Protein AF-0000000076456815 (afdb_homodimer)

Radius of gyration: 34.48 Å; Cα contacts (8 Å, |Δi|>4): 1474; chains: 2; bounding box: 73×104×97 Å

Sequence (800 aa):
MARSVVGSLPLFSRPYNNNVLFTPLHLSFSARHVTSSAVTMPSFEVLGGARDRFLPVLPHLSRPYHAFPLLAANRHIETIFASFFRSVPDVRLRRECLRTQDGGAVALDWVSGDDRRLPPDSPLLILLPGLTGGSGDAYVRHMLVRARSKGCRVVVFNSRGCGDSPVTTPQFYSASFLGDMREVVSHVTGRYPNANVYAIGWSLGANILVRYLGQESHNCPLSGAVSLCNPFNLVVADEDFRKGFNIIYDKALSKALRKIFNKHVLLFEDIGGEYNIPLAANAKSVREFDDALTRVSFGFKSVDEYYSNSSSSDSIKHVRTPLLCIQAANDPIAPNRGIPREDIEVCNFILRGVIMKFSVTIPFLTNMFDNGLREMKNGKGRMDRGRNISDLSISFINTWMARSVVGSLPLFSRPYNNNVLFTPLHLSFSARHVTSSAVTMPSFEVLGGARDRFLPVLPHLSRPYHAFPLLAANRHIETIFASFFRSVPDVRLRRECLRTQDGGAVALDWVSGDDRRLPPDSPLLILLPGLTGGSGDAYVRHMLVRARSKGCRVVVFNSRGCGDSPVTTPQFYSASFLGDMREVVSHVTGRYPNANVYAIGWSLGANILVRYLGQESHNCPLSGAVSLCNPFNLVVADEDFRKGFNIIYDKALSKALRKIFNKHVLLFEDIGGEYNIPLAANAKSVREFDDALTRVSFGFKSVDEYYSNSSSSDSIKHVRTPLLCIQAANDPIAPNRGIPREDIEVCNFILRGVIMKFSVTIPFLTNMFDNGLREMKNGKGRMDRGRNISDLSISFINTW

Nearest PDB structures (foldseek):
  7xrh-assembly1_B  TM=7.709E-01  e=2.064E-08  Lactobacillus acidophilus
  7xri-assembly1_B  TM=7.105E-01  e=7.819E-09  Lactobacillus acidophilus
  7xrh-assembly1_A  TM=7.444E-01  e=2.064E-08  Lactobacillus acidophilus
  3pf9-assembly1_A  TM=7.305E-01  e=5.768E-08  Lactobacillus johnsonii
  2wtn-assembly1_A  TM=7.295E-01  e=9.643E-08  Butyrivibrio proteoclasticus

Solvent-accessible surface area (backbone atoms only — not comparable to full-atom values): 43091 Å² total; per-residue (Å²): 129,92,77,86,82,86,74,78,82,75,82,78,81,74,80,73,79,71,73,74,77,75,71,80,75,76,74,74,73,74,77,68,73,71,68,78,65,74,76,70,62,54,53,70,46,76,43,27,50,38,46,79,73,46,51,75,68,42,64,70,72,74,50,79,61,77,72,78,70,69,88,63,81,66,77,60,63,57,65,68,51,34,60,74,66,41,81,53,69,89,71,64,50,21,43,42,54,44,76,43,94,87,57,35,36,31,26,36,38,29,51,58,65,45,82,76,71,46,62,70,52,36,41,30,38,39,36,28,42,30,82,76,34,24,70,78,37,30,72,52,34,50,40,46,52,54,39,42,75,71,58,30,44,52,35,30,50,16,49,39,43,14,65,77,21,41,64,45,46,75,57,71,72,55,60,67,62,52,66,64,57,54,51,49,52,52,51,51,44,67,75,30,71,70,25,52,36,32,38,38,15,28,28,52,21,10,22,37,48,41,30,46,39,16,71,40,17,88,72,44,83,50,60,27,36,35,30,33,42,39,32,22,25,35,56,57,22,55,57,40,30,73,38,78,72,32,35,58,55,30,39,52,51,13,49,51,48,23,55,49,45,56,75,50,43,38,44,49,42,85,66,57,83,81,51,31,65,73,52,27,60,64,28,72,28,49,66,48,25,31,48,18,38,52,20,49,72,73,70,36,94,36,46,67,56,36,30,66,71,31,25,17,48,78,23,48,60,44,29,53,42,42,28,34,31,40,33,33,48,68,32,62,62,19,41,54,87,29,53,49,58,69,46,44,41,67,22,64,39,23,27,41,29,36,37,34,31,28,84,42,58,57,43,77,44,49,42,52,52,62,66,68,66,71,65,67,73,74,88,88,85,90,81,73,68,37,58,44,64,54,44,48,51,45,53,56,54,68,72,96,135,86,76,72,79,73,75,79,78,76,79,77,79,73,80,76,82,72,74,78,80,76,73,78,76,78,74,76,72,73,74,67,74,71,69,76,66,72,76,71,60,56,54,68,46,75,47,30,52,39,48,77,73,45,52,73,70,42,64,69,73,73,53,79,62,76,73,77,69,72,85,60,81,64,75,59,61,59,68,67,52,36,58,74,65,42,81,53,70,89,70,62,48,21,41,44,54,44,78,43,93,87,56,33,35,33,26,35,38,28,51,59,65,45,81,76,72,45,63,70,53,36,40,29,38,40,37,28,43,28,80,76,35,24,69,79,37,28,72,52,34,49,42,47,53,55,39,42,74,73,59,33,44,53,33,30,50,17,49,39,42,15,66,76,22,40,63,46,46,76,59,72,72,54,62,67,60,53,65,64,58,53,52,51,52,53,50,53,45,65,74,28,72,70,26,52,36,31,37,38,16,30,28,52,20,11,22,36,48,40,31,47,38,15,72,41,17,89,69,45,83,50,59,27,37,35,30,32,43,40,31,23,26,36,57,56,23,56,58,40,30,72,38,77,74,30,36,58,56,30,39,52,51,13,48,51,48,22,56,50,46,57,74,50,43,39,44,50,44,85,65,58,84,80,52,33,65,71,51,27,61,65,28,70,28,49,65,48,26,30,49,18,38,54,19,48,71,73,70,36,93,36,46,68,56,34,30,66,69,31,25,16,48,78,22,48,59,45,28,52,42,44,30,32,32,40,36,30,48,65,32,62,64,18,40,54,86,28,53,48,58,68,46,42,41,65,20,63,38,29,17,50,27,40,37,34,32,28,80,39,62,56,42,75,45,49,39,51,52,60,60,66,62,53,65,67,72,65,88,88,81,90,80,70,64,33,57,44,66,52,43,48,51,45,52,56,55,70,72,97

InterPro domains:
  IPR000073 Alpha/beta hydrolase fold-1 [PF00561] (123-339)
  IPR000952 AB hydrolase 4, conserved site [PS01133] (290-331)
  IPR029058 Alpha/Beta hydrolase fold [G3DSA:3.40.50.1820] (92-347)
  IPR029058 Alpha/Beta hydrolase fold [SSF53474] (86-337)
  IPR050960 AB hydrolase superfamily, subfamily 4 [PTHR10794] (40-349)

Structure (mmCIF, N/CA/C/O backbone):
data_AF-0000000076456815-model_v1
#
loop_
_entity.id
_entity.type
_entity.pdbx_description
1 polymer 'Embryogenesis-associated protein EMB8 isoform B'
#
loop_
_atom_site.group_PDB
_atom_site.id
_atom_site.type_symbol
_atom_site.label_atom_id
_atom_site.label_alt_id
_atom_site.label_comp_id
_atom_site.label_asym_id
_atom_site.label_entity_id
_atom_site.label_seq_id
_atom_site.pdbx_PDB_ins_code
_atom_site.Cartn_x
_atom_site.Cartn_y
_atom_site.Cartn_z
_atom_site.occupancy
_atom_site.B_iso_or_equiv
_atom_site.auth_seq_id
_atom_site.auth_comp_id
_atom_site.auth_asym_id
_atom_site.auth_atom_id
_atom_site.pdbx_PDB_model_num
ATOM 1 N N . MET A 1 1 ? 19.344 44.688 -60.531 1 16.92 1 MET A N 1
ATOM 2 C CA . MET A 1 1 ? 18.953 44.5 -61.906 1 16.92 1 MET A CA 1
ATOM 3 C C . MET A 1 1 ? 17.984 43.344 -62.062 1 16.92 1 MET A C 1
ATOM 5 O O . MET A 1 1 ? 17.297 43.219 -63.062 1 16.92 1 MET A O 1
ATOM 9 N N . ALA A 1 2 ? 18.234 42.281 -61.25 1 17.31 2 ALA A N 1
ATOM 10 C CA . ALA A 1 2 ? 18.062 41 -61.969 1 17.31 2 ALA A CA 1
ATOM 11 C C . ALA A 1 2 ? 16.594 40.781 -62.344 1 17.31 2 ALA A C 1
ATOM 13 O O . ALA A 1 2 ? 15.703 41 -61.5 1 17.31 2 ALA A O 1
ATOM 14 N N . ARG A 1 3 ? 16.281 40.281 -63.438 1 17.47 3 ARG A N 1
ATOM 15 C CA . ARG A 1 3 ? 15.383 40.312 -64.562 1 17.47 3 ARG A CA 1
ATOM 16 C C . ARG A 1 3 ? 14.141 39.469 -64.312 1 17.47 3 ARG A C 1
ATOM 18 O O . ARG A 1 3 ? 13.016 39.969 -64.5 1 17.47 3 ARG A O 1
ATOM 25 N N . SER A 1 4 ? 14.289 38.25 -64.75 1 17.45 4 SER A N 1
ATOM 26 C CA . SER A 1 4 ? 13.547 37.625 -65.875 1 17.45 4 SER A CA 1
ATOM 27 C C . SER A 1 4 ? 12.219 37.062 -65.375 1 17.45 4 SER A C 1
ATOM 29 O O . SER A 1 4 ? 11.961 36.969 -64.188 1 17.45 4 SER A O 1
ATOM 31 N N . VAL A 1 5 ? 11.883 35.688 -65.75 1 19.72 5 VAL A N 1
ATOM 32 C CA . VAL A 1 5 ? 11.047 35.062 -66.812 1 19.72 5 VAL A CA 1
ATOM 33 C C . VAL A 1 5 ? 9.883 34.312 -66.125 1 19.72 5 VAL A C 1
ATOM 35 O O . VAL A 1 5 ? 10.086 33.438 -65.312 1 19.72 5 VAL A O 1
ATOM 38 N N . VAL A 1 6 ? 8.641 34.812 -66.062 1 23.7 6 VAL A N 1
ATOM 39 C CA . VAL A 1 6 ? 7.359 34.625 -65.438 1 23.7 6 VAL A CA 1
ATOM 40 C C . VAL A 1 6 ? 6.66 33.375 -66 1 23.7 6 VAL A C 1
ATOM 42 O O . VAL A 1 6 ? 5.453 33.219 -65.812 1 23.7 6 VAL A O 1
ATOM 45 N N . GLY A 1 7 ? 7.617 32.375 -66.562 1 19.64 7 GLY A N 1
ATOM 46 C CA . GLY A 1 7 ? 6.984 31.672 -67.688 1 19.64 7 GLY A CA 1
ATOM 47 C C . GLY A 1 7 ? 5.672 31.016 -67.312 1 19.64 7 GLY A C 1
ATOM 48 O O . GLY A 1 7 ? 5.363 30.891 -66.125 1 19.64 7 GLY A O 1
ATOM 49 N N . SER A 1 8 ? 4.84 30.484 -68.25 1 20.97 8 SER A N 1
ATOM 50 C CA . SER A 1 8 ? 3.5 30.234 -68.812 1 20.97 8 SER A CA 1
ATOM 51 C C . SER A 1 8 ? 2.945 28.922 -68.25 1 20.97 8 SER A C 1
ATOM 53 O O . SER A 1 8 ? 1.78 28.594 -68.5 1 20.97 8 SER A O 1
ATOM 55 N N . LEU A 1 9 ? 3.66 28.141 -67.375 1 22.84 9 LEU A N 1
ATOM 56 C CA . LEU A 1 9 ? 3.533 26.734 -67.688 1 22.84 9 LEU A CA 1
ATOM 57 C C . LEU A 1 9 ? 2.076 26.281 -67.625 1 22.84 9 LEU A C 1
ATOM 59 O O . LEU A 1 9 ? 1.362 26.625 -66.688 1 22.84 9 LEU A O 1
ATOM 63 N N . PRO A 1 10 ? 1.496 25.719 -68.75 1 23.48 10 PRO A N 1
ATOM 64 C CA . PRO A 1 10 ? 0.144 25.422 -69.188 1 23.48 10 PRO A CA 1
ATOM 65 C C . PRO A 1 10 ? -0.593 24.438 -68.312 1 23.48 10 PRO A C 1
ATOM 67 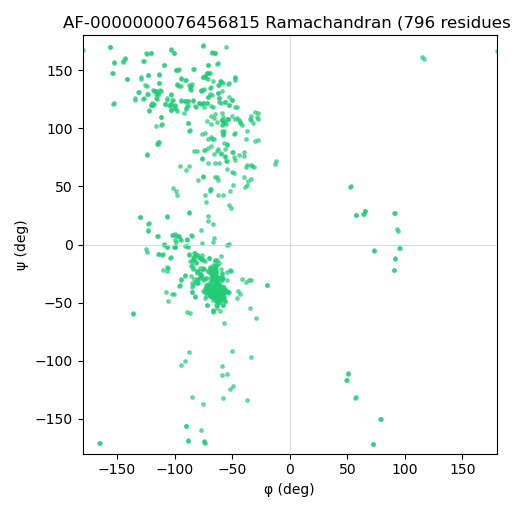O O . PRO A 1 10 ? 0.038 23.594 -67.688 1 23.48 10 PRO A O 1
ATOM 70 N N . LEU A 1 11 ? -1.76 24.797 -67.75 1 22.94 11 LEU A N 1
ATOM 71 C CA . LEU A 1 11 ? -2.672 24.266 -66.75 1 22.94 11 LEU A CA 1
ATOM 72 C C . LEU A 1 11 ? -3.365 23 -67.25 1 22.94 11 LEU A C 1
ATOM 74 O O . LEU A 1 11 ? -4.258 23.078 -68.062 1 22.94 11 LEU A O 1
ATOM 78 N N . PHE A 1 12 ? -2.482 21.969 -67.875 1 22.36 12 PHE A N 1
ATOM 79 C CA . PHE A 1 12 ? -3.111 20.906 -68.688 1 22.36 12 PHE A CA 1
ATOM 80 C C . PHE A 1 12 ? -4.289 20.312 -67.938 1 22.36 12 PHE A C 1
ATOM 82 O O . PHE A 1 12 ? -4.34 20.359 -66.688 1 22.36 12 PHE A O 1
ATOM 89 N N . SER A 1 13 ? -5.359 20.016 -68.812 1 20.69 13 SER A N 1
ATOM 90 C CA . SER A 1 13 ? -6.723 19.5 -68.875 1 20.69 13 SER A CA 1
ATOM 91 C C . SER A 1 13 ? -6.84 18.156 -68.188 1 20.69 13 SER A C 1
ATOM 93 O O . SER A 1 13 ? -5.914 17.344 -68.188 1 20.69 13 SER A O 1
ATOM 95 N N . ARG A 1 14 ? -7.809 18.078 -67.25 1 23.36 14 ARG A N 1
ATOM 96 C CA . ARG A 1 14 ? -8.227 17.281 -66.125 1 23.36 14 ARG A CA 1
ATOM 97 C C . ARG A 1 14 ? -8.664 15.891 -66.562 1 23.36 14 ARG A C 1
ATOM 99 O O . ARG A 1 14 ? -9.086 15.078 -65.688 1 23.36 14 ARG A O 1
ATOM 106 N N . PRO A 1 15 ? -8.273 15.375 -67.875 1 23.19 15 PRO A N 1
ATOM 107 C CA . PRO A 1 15 ? -9.32 14.438 -68.312 1 23.19 15 PRO A CA 1
ATOM 108 C C . PRO A 1 15 ? -9.406 13.203 -67.438 1 23.19 15 PRO A C 1
ATOM 110 O O . PRO A 1 15 ? -8.414 12.492 -67.25 1 23.19 15 PRO A O 1
ATOM 113 N N . TYR A 1 16 ? -10 13.227 -66.25 1 23.09 16 TYR A N 1
ATOM 114 C CA . TYR A 1 16 ? -9.961 12.125 -65.25 1 23.09 16 TYR A CA 1
ATOM 115 C C . TYR A 1 16 ? -10.641 10.883 -65.812 1 23.09 16 TYR A C 1
ATOM 117 O O . TYR A 1 16 ? -11.867 10.844 -66 1 23.09 16 TYR A O 1
ATOM 125 N N . ASN A 1 17 ? -10.086 10.391 -67 1 21.55 17 ASN A N 1
ATOM 126 C CA . ASN A 1 17 ? -10.68 9.211 -67.625 1 21.55 17 ASN A CA 1
ATOM 127 C C . ASN A 1 17 ? -10.852 8.07 -66.625 1 21.55 17 ASN A C 1
ATOM 129 O O . ASN A 1 17 ? -9.867 7.547 -66.125 1 21.55 17 ASN A O 1
ATOM 133 N N . ASN A 1 18 ? -11.867 8.094 -65.812 1 22.17 18 ASN A N 1
ATOM 134 C CA . ASN A 1 18 ? -12.258 7.273 -64.688 1 22.17 18 ASN A CA 1
ATOM 135 C C . ASN A 1 18 ? -12.445 5.812 -65.062 1 22.17 18 ASN A C 1
ATOM 137 O O . ASN A 1 18 ? -12.992 5.02 -64.312 1 22.17 18 ASN A O 1
ATOM 141 N N . ASN A 1 19 ? -12.422 5.504 -66.438 1 22.88 19 ASN A N 1
ATOM 142 C CA . ASN A 1 19 ? -13.148 4.281 -66.75 1 22.88 19 ASN A CA 1
ATOM 143 C C . ASN A 1 19 ? -12.422 3.043 -66.25 1 22.88 19 ASN A C 1
ATOM 145 O O . ASN A 1 19 ? -11.703 2.385 -67 1 22.88 19 ASN A O 1
ATOM 149 N N . VAL A 1 20 ? -11.516 3.09 -65.312 1 22.83 20 VAL A N 1
ATOM 150 C CA . VAL A 1 20 ? -10.758 1.847 -65.25 1 22.83 20 VAL A CA 1
ATOM 151 C C . VAL A 1 20 ? -11.703 0.663 -65.062 1 22.83 20 VAL A C 1
ATOM 153 O O . VAL A 1 20 ? -12.539 0.658 -64.188 1 22.83 20 VAL A O 1
ATOM 156 N N . LEU A 1 21 ? -11.969 -0.129 -66.125 1 21.69 21 LEU A N 1
ATOM 157 C CA . LEU A 1 21 ? -12.695 -1.375 -66.375 1 21.69 21 LEU A CA 1
ATOM 158 C C . LEU A 1 21 ? -12.273 -2.426 -65.312 1 21.69 21 LEU A C 1
ATOM 160 O O . LEU A 1 21 ? -11.125 -2.887 -65.375 1 21.69 21 LEU A O 1
ATOM 164 N N . PHE A 1 22 ? -12.469 -2.266 -64.062 1 23.7 22 PHE A N 1
ATOM 165 C CA . PHE A 1 22 ? -12.039 -3.297 -63.125 1 23.7 22 PHE A CA 1
ATOM 166 C C . PHE A 1 22 ? -12.664 -4.641 -63.469 1 23.7 22 PHE A C 1
ATOM 168 O O . PHE A 1 22 ? -13.891 -4.762 -63.531 1 23.7 22 PHE A O 1
ATOM 175 N N . THR A 1 23 ? -12.039 -5.352 -64.438 1 23.11 23 THR A N 1
ATOM 176 C CA . THR A 1 23 ? -12.484 -6.699 -64.75 1 23.11 23 THR A CA 1
ATOM 177 C C . THR A 1 23 ? -12.617 -7.559 -63.531 1 23.11 23 THR A C 1
ATOM 179 O O . THR A 1 23 ? -11.727 -7.578 -62.688 1 23.11 23 THR A O 1
ATOM 182 N N . PRO A 1 24 ? -13.836 -7.902 -63.156 1 24.72 24 PRO A N 1
ATOM 183 C CA . PRO A 1 24 ? -14.117 -8.734 -61.969 1 24.72 24 PRO A CA 1
ATOM 184 C C . PRO A 1 24 ? -13.375 -10.07 -62.031 1 24.72 24 PRO A C 1
ATOM 186 O O . PRO A 1 24 ? -13.5 -10.828 -62.969 1 24.72 24 PRO A O 1
ATOM 189 N N . LEU A 1 25 ? -12.031 -10.078 -61.75 1 24.55 25 LEU A N 1
ATOM 190 C CA . LEU A 1 25 ? -11.359 -11.375 -61.75 1 24.55 25 LEU A CA 1
ATOM 191 C C . LEU A 1 25 ? -12.148 -12.398 -60.938 1 24.55 25 LEU A C 1
ATOM 193 O O . LEU A 1 25 ? -12.484 -12.148 -59.781 1 24.55 25 LEU A O 1
ATOM 197 N N . HIS A 1 26 ? -12.961 -13.164 -61.594 1 23.83 26 HIS A N 1
ATOM 198 C CA . HIS A 1 26 ? -13.656 -14.344 -61.094 1 23.83 26 HIS A CA 1
ATOM 199 C C . HIS A 1 26 ? -12.688 -15.297 -60.406 1 23.83 26 HIS A C 1
ATOM 201 O O . HIS A 1 26 ? -11.891 -15.969 -61.062 1 23.83 26 HIS A O 1
ATOM 207 N N . LEU A 1 27 ? -12.062 -14.891 -59.344 1 22.86 27 LEU A N 1
ATOM 208 C CA . LEU A 1 27 ? -11.219 -15.852 -58.656 1 22.86 27 LEU A CA 1
ATOM 209 C C . LEU A 1 27 ? -12 -17.109 -58.312 1 22.86 27 LEU A C 1
ATOM 211 O O . LEU A 1 27 ? -13.023 -17.047 -57.625 1 22.86 27 LEU A O 1
ATOM 215 N N . SER A 1 28 ? -12.078 -18.047 -59.219 1 23.28 28 SER A N 1
ATOM 216 C CA . SER A 1 28 ? -12.578 -19.391 -59 1 23.28 28 SER A CA 1
ATOM 217 C C . SER A 1 28 ? -11.953 -20.031 -57.75 1 23.28 28 SER A C 1
ATOM 219 O O . SER A 1 28 ? -10.742 -20.266 -57.719 1 23.28 28 SER A O 1
ATOM 221 N N . PHE A 1 29 ? -12.383 -19.625 -56.656 1 24.31 29 PHE A N 1
ATOM 222 C CA . PHE A 1 29 ? -11.922 -20.312 -55.469 1 24.31 29 PHE A CA 1
ATOM 223 C C . PHE A 1 29 ? -12.203 -21.797 -55.531 1 24.31 29 PHE A C 1
ATOM 225 O O . PHE A 1 29 ? -13.359 -22.219 -55.625 1 24.31 29 PHE A O 1
ATOM 232 N N . SER A 1 30 ? -11.43 -22.531 -56.312 1 24.62 30 SER A N 1
ATOM 233 C CA . SER A 1 30 ? -11.531 -23.984 -56.25 1 24.62 30 SER A CA 1
ATOM 234 C C . SER A 1 30 ? -11.617 -24.469 -54.812 1 24.62 30 SER A C 1
ATOM 236 O O . SER A 1 30 ? -10.789 -24.109 -54 1 24.62 30 SER A O 1
ATOM 238 N N . ALA A 1 31 ? -12.781 -24.875 -54.375 1 28.33 31 ALA A N 1
ATOM 239 C CA . ALA A 1 31 ? -13.133 -25.594 -53.156 1 28.33 31 ALA A CA 1
ATOM 240 C C . ALA A 1 31 ? -12.266 -26.844 -53 1 28.33 31 ALA A C 1
ATOM 242 O O . ALA A 1 31 ? -12.57 -27.906 -53.562 1 28.33 31 ALA A O 1
ATOM 243 N N . ARG A 1 32 ? -10.922 -26.703 -53.219 1 27.58 32 ARG A N 1
ATOM 244 C CA . ARG A 1 32 ? -10.258 -27.953 -52.844 1 27.58 32 ARG A CA 1
ATOM 245 C C . ARG A 1 32 ? -10.789 -28.469 -51.531 1 27.58 32 ARG A C 1
ATOM 247 O O . ARG A 1 32 ? -11.023 -27.703 -50.594 1 27.58 32 ARG A O 1
ATOM 254 N N . HIS A 1 33 ? -11.555 -29.516 -51.625 1 25.94 33 HIS A N 1
ATOM 255 C CA . HIS A 1 33 ? -11.992 -30.359 -50.5 1 25.94 33 HIS A CA 1
ATOM 256 C C . HIS A 1 33 ? -10.883 -30.516 -49.469 1 25.94 33 HIS A C 1
ATOM 258 O O . HIS A 1 33 ? -9.828 -31.078 -49.75 1 25.94 33 HIS A O 1
ATOM 264 N N . VAL A 1 34 ? -10.594 -29.438 -48.812 1 27.78 34 VAL A N 1
ATOM 265 C CA . VAL A 1 34 ? -9.711 -29.672 -47.688 1 27.78 34 VAL A CA 1
ATOM 266 C C . VAL A 1 34 ? -10.102 -30.969 -46.969 1 27.78 34 VAL A C 1
ATOM 268 O O . VAL A 1 34 ? -11.234 -31.094 -46.5 1 27.78 34 VAL A O 1
ATOM 271 N N . THR A 1 35 ? -9.68 -32.156 -47.531 1 27.31 35 THR A N 1
ATOM 272 C CA . THR A 1 35 ? -9.734 -33.406 -46.75 1 27.31 35 THR A CA 1
ATOM 273 C C . THR A 1 35 ? -9.586 -33.094 -45.25 1 27.31 35 THR A C 1
ATOM 275 O O . THR A 1 35 ? -8.781 -32.25 -44.875 1 27.31 35 THR A O 1
ATOM 278 N N . SER A 1 36 ? -10.664 -33.281 -44.562 1 29.53 36 SER A N 1
ATOM 279 C CA . SER A 1 36 ? -10.758 -33.281 -43.094 1 29.53 36 SER A CA 1
ATOM 280 C C . SER A 1 36 ? -9.516 -33.906 -42.469 1 29.53 36 SER A C 1
ATOM 282 O O . SER A 1 36 ? -9.297 -35.125 -42.562 1 29.53 36 SER A O 1
ATOM 284 N N . SER A 1 37 ? -8.344 -33.375 -42.844 1 30.06 37 SER A N 1
ATOM 285 C CA . SER A 1 37 ? -7.227 -33.938 -42.094 1 30.06 37 SER A CA 1
ATOM 286 C C . SER A 1 37 ? -7.668 -34.344 -40.688 1 30.06 37 SER A C 1
ATOM 288 O O . SER A 1 37 ? -8.484 -33.656 -40.062 1 30.06 37 SER A O 1
ATOM 290 N N . ALA A 1 38 ? -7.648 -35.625 -40.406 1 31.33 38 ALA A N 1
ATOM 291 C CA . ALA A 1 38 ? -7.863 -36.281 -39.125 1 31.33 38 ALA A CA 1
ATOM 292 C C . ALA A 1 38 ? -7.473 -35.344 -37.969 1 31.33 38 ALA A C 1
ATOM 294 O O . ALA A 1 38 ? -6.363 -34.812 -37.938 1 31.33 38 ALA A O 1
ATOM 295 N N . VAL A 1 39 ? -8.391 -34.625 -37.562 1 33.84 39 VAL A N 1
ATOM 296 C CA . VAL A 1 39 ? -8.242 -33.969 -36.25 1 33.84 39 VAL A CA 1
ATOM 297 C C . VAL A 1 39 ? -7.398 -34.844 -35.344 1 33.84 39 VAL A C 1
ATOM 299 O O . VAL A 1 39 ? -7.816 -35.938 -34.969 1 33.84 39 VAL A O 1
ATOM 302 N N . THR A 1 40 ? -6.09 -35.031 -35.656 1 33.16 40 THR A N 1
ATOM 303 C CA . THR A 1 40 ? -5.219 -35.719 -34.688 1 33.16 40 THR A CA 1
ATOM 304 C C . THR A 1 40 ? -5.648 -35.438 -33.25 1 33.16 40 THR A C 1
ATOM 306 O O . THR A 1 40 ? -5.957 -34.281 -32.906 1 33.16 40 THR A O 1
ATOM 309 N N . MET A 1 41 ? -6.285 -36.344 -32.562 1 35.97 41 MET A N 1
ATOM 310 C CA . MET A 1 41 ? -6.637 -36.375 -31.156 1 35.97 41 MET A CA 1
ATOM 311 C C . MET A 1 41 ? -5.578 -35.688 -30.312 1 35.97 41 MET A C 1
ATOM 313 O O . MET A 1 41 ? -4.379 -35.875 -30.547 1 35.97 41 MET A O 1
ATOM 317 N N . PRO A 1 42 ? -5.934 -34.531 -29.75 1 44 42 PRO A N 1
ATOM 318 C CA . PRO A 1 42 ? -4.93 -34 -28.828 1 44 42 PRO A CA 1
ATOM 319 C C . PRO A 1 42 ? -4.23 -35.094 -28.016 1 44 42 PRO A C 1
ATOM 321 O O . PRO A 1 42 ? -4.863 -36.062 -27.594 1 44 42 PRO A O 1
ATOM 324 N N . SER A 1 43 ? -3.057 -35.562 -28.391 1 50.97 43 SER A N 1
ATOM 325 C CA . SER A 1 43 ? -2.242 -36.562 -27.719 1 50.97 43 SER A CA 1
ATOM 326 C C . SER A 1 43 ? -1.792 -36.094 -26.344 1 50.97 43 SER A C 1
ATOM 328 O O . SER A 1 43 ? -1.469 -34.906 -26.156 1 50.97 43 SER A O 1
ATOM 330 N N . PHE A 1 44 ? -2.451 -36.688 -25.281 1 61 44 PHE A N 1
ATOM 331 C CA . PHE A 1 44 ? -2.023 -36.5 -23.906 1 61 44 PHE A CA 1
ATOM 332 C C . PHE A 1 44 ? -0.811 -37.344 -23.578 1 61 44 PHE A C 1
ATOM 334 O O . PHE A 1 44 ? -0.729 -38.5 -24.016 1 61 44 PHE A O 1
ATOM 341 N N . GLU A 1 45 ? 0.2 -36.594 -23.188 1 68.06 45 GLU A N 1
ATOM 342 C CA . GLU A 1 45 ? 1.31 -37.344 -22.594 1 68.06 45 GLU A CA 1
ATOM 343 C C . GLU A 1 45 ? 1.229 -37.312 -21.062 1 68.06 45 GLU A C 1
ATOM 345 O O . GLU A 1 45 ? 1.069 -36.25 -20.469 1 68.06 45 GLU A O 1
ATOM 350 N N . VAL A 1 46 ? 1.012 -38.438 -20.469 1 70 46 VAL A N 1
ATOM 351 C CA . VAL A 1 46 ? 0.952 -38.531 -19 1 70 46 VAL A CA 1
ATOM 352 C C . VAL A 1 46 ? 2.279 -39.062 -18.469 1 70 46 VAL A C 1
ATOM 354 O O . VAL A 1 46 ? 2.762 -40.094 -18.906 1 70 46 VAL A O 1
ATOM 357 N N . LEU A 1 47 ? 2.877 -38.188 -17.688 1 70.62 47 LEU A N 1
ATOM 358 C CA . LEU A 1 47 ? 4.129 -38.562 -17.047 1 70.62 47 LEU A CA 1
ATOM 359 C C . LEU A 1 47 ? 3.932 -38.75 -15.539 1 70.62 47 LEU A C 1
ATOM 361 O O . LEU A 1 47 ? 2.957 -38.219 -14.977 1 70.62 47 LEU A O 1
ATOM 365 N N . GLY A 1 48 ? 4.828 -39.594 -14.906 1 68.31 48 GLY A N 1
ATOM 366 C CA . GLY A 1 48 ? 4.879 -39.625 -13.453 1 68.31 48 GLY A CA 1
ATOM 367 C C . GLY A 1 48 ? 4.488 -40.969 -12.867 1 68.31 48 GLY A C 1
ATOM 368 O O . GLY A 1 48 ? 3.971 -41.844 -13.57 1 68.31 48 GLY A O 1
ATOM 369 N N . GLY A 1 49 ? 4.887 -41.188 -11.664 1 60.5 49 GLY A N 1
ATOM 370 C CA . GLY A 1 49 ? 4.793 -42.469 -11 1 60.5 49 GLY A CA 1
ATOM 371 C C . GLY A 1 49 ? 3.367 -42.875 -10.664 1 60.5 49 GLY A C 1
ATOM 372 O O . GLY A 1 49 ? 3.033 -44.031 -10.648 1 60.5 49 GLY A O 1
ATOM 373 N N . ALA A 1 50 ? 2.488 -41.969 -10.211 1 56.53 50 ALA A N 1
ATOM 374 C CA . ALA A 1 50 ? 1.202 -42.406 -9.68 1 56.53 50 ALA A CA 1
ATOM 375 C C . ALA A 1 50 ? 0.159 -42.531 -10.789 1 56.53 50 ALA A C 1
ATOM 377 O O . ALA A 1 50 ? -1.037 -42.344 -10.539 1 56.53 50 ALA A O 1
ATOM 378 N N . ARG A 1 51 ? 0.602 -42.781 -11.992 1 56.16 51 ARG A N 1
ATOM 379 C CA . ARG A 1 51 ? -0.278 -42.875 -13.148 1 56.16 51 ARG A CA 1
ATOM 380 C C . ARG A 1 51 ? -1.4 -43.875 -12.898 1 56.16 51 ARG A C 1
ATOM 382 O O . ARG A 1 51 ? -2.551 -43.625 -13.273 1 56.16 51 ARG A O 1
ATOM 389 N N . ASP A 1 52 ? -1.011 -44.875 -12.336 1 55.12 52 ASP A N 1
ATOM 390 C CA . ASP A 1 52 ? -1.989 -45.938 -12.172 1 55.12 52 ASP A CA 1
ATOM 391 C C . ASP A 1 52 ? -3.033 -45.562 -11.117 1 55.12 52 ASP A C 1
ATOM 393 O O . ASP A 1 52 ? -4.184 -46 -11.195 1 55.12 52 ASP A O 1
ATOM 397 N N . ARG A 1 53 ? -2.66 -44.812 -10.227 1 54.09 53 ARG A N 1
ATOM 398 C CA . ARG A 1 53 ? -3.588 -44.531 -9.141 1 54.09 53 ARG A CA 1
ATOM 399 C C . ARG A 1 53 ? -4.609 -43.469 -9.539 1 54.09 53 ARG A C 1
ATOM 401 O O . ARG A 1 53 ? -5.75 -43.5 -9.078 1 54.09 53 ARG A O 1
ATOM 408 N N . PHE A 1 54 ? -4.227 -42.594 -10.398 1 51.88 54 PHE A N 1
ATOM 409 C CA . PHE A 1 54 ? -5.105 -41.438 -10.57 1 51.88 54 PHE A CA 1
ATOM 410 C C . PHE A 1 54 ? -5.789 -41.5 -11.93 1 51.88 54 PHE A C 1
ATOM 412 O O . PHE A 1 54 ? -6.852 -40.906 -12.117 1 51.88 54 PHE A O 1
ATOM 419 N N . LEU A 1 55 ? -5.176 -42.25 -12.836 1 52.53 55 LEU A N 1
ATOM 420 C CA . LEU A 1 55 ? -5.777 -42.281 -14.164 1 52.53 55 LEU A CA 1
ATOM 421 C C . LEU A 1 55 ? -7.238 -42.688 -14.094 1 52.53 55 LEU A C 1
ATOM 423 O O . LEU A 1 55 ? -8.086 -42.125 -14.781 1 52.53 55 LEU A O 1
ATOM 427 N N . PRO A 1 56 ? -7.434 -43.562 -13.297 1 48.84 56 PRO A N 1
ATOM 428 C CA . PRO A 1 56 ? -8.836 -44 -13.328 1 48.84 56 PRO A CA 1
ATOM 429 C C . PRO A 1 56 ? -9.781 -42.906 -12.805 1 48.84 56 PRO A C 1
ATOM 431 O O . PRO A 1 56 ? -10.977 -42.906 -13.125 1 48.84 56 PRO A O 1
ATOM 434 N N . VAL A 1 57 ? -9.242 -42.094 -12.062 1 47.09 57 VAL A N 1
ATOM 435 C CA . VAL A 1 57 ? -10.133 -41.125 -11.438 1 47.09 57 VAL A CA 1
ATOM 436 C C . VAL A 1 57 ? -10.336 -39.938 -12.367 1 47.09 57 VAL A C 1
ATOM 438 O O . VAL A 1 57 ? -11.219 -39.094 -12.141 1 47.09 57 VAL A O 1
ATOM 441 N N . LEU A 1 58 ? -9.414 -39.875 -13.273 1 49.41 58 LEU A N 1
ATOM 442 C CA . LEU A 1 58 ? -9.617 -38.719 -14.125 1 49.41 58 LEU A CA 1
ATOM 443 C C . LEU A 1 58 ? -10.539 -39.031 -15.297 1 49.41 58 LEU A C 1
ATOM 445 O O . LEU A 1 58 ? -10.086 -39.562 -16.312 1 49.41 58 LEU A O 1
ATOM 449 N N . PRO A 1 59 ? -11.766 -39.281 -15.031 1 45.03 59 PRO A N 1
ATOM 450 C CA . PRO A 1 59 ? -12.68 -39.625 -16.125 1 45.03 59 PRO A CA 1
ATOM 451 C C . PRO A 1 59 ? -12.461 -38.75 -17.359 1 45.03 59 PRO A C 1
ATOM 453 O O . PRO A 1 59 ? -12.703 -39.188 -18.484 1 45.03 59 PRO A O 1
ATOM 456 N N . HIS A 1 60 ? -12 -37.5 -17.031 1 47.38 60 HIS A N 1
ATOM 457 C CA . HIS A 1 60 ? -12.086 -36.531 -18.094 1 47.38 60 HIS A CA 1
ATOM 458 C C . HIS A 1 60 ? -10.922 -36.656 -19.078 1 47.38 60 HIS A C 1
ATOM 460 O O . HIS A 1 60 ? -10.938 -36.062 -20.156 1 47.38 60 HIS A O 1
ATOM 466 N N . LEU A 1 61 ? -9.984 -37.469 -18.672 1 46.66 61 LEU A N 1
ATOM 467 C CA . LEU A 1 61 ? -8.859 -37.562 -19.578 1 46.66 61 LEU A CA 1
ATOM 468 C C . LEU A 1 61 ? -9.203 -38.469 -20.766 1 46.66 61 LEU A C 1
ATOM 470 O O . LEU A 1 61 ? -8.555 -38.375 -21.812 1 46.66 61 LEU A O 1
ATOM 474 N N . SER A 1 62 ? -10.219 -39.312 -20.562 1 42.72 62 SER A N 1
ATOM 475 C CA . SER A 1 62 ? -10.508 -40.25 -21.656 1 42.72 62 SER A CA 1
ATOM 476 C C . SER A 1 62 ? -11.359 -39.562 -22.734 1 42.72 62 SER A C 1
ATOM 478 O O . SER A 1 62 ? -11.602 -40.156 -23.781 1 42.72 62 SER A O 1
ATOM 480 N N . ARG A 1 63 ? -11.906 -38.469 -22.344 1 40.25 63 ARG A N 1
ATOM 481 C CA . ARG A 1 63 ? -12.75 -37.938 -23.422 1 40.25 63 ARG A CA 1
ATOM 482 C C . ARG A 1 63 ? -11.922 -37.125 -24.422 1 40.25 63 ARG A C 1
ATOM 484 O O . ARG A 1 63 ? -11.062 -36.344 -24.031 1 40.25 63 ARG A O 1
ATOM 491 N N . PRO A 1 64 ? -11.992 -37.531 -25.703 1 35.94 64 PRO A N 1
ATOM 492 C CA . PRO A 1 64 ? -11.258 -36.875 -26.766 1 35.94 64 PRO A CA 1
ATOM 493 C C . PRO A 1 64 ? -11.523 -35.344 -26.812 1 35.94 64 PRO A C 1
ATOM 495 O O . PRO A 1 64 ? -12.648 -34.906 -26.578 1 35.94 64 PRO A O 1
ATOM 498 N N . TYR A 1 65 ? -10.617 -34.531 -26.438 1 36.31 65 TYR A N 1
ATOM 499 C CA . TYR A 1 65 ? -10.672 -33.094 -26.562 1 36.31 65 TYR A CA 1
ATOM 500 C C . TYR A 1 65 ? -10.867 -32.656 -28.016 1 36.31 65 TYR A C 1
ATOM 502 O O . TYR A 1 65 ? -10.125 -33.125 -28.891 1 36.31 65 TYR A O 1
ATOM 510 N N . HIS A 1 66 ? -12.07 -32.406 -28.469 1 32.44 66 HIS A N 1
ATOM 511 C CA . HIS A 1 66 ? -12.227 -31.859 -29.812 1 32.44 66 HIS A CA 1
ATOM 512 C C . HIS A 1 66 ? -11.703 -30.422 -29.891 1 32.44 66 HIS A C 1
ATOM 514 O O . HIS A 1 66 ? -12.242 -29.531 -29.234 1 32.44 66 HIS A O 1
ATOM 520 N N . ALA A 1 67 ? -10.508 -30.25 -30.234 1 33.59 67 ALA A N 1
ATOM 521 C CA . ALA A 1 67 ? -9.898 -28.938 -30.484 1 33.59 67 ALA A CA 1
ATOM 522 C C . ALA A 1 67 ? -10.781 -28.094 -31.375 1 33.59 67 ALA A C 1
ATOM 524 O O . ALA A 1 67 ? -11.398 -28.594 -32.312 1 33.59 67 ALA A O 1
ATOM 525 N N . PHE A 1 68 ? -11.43 -27.078 -30.891 1 29.83 68 PHE A N 1
ATOM 526 C CA . PHE A 1 68 ? -12.148 -26.234 -31.844 1 29.83 68 PHE A CA 1
ATOM 527 C C . PHE A 1 68 ? -11.273 -25.906 -33.062 1 29.83 68 PHE A C 1
ATOM 529 O O . PHE A 1 68 ? -10.109 -25.547 -32.906 1 29.83 68 PHE A O 1
ATOM 536 N N . PRO A 1 69 ? -11.625 -26.281 -34.25 1 29.44 69 PRO A N 1
ATOM 537 C CA . PRO A 1 69 ? -10.914 -26.078 -35.5 1 29.44 69 PRO A CA 1
ATOM 538 C C . PRO A 1 69 ? -10.586 -24.609 -35.75 1 29.44 69 PRO A C 1
ATOM 540 O O . PRO A 1 69 ? -10.078 -24.25 -36.812 1 29.44 69 PRO A O 1
ATOM 543 N N . LEU A 1 70 ? -11.406 -23.703 -35.094 1 30.45 70 LEU A N 1
ATOM 544 C CA . LEU A 1 70 ? -11.273 -22.516 -35.938 1 30.45 70 LEU A CA 1
ATOM 545 C C . LEU A 1 70 ? -9.805 -22.172 -36.156 1 30.45 70 LEU A C 1
ATOM 547 O O . LEU A 1 70 ? -9.352 -22.047 -37.281 1 30.45 70 LEU A O 1
ATOM 551 N N . LEU A 1 71 ? -9.516 -20.719 -35.719 1 29.72 71 LEU A N 1
ATOM 552 C CA . LEU A 1 71 ? -8.336 -20.047 -36.281 1 29.72 71 LEU A CA 1
ATOM 553 C C . LEU A 1 71 ? -7.062 -20.75 -35.812 1 29.72 71 LEU A C 1
ATOM 555 O O . LEU A 1 71 ? -6.648 -20.578 -34.656 1 29.72 71 LEU A O 1
ATOM 559 N N . ALA A 1 72 ? -6.855 -21.938 -36.031 1 31.5 72 ALA A N 1
ATOM 560 C CA . ALA A 1 72 ? -5.805 -22.938 -35.875 1 31.5 72 ALA A CA 1
ATOM 561 C C . ALA A 1 72 ? -4.422 -22.297 -35.938 1 31.5 72 ALA A C 1
ATOM 563 O O . ALA A 1 72 ? -3.508 -22.719 -35.219 1 31.5 72 ALA A O 1
ATOM 564 N N . ALA A 1 73 ? -4.156 -21.703 -37.156 1 32.81 73 ALA A N 1
ATOM 565 C CA . ALA A 1 73 ? -2.783 -21.484 -37.594 1 32.81 73 ALA A CA 1
ATOM 566 C C . ALA A 1 73 ? -2.047 -20.531 -36.656 1 32.81 73 ALA A C 1
ATOM 568 O O . ALA A 1 73 ? -0.818 -20.562 -36.562 1 32.81 73 ALA A O 1
ATOM 569 N N . ASN A 1 74 ? -2.662 -19.234 -36.406 1 30.77 74 ASN A N 1
ATOM 570 C CA . ASN A 1 74 ? -1.796 -18.266 -35.719 1 30.77 74 ASN A CA 1
ATOM 571 C C . ASN A 1 74 ? -1.765 -18.5 -34.219 1 30.77 74 ASN A C 1
ATOM 573 O O . ASN A 1 74 ? -2.773 -18.312 -33.531 1 30.77 74 ASN A O 1
ATOM 577 N N . ARG A 1 75 ? -1.008 -19.422 -33.656 1 38.53 75 ARG A N 1
ATOM 578 C CA . ARG A 1 75 ? -0.547 -19.844 -32.344 1 38.53 75 ARG A CA 1
ATOM 579 C C . ARG A 1 75 ? -0.688 -18.719 -31.312 1 38.53 75 ARG A C 1
ATOM 581 O O . ARG A 1 75 ? -0.793 -18.984 -30.109 1 38.53 75 ARG A O 1
ATOM 588 N N . HIS A 1 76 ? -0.473 -17.469 -31.766 1 35.59 76 HIS A N 1
ATOM 589 C CA . HIS A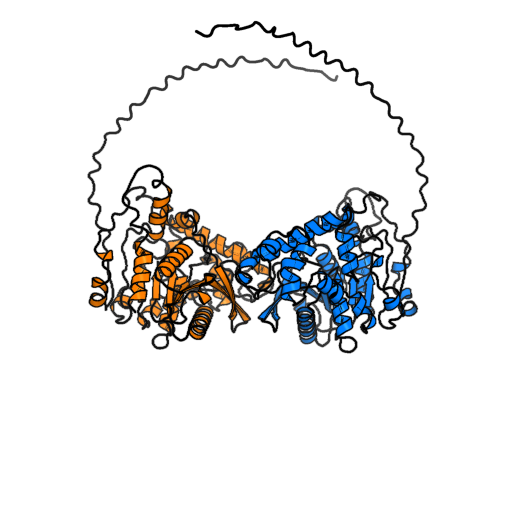 1 76 ? -0.104 -16.312 -30.938 1 35.59 76 HIS A CA 1
ATOM 590 C C . HIS A 1 76 ? -1.332 -15.688 -30.281 1 35.59 76 HIS A C 1
ATOM 592 O O . HIS A 1 76 ? -1.244 -15.133 -29.188 1 35.59 76 HIS A O 1
ATOM 598 N N . ILE A 1 77 ? -2.344 -15.555 -31.125 1 33.28 77 ILE A N 1
ATOM 599 C CA . ILE A 1 77 ? -3.385 -14.633 -30.672 1 33.28 77 ILE A CA 1
ATOM 600 C C . ILE A 1 77 ? -4.152 -15.25 -29.5 1 33.28 77 ILE A C 1
ATOM 602 O O . ILE A 1 77 ? -4.766 -14.539 -28.719 1 33.28 77 ILE A O 1
ATOM 606 N N . GLU A 1 78 ? -4.059 -16.578 -29.469 1 34.12 78 GLU A N 1
ATOM 607 C CA . GLU A 1 78 ? -5.008 -17.188 -28.531 1 34.12 78 GLU A CA 1
ATOM 608 C C . GLU A 1 78 ? -4.625 -16.906 -27.078 1 34.12 78 GLU A C 1
ATOM 610 O O . GLU A 1 78 ? -5.496 -16.688 -26.234 1 34.12 78 GLU A O 1
ATOM 615 N N . THR A 1 79 ? -3.35 -16.969 -26.828 1 35.88 79 THR A N 1
ATOM 616 C CA . THR A 1 79 ? -2.922 -16.922 -25.438 1 35.88 79 THR A CA 1
ATOM 617 C C . THR A 1 79 ? -3.23 -15.562 -24.812 1 35.88 79 THR A C 1
ATOM 619 O O . THR A 1 79 ? -3.723 -15.484 -23.688 1 35.88 79 THR A O 1
ATOM 622 N N . ILE A 1 80 ? -2.605 -14.453 -25.578 1 35.09 80 ILE A N 1
ATOM 623 C CA . ILE A 1 80 ? -2.547 -13.172 -24.891 1 35.09 80 ILE A CA 1
ATOM 624 C C . ILE A 1 80 ? -3.963 -12.68 -24.594 1 35.09 80 ILE A C 1
ATOM 626 O O . ILE A 1 80 ? -4.234 -12.172 -23.5 1 35.09 80 ILE A O 1
ATOM 630 N N . PHE A 1 81 ? -4.82 -12.688 -25.656 1 34.72 81 PHE A N 1
ATOM 631 C CA . PHE A 1 81 ? -6.023 -11.867 -25.703 1 34.72 81 PHE A CA 1
ATOM 632 C C . PHE A 1 81 ? -7.141 -12.492 -24.859 1 34.72 81 PHE A C 1
ATOM 634 O O . PHE A 1 81 ? -8.148 -11.844 -24.578 1 34.72 81 PHE A O 1
ATOM 641 N N . ALA A 1 82 ? -7.031 -13.734 -24.672 1 36 82 ALA A N 1
ATOM 642 C CA . ALA A 1 82 ? -8.164 -14.312 -23.953 1 36 82 ALA A CA 1
ATOM 643 C C . ALA A 1 82 ? -8.258 -13.75 -22.547 1 36 82 ALA A C 1
ATOM 645 O O . ALA A 1 82 ? -9.344 -13.703 -21.953 1 36 82 ALA A O 1
ATOM 646 N N . SER A 1 83 ? -7.145 -13.422 -21.969 1 39.31 83 SER A N 1
ATOM 647 C CA . SER A 1 83 ? -7.141 -12.867 -20.625 1 39.31 83 SER A CA 1
ATOM 648 C C . SER A 1 83 ? -7.984 -11.602 -20.547 1 39.31 83 SER A C 1
ATOM 650 O O . SER A 1 83 ? -8.586 -11.312 -19.5 1 39.31 83 SER A O 1
ATOM 652 N N . PHE A 1 84 ? -7.922 -10.812 -21.641 1 38.84 84 PHE A N 1
ATOM 653 C CA . PHE A 1 84 ? -8.539 -9.492 -21.641 1 38.84 84 PHE A CA 1
ATOM 654 C C . PHE A 1 84 ? -10.039 -9.602 -21.891 1 38.84 84 PHE A C 1
ATOM 656 O O . PHE A 1 84 ? -10.789 -8.672 -21.578 1 38.84 84 PHE A O 1
ATOM 663 N N . PHE A 1 85 ? -10.469 -10.711 -22.562 1 37.72 85 PHE A N 1
ATOM 664 C CA . PHE A 1 85 ? -11.805 -10.477 -23.109 1 37.72 85 PHE A CA 1
ATOM 665 C C . PHE A 1 85 ? -12.836 -11.32 -22.375 1 37.72 85 PHE A C 1
ATOM 667 O O . PHE A 1 85 ? -13.984 -11.438 -22.828 1 37.72 85 PHE A O 1
ATOM 674 N N . ARG A 1 86 ? -12.508 -12.312 -21.438 1 45.81 86 ARG A N 1
ATOM 675 C CA . ARG A 1 86 ? -13.617 -13.016 -20.797 1 45.81 86 ARG A CA 1
ATOM 676 C C . ARG A 1 86 ? -14.328 -12.117 -19.797 1 45.81 86 ARG A C 1
ATOM 678 O O . ARG A 1 86 ? -13.742 -11.164 -19.281 1 45.81 86 ARG A O 1
ATOM 685 N N . SER A 1 87 ? -15.656 -12.312 -19.781 1 59.22 87 SER A N 1
ATOM 686 C CA . SER A 1 87 ? -16.391 -11.656 -18.719 1 59.22 87 SER A CA 1
ATOM 687 C C . SER A 1 87 ? -15.852 -12.055 -17.344 1 59.22 87 SER A C 1
ATOM 689 O O . SER A 1 87 ? -15.602 -13.234 -17.094 1 59.22 87 SER A O 1
ATOM 691 N N . VAL A 1 88 ? -15.227 -11.375 -16.703 1 72.88 88 VAL A N 1
ATOM 692 C CA . VAL A 1 88 ? -14.742 -11.547 -15.344 1 72.88 88 VAL A CA 1
ATOM 693 C C . VAL A 1 88 ? -15.922 -11.742 -14.398 1 72.88 88 VAL A C 1
ATOM 695 O O . VAL A 1 88 ? -16.781 -10.859 -14.266 1 72.88 88 VAL A O 1
ATOM 698 N N . PRO A 1 89 ? -16.016 -13.156 -13.945 1 83.62 89 PRO A N 1
ATOM 699 C CA . PRO A 1 89 ? -17.078 -13.328 -12.961 1 83.62 89 PRO A CA 1
ATOM 700 C C . PRO A 1 89 ? -17.047 -12.266 -11.859 1 83.62 89 PRO A C 1
ATOM 702 O O . PRO A 1 89 ? -15.977 -11.812 -11.469 1 83.62 89 PRO A O 1
ATOM 705 N N . ASP A 1 90 ? -18.219 -11.922 -11.484 1 86.88 90 ASP A N 1
ATOM 706 C CA . ASP A 1 90 ? -18.344 -10.945 -10.406 1 86.88 90 ASP A CA 1
ATOM 707 C C . ASP A 1 90 ? -18.312 -11.633 -9.039 1 86.88 90 ASP A C 1
ATOM 709 O O . ASP A 1 90 ? -19.25 -12.344 -8.68 1 86.88 90 ASP A O 1
ATOM 713 N N . VAL A 1 91 ? -17.234 -11.648 -8.422 1 92.5 91 VAL A N 1
ATOM 714 C CA . VAL A 1 91 ? -17.062 -12.211 -7.086 1 92.5 91 VAL A CA 1
ATOM 715 C C . VAL A 1 91 ? -16.672 -11.102 -6.109 1 92.5 91 VAL A C 1
ATOM 717 O O . VAL A 1 91 ? -15.773 -10.305 -6.387 1 92.5 91 VAL A O 1
ATOM 720 N N . ARG A 1 92 ? -17.422 -11.055 -4.988 1 94.94 92 ARG A N 1
ATOM 721 C CA . ARG A 1 92 ? -17.078 -10.094 -3.943 1 94.94 92 ARG A CA 1
ATOM 722 C C . ARG A 1 92 ? -15.906 -10.602 -3.107 1 94.94 92 ARG A C 1
ATOM 724 O O . ARG A 1 92 ? -15.984 -11.672 -2.494 1 94.94 92 ARG A O 1
ATOM 731 N N . LEU A 1 93 ? -14.852 -9.781 -3.111 1 97.62 93 LEU A N 1
ATOM 732 C CA . LEU A 1 93 ? -13.648 -10.18 -2.396 1 97.62 93 LEU A CA 1
ATOM 733 C C . LEU A 1 93 ? -13.391 -9.266 -1.201 1 97.62 93 LEU A C 1
ATOM 735 O O . LEU A 1 93 ? -13.773 -8.094 -1.224 1 97.62 93 LEU A O 1
ATOM 739 N N . ARG A 1 94 ? -12.859 -9.844 -0.198 1 97.81 94 ARG A N 1
ATOM 740 C CA . ARG A 1 94 ? -12.359 -9.117 0.966 1 97.81 94 ARG A CA 1
ATOM 741 C C . ARG A 1 94 ? -10.844 -9.258 1.088 1 97.81 94 ARG A C 1
ATOM 743 O O . ARG A 1 94 ? -10.32 -10.367 1.121 1 97.81 94 ARG A O 1
ATOM 750 N N . ARG A 1 95 ? -10.18 -8.148 1.257 1 98.31 95 ARG A N 1
ATOM 751 C CA . ARG A 1 95 ? -8.719 -8.164 1.271 1 98.31 95 ARG A CA 1
ATOM 752 C C . ARG A 1 95 ? -8.188 -8.18 2.699 1 98.31 95 ARG A C 1
ATOM 754 O O . ARG A 1 95 ? -8.695 -7.461 3.564 1 98.31 95 ARG A O 1
ATOM 761 N N . GLU A 1 96 ? -7.215 -8.961 2.887 1 98.25 96 GLU A N 1
ATOM 762 C CA . GLU A 1 96 ? -6.355 -8.984 4.066 1 98.25 96 GLU A CA 1
ATOM 763 C C . GLU A 1 96 ? -4.898 -8.734 3.691 1 98.25 96 GLU A C 1
ATOM 765 O O . GLU A 1 96 ? -4.324 -9.477 2.893 1 98.25 96 GLU A O 1
ATOM 770 N N . CYS A 1 97 ? -4.324 -7.688 4.23 1 98.25 97 CYS A N 1
ATOM 771 C CA . CYS A 1 97 ? -2.898 -7.461 4.016 1 98.25 97 CYS A CA 1
ATOM 772 C C . CYS A 1 97 ? -2.066 -8.172 5.074 1 98.25 97 CYS A C 1
ATOM 774 O O . CYS A 1 97 ? -2.266 -7.957 6.273 1 98.25 97 CYS A O 1
ATOM 776 N N . LEU A 1 98 ? -1.18 -9 4.633 1 98 98 LEU A N 1
ATOM 777 C CA . LEU A 1 98 ? -0.294 -9.758 5.512 1 98 98 LEU A CA 1
ATOM 778 C C . LEU A 1 98 ? 1.079 -9.094 5.594 1 98 98 LEU A C 1
ATOM 780 O O . LEU A 1 98 ? 1.757 -8.938 4.578 1 98 98 LEU A O 1
ATOM 784 N N . ARG A 1 99 ? 1.443 -8.711 6.801 1 96.69 99 ARG A N 1
ATOM 785 C CA . ARG A 1 99 ? 2.783 -8.172 7.027 1 96.69 99 ARG A CA 1
ATOM 786 C C . ARG A 1 99 ? 3.818 -9.289 7.07 1 96.69 99 ARG A C 1
ATOM 788 O O . ARG A 1 99 ? 3.611 -10.312 7.727 1 96.69 99 ARG A O 1
ATOM 795 N N . THR A 1 100 ? 4.879 -9.07 6.348 1 97.38 100 THR A N 1
ATOM 796 C CA . THR A 1 100 ? 5.914 -10.094 6.289 1 97.38 100 THR A CA 1
ATOM 797 C C . THR A 1 100 ? 7.078 -9.742 7.207 1 97.38 100 THR A C 1
ATOM 799 O O . THR A 1 100 ? 7.199 -8.602 7.652 1 97.38 100 THR A O 1
ATOM 802 N N . GLN A 1 101 ? 7.922 -10.664 7.504 1 95.88 101 GLN A N 1
ATOM 803 C CA . GLN A 1 101 ? 9.016 -10.531 8.461 1 95.88 101 GLN A CA 1
ATOM 804 C C . GLN A 1 101 ? 10.055 -9.523 7.98 1 95.88 101 GLN A C 1
ATOM 806 O O . GLN A 1 101 ? 10.68 -8.836 8.789 1 95.88 101 GLN A O 1
ATOM 811 N N . ASP A 1 102 ? 10.211 -9.375 6.699 1 95.94 102 ASP A N 1
ATOM 812 C CA . ASP A 1 102 ? 11.242 -8.5 6.137 1 95.94 102 ASP A CA 1
ATOM 813 C C . ASP A 1 102 ? 10.734 -7.066 6.031 1 95.94 102 ASP A C 1
ATOM 815 O O . ASP A 1 102 ? 11.383 -6.223 5.398 1 95.94 102 ASP A O 1
ATOM 819 N N . GLY A 1 103 ? 9.633 -6.801 6.551 1 95.69 103 GLY A N 1
ATOM 820 C CA . GLY A 1 103 ? 9.102 -5.445 6.551 1 95.69 103 GLY A CA 1
ATOM 821 C C . GLY A 1 103 ? 8.148 -5.176 5.406 1 95.69 103 GLY A C 1
ATOM 822 O O . GLY A 1 103 ? 7.555 -4.098 5.324 1 95.69 103 GLY A O 1
ATOM 823 N N . GLY A 1 104 ? 7.977 -6.156 4.535 1 97.31 104 GLY A N 1
ATOM 824 C CA . GLY A 1 104 ? 7.074 -6.012 3.402 1 97.31 104 GLY A CA 1
ATOM 825 C C . GLY A 1 104 ? 5.648 -6.418 3.721 1 97.31 104 GLY A C 1
ATOM 826 O O . GLY A 1 104 ? 5.25 -6.441 4.887 1 97.31 104 GLY A O 1
ATOM 827 N N . ALA A 1 105 ? 4.848 -6.523 2.646 1 97.56 105 ALA A N 1
ATOM 828 C CA . ALA A 1 105 ? 3.459 -6.953 2.781 1 97.56 105 ALA A CA 1
ATOM 829 C C . ALA A 1 105 ? 2.959 -7.605 1.497 1 97.56 105 ALA A C 1
ATOM 831 O O . ALA A 1 105 ? 3.414 -7.266 0.402 1 97.56 105 ALA A O 1
ATOM 832 N N . VAL A 1 106 ? 2.08 -8.562 1.647 1 98.44 106 VAL A N 1
ATOM 833 C CA . VAL A 1 106 ? 1.328 -9.141 0.538 1 98.44 106 VAL A CA 1
ATOM 834 C C . VAL A 1 106 ? -0.169 -9.031 0.818 1 98.44 106 VAL A C 1
ATOM 836 O O . VAL A 1 106 ? -0.577 -8.727 1.941 1 98.44 106 VAL A O 1
ATOM 839 N N . ALA A 1 107 ? -0.949 -9.211 -0.21 1 98.69 107 ALA A N 1
ATOM 840 C CA . ALA A 1 107 ? -2.396 -9.125 -0.035 1 98.69 107 ALA A CA 1
ATOM 841 C C . ALA A 1 107 ? -3.064 -10.461 -0.32 1 98.69 107 ALA A C 1
ATOM 843 O O . ALA A 1 107 ? -2.734 -11.133 -1.302 1 98.69 107 ALA A O 1
ATOM 844 N N . LEU A 1 108 ? -3.92 -10.836 0.579 1 98.81 108 LEU A N 1
ATOM 845 C CA . LEU A 1 108 ? -4.781 -12.008 0.431 1 98.81 108 LEU A CA 1
ATOM 846 C C . LEU A 1 108 ? -6.23 -11.586 0.203 1 98.81 108 LEU A C 1
ATOM 848 O O . LEU A 1 108 ? -6.809 -10.867 1.021 1 98.81 108 LEU A O 1
ATOM 852 N N . ASP A 1 109 ? -6.754 -12 -0.911 1 98.75 109 ASP A N 1
ATOM 853 C CA . ASP A 1 109 ? -8.156 -11.711 -1.201 1 98.75 109 ASP A CA 1
ATOM 854 C C . ASP A 1 109 ? -9.031 -12.945 -0.971 1 98.75 109 ASP A C 1
ATOM 856 O O . ASP A 1 109 ? -8.906 -13.938 -1.687 1 98.75 109 ASP A O 1
ATOM 860 N N . TRP A 1 110 ? -9.898 -12.828 -0.018 1 98.44 110 TRP A N 1
ATOM 861 C CA . TRP A 1 110 ? -10.844 -13.875 0.349 1 98.44 110 TRP A CA 1
ATOM 862 C C . TRP A 1 110 ? -12.211 -13.625 -0.274 1 98.44 110 TRP A C 1
ATOM 864 O O . TRP A 1 110 ? -12.578 -12.477 -0.532 1 98.44 110 TRP A O 1
ATOM 874 N N . VAL A 1 111 ? -12.906 -14.727 -0.535 1 97.38 111 VAL A N 1
ATOM 875 C CA . VAL A 1 111 ? -14.289 -14.539 -0.962 1 97.38 111 VAL A CA 1
ATOM 876 C C . VAL A 1 111 ? -15.125 -14.055 0.216 1 97.38 111 VAL A C 1
ATOM 878 O O . VAL A 1 111 ? -15.188 -14.711 1.258 1 97.38 111 VAL A O 1
ATOM 881 N N . SER A 1 112 ? -15.797 -12.969 -0.009 1 95.75 112 SER A N 1
ATOM 882 C CA . SER A 1 112 ? -16.562 -12.344 1.057 1 95.75 112 SER A CA 1
ATOM 883 C C . SER A 1 112 ? -17.672 -13.266 1.561 1 95.75 112 SER A C 1
ATOM 885 O O . SER A 1 112 ? -18.406 -13.844 0.765 1 95.75 112 SER A O 1
ATOM 887 N N . GLY A 1 113 ? -17.75 -13.43 2.914 1 94.12 113 GLY A N 1
ATOM 888 C CA . GLY A 1 113 ? -18.828 -14.18 3.541 1 94.12 113 GLY A CA 1
ATOM 889 C C . GLY A 1 113 ? -18.5 -15.648 3.721 1 94.12 113 GLY A C 1
ATOM 890 O O . GLY A 1 113 ? -19.188 -16.344 4.473 1 94.12 113 GLY A O 1
ATOM 891 N N . ASP A 1 114 ? -17.469 -16.141 3.125 1 95.19 114 ASP A N 1
ATOM 892 C CA . ASP A 1 114 ? -17.188 -17.578 3.146 1 95.19 114 ASP A CA 1
ATOM 893 C C . ASP A 1 114 ? -16.656 -18.016 4.508 1 95.19 114 ASP A C 1
ATOM 895 O O . ASP A 1 114 ? -16.703 -19.203 4.852 1 95.19 114 ASP A O 1
ATOM 899 N N . ASP A 1 115 ? -16.141 -17.094 5.246 1 92.62 115 ASP A N 1
ATOM 900 C CA . ASP A 1 115 ? -15.688 -17.422 6.598 1 92.62 115 ASP A CA 1
ATOM 901 C C . ASP A 1 115 ? -16.859 -17.797 7.496 1 92.62 115 ASP A C 1
ATOM 903 O O . ASP A 1 115 ? -16.703 -18.547 8.461 1 92.62 115 ASP A O 1
ATOM 907 N N . ARG A 1 116 ? -18.062 -17.266 7.215 1 92.56 116 ARG A N 1
ATOM 908 C CA . ARG A 1 116 ? -19.25 -17.562 7.988 1 92.56 116 ARG A CA 1
ATOM 909 C C . ARG A 1 116 ? -20.047 -18.703 7.367 1 92.56 116 ARG A C 1
ATOM 911 O O . ARG A 1 116 ? -20.656 -19.5 8.078 1 92.56 116 ARG A O 1
ATOM 918 N N . ARG A 1 117 ? -19.984 -18.844 6.16 1 94.44 117 ARG A N 1
ATOM 919 C CA . ARG A 1 117 ? -20.828 -19.781 5.434 1 94.44 117 ARG A CA 1
ATOM 920 C C . ARG A 1 117 ? -20.219 -21.188 5.438 1 94.44 117 ARG A C 1
ATOM 922 O O . ARG A 1 117 ? -20.922 -22.172 5.578 1 94.44 117 ARG A O 1
ATOM 929 N N . LEU A 1 118 ? -18.922 -21.281 5.273 1 96.75 118 LEU A N 1
ATOM 930 C CA . LEU A 1 118 ? -18.25 -22.578 5.141 1 96.75 118 LEU A CA 1
ATOM 931 C C . LEU A 1 118 ? -17.734 -23.047 6.488 1 96.75 118 LEU A C 1
ATOM 933 O O . LEU A 1 118 ? -17.234 -22.25 7.285 1 96.75 118 LEU A O 1
ATOM 937 N N . PRO A 1 119 ? -17.781 -24.328 6.766 1 96.38 119 PRO A N 1
ATOM 938 C CA . PRO A 1 119 ? -17.188 -24.875 7.984 1 96.38 119 PRO A CA 1
ATOM 939 C C . PRO A 1 119 ? -15.672 -24.688 8.039 1 96.38 119 PRO A C 1
ATOM 941 O O . PRO A 1 119 ? -15.023 -24.578 6.992 1 96.38 119 PRO A O 1
ATOM 944 N N . PRO A 1 120 ? -15.125 -24.672 9.195 1 95.5 120 PRO A N 1
ATOM 945 C CA . PRO A 1 120 ? -13.688 -24.438 9.359 1 95.5 120 PRO A CA 1
ATOM 946 C C . PRO A 1 120 ? -12.828 -25.531 8.727 1 95.5 120 PRO A C 1
ATOM 948 O O . PRO A 1 120 ? -11.648 -25.297 8.438 1 95.5 120 PRO A O 1
ATOM 951 N N . ASP A 1 121 ? -13.375 -26.688 8.5 1 95.81 121 ASP A N 1
ATOM 952 C CA . ASP A 1 121 ? -12.594 -27.797 7.961 1 95.81 121 ASP A CA 1
ATOM 953 C C . ASP A 1 121 ? -12.805 -27.938 6.457 1 95.81 121 ASP A C 1
ATOM 955 O O . ASP A 1 121 ? -12.359 -28.922 5.852 1 95.81 121 ASP A O 1
ATOM 959 N N . SER A 1 122 ? -13.531 -26.953 5.855 1 96.12 122 SER A N 1
ATOM 960 C CA . SER A 1 122 ? -13.664 -26.969 4.402 1 96.12 122 SER A CA 1
ATOM 961 C C . SER A 1 122 ? -12.305 -26.922 3.721 1 96.12 122 SER A C 1
ATOM 963 O O . SER A 1 122 ? -11.406 -26.203 4.164 1 96.12 122 SER A O 1
ATOM 965 N N . PRO A 1 123 ? -12.156 -27.75 2.609 1 96.19 123 PRO A N 1
ATOM 966 C CA . PRO A 1 123 ? -10.898 -27.641 1.866 1 96.19 123 PRO A CA 1
ATOM 967 C C . PRO A 1 123 ? -10.586 -26.203 1.452 1 96.19 123 PRO A C 1
ATOM 969 O O . PRO A 1 123 ? -11.492 -25.453 1.093 1 96.19 123 PRO A O 1
ATOM 972 N N . LEU A 1 124 ? -9.352 -25.875 1.583 1 97.88 124 LEU A N 1
ATOM 973 C CA . LEU A 1 124 ? -8.938 -24.516 1.308 1 97.88 124 LEU A CA 1
ATOM 974 C C . LEU A 1 124 ? -7.934 -24.469 0.163 1 97.88 124 LEU A C 1
ATOM 976 O O . LEU A 1 124 ? -6.992 -25.266 0.125 1 97.88 124 LEU A O 1
ATOM 980 N N . LEU A 1 125 ? -8.188 -23.531 -0.791 1 97.94 125 LEU A N 1
ATOM 981 C CA . LEU A 1 125 ? -7.363 -23.438 -1.992 1 97.94 125 LEU A CA 1
ATOM 982 C C . LEU A 1 125 ? -6.691 -22.078 -2.08 1 97.94 125 LEU A C 1
ATOM 984 O O . LEU A 1 125 ? -7.371 -21.047 -2.111 1 97.94 125 LEU A O 1
ATOM 988 N N . ILE A 1 126 ? -5.383 -22.047 -2.105 1 98.69 126 ILE A N 1
ATOM 989 C CA . ILE A 1 126 ? -4.605 -20.844 -2.369 1 98.69 126 ILE A CA 1
ATOM 990 C C . ILE A 1 126 ? -4.336 -20.719 -3.867 1 98.69 126 ILE A C 1
ATOM 992 O O . ILE A 1 126 ? -3.789 -21.641 -4.484 1 98.69 126 ILE A O 1
ATOM 996 N N . LEU A 1 127 ? -4.723 -19.625 -4.461 1 98.44 127 LEU A N 1
ATOM 997 C CA . LEU A 1 127 ? -4.449 -19.375 -5.871 1 98.44 127 LEU A CA 1
ATOM 998 C C . LEU A 1 127 ? -3.279 -18.406 -6.027 1 98.44 127 LEU A C 1
ATOM 1000 O O . LEU A 1 127 ? -3.283 -17.312 -5.457 1 98.44 127 LEU A O 1
ATOM 1004 N N . LEU A 1 128 ? -2.285 -18.812 -6.758 1 98.31 128 LEU A N 1
ATOM 1005 C CA . LEU A 1 128 ? -1.099 -18 -7.023 1 98.31 128 LEU A CA 1
ATOM 1006 C C . LEU A 1 128 ? -1.048 -17.578 -8.484 1 98.31 128 LEU A C 1
ATOM 1008 O O . LEU A 1 128 ? -0.629 -18.344 -9.352 1 98.31 128 LEU A O 1
ATOM 1012 N N . PRO A 1 129 ? -1.389 -16.297 -8.781 1 97.19 129 PRO A N 1
ATOM 1013 C CA . PRO A 1 129 ? -1.366 -15.805 -10.164 1 97.19 129 PRO A CA 1
ATOM 1014 C C . PRO A 1 129 ? 0.046 -15.727 -10.734 1 97.19 129 PRO A C 1
ATOM 1016 O O . PRO A 1 129 ? 1.025 -15.828 -9.992 1 97.19 129 PRO A O 1
ATOM 1019 N N . GLY A 1 130 ? 0.099 -15.586 -12.047 1 95.19 130 GLY A N 1
ATOM 1020 C CA . GLY A 1 130 ? 1.372 -15.43 -12.734 1 95.19 130 GLY A CA 1
ATOM 1021 C C . GLY A 1 130 ? 1.98 -14.055 -12.555 1 95.19 130 GLY A C 1
ATOM 1022 O O . GLY A 1 130 ? 1.499 -13.258 -11.75 1 95.19 130 GLY A O 1
ATOM 1023 N N . LEU A 1 131 ? 3.027 -13.852 -13.367 1 95.25 131 LEU A N 1
ATOM 1024 C CA . LEU A 1 131 ? 3.762 -12.594 -13.289 1 95.25 131 LEU A CA 1
ATOM 1025 C C . LEU A 1 131 ? 2.83 -11.406 -13.5 1 95.25 131 LEU A C 1
ATOM 1027 O O . LEU A 1 131 ? 2.104 -11.352 -14.5 1 95.25 131 LEU A O 1
ATOM 1031 N N . THR A 1 132 ? 2.783 -10.492 -12.539 1 95.88 132 THR A N 1
ATOM 1032 C CA . THR A 1 132 ? 2.055 -9.227 -12.531 1 95.88 132 THR A CA 1
ATOM 1033 C C . THR A 1 132 ? 0.558 -9.469 -12.359 1 95.88 132 THR A C 1
ATOM 1035 O O . THR A 1 132 ? -0.228 -8.516 -12.32 1 95.88 132 THR A O 1
ATOM 1038 N N . GLY A 1 133 ? 0.094 -10.727 -12.352 1 95.31 133 GLY A N 1
ATOM 1039 C CA . GLY A 1 133 ? -1.319 -11.039 -12.203 1 95.31 133 GLY A CA 1
ATOM 1040 C C . GLY A 1 133 ? -1.821 -10.875 -10.781 1 95.31 133 GLY A C 1
ATOM 1041 O O . GLY A 1 133 ? -1.031 -10.664 -9.859 1 95.31 133 GLY A O 1
ATOM 1042 N N . GLY A 1 134 ? -3.174 -10.984 -10.664 1 96.31 134 GLY A N 1
ATOM 1043 C CA . GLY A 1 134 ? -3.824 -10.836 -9.367 1 96.31 134 GLY A CA 1
ATOM 1044 C C . GLY A 1 134 ? -5.262 -11.32 -9.367 1 96.31 134 GLY A C 1
ATOM 1045 O O . GLY A 1 134 ? -5.707 -11.961 -10.32 1 96.31 134 GLY A O 1
ATOM 1046 N N . SER A 1 135 ? -5.938 -11.031 -8.289 1 96.88 135 SER A N 1
ATOM 1047 C CA . SER A 1 135 ? -7.285 -11.531 -8.047 1 96.88 135 SER A CA 1
ATOM 1048 C C . SER A 1 135 ? -8.273 -10.977 -9.062 1 96.88 135 SER A C 1
ATOM 1050 O O . SER A 1 135 ? -9.391 -11.484 -9.195 1 96.88 135 SER A O 1
ATOM 1052 N N . GLY A 1 136 ? -7.918 -9.992 -9.789 1 93.12 136 GLY A N 1
ATOM 1053 C CA . GLY A 1 136 ? -8.805 -9.391 -10.773 1 93.12 136 GLY A CA 1
ATOM 1054 C C . GLY A 1 136 ? -8.734 -10.07 -12.125 1 93.12 136 GLY A C 1
ATOM 1055 O O . GLY A 1 136 ? -9.57 -9.82 -13 1 93.12 136 GLY A O 1
ATOM 1056 N N . ASP A 1 137 ? -7.836 -10.93 -12.305 1 91.12 137 ASP A N 1
ATOM 1057 C CA . ASP A 1 137 ? -7.66 -11.586 -13.594 1 91.12 137 ASP A CA 1
ATOM 1058 C C . ASP A 1 137 ? -8.773 -12.602 -13.852 1 91.12 137 ASP A C 1
ATOM 1060 O O . ASP A 1 137 ? -9.195 -13.312 -12.938 1 91.12 137 ASP A O 1
ATOM 1064 N N . ALA A 1 138 ? -9.172 -12.734 -15.047 1 86.88 138 ALA A N 1
ATOM 1065 C CA . ALA A 1 138 ? -10.289 -13.594 -15.43 1 86.88 138 ALA A CA 1
ATOM 1066 C C . ALA A 1 138 ? -9.992 -15.055 -15.117 1 86.88 138 ALA A C 1
ATOM 1068 O O . ALA A 1 138 ? -10.836 -15.758 -14.562 1 86.88 138 ALA A O 1
ATOM 1069 N N . TYR A 1 139 ? -8.789 -15.586 -15.508 1 84.25 139 TYR A N 1
ATOM 1070 C CA . TYR A 1 139 ? -8.461 -16.984 -15.305 1 84.25 139 TYR A CA 1
ATOM 1071 C C . TYR A 1 139 ? -8.453 -17.328 -13.812 1 84.25 139 TYR A C 1
ATOM 1073 O O . TYR A 1 139 ? -8.875 -18.422 -13.422 1 84.25 139 TYR A O 1
ATOM 1081 N N . VAL A 1 140 ? -8.039 -16.391 -12.992 1 93.06 140 VAL A N 1
ATOM 1082 C CA . VAL A 1 140 ? -8.023 -16.594 -11.547 1 93.06 140 VAL A CA 1
ATOM 1083 C C . VAL A 1 140 ? -9.453 -16.656 -11.016 1 93.06 140 VAL A C 1
ATOM 1085 O O . VAL A 1 140 ? -9.805 -17.562 -10.258 1 93.06 140 VAL A O 1
ATOM 1088 N N . ARG A 1 141 ? -10.273 -15.781 -11.469 1 93.06 141 ARG A N 1
ATOM 1089 C CA . ARG A 1 141 ? -11.641 -15.703 -10.969 1 93.06 141 ARG A CA 1
ATOM 1090 C C . ARG A 1 141 ? -12.469 -16.891 -11.438 1 93.06 141 ARG A C 1
ATOM 1092 O O . ARG A 1 141 ? -13.352 -17.375 -10.711 1 93.06 141 ARG A O 1
ATOM 1099 N N . HIS A 1 142 ? -12.211 -17.344 -12.617 1 87.31 142 HIS A N 1
ATOM 1100 C CA . HIS A 1 142 ? -12.914 -18.531 -13.086 1 87.31 142 HIS A CA 1
ATOM 1101 C C . HIS A 1 142 ? -12.562 -19.75 -12.234 1 87.31 142 HIS A C 1
ATOM 1103 O O . HIS A 1 142 ? -13.438 -20.547 -11.883 1 87.31 142 HIS A O 1
ATOM 1109 N N . MET A 1 143 ? -11.32 -19.906 -11.969 1 90.06 143 MET A N 1
ATOM 1110 C CA . MET A 1 143 ? -10.898 -21 -11.094 1 90.06 143 MET A CA 1
ATOM 1111 C C . MET A 1 143 ? -11.523 -20.844 -9.711 1 90.06 143 MET A C 1
ATOM 1113 O O . MET A 1 143 ? -11.984 -21.828 -9.125 1 90.06 143 MET A O 1
ATOM 1117 N N . LEU A 1 144 ? -11.516 -19.641 -9.25 1 94.19 144 LEU A N 1
ATOM 1118 C CA . LEU A 1 144 ? -12.086 -19.328 -7.941 1 94.19 144 LEU A CA 1
ATOM 1119 C C . LEU A 1 144 ? -13.547 -19.766 -7.867 1 94.19 144 LEU A C 1
ATOM 1121 O O . LEU A 1 144 ? -13.938 -20.484 -6.945 1 94.19 144 LEU A O 1
ATOM 1125 N N . VAL A 1 145 ? -14.32 -19.406 -8.852 1 91.62 145 VAL A N 1
ATOM 1126 C CA . VAL A 1 145 ? -15.75 -19.688 -8.875 1 91.62 145 VAL A CA 1
ATOM 1127 C C . VAL A 1 145 ? -15.969 -21.203 -8.961 1 91.62 145 VAL A C 1
ATOM 1129 O O . VAL A 1 145 ? -16.844 -21.75 -8.289 1 91.62 145 VAL A O 1
ATOM 1132 N N . ARG A 1 146 ? -15.172 -21.828 -9.773 1 87.31 146 ARG A N 1
ATOM 1133 C CA . ARG A 1 146 ? -15.297 -23.266 -9.922 1 87.31 146 ARG A CA 1
ATOM 1134 C C . ARG A 1 146 ? -14.969 -23.984 -8.617 1 87.31 146 ARG A C 1
ATOM 1136 O O . ARG A 1 146 ? -15.695 -24.891 -8.195 1 87.31 146 ARG A O 1
ATOM 1143 N N . ALA A 1 147 ? -13.906 -23.641 -7.984 1 92.31 147 ALA A N 1
ATOM 1144 C CA . ALA A 1 147 ? -13.508 -24.25 -6.715 1 92.31 147 ALA A CA 1
ATOM 1145 C C . ALA A 1 147 ? -14.578 -24.016 -5.645 1 92.31 147 ALA A C 1
ATOM 1147 O O . ALA A 1 147 ? -14.906 -24.922 -4.883 1 92.31 147 ALA A O 1
ATOM 1148 N N . ARG A 1 148 ? -15.078 -22.828 -5.598 1 92.69 148 ARG A N 1
ATOM 1149 C CA . ARG A 1 148 ? -16.125 -22.484 -4.637 1 92.69 148 ARG A CA 1
ATOM 1150 C C . ARG A 1 148 ? -17.359 -23.344 -4.84 1 92.69 148 ARG A C 1
ATOM 1152 O O . ARG A 1 148 ? -18 -23.766 -3.871 1 92.69 148 ARG A O 1
ATOM 1159 N N . SER A 1 149 ? -17.719 -23.578 -6.102 1 89.38 149 SER A N 1
ATOM 1160 C CA . SER A 1 149 ? -18.891 -24.391 -6.418 1 89.38 149 SER A CA 1
ATOM 1161 C C . SER A 1 149 ? -18.734 -25.828 -5.922 1 89.38 149 SER A C 1
ATOM 1163 O O . SER A 1 149 ? -19.719 -26.547 -5.773 1 89.38 149 SER A O 1
ATOM 1165 N N . LYS A 1 150 ? -17.5 -26.203 -5.633 1 88.44 150 LYS A N 1
ATOM 1166 C CA . LYS A 1 150 ? -17.234 -27.547 -5.141 1 88.44 150 LYS A CA 1
ATOM 1167 C C . LYS A 1 150 ? -17 -27.547 -3.633 1 88.44 150 LYS A C 1
ATOM 1169 O O . LYS A 1 150 ? -16.5 -28.531 -3.076 1 88.44 150 LYS A O 1
ATOM 1174 N N . GLY A 1 151 ? -17.234 -26.406 -2.967 1 91.88 151 GLY A N 1
ATOM 1175 C CA . GLY A 1 151 ? -17.219 -26.344 -1.514 1 91.88 151 GLY A CA 1
ATOM 1176 C C . GLY A 1 151 ? -15.883 -25.922 -0.95 1 91.88 151 GLY A C 1
ATOM 1177 O O . GLY A 1 151 ? -15.656 -26 0.261 1 91.88 151 GLY A O 1
ATOM 1178 N N . CYS A 1 152 ? -15.023 -25.453 -1.791 1 95.31 152 CYS A N 1
ATOM 1179 C CA . CYS A 1 152 ? -13.703 -25.031 -1.337 1 95.31 152 CYS A CA 1
ATOM 1180 C C . CYS A 1 152 ? -13.734 -23.594 -0.848 1 95.31 152 CYS A C 1
ATOM 1182 O O . CYS A 1 152 ? -14.398 -22.734 -1.442 1 95.31 152 CYS A O 1
ATOM 1184 N N . ARG A 1 153 ? -13.078 -23.391 0.269 1 97.56 153 ARG A N 1
ATOM 1185 C CA . ARG A 1 153 ? -12.688 -22.016 0.607 1 97.56 153 ARG A CA 1
ATOM 1186 C C . ARG A 1 153 ? -11.508 -21.562 -0.245 1 97.56 153 ARG A C 1
ATOM 1188 O O . ARG A 1 153 ? -10.555 -22.328 -0.454 1 97.56 153 ARG A O 1
ATOM 1195 N N . VAL A 1 154 ? -11.609 -20.328 -0.816 1 98.19 154 VAL A N 1
ATOM 1196 C CA . VAL A 1 154 ? -10.586 -19.906 -1.765 1 98.19 154 VAL A CA 1
ATOM 1197 C C . VAL A 1 154 ? -9.969 -18.594 -1.312 1 98.19 154 VAL A C 1
ATOM 1199 O O . VAL A 1 154 ? -10.672 -17.703 -0.844 1 98.19 154 VAL A O 1
ATOM 1202 N N . VAL A 1 155 ? -8.68 -18.469 -1.388 1 98.75 155 VAL A N 1
ATOM 1203 C CA . VAL A 1 155 ? -7.953 -17.234 -1.152 1 98.75 155 VAL A CA 1
ATOM 1204 C C . VAL A 1 155 ? -6.961 -16.984 -2.289 1 98.75 155 VAL A C 1
ATOM 1206 O O . VAL A 1 155 ? -6.297 -17.922 -2.75 1 98.75 155 VAL A O 1
ATOM 1209 N N . VAL A 1 156 ? -6.961 -15.766 -2.852 1 98.81 156 VAL A N 1
ATOM 1210 C CA . VAL A 1 156 ? -5.996 -15.391 -3.879 1 98.81 156 VAL A CA 1
ATOM 1211 C C . VAL A 1 156 ? -4.805 -14.688 -3.232 1 98.81 156 VAL A C 1
ATOM 1213 O O . VAL A 1 156 ? -4.98 -13.719 -2.49 1 98.81 156 VAL A O 1
ATOM 1216 N N . PHE A 1 157 ? -3.668 -15.211 -3.482 1 98.88 157 PHE A N 1
ATOM 1217 C CA . PHE A 1 157 ? -2.412 -14.633 -3.02 1 98.88 157 PHE A CA 1
ATOM 1218 C C . PHE A 1 157 ? -1.875 -13.625 -4.031 1 98.88 157 PHE A C 1
ATOM 1220 O O . PHE A 1 157 ? -1.353 -14.008 -5.078 1 98.88 157 PHE A O 1
ATOM 1227 N N . ASN A 1 158 ? -2.002 -12.328 -3.736 1 98.75 158 ASN A N 1
ATOM 1228 C CA . ASN A 1 158 ? -1.431 -11.273 -4.57 1 98.75 158 ASN A CA 1
ATOM 1229 C C . ASN A 1 158 ? -0.014 -10.922 -4.129 1 98.75 158 ASN A C 1
ATOM 1231 O O . ASN A 1 158 ? 0.19 -10.43 -3.014 1 98.75 158 ASN A O 1
ATOM 1235 N N . SER A 1 159 ? 0.921 -11.141 -5.02 1 98.44 159 SER A N 1
ATOM 1236 C CA . SER A 1 159 ? 2.309 -10.805 -4.723 1 98.44 159 SER A CA 1
ATOM 1237 C C . SER A 1 159 ? 2.49 -9.297 -4.547 1 98.44 159 SER A C 1
ATOM 1239 O O . SER A 1 159 ? 1.608 -8.516 -4.91 1 98.44 159 SER A O 1
ATOM 1241 N N . ARG A 1 160 ? 3.596 -8.938 -3.994 1 98.5 160 ARG A N 1
ATOM 1242 C CA . ARG A 1 160 ? 3.883 -7.535 -3.705 1 98.5 160 ARG A CA 1
ATOM 1243 C C . ARG A 1 160 ? 3.703 -6.672 -4.949 1 98.5 160 ARG A C 1
ATOM 1245 O O . ARG A 1 160 ? 4.352 -6.906 -5.973 1 98.5 160 ARG A O 1
ATOM 1252 N N . GLY A 1 161 ? 2.781 -5.688 -4.844 1 97.5 161 GLY A N 1
ATOM 1253 C CA . GLY A 1 161 ? 2.529 -4.77 -5.941 1 97.5 161 GLY A CA 1
ATOM 1254 C C . GLY A 1 161 ? 1.445 -5.25 -6.887 1 97.5 161 GLY A C 1
ATOM 1255 O O . GLY A 1 161 ? 0.872 -4.457 -7.637 1 97.5 161 GLY A O 1
ATOM 1256 N N . CYS A 1 162 ? 1.155 -6.523 -6.926 1 97.69 162 CYS A N 1
ATOM 1257 C CA . CYS A 1 162 ? 0.146 -7.074 -7.824 1 97.69 162 CYS A CA 1
ATOM 1258 C C . CYS A 1 162 ? -1.248 -6.941 -7.223 1 97.69 162 CYS A C 1
ATOM 1260 O O . CYS A 1 162 ? -1.403 -6.918 -6 1 97.69 162 CYS A O 1
ATOM 1262 N N . GLY A 1 163 ? -2.264 -6.832 -8.125 1 95.62 163 GLY A N 1
ATOM 1263 C CA . GLY A 1 163 ? -3.621 -6.652 -7.633 1 95.62 163 GLY A CA 1
ATOM 1264 C C . GLY A 1 163 ? -3.779 -5.434 -6.746 1 95.62 163 GLY A C 1
ATOM 1265 O O . GLY A 1 163 ? -4.535 -5.461 -5.77 1 95.62 163 GLY A O 1
ATOM 1266 N N . ASP A 1 164 ? -2.934 -4.469 -6.918 1 94.19 164 ASP A N 1
ATOM 1267 C CA . ASP A 1 164 ? -2.914 -3.232 -6.137 1 94.19 164 ASP A CA 1
ATOM 1268 C C . ASP A 1 164 ? -2.564 -3.51 -4.68 1 94.19 164 ASP A C 1
ATOM 1270 O O . ASP A 1 164 ? -3.098 -2.863 -3.773 1 94.19 164 ASP A O 1
ATOM 1274 N N . SER A 1 165 ? -1.824 -4.523 -4.512 1 96.5 165 SER A N 1
ATOM 1275 C CA . SER A 1 165 ? -1.338 -4.809 -3.164 1 96.5 165 SER A CA 1
ATOM 1276 C C . SER A 1 165 ? -0.289 -3.789 -2.729 1 96.5 165 SER A C 1
ATOM 1278 O O . SER A 1 165 ? 0.366 -3.168 -3.568 1 96.5 165 SER A O 1
ATOM 1280 N N . PRO A 1 166 ? -0.18 -3.621 -1.462 1 96.25 166 PRO A N 1
ATOM 1281 C CA . PRO A 1 166 ? 0.775 -2.627 -0.967 1 96.25 166 PRO A CA 1
ATOM 1282 C C . PRO A 1 166 ? 2.227 -3.064 -1.145 1 96.25 166 PRO A C 1
ATOM 1284 O O . PRO A 1 166 ? 2.518 -4.266 -1.149 1 96.25 166 PRO A O 1
ATOM 1287 N N . VAL A 1 167 ? 3.098 -2.105 -1.372 1 98.06 167 VAL A N 1
ATOM 1288 C CA . VAL A 1 167 ? 4.547 -2.27 -1.333 1 98.06 167 VAL A CA 1
ATOM 1289 C C . VAL A 1 167 ? 5.148 -1.31 -0.309 1 98.06 167 VAL A C 1
ATOM 1291 O O . VAL A 1 167 ? 5.066 -0.09 -0.471 1 98.06 167 VAL A O 1
ATOM 1294 N N . THR A 1 168 ? 5.746 -1.889 0.755 1 97.81 168 THR A N 1
ATOM 1295 C CA . THR A 1 168 ? 6.18 -1.053 1.869 1 97.81 168 THR A CA 1
ATOM 1296 C C . THR A 1 168 ? 7.703 -1.062 1.992 1 97.81 168 THR A C 1
ATOM 1298 O O . THR A 1 168 ? 8.266 -0.36 2.834 1 97.81 168 THR A O 1
ATOM 1301 N N . THR A 1 169 ? 8.398 -1.861 1.272 1 97.62 169 THR A N 1
ATOM 1302 C CA . THR A 1 169 ? 9.859 -1.938 1.173 1 97.62 169 THR A CA 1
ATOM 1303 C C . THR A 1 169 ? 10.305 -1.869 -0.285 1 97.62 169 THR A C 1
ATOM 1305 O O . THR A 1 169 ? 9.508 -2.117 -1.195 1 97.62 169 THR A O 1
ATOM 1308 N N . PRO A 1 170 ? 11.562 -1.482 -0.535 1 97.56 170 PRO A N 1
ATOM 1309 C CA . PRO A 1 170 ? 12.055 -1.5 -1.915 1 97.56 170 PRO A CA 1
ATOM 1310 C C . PRO A 1 170 ? 12.375 -2.908 -2.41 1 97.56 170 PRO A C 1
ATOM 1312 O O . PRO A 1 170 ? 13.523 -3.191 -2.77 1 97.56 170 PRO A O 1
ATOM 1315 N N . GLN A 1 171 ? 11.414 -3.701 -2.377 1 97.88 171 GLN A N 1
ATOM 1316 C CA . GLN A 1 171 ? 11.531 -5.086 -2.818 1 97.88 171 GLN A CA 1
ATOM 1317 C C . GLN A 1 171 ? 10.188 -5.625 -3.303 1 97.88 171 GLN A C 1
ATOM 1319 O O . GLN A 1 171 ? 9.188 -5.574 -2.578 1 97.88 171 GLN A O 1
ATOM 1324 N N . PHE A 1 172 ? 10.172 -6.035 -4.5 1 98.12 172 PHE A N 1
ATOM 1325 C CA . PHE A 1 172 ? 9 -6.734 -5.023 1 98.12 172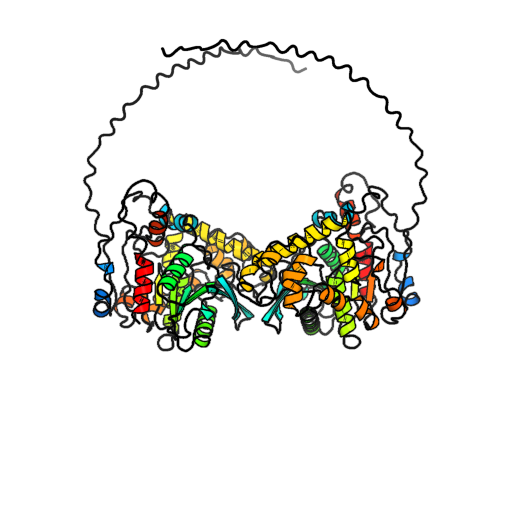 PHE A CA 1
ATOM 1326 C C . PHE A 1 172 ? 9.133 -8.234 -4.805 1 98.12 172 PHE A C 1
ATOM 1328 O O . PHE A 1 172 ? 9.664 -8.68 -3.789 1 98.12 172 PHE A O 1
ATOM 1335 N N . TYR A 1 173 ? 8.469 -9.047 -5.578 1 98.19 173 TYR A N 1
ATOM 1336 C CA . TYR A 1 173 ? 8.602 -10.5 -5.574 1 98.19 173 TYR A CA 1
ATOM 1337 C C . TYR A 1 173 ? 9.43 -10.977 -6.766 1 98.19 173 TYR A C 1
ATOM 1339 O O . TYR A 1 173 ? 9.836 -10.172 -7.605 1 98.19 173 TYR A O 1
ATOM 1347 N N . SER A 1 174 ? 9.836 -12.25 -6.754 1 98.25 174 SER A N 1
ATOM 1348 C CA . SER A 1 174 ? 10.617 -12.828 -7.84 1 98.25 174 SER A CA 1
ATOM 1349 C C . SER A 1 174 ? 10.461 -14.352 -7.887 1 98.25 174 SER A C 1
ATOM 1351 O O . SER A 1 174 ? 9.875 -14.945 -6.98 1 98.25 174 SER A O 1
ATOM 1353 N N . ALA A 1 175 ? 10.969 -14.875 -8.961 1 98.06 175 ALA A N 1
ATOM 1354 C CA . ALA A 1 175 ? 10.969 -16.328 -9.109 1 98.06 175 ALA A CA 1
ATOM 1355 C C . ALA A 1 175 ? 11.844 -16.984 -8.047 1 98.06 175 ALA A C 1
ATOM 1357 O O . ALA A 1 175 ? 11.641 -18.141 -7.695 1 98.06 175 ALA A O 1
ATOM 1358 N N . SER A 1 176 ? 12.766 -16.266 -7.508 1 97.5 176 SER A N 1
ATOM 1359 C CA . SER A 1 176 ? 13.734 -16.844 -6.586 1 97.5 176 SER A CA 1
ATOM 1360 C C . SER A 1 176 ? 13.25 -16.75 -5.141 1 97.5 176 SER A C 1
ATOM 1362 O O . SER A 1 176 ? 13.664 -17.531 -4.289 1 97.5 176 SER A O 1
ATOM 1364 N N . PHE A 1 177 ? 12.445 -15.812 -4.859 1 98 177 PHE A N 1
ATOM 1365 C CA . PHE A 1 177 ? 12.117 -15.492 -3.477 1 98 177 PHE A CA 1
ATOM 1366 C C . PHE A 1 177 ? 10.922 -16.312 -3.002 1 98 177 PHE A C 1
ATOM 1368 O O . PHE A 1 177 ? 9.812 -16.156 -3.523 1 98 177 PHE A O 1
ATOM 1375 N N . LEU A 1 178 ? 11.117 -17.109 -1.98 1 98.25 178 LEU A N 1
ATOM 1376 C CA . LEU A 1 178 ? 10.062 -17.984 -1.499 1 98.25 178 LEU A CA 1
ATOM 1377 C C . LEU A 1 178 ? 9.523 -17.516 -0.154 1 98.25 178 LEU A C 1
ATOM 1379 O O . LEU A 1 178 ? 8.594 -18.109 0.398 1 98.25 178 LEU A O 1
ATOM 1383 N N . GLY A 1 179 ? 10.062 -16.406 0.363 1 98.12 179 GLY A N 1
ATOM 1384 C CA . GLY A 1 179 ? 9.688 -15.906 1.674 1 98.12 179 GLY A CA 1
ATOM 1385 C C . GLY A 1 179 ? 8.203 -15.594 1.787 1 98.12 179 GLY A C 1
ATOM 1386 O O . GLY A 1 179 ? 7.566 -15.945 2.777 1 98.12 179 GLY A O 1
ATOM 1387 N N . ASP A 1 180 ? 7.641 -14.945 0.827 1 98.62 180 ASP A N 1
ATOM 1388 C CA . ASP A 1 180 ? 6.227 -14.578 0.853 1 98.62 180 ASP A CA 1
ATOM 1389 C C . ASP A 1 180 ? 5.34 -15.82 0.833 1 98.62 180 ASP A C 1
ATOM 1391 O O . ASP A 1 180 ? 4.34 -15.883 1.556 1 98.62 180 ASP A O 1
ATOM 1395 N N . MET A 1 181 ? 5.707 -16.781 -0.044 1 98.56 181 MET A N 1
ATOM 1396 C CA . MET A 1 181 ? 4.949 -18.016 -0.116 1 98.56 181 MET A CA 1
ATOM 1397 C C . MET A 1 181 ? 4.918 -18.719 1.24 1 98.56 181 MET A C 1
ATOM 1399 O O . MET A 1 181 ? 3.867 -19.188 1.676 1 98.56 181 MET A O 1
ATOM 1403 N N . ARG A 1 182 ? 6.031 -18.828 1.911 1 98.31 182 ARG A N 1
ATOM 1404 C CA . ARG A 1 182 ? 6.125 -19.469 3.223 1 98.31 182 ARG A CA 1
ATOM 1405 C C . ARG A 1 182 ? 5.219 -18.766 4.234 1 98.31 182 ARG A C 1
ATOM 1407 O O . ARG A 1 182 ? 4.512 -19.422 4.996 1 98.31 182 ARG A O 1
ATOM 1414 N N . GLU A 1 183 ? 5.234 -17.453 4.18 1 98.38 183 GLU A N 1
ATOM 1415 C CA . GLU A 1 183 ? 4.426 -16.688 5.117 1 98.38 183 GLU A CA 1
ATOM 1416 C C . GLU A 1 183 ? 2.934 -16.875 4.848 1 98.38 183 GLU A C 1
ATOM 1418 O O . GLU A 1 183 ? 2.141 -17 5.781 1 98.38 183 GLU A O 1
ATOM 1423 N N . VAL A 1 184 ? 2.535 -16.844 3.619 1 98.81 184 VAL A N 1
ATOM 1424 C CA . VAL A 1 184 ? 1.131 -16.984 3.252 1 98.81 184 VAL A CA 1
ATOM 1425 C C . VAL A 1 184 ? 0.631 -18.375 3.656 1 98.81 184 VAL A C 1
ATOM 1427 O O . VAL A 1 184 ? -0.427 -18.5 4.277 1 98.81 184 VAL A O 1
ATOM 1430 N N . VAL A 1 185 ? 1.4 -19.438 3.309 1 98.75 185 VAL A N 1
ATOM 1431 C CA . VAL A 1 185 ? 0.997 -20.797 3.643 1 98.75 185 VAL A CA 1
ATOM 1432 C C . VAL A 1 185 ? 0.89 -20.953 5.156 1 98.75 185 VAL A C 1
ATOM 1434 O O . VAL A 1 185 ? -0.08 -21.516 5.664 1 98.75 185 VAL A O 1
ATOM 1437 N N . SER A 1 186 ? 1.867 -20.453 5.879 1 98.56 186 SER A N 1
ATOM 1438 C CA . SER A 1 186 ? 1.841 -20.516 7.336 1 98.56 186 SER A CA 1
ATOM 1439 C C . SER A 1 186 ? 0.616 -19.797 7.895 1 98.56 186 SER A C 1
ATOM 1441 O O . SER A 1 186 ? -0.049 -20.312 8.797 1 98.56 186 SER A O 1
ATOM 1443 N N . HIS A 1 187 ? 0.338 -18.656 7.363 1 98.69 187 HIS A N 1
ATOM 1444 C CA . HIS A 1 187 ? -0.798 -17.875 7.82 1 98.69 187 HIS A CA 1
ATOM 1445 C C . HIS A 1 187 ? -2.113 -18.594 7.578 1 98.69 187 HIS A C 1
ATOM 1447 O O . HIS A 1 187 ? -2.959 -18.672 8.477 1 98.69 187 HIS A O 1
ATOM 1453 N N . VAL A 1 188 ? -2.285 -19.109 6.414 1 98.56 188 VAL A N 1
ATOM 1454 C CA . VAL A 1 188 ? -3.533 -19.75 6.008 1 98.56 188 VAL A CA 1
ATOM 1455 C C . VAL A 1 188 ? -3.729 -21.047 6.789 1 98.56 188 VAL A C 1
ATOM 1457 O O . VAL A 1 188 ? -4.82 -21.312 7.293 1 98.56 188 VAL A O 1
ATOM 1460 N N . THR A 1 189 ? -2.695 -21.844 6.926 1 98.25 189 THR A N 1
ATOM 1461 C CA . THR A 1 189 ? -2.795 -23.094 7.66 1 98.25 189 THR A CA 1
ATOM 1462 C C . THR A 1 189 ? -3.002 -22.844 9.148 1 98.25 189 THR A C 1
ATOM 1464 O O . THR A 1 189 ? -3.646 -23.625 9.844 1 98.25 189 THR A O 1
ATOM 1467 N N . GLY A 1 190 ? -2.449 -21.766 9.703 1 98.12 190 GLY A N 1
ATOM 1468 C CA . GLY A 1 190 ? -2.686 -21.375 11.086 1 98.12 190 GLY A CA 1
ATOM 1469 C C . GLY A 1 190 ? -4.113 -20.938 11.344 1 98.12 190 GLY A C 1
ATOM 1470 O O . GLY A 1 190 ? -4.68 -21.234 12.398 1 98.12 190 GLY A O 1
ATOM 1471 N N . ARG A 1 191 ? -4.688 -20.281 10.398 1 97.56 191 ARG A N 1
ATOM 1472 C CA . ARG A 1 191 ? -6.051 -19.781 10.516 1 97.56 191 ARG A CA 1
ATOM 1473 C C . ARG A 1 191 ? -7.062 -20.922 10.438 1 97.56 191 ARG A C 1
ATOM 1475 O O . ARG A 1 191 ? -8.094 -20.891 11.109 1 97.56 191 ARG A O 1
ATOM 1482 N N . TYR A 1 192 ? -6.77 -21.859 9.602 1 97.69 192 TYR A N 1
ATOM 1483 C CA . TYR A 1 192 ? -7.645 -23.016 9.445 1 97.69 192 TYR A CA 1
ATOM 1484 C C . TYR A 1 192 ? -6.883 -24.312 9.688 1 97.69 192 TYR A C 1
ATOM 1486 O O . TYR A 1 192 ? -6.652 -25.094 8.758 1 97.69 192 TYR A O 1
ATOM 1494 N N . PRO A 1 193 ? -6.629 -24.625 10.898 1 96.94 193 PRO A N 1
ATOM 1495 C CA . PRO A 1 193 ? -5.75 -25.75 11.227 1 96.94 193 PRO A CA 1
ATOM 1496 C C . PRO A 1 193 ? -6.367 -27.109 10.875 1 96.94 193 PRO A C 1
ATOM 1498 O O . PRO A 1 193 ? -5.645 -28.094 10.688 1 96.94 193 PRO A O 1
ATOM 1501 N N . ASN A 1 194 ? -7.688 -27.156 10.719 1 96.19 194 ASN A N 1
ATOM 1502 C CA . ASN A 1 194 ? -8.344 -28.438 10.461 1 96.19 194 ASN A CA 1
ATOM 1503 C C . ASN A 1 194 ? -8.664 -28.625 8.984 1 96.19 194 ASN A C 1
ATOM 1505 O O . ASN A 1 194 ? -9.219 -29.641 8.578 1 96.19 194 ASN A O 1
ATOM 1509 N N . ALA A 1 195 ? -8.367 -27.656 8.203 1 96.94 195 ALA A N 1
ATOM 1510 C CA . ALA A 1 195 ? -8.648 -27.734 6.773 1 96.94 195 ALA A CA 1
ATOM 1511 C C . ALA A 1 195 ? -7.473 -28.328 6.008 1 96.94 195 ALA A C 1
ATOM 1513 O O . ALA A 1 195 ? -6.312 -28.062 6.344 1 96.94 195 ALA A O 1
ATOM 1514 N N . ASN A 1 196 ? -7.789 -29.156 4.996 1 95.81 196 ASN A N 1
ATOM 1515 C CA . ASN A 1 196 ? -6.766 -29.469 4.004 1 95.81 196 ASN A CA 1
ATOM 1516 C C . ASN A 1 196 ? -6.48 -28.281 3.096 1 95.81 196 ASN A C 1
ATOM 1518 O O . ASN A 1 196 ? -7.383 -27.781 2.416 1 95.81 196 ASN A O 1
ATOM 1522 N N . VAL A 1 197 ? -5.25 -27.875 3.092 1 97.5 197 VAL A N 1
ATOM 1523 C CA . VAL A 1 197 ? -4.891 -26.703 2.307 1 97.5 197 VAL A CA 1
ATOM 1524 C C . VAL A 1 197 ? -4.188 -27.125 1.021 1 97.5 197 VAL A C 1
ATOM 1526 O O . VAL A 1 197 ? -3.275 -27.953 1.056 1 97.5 197 VAL A O 1
ATOM 1529 N N . TYR A 1 198 ? -4.66 -26.609 -0.116 1 96.38 198 TYR A N 1
ATOM 1530 C CA . TYR A 1 198 ? -4.105 -26.844 -1.444 1 96.38 198 TYR A CA 1
ATOM 1531 C C . TYR A 1 198 ? -3.662 -25.547 -2.096 1 96.38 198 TYR A C 1
ATOM 1533 O O . TYR A 1 198 ? -3.996 -24.453 -1.618 1 96.38 198 TYR A O 1
ATOM 1541 N N . ALA A 1 199 ? -2.861 -25.703 -3.162 1 97.81 199 ALA A N 1
ATOM 1542 C CA . ALA A 1 199 ? -2.441 -24.5 -3.895 1 97.81 199 ALA A CA 1
ATOM 1543 C C . ALA A 1 199 ? -2.428 -24.766 -5.398 1 97.81 199 ALA A C 1
ATOM 1545 O O . ALA A 1 199 ? -2.1 -25.875 -5.844 1 97.81 199 ALA A O 1
ATOM 1546 N N . ILE A 1 200 ? -2.822 -23.766 -6.156 1 96 200 ILE A N 1
ATOM 1547 C CA . ILE A 1 200 ? -2.723 -23.766 -7.613 1 96 200 ILE A CA 1
ATOM 1548 C C . ILE A 1 200 ? -1.919 -22.547 -8.07 1 96 200 ILE A C 1
ATOM 1550 O O . ILE A 1 200 ? -2.191 -21.422 -7.648 1 96 200 ILE A O 1
ATOM 1554 N N . GLY A 1 201 ? -0.964 -22.75 -8.867 1 96.44 201 GLY A N 1
ATOM 1555 C CA . GLY A 1 201 ? -0.167 -21.672 -9.422 1 96.44 201 GLY A CA 1
ATOM 1556 C C . GLY A 1 201 ? -0.159 -21.656 -10.945 1 96.44 201 GLY A C 1
ATOM 1557 O O . GLY A 1 201 ? -0.2 -22.703 -11.578 1 96.44 201 GLY A O 1
ATOM 1558 N N . TRP A 1 202 ? -0.113 -20.438 -11.516 1 92.88 202 TRP A N 1
ATOM 1559 C CA . TRP A 1 202 ? -0.011 -20.266 -12.961 1 92.88 202 TRP A CA 1
ATOM 1560 C C . TRP A 1 202 ? 1.33 -19.641 -13.344 1 92.88 202 TRP A C 1
ATOM 1562 O O . TRP A 1 202 ? 1.791 -18.703 -12.695 1 92.88 202 TRP A O 1
ATOM 1572 N N . SER A 1 203 ? 1.924 -20.141 -14.406 1 94.31 203 SER A N 1
ATOM 1573 C CA . SER A 1 203 ? 3.113 -19.531 -14.984 1 94.31 203 SER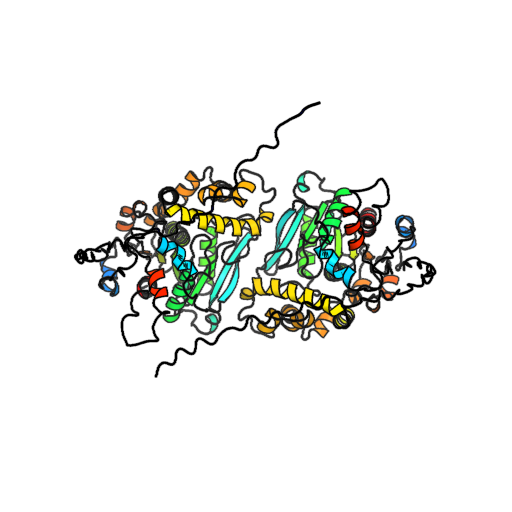 A CA 1
ATOM 1574 C C . SER A 1 203 ? 4.164 -19.25 -13.906 1 94.31 203 SER A C 1
ATOM 1576 O O . SER A 1 203 ? 4.578 -20.172 -13.188 1 94.31 203 SER A O 1
ATOM 1578 N N . LEU A 1 204 ? 4.508 -17.984 -13.656 1 96.75 204 LEU A N 1
ATOM 1579 C CA . LEU A 1 204 ? 5.488 -17.688 -12.617 1 96.75 204 LEU A CA 1
ATOM 1580 C C . LEU A 1 204 ? 5.004 -18.172 -11.258 1 96.75 204 LEU A C 1
ATOM 1582 O O . LEU A 1 204 ? 5.805 -18.641 -10.438 1 96.75 204 LEU A O 1
ATOM 1586 N N . GLY A 1 205 ? 3.699 -18 -11 1 97.81 205 GLY A N 1
ATOM 1587 C CA . GLY A 1 205 ? 3.129 -18.531 -9.773 1 97.81 205 GLY A CA 1
ATOM 1588 C C . GLY A 1 205 ? 3.324 -20.031 -9.617 1 97.81 205 GLY A C 1
ATOM 1589 O O . GLY A 1 205 ? 3.572 -20.516 -8.508 1 97.81 205 GLY A O 1
ATOM 1590 N N . ALA A 1 206 ? 3.209 -20.719 -10.727 1 96.44 206 ALA A N 1
ATOM 1591 C CA . ALA A 1 206 ? 3.457 -22.156 -10.703 1 96.44 206 ALA A CA 1
ATOM 1592 C C . ALA A 1 206 ? 4.926 -22.469 -10.414 1 96.44 206 ALA A C 1
ATOM 1594 O O . ALA A 1 206 ? 5.238 -23.375 -9.648 1 96.44 206 ALA A O 1
ATOM 1595 N N . ASN A 1 207 ? 5.816 -21.703 -11.047 1 97.69 207 ASN A N 1
ATOM 1596 C CA . ASN A 1 207 ? 7.242 -21.875 -10.789 1 97.69 207 ASN A CA 1
ATOM 1597 C C . ASN A 1 207 ? 7.578 -21.672 -9.312 1 97.69 207 ASN A C 1
ATOM 1599 O O . ASN A 1 207 ? 8.273 -22.5 -8.711 1 97.69 207 ASN A O 1
ATOM 1603 N N . ILE A 1 208 ? 7.078 -20.625 -8.703 1 98.75 208 ILE A N 1
ATOM 1604 C CA . ILE A 1 208 ? 7.305 -20.312 -7.297 1 98.75 208 ILE A CA 1
ATOM 1605 C C . ILE A 1 208 ? 6.73 -21.438 -6.426 1 98.75 208 ILE A C 1
ATOM 1607 O O . ILE A 1 208 ? 7.379 -21.891 -5.484 1 98.75 208 ILE A O 1
ATOM 1611 N N . LEU A 1 209 ? 5.562 -21.875 -6.754 1 98.31 209 LEU A N 1
ATOM 1612 C CA . LEU A 1 209 ? 4.883 -22.922 -5.988 1 98.31 209 LEU A CA 1
ATOM 1613 C C . LEU A 1 209 ? 5.695 -24.203 -5.98 1 98.31 209 LEU A C 1
ATOM 1615 O O . LEU A 1 209 ? 5.934 -24.797 -4.918 1 98.31 209 LEU A O 1
ATOM 1619 N N . VAL A 1 210 ? 6.137 -24.641 -7.145 1 96.38 210 VAL A N 1
ATOM 1620 C CA . VAL A 1 210 ? 6.871 -25.891 -7.242 1 96.38 210 VAL A CA 1
ATOM 1621 C C . VAL A 1 210 ? 8.211 -25.766 -6.523 1 96.38 210 VAL A C 1
ATOM 1623 O O . VAL A 1 210 ? 8.664 -26.703 -5.863 1 96.38 210 VAL A O 1
ATOM 1626 N N . ARG A 1 211 ? 8.852 -24.641 -6.645 1 98.12 211 ARG A N 1
ATOM 1627 C CA . ARG A 1 211 ? 10.086 -24.422 -5.902 1 98.12 211 ARG A CA 1
ATOM 1628 C C . ARG A 1 211 ? 9.844 -24.516 -4.398 1 98.12 211 ARG A C 1
ATOM 1630 O O . ARG A 1 211 ? 10.641 -25.109 -3.67 1 98.12 211 ARG A O 1
ATOM 1637 N N . TYR A 1 212 ? 8.789 -23.906 -3.959 1 98.44 212 TYR A N 1
ATOM 1638 C CA . TYR A 1 212 ? 8.414 -23.969 -2.549 1 98.44 212 TYR A CA 1
ATOM 1639 C C . TYR A 1 212 ? 8.195 -25.406 -2.102 1 98.44 212 TYR A C 1
ATOM 1641 O O . TYR A 1 212 ? 8.688 -25.812 -1.053 1 98.44 212 TYR A O 1
ATOM 1649 N N . LEU A 1 213 ? 7.477 -26.172 -2.846 1 96.12 213 LEU A N 1
ATOM 1650 C CA . LEU A 1 213 ? 7.215 -27.562 -2.525 1 96.12 213 LEU A CA 1
ATOM 1651 C C . LEU A 1 213 ? 8.516 -28.359 -2.424 1 96.12 213 LEU A C 1
ATOM 1653 O O . LEU A 1 213 ? 8.68 -29.172 -1.521 1 96.12 213 LEU A O 1
ATOM 1657 N N . GLY A 1 214 ? 9.352 -28.125 -3.41 1 95.06 214 GLY A N 1
ATOM 1658 C CA . GLY A 1 214 ? 10.625 -28.812 -3.395 1 95.06 214 GLY A CA 1
ATOM 1659 C C . GLY A 1 214 ? 11.492 -28.453 -2.203 1 95.06 214 GLY A C 1
ATOM 1660 O O . GLY A 1 214 ? 12.148 -29.312 -1.616 1 95.06 214 GLY A O 1
ATOM 1661 N N . GLN A 1 215 ? 11.5 -27.188 -1.874 1 96.56 215 GLN A N 1
ATOM 1662 C CA . GLN A 1 215 ? 12.32 -26.734 -0.754 1 96.56 215 GLN A CA 1
ATOM 1663 C C . GLN A 1 215 ? 11.797 -27.281 0.569 1 96.56 215 GLN A C 1
ATOM 1665 O O . GLN A 1 215 ? 12.578 -27.719 1.414 1 96.56 215 GLN A O 1
ATOM 1670 N N . GLU A 1 216 ? 10.508 -27.203 0.718 1 96.12 216 GLU A N 1
ATOM 1671 C CA . GLU A 1 216 ? 9.914 -27.703 1.955 1 96.12 216 GLU A CA 1
ATOM 1672 C C . GLU A 1 216 ? 9.938 -29.219 2.006 1 96.12 216 GLU A C 1
ATOM 1674 O O . GLU A 1 216 ? 10.047 -29.812 3.084 1 96.12 216 GLU A O 1
ATOM 1679 N N . SER A 1 217 ? 9.773 -29.812 0.855 1 92.69 217 SER A N 1
ATOM 1680 C CA . SER A 1 217 ? 9.82 -31.266 0.7 1 92.69 217 SER A CA 1
ATOM 1681 C C . SER A 1 217 ? 8.906 -31.969 1.704 1 92.69 217 SER A C 1
ATOM 1683 O O . SER A 1 217 ? 7.719 -31.641 1.79 1 92.69 217 SER A O 1
ATOM 1685 N N . HIS A 1 218 ? 9.461 -32.688 2.691 1 90.81 218 HIS A N 1
ATOM 1686 C CA . HIS A 1 218 ? 8.672 -33.5 3.617 1 90.81 218 HIS A CA 1
ATOM 1687 C C . HIS A 1 218 ? 7.996 -32.625 4.668 1 90.81 218 HIS A C 1
ATOM 1689 O O . HIS A 1 218 ? 7.055 -33.062 5.332 1 90.81 218 HIS A O 1
ATOM 1695 N N . ASN A 1 219 ? 8.375 -31.391 4.781 1 94.44 219 ASN A N 1
ATOM 1696 C CA . ASN A 1 219 ? 7.848 -30.5 5.816 1 94.44 219 ASN A CA 1
ATOM 1697 C C . ASN A 1 219 ? 6.738 -29.609 5.273 1 94.44 219 ASN A C 1
ATOM 1699 O O . ASN A 1 219 ? 6.219 -28.75 5.992 1 94.44 219 ASN A O 1
ATOM 1703 N N . CYS A 1 220 ? 6.414 -29.812 4.031 1 95.31 220 CYS A N 1
ATOM 1704 C CA . CYS A 1 220 ? 5.414 -28.953 3.422 1 95.31 220 CYS A CA 1
ATOM 1705 C C . CYS A 1 220 ? 4.039 -29.188 4.035 1 95.31 220 CYS A C 1
ATOM 1707 O O . CYS A 1 220 ? 3.557 -30.312 4.07 1 95.31 220 CYS A O 1
ATOM 1709 N N . PRO A 1 221 ? 3.375 -28.141 4.461 1 96.62 221 PRO A N 1
ATOM 1710 C CA . PRO A 1 221 ? 2.074 -28.312 5.109 1 96.62 221 PRO A CA 1
ATOM 1711 C C . PRO A 1 221 ? 0.931 -28.469 4.109 1 96.62 221 PRO A C 1
ATOM 1713 O O . PRO A 1 221 ? -0.195 -28.781 4.496 1 96.62 221 PRO A O 1
ATOM 1716 N N . LEU A 1 222 ? 1.155 -28.297 2.84 1 96.12 222 LEU A N 1
ATOM 1717 C CA . LEU A 1 222 ? 0.107 -28.406 1.832 1 96.12 222 LEU A CA 1
ATOM 1718 C C . LEU A 1 222 ? -0.255 -29.875 1.583 1 96.12 222 LEU A C 1
ATOM 1720 O O . LEU A 1 222 ? 0.623 -30.734 1.555 1 96.12 222 LEU A O 1
ATOM 1724 N N . SER A 1 223 ? -1.549 -30.094 1.343 1 93.31 223 SER A N 1
ATOM 1725 C CA . SER A 1 223 ? -2.051 -31.438 1.073 1 93.31 223 SER A CA 1
ATOM 1726 C C . SER A 1 223 ? -1.885 -31.812 -0.397 1 93.31 223 SER A C 1
ATOM 1728 O O . SER A 1 223 ? -1.901 -33 -0.753 1 93.31 223 SER A O 1
ATOM 1730 N N . GLY A 1 224 ? -1.75 -30.891 -1.266 1 91 224 GLY A N 1
ATOM 1731 C CA . GLY A 1 224 ? -1.579 -31.047 -2.701 1 91 224 GLY A CA 1
ATOM 1732 C C . GLY A 1 224 ? -1.445 -29.734 -3.438 1 91 224 GLY A C 1
ATOM 1733 O O . GLY A 1 224 ? -1.716 -28.672 -2.875 1 91 224 GLY A O 1
ATOM 1734 N N . ALA A 1 225 ? -1.038 -29.844 -4.672 1 93.62 225 ALA A N 1
ATOM 1735 C CA . ALA A 1 225 ? -0.851 -28.625 -5.469 1 93.62 225 ALA A CA 1
ATOM 1736 C C . ALA A 1 225 ? -1.039 -28.922 -6.957 1 93.62 225 ALA A C 1
ATOM 1738 O O . ALA A 1 225 ? -0.934 -30.062 -7.391 1 93.62 225 ALA A O 1
ATOM 1739 N N . VAL A 1 226 ? -1.37 -27.875 -7.699 1 90.31 226 VAL A N 1
ATOM 1740 C CA . VAL A 1 226 ? -1.492 -27.953 -9.148 1 90.31 226 VAL A CA 1
ATOM 1741 C C . VAL A 1 226 ? -0.638 -26.859 -9.797 1 90.31 226 VAL A C 1
ATOM 1743 O O . VAL A 1 226 ? -0.719 -25.688 -9.414 1 90.31 226 VAL A O 1
ATOM 1746 N N . SER A 1 227 ? 0.183 -27.266 -10.648 1 92.06 227 SER A N 1
ATOM 1747 C CA . SER A 1 227 ? 1.033 -26.375 -11.43 1 92.06 227 SER A CA 1
ATOM 1748 C C . SER A 1 227 ? 0.524 -26.234 -12.859 1 92.06 227 SER A C 1
ATOM 1750 O O . SER A 1 227 ? 0.473 -27.219 -13.609 1 92.06 227 SER A O 1
ATOM 1752 N N . LEU A 1 228 ? 0.191 -25 -13.227 1 88.06 228 LEU A N 1
ATOM 1753 C CA . LEU A 1 228 ? -0.395 -24.75 -14.539 1 88.06 228 LEU A CA 1
ATOM 1754 C C . LEU A 1 228 ? 0.527 -23.891 -15.398 1 88.06 228 LEU A C 1
ATOM 1756 O O . LEU A 1 228 ? 0.921 -22.797 -14.984 1 88.06 228 LEU A O 1
ATOM 1760 N N . CYS A 1 229 ? 0.878 -24.359 -16.594 1 87.19 229 CYS A N 1
ATOM 1761 C CA . CYS A 1 229 ? 1.671 -23.625 -17.578 1 87.19 229 CYS A CA 1
ATOM 1762 C C . CYS A 1 229 ? 2.967 -23.109 -16.969 1 87.19 229 CYS A C 1
ATOM 1764 O O . CYS A 1 229 ? 3.291 -21.938 -17.094 1 87.19 229 CYS A O 1
ATOM 1766 N N . ASN A 1 230 ? 3.67 -23.969 -16.328 1 92.88 230 ASN A N 1
ATOM 1767 C CA . ASN A 1 230 ? 4.859 -23.641 -15.547 1 92.88 230 ASN A CA 1
ATOM 1768 C C . ASN A 1 230 ? 6.094 -23.516 -16.438 1 92.88 230 ASN A C 1
ATOM 1770 O O . ASN A 1 230 ? 6.473 -24.484 -17.109 1 92.88 230 ASN A O 1
ATOM 1774 N N . PRO A 1 231 ? 6.707 -22.359 -16.469 1 94 231 PRO A N 1
ATOM 1775 C CA . PRO A 1 231 ? 8.031 -22.297 -17.094 1 94 231 PRO A CA 1
ATOM 1776 C C . PRO A 1 231 ? 9.117 -22.922 -16.203 1 94 231 PRO A C 1
ATOM 1778 O O . PRO A 1 231 ? 9.906 -22.203 -15.594 1 94 231 PRO A O 1
ATOM 1781 N N . PHE A 1 232 ? 9.227 -24.266 -16.234 1 94.38 232 PHE A N 1
ATOM 1782 C CA . PHE A 1 232 ? 10.078 -25.031 -15.328 1 94.38 232 PHE A CA 1
ATOM 1783 C C . PHE A 1 232 ? 11.523 -24.562 -15.414 1 94.38 232 PHE A C 1
ATOM 1785 O O . PHE A 1 232 ? 12.234 -24.516 -14.406 1 94.38 232 PHE A O 1
ATOM 1792 N N . ASN A 1 233 ? 11.945 -24.312 -16.578 1 95.75 233 ASN A N 1
ATOM 1793 C CA . ASN A 1 233 ? 13.289 -23.812 -16.844 1 95.75 233 ASN A CA 1
ATOM 1794 C C . ASN A 1 233 ? 13.266 -22.375 -17.359 1 95.75 233 ASN A C 1
ATOM 1796 O O . ASN A 1 233 ? 12.992 -22.156 -18.547 1 95.75 233 ASN A O 1
ATOM 1800 N N . LEU A 1 234 ? 13.711 -21.484 -16.531 1 96.44 234 LEU A N 1
ATOM 1801 C CA . LEU A 1 234 ? 13.547 -20.062 -16.844 1 96.44 234 LEU A CA 1
ATOM 1802 C C . LEU A 1 234 ? 14.57 -19.609 -17.875 1 96.44 234 LEU A C 1
ATOM 1804 O O . LEU A 1 234 ? 14.352 -18.641 -18.594 1 96.44 234 LEU A O 1
ATOM 1808 N N . VAL A 1 235 ? 15.703 -20.266 -17.984 1 95.56 235 VAL A N 1
ATOM 1809 C CA . VAL A 1 235 ? 16.688 -19.953 -19.016 1 95.56 235 VAL A CA 1
ATOM 1810 C C . VAL A 1 235 ? 16.094 -20.219 -20.406 1 95.56 235 VAL A C 1
ATOM 1812 O O . VAL A 1 235 ? 16.156 -19.359 -21.281 1 95.56 235 VAL A O 1
ATOM 1815 N N . VAL A 1 236 ? 15.445 -21.391 -20.516 1 92.94 236 VAL A N 1
ATOM 1816 C CA . VAL A 1 236 ? 14.828 -21.781 -21.781 1 92.94 236 VAL A CA 1
ATOM 1817 C C . VAL A 1 236 ? 13.648 -20.859 -22.078 1 92.94 236 VAL A C 1
ATOM 1819 O O . VAL A 1 236 ? 13.445 -20.453 -23.234 1 92.94 236 VAL A O 1
ATOM 1822 N N . ALA A 1 237 ? 12.852 -20.578 -21.062 1 91.56 237 ALA A N 1
ATOM 1823 C CA . ALA A 1 237 ? 11.711 -19.688 -21.234 1 91.56 237 ALA A CA 1
ATOM 1824 C C . ALA A 1 237 ? 12.172 -18.312 -21.734 1 91.56 237 ALA A C 1
ATOM 1826 O O . ALA A 1 237 ? 11.539 -17.719 -22.609 1 91.56 237 ALA A O 1
ATOM 1827 N N . ASP A 1 238 ? 13.219 -17.766 -21.141 1 92.81 238 ASP A N 1
ATOM 1828 C CA . ASP A 1 238 ? 13.781 -16.469 -21.547 1 92.81 238 ASP A CA 1
ATOM 1829 C C . ASP A 1 238 ? 14.219 -16.5 -23 1 92.81 238 ASP A C 1
ATOM 1831 O O . ASP A 1 238 ? 14 -15.523 -23.734 1 92.81 238 ASP A O 1
ATOM 1835 N N . GLU A 1 239 ? 14.828 -17.562 -23.453 1 89.81 239 GLU A N 1
ATOM 1836 C CA . GLU A 1 239 ? 15.242 -17.703 -24.844 1 89.81 239 GLU A CA 1
ATOM 1837 C C . GLU A 1 239 ? 14.047 -17.656 -25.797 1 89.81 239 GLU A C 1
ATOM 1839 O O . GLU A 1 239 ? 14.102 -17.016 -26.844 1 89.81 239 GLU A O 1
ATOM 1844 N N . ASP A 1 240 ? 13 -18.297 -25.422 1 85.38 240 ASP A N 1
ATOM 1845 C CA . ASP A 1 240 ? 11.836 -18.406 -26.281 1 85.38 240 ASP A CA 1
ATOM 1846 C C . ASP A 1 240 ? 11.055 -17.078 -26.328 1 85.38 240 ASP A C 1
ATOM 1848 O O . ASP A 1 240 ? 10.367 -16.781 -27.297 1 85.38 240 ASP A O 1
ATOM 1852 N N . PHE A 1 241 ? 11.102 -16.312 -25.219 1 82.56 241 PHE A N 1
ATOM 1853 C CA . PHE A 1 241 ? 10.445 -15.016 -25.141 1 82.56 241 PHE A CA 1
ATOM 1854 C C . PHE A 1 241 ? 10.984 -14.078 -26.219 1 82.56 241 PHE A C 1
ATOM 1856 O O . PHE A 1 241 ? 10.281 -13.164 -26.656 1 82.56 241 PHE A O 1
ATOM 1863 N N . ARG A 1 242 ? 12.141 -14.289 -26.656 1 82.44 242 ARG A N 1
ATOM 1864 C CA . ARG A 1 242 ? 12.805 -13.359 -27.578 1 82.44 242 ARG A CA 1
ATOM 1865 C C . ARG A 1 242 ? 12.609 -13.781 -29.031 1 82.44 242 ARG A C 1
ATOM 1867 O O . ARG A 1 242 ? 13.117 -13.133 -29.938 1 82.44 242 ARG A O 1
ATOM 1874 N N . LYS A 1 243 ? 11.844 -14.797 -29.172 1 80.12 243 LYS A N 1
ATOM 1875 C CA . LYS A 1 243 ? 11.719 -15.328 -30.531 1 80.12 243 LYS A CA 1
ATOM 1876 C C . LYS A 1 243 ? 10.32 -15.102 -31.094 1 80.12 243 LYS A C 1
ATOM 1878 O O . LYS A 1 243 ? 9.32 -15.344 -30.406 1 80.12 243 LYS A O 1
ATOM 1883 N N . GLY A 1 244 ? 10.312 -14.625 -32.25 1 77.06 244 GLY A N 1
ATOM 1884 C CA . GLY A 1 244 ? 9.086 -14.602 -33.062 1 77.06 244 GLY A CA 1
ATOM 1885 C C . GLY A 1 244 ? 7.953 -13.867 -32.375 1 77.06 244 GLY A C 1
ATOM 1886 O O . GLY A 1 244 ? 8.133 -12.742 -31.891 1 77.06 244 GLY A O 1
ATOM 1887 N N . PHE A 1 245 ? 6.797 -14.57 -32.375 1 70.25 245 PHE A N 1
ATOM 1888 C CA . PHE A 1 245 ? 5.551 -13.984 -31.906 1 70.25 245 PHE A CA 1
ATOM 1889 C C . PHE A 1 245 ? 5.543 -13.898 -30.391 1 70.25 245 PHE A C 1
ATOM 1891 O O . PHE A 1 245 ? 4.77 -13.125 -29.812 1 70.25 245 PHE A O 1
ATOM 1898 N N . ASN A 1 246 ? 6.449 -14.57 -29.797 1 77.5 246 ASN A N 1
ATOM 1899 C CA . ASN A 1 246 ? 6.492 -14.578 -28.344 1 77.5 246 ASN A CA 1
ATOM 1900 C C . ASN A 1 246 ? 6.922 -13.227 -27.781 1 77.5 246 ASN A C 1
ATOM 1902 O O . ASN A 1 246 ? 6.711 -12.945 -26.594 1 77.5 246 ASN A O 1
ATOM 1906 N N . ILE A 1 247 ? 7.398 -12.367 -28.594 1 81.5 247 ILE A N 1
ATOM 1907 C CA . ILE A 1 247 ? 7.895 -11.055 -28.203 1 81.5 247 ILE A CA 1
ATOM 1908 C C . ILE A 1 247 ? 6.738 -10.188 -27.703 1 81.5 247 ILE A C 1
ATOM 1910 O O . ILE A 1 247 ? 6.926 -9.336 -26.828 1 81.5 247 ILE A O 1
ATOM 1914 N N . ILE A 1 248 ? 5.617 -10.531 -28.203 1 82.44 248 ILE A N 1
ATOM 1915 C CA . ILE A 1 248 ? 4.457 -9.734 -27.812 1 82.44 248 ILE A CA 1
ATOM 1916 C C . ILE A 1 248 ? 4.156 -9.945 -26.328 1 82.44 248 ILE A C 1
ATOM 1918 O O . ILE A 1 248 ? 3.775 -9.008 -25.625 1 82.44 248 ILE A O 1
ATOM 1922 N N . TYR A 1 249 ? 4.359 -11.156 -25.844 1 84 249 TYR A N 1
ATOM 1923 C CA . TYR A 1 249 ? 4.152 -11.445 -24.438 1 84 249 TYR A CA 1
ATOM 1924 C C . TYR A 1 249 ? 5.223 -10.781 -23.578 1 84 249 TYR A C 1
ATOM 1926 O O . TYR A 1 249 ? 4.926 -10.258 -22.5 1 84 249 TYR A O 1
ATOM 1934 N N . ASP A 1 250 ? 6.375 -10.781 -24.078 1 90.44 250 ASP A N 1
ATOM 1935 C CA . ASP A 1 250 ? 7.477 -10.125 -23.375 1 90.44 250 ASP A CA 1
ATOM 1936 C C . ASP A 1 250 ? 7.211 -8.633 -23.203 1 90.44 250 ASP A C 1
ATOM 1938 O O . ASP A 1 250 ? 7.398 -8.078 -22.125 1 90.44 250 ASP A O 1
ATOM 1942 N N . LYS A 1 251 ? 6.73 -8.039 -24.25 1 90.56 251 LYS A N 1
ATOM 1943 C CA . LYS A 1 251 ? 6.445 -6.609 -24.219 1 90.56 251 LYS A CA 1
ATOM 1944 C C . LYS A 1 251 ? 5.289 -6.293 -23.281 1 90.56 251 LYS A C 1
ATOM 1946 O O . LYS A 1 251 ? 5.344 -5.316 -22.531 1 90.56 251 LYS A O 1
ATOM 1951 N N . ALA A 1 252 ? 4.312 -7.137 -23.328 1 89.44 252 ALA A N 1
ATOM 1952 C CA . ALA A 1 252 ? 3.156 -6.926 -22.469 1 89.44 252 ALA A CA 1
ATOM 1953 C C . ALA A 1 252 ? 3.535 -7.07 -21 1 89.44 252 ALA A C 1
ATOM 1955 O O . ALA A 1 252 ? 3.139 -6.25 -20.156 1 89.44 252 ALA A O 1
ATOM 1956 N N . LEU A 1 253 ? 4.281 -8.078 -20.734 1 93.31 253 LEU A N 1
ATOM 1957 C CA . LEU A 1 253 ? 4.691 -8.328 -19.359 1 93.31 253 LEU A CA 1
ATOM 1958 C C . LEU A 1 253 ? 5.629 -7.23 -18.875 1 93.31 253 LEU A C 1
ATOM 1960 O O . LEU A 1 253 ? 5.527 -6.793 -17.719 1 93.31 253 LEU A O 1
ATOM 1964 N N . SER A 1 254 ? 6.527 -6.82 -19.703 1 96 254 SER A N 1
ATOM 1965 C CA . SER A 1 254 ? 7.438 -5.75 -19.312 1 96 254 SER A CA 1
ATOM 1966 C C . SER A 1 254 ? 6.684 -4.453 -19.031 1 96 254 SER A C 1
ATOM 1968 O O . SER A 1 254 ? 7.016 -3.713 -18.109 1 96 254 SER A O 1
ATOM 1970 N N . LYS A 1 255 ? 5.73 -4.184 -19.859 1 96.44 255 LYS A N 1
ATOM 1971 C CA . LYS A 1 255 ? 4.898 -3.002 -19.656 1 96.44 255 LYS A CA 1
ATOM 1972 C C . LYS A 1 255 ? 4.184 -3.068 -18.297 1 96.44 255 LYS A C 1
ATOM 1974 O O . LYS A 1 255 ? 4.125 -2.074 -17.578 1 96.44 255 LYS A O 1
ATOM 1979 N N . ALA A 1 256 ? 3.625 -4.23 -18.016 1 96.25 256 ALA A N 1
ATOM 1980 C CA . ALA A 1 256 ? 2.936 -4.426 -16.734 1 96.25 256 ALA A CA 1
ATOM 1981 C C . ALA A 1 256 ? 3.898 -4.27 -15.562 1 96.25 256 ALA A C 1
ATOM 1983 O O . ALA A 1 256 ? 3.557 -3.656 -14.547 1 96.25 256 ALA A O 1
ATOM 1984 N N . LEU A 1 257 ? 5.074 -4.762 -15.695 1 97.94 257 LEU A N 1
ATOM 1985 C CA . LEU A 1 257 ? 6.098 -4.641 -14.664 1 97.94 257 LEU A CA 1
ATOM 1986 C C . LEU A 1 257 ? 6.465 -3.178 -14.438 1 97.94 257 LEU A C 1
ATOM 1988 O O . LEU A 1 257 ? 6.562 -2.729 -13.289 1 97.94 257 LEU A O 1
ATOM 1992 N N . ARG A 1 258 ? 6.621 -2.457 -15.477 1 98.19 258 ARG A N 1
ATOM 1993 C CA . ARG A 1 258 ? 6.965 -1.041 -15.375 1 98.19 258 ARG A CA 1
ATOM 1994 C C . ARG A 1 258 ? 5.863 -0.259 -14.672 1 98.19 258 ARG A C 1
ATOM 1996 O O . ARG A 1 258 ? 6.148 0.642 -13.875 1 98.19 258 ARG A O 1
ATOM 2003 N N . LYS A 1 259 ? 4.68 -0.583 -15.047 1 97.38 259 LYS A N 1
ATOM 2004 C CA . LYS A 1 259 ? 3.553 0.104 -14.422 1 97.38 259 LYS A CA 1
ATOM 2005 C C . LYS A 1 259 ? 3.574 -0.073 -12.906 1 97.38 259 LYS A C 1
ATOM 2007 O O . LYS A 1 259 ? 3.422 0.896 -12.156 1 97.38 259 LYS A O 1
ATOM 2012 N N . ILE A 1 260 ? 3.768 -1.289 -12.445 1 97.56 260 ILE A N 1
ATOM 2013 C CA . ILE A 1 260 ? 3.84 -1.577 -11.016 1 97.56 260 ILE A CA 1
ATOM 2014 C C . ILE A 1 260 ? 5.039 -0.857 -10.406 1 97.56 260 ILE A C 1
ATOM 2016 O O . ILE A 1 260 ? 4.922 -0.222 -9.359 1 97.56 260 ILE A O 1
ATOM 2020 N N . PHE A 1 261 ? 6.203 -0.932 -11.078 1 98.44 261 PHE A N 1
ATOM 2021 C CA . PHE A 1 261 ? 7.438 -0.333 -10.578 1 98.44 261 PHE A CA 1
ATOM 2022 C C . PHE A 1 261 ? 7.285 1.178 -10.438 1 98.44 261 PHE A C 1
ATOM 2024 O O . PHE A 1 261 ? 7.637 1.75 -9.406 1 98.44 261 PHE A O 1
ATOM 2031 N N . ASN A 1 262 ? 6.727 1.792 -11.461 1 97.62 262 ASN A N 1
ATOM 2032 C CA . ASN A 1 262 ? 6.656 3.25 -11.5 1 97.62 262 ASN A CA 1
ATOM 2033 C C . ASN A 1 262 ? 5.715 3.793 -10.43 1 97.62 262 ASN A C 1
ATOM 2035 O O . ASN A 1 262 ? 5.922 4.895 -9.914 1 97.62 262 ASN A O 1
ATOM 2039 N N . LYS A 1 263 ? 4.754 3.037 -10.094 1 96.19 263 LYS A N 1
ATOM 2040 C CA . LYS A 1 263 ? 3.867 3.416 -9 1 96.19 263 LYS A CA 1
ATOM 2041 C C . LYS A 1 263 ? 4.621 3.473 -7.672 1 96.19 263 LYS A C 1
ATOM 2043 O O . LYS A 1 263 ? 4.219 4.188 -6.754 1 96.19 263 LYS A O 1
ATOM 2048 N N . HIS A 1 264 ? 5.684 2.787 -7.539 1 97.62 264 HIS A N 1
ATOM 2049 C CA . HIS A 1 264 ? 6.391 2.652 -6.27 1 97.62 264 HIS A CA 1
ATOM 2050 C C . HIS A 1 264 ? 7.84 3.109 -6.395 1 97.62 264 HIS A C 1
ATOM 2052 O O . HIS A 1 264 ? 8.688 2.736 -5.578 1 97.62 264 HIS A O 1
ATOM 2058 N N . VAL A 1 265 ? 8.18 3.855 -7.398 1 97.06 265 VAL A N 1
ATOM 2059 C CA . VAL A 1 265 ? 9.547 4.191 -7.781 1 97.06 265 VAL A CA 1
ATOM 2060 C C . VAL A 1 265 ? 10.227 4.957 -6.648 1 97.06 265 VAL A C 1
ATOM 2062 O O . VAL A 1 265 ? 11.438 4.828 -6.445 1 97.06 265 VAL A O 1
ATOM 2065 N N . LEU A 1 266 ? 9.469 5.703 -5.805 1 97 266 LEU A N 1
ATOM 2066 C CA . LEU A 1 266 ? 10.039 6.527 -4.746 1 97 266 LEU A CA 1
ATOM 2067 C C . LEU A 1 266 ? 10.734 5.66 -3.699 1 97 266 LEU A C 1
ATOM 2069 O O . LEU A 1 266 ? 11.672 6.113 -3.033 1 97 266 LEU A O 1
ATOM 2073 N N . LEU A 1 267 ? 10.305 4.445 -3.518 1 97.81 267 LEU A N 1
ATOM 2074 C CA . LEU A 1 267 ? 10.922 3.523 -2.572 1 97.81 267 LEU A CA 1
ATOM 2075 C C . LEU A 1 267 ? 12.344 3.182 -3.002 1 97.81 267 LEU A C 1
ATOM 2077 O O . LEU A 1 267 ? 13.164 2.766 -2.178 1 97.81 267 LEU A O 1
ATOM 2081 N N . PHE A 1 268 ? 12.609 3.361 -4.297 1 97.69 268 PHE A N 1
ATOM 2082 C CA . PHE A 1 268 ? 13.875 2.896 -4.848 1 97.69 268 PHE A CA 1
ATOM 2083 C C . PHE A 1 268 ? 14.805 4.07 -5.145 1 97.69 268 PHE A C 1
ATOM 2085 O O . PHE A 1 268 ? 15.938 3.881 -5.582 1 97.69 268 PHE A O 1
ATOM 2092 N N . GLU A 1 269 ? 14.273 5.266 -4.898 1 95.19 269 GLU A N 1
ATOM 2093 C CA . GLU A 1 269 ? 15.086 6.453 -5.152 1 95.19 269 GLU A CA 1
ATOM 2094 C C . GLU A 1 269 ? 16.344 6.461 -4.293 1 95.19 269 GLU A C 1
ATOM 2096 O O . GLU A 1 269 ? 16.281 6.266 -3.078 1 95.19 269 GLU A O 1
ATOM 2101 N N . ASP A 1 270 ? 17.5 6.602 -4.879 1 92.5 270 ASP A N 1
ATOM 2102 C CA . ASP A 1 270 ? 18.797 6.703 -4.23 1 92.5 270 ASP A CA 1
ATOM 2103 C C . ASP A 1 270 ? 19.141 5.414 -3.49 1 92.5 270 ASP A C 1
ATOM 2105 O O . ASP A 1 270 ? 19.844 5.441 -2.473 1 92.5 270 ASP A O 1
ATOM 2109 N N . ILE A 1 271 ? 18.609 4.367 -3.918 1 93.62 271 ILE A N 1
ATOM 2110 C CA . ILE A 1 271 ? 18.828 3.088 -3.252 1 93.62 271 ILE A CA 1
ATOM 2111 C C . ILE A 1 271 ? 20.297 2.668 -3.406 1 93.62 271 ILE A C 1
ATOM 2113 O O . ILE A 1 271 ? 20.828 1.928 -2.576 1 93.62 271 ILE A O 1
ATOM 2117 N N . GLY A 1 272 ? 20.953 3.17 -4.438 1 92.19 272 GLY A N 1
ATOM 2118 C CA . GLY A 1 272 ? 22.359 2.861 -4.656 1 92.19 272 GLY A CA 1
ATOM 2119 C C . GLY A 1 272 ? 22.594 1.441 -5.133 1 92.19 272 GLY A C 1
ATOM 2120 O O . GLY A 1 272 ? 21.688 0.809 -5.684 1 92.19 272 GLY A O 1
ATOM 2121 N N . GLY A 1 273 ? 23.875 1.054 -5.18 1 94.06 273 GLY A N 1
ATOM 2122 C CA . GLY A 1 273 ? 24.219 -0.289 -5.613 1 94.06 273 GLY A CA 1
ATOM 2123 C C . GLY A 1 273 ? 24.188 -0.461 -7.121 1 94.06 273 GLY A C 1
ATOM 2124 O O . GLY A 1 273 ? 24.453 0.481 -7.867 1 94.06 273 GLY A O 1
ATOM 2125 N N . GLU A 1 274 ? 23.859 -1.77 -7.477 1 96.75 274 GLU A N 1
ATOM 2126 C CA . GLU A 1 274 ? 23.891 -2.115 -8.891 1 96.75 274 GLU A CA 1
ATOM 2127 C C . GLU A 1 274 ? 22.547 -1.854 -9.562 1 96.75 274 GLU A C 1
ATOM 2129 O O . GLU A 1 274 ? 22.359 -2.164 -10.742 1 96.75 274 GLU A O 1
ATOM 2134 N N . TYR A 1 275 ? 21.641 -1.297 -8.805 1 97.88 275 TYR A N 1
ATOM 2135 C CA . TYR A 1 275 ? 20.328 -0.997 -9.367 1 97.88 275 TYR A CA 1
ATOM 2136 C C . TYR A 1 275 ? 20.453 -0.002 -10.516 1 97.88 275 TYR A C 1
ATOM 2138 O O . TYR A 1 275 ? 21.234 0.941 -10.453 1 97.88 275 TYR A O 1
ATOM 2146 N N . ASN A 1 276 ? 19.734 -0.245 -11.562 1 97.81 276 ASN A N 1
ATOM 2147 C CA . ASN A 1 276 ? 19.547 0.704 -12.656 1 97.81 276 ASN A CA 1
ATOM 2148 C C . ASN A 1 276 ? 18.094 1.162 -12.766 1 97.81 276 ASN A C 1
ATOM 2150 O O . ASN A 1 276 ? 17.328 0.618 -13.562 1 97.81 276 ASN A O 1
ATOM 2154 N N . ILE A 1 277 ? 17.781 2.215 -11.984 1 97.31 277 ILE A N 1
ATOM 2155 C CA . ILE A 1 277 ? 16.391 2.623 -11.773 1 97.31 277 ILE A CA 1
ATOM 2156 C C . ILE A 1 277 ? 15.82 3.197 -13.07 1 97.31 277 ILE A C 1
ATOM 2158 O O . ILE A 1 277 ? 14.719 2.838 -13.477 1 97.31 277 ILE A O 1
ATOM 2162 N N . PRO A 1 278 ? 16.547 4.047 -13.812 1 96.44 278 PRO A N 1
ATOM 2163 C CA . PRO A 1 278 ? 16 4.535 -15.086 1 96.44 278 PRO A CA 1
ATOM 2164 C C . PRO A 1 278 ? 15.711 3.412 -16.078 1 96.44 278 PRO A C 1
ATOM 2166 O O . PRO A 1 278 ? 14.688 3.439 -16.766 1 96.44 278 PRO A O 1
ATOM 2169 N N . LEU A 1 279 ? 16.594 2.432 -16.156 1 97.5 279 LEU A N 1
ATOM 2170 C CA . LEU A 1 279 ? 16.375 1.304 -17.062 1 97.5 279 LEU A CA 1
ATOM 2171 C C . LEU A 1 279 ? 15.164 0.486 -16.625 1 97.5 279 LEU A C 1
ATOM 2173 O O . LEU A 1 279 ? 14.383 0.038 -17.469 1 97.5 279 LEU A O 1
ATOM 2177 N N . ALA A 1 280 ? 14.984 0.244 -15.352 1 98.19 280 ALA A N 1
ATOM 2178 C CA . ALA A 1 280 ? 13.828 -0.486 -14.852 1 98.19 280 ALA A CA 1
ATOM 2179 C C . ALA A 1 280 ? 12.531 0.247 -15.188 1 98.19 280 ALA A C 1
ATOM 2181 O O . ALA A 1 280 ? 11.555 -0.371 -15.617 1 98.19 280 ALA A O 1
ATOM 2182 N N . ALA A 1 281 ? 12.539 1.58 -15.016 1 97.81 281 ALA A N 1
ATOM 2183 C CA . ALA A 1 281 ? 11.359 2.412 -15.227 1 97.81 281 ALA A CA 1
ATOM 2184 C C . ALA A 1 281 ? 10.945 2.418 -16.703 1 97.81 281 ALA A C 1
ATOM 2186 O O . ALA A 1 281 ? 9.789 2.697 -17.016 1 97.81 281 ALA A O 1
ATOM 2187 N N . ASN A 1 282 ? 11.875 2.049 -17.578 1 97.88 282 ASN A N 1
ATOM 2188 C CA . ASN A 1 282 ? 11.609 2.109 -19.016 1 97.88 282 ASN A CA 1
ATOM 2189 C C . ASN A 1 282 ? 11.961 0.796 -19.703 1 97.88 282 ASN A C 1
ATOM 2191 O O . ASN A 1 282 ? 12.258 0.78 -20.906 1 97.88 282 ASN A O 1
ATOM 2195 N N . ALA A 1 283 ? 11.969 -0.293 -18.984 1 97.88 283 ALA A N 1
ATOM 2196 C CA . ALA A 1 283 ? 12.414 -1.583 -19.516 1 97.88 283 ALA A CA 1
ATOM 2197 C C . ALA A 1 283 ? 11.547 -2.018 -20.688 1 97.88 283 ALA A C 1
ATOM 2199 O O . ALA A 1 283 ? 10.32 -1.894 -20.656 1 97.88 283 ALA A O 1
ATOM 2200 N N . LYS A 1 284 ? 12.125 -2.582 -21.703 1 95.5 284 LYS A N 1
ATOM 2201 C CA . LYS A 1 284 ? 11.414 -2.98 -22.906 1 95.5 284 LYS A CA 1
ATOM 2202 C C . LYS A 1 284 ? 11.188 -4.488 -22.938 1 95.5 284 LYS A C 1
ATOM 2204 O O . LYS A 1 284 ? 10.484 -5 -23.812 1 95.5 284 LYS A O 1
ATOM 2209 N N . SER A 1 285 ? 11.789 -5.176 -22.094 1 95.94 285 SER A N 1
ATOM 2210 C CA . SER A 1 285 ? 11.625 -6.617 -21.953 1 95.94 285 SER A CA 1
ATOM 2211 C C . SER A 1 285 ? 11.68 -7.035 -20.484 1 95.94 285 SER A C 1
ATOM 2213 O O . SER A 1 285 ? 12.156 -6.285 -19.641 1 95.94 285 SER A O 1
ATOM 2215 N N . VAL A 1 286 ? 11.156 -8.195 -20.219 1 96.81 286 VAL A N 1
ATOM 2216 C CA . VAL A 1 286 ? 11.219 -8.742 -18.859 1 96.81 286 VAL A CA 1
ATOM 2217 C C . VAL A 1 286 ? 12.672 -8.898 -18.438 1 96.81 286 VAL A C 1
ATOM 2219 O O . VAL A 1 286 ? 13.031 -8.578 -17.297 1 96.81 286 VAL A O 1
ATOM 2222 N N . ARG A 1 287 ? 13.523 -9.344 -19.359 1 97.38 287 ARG A N 1
ATOM 2223 C CA . ARG A 1 287 ? 14.938 -9.547 -19.062 1 97.38 287 ARG A CA 1
ATOM 2224 C C . ARG A 1 287 ? 15.602 -8.234 -18.641 1 97.38 287 ARG A C 1
ATOM 2226 O O . ARG A 1 287 ? 16.375 -8.203 -17.688 1 97.38 287 ARG A O 1
ATOM 2233 N N . GLU A 1 288 ? 15.32 -7.195 -19.375 1 97.69 288 GLU A N 1
ATOM 2234 C CA . GLU A 1 288 ? 15.867 -5.887 -19.031 1 97.69 288 GLU A CA 1
ATOM 2235 C C . GLU A 1 288 ? 15.438 -5.449 -17.641 1 97.69 288 GLU A C 1
ATOM 2237 O O . GLU A 1 288 ? 16.234 -4.918 -16.859 1 97.69 288 GLU A O 1
ATOM 2242 N N . PHE A 1 289 ? 14.219 -5.629 -17.312 1 98.44 289 PHE A N 1
ATOM 2243 C CA . PHE A 1 289 ? 13.7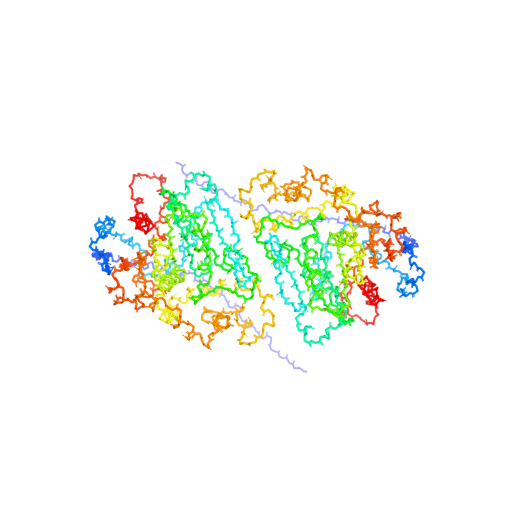03 -5.297 -15.992 1 98.44 289 PHE A CA 1
ATOM 2244 C C . PHE A 1 289 ? 14.414 -6.105 -14.906 1 98.44 289 PHE A C 1
ATOM 2246 O O . PHE A 1 289 ? 14.82 -5.555 -13.883 1 98.44 289 PHE A O 1
ATOM 2253 N N . ASP A 1 290 ? 14.508 -7.383 -15.172 1 98.56 290 ASP A N 1
ATOM 2254 C CA . ASP A 1 290 ? 15.164 -8.266 -14.211 1 98.56 290 ASP A CA 1
ATOM 2255 C C . ASP A 1 290 ? 16.641 -7.891 -14.031 1 98.56 290 ASP A C 1
ATOM 2257 O O . ASP A 1 290 ? 17.172 -7.965 -12.922 1 98.56 290 ASP A O 1
ATOM 2261 N N . ASP A 1 291 ? 17.219 -7.504 -15.078 1 98.44 291 ASP A N 1
ATOM 2262 C CA . ASP A 1 291 ? 18.625 -7.102 -15 1 98.44 291 ASP A CA 1
ATOM 2263 C C . ASP A 1 291 ? 18.781 -5.801 -14.211 1 98.44 291 ASP A C 1
ATOM 2265 O O . ASP A 1 291 ? 19.719 -5.648 -13.438 1 98.44 291 ASP A O 1
ATOM 2269 N N . ALA A 1 292 ? 17.891 -4.953 -14.414 1 98.44 292 ALA A N 1
ATOM 2270 C CA . ALA A 1 292 ? 17.984 -3.613 -13.836 1 98.44 292 ALA A CA 1
ATOM 2271 C C . ALA A 1 292 ? 17.578 -3.625 -12.367 1 98.44 292 ALA A C 1
ATOM 2273 O O . ALA A 1 292 ? 18.062 -2.816 -11.57 1 98.44 292 ALA A O 1
ATOM 2274 N N . LEU A 1 293 ? 16.703 -4.547 -11.992 1 98.62 293 LEU A N 1
ATOM 2275 C CA . LEU A 1 293 ? 16.094 -4.41 -10.672 1 98.62 293 LEU A CA 1
ATOM 2276 C C . LEU A 1 293 ? 16.062 -5.75 -9.945 1 98.62 293 LEU A C 1
ATOM 2278 O O . LEU A 1 293 ? 16.625 -5.875 -8.852 1 98.62 293 LEU A O 1
ATOM 2282 N N . THR A 1 294 ? 15.422 -6.809 -10.469 1 98.62 294 THR A N 1
ATOM 2283 C CA . THR A 1 294 ? 15.055 -8.031 -9.758 1 98.62 294 THR A CA 1
ATOM 2284 C C . THR A 1 294 ? 16.297 -8.773 -9.289 1 98.62 294 THR A C 1
ATOM 2286 O O . THR A 1 294 ? 16.406 -9.125 -8.117 1 98.62 294 THR A O 1
ATOM 2289 N N . ARG A 1 295 ? 17.203 -8.984 -10.266 1 98.25 295 ARG A N 1
ATOM 2290 C CA . ARG A 1 295 ? 18.375 -9.75 -9.875 1 98.25 295 ARG A CA 1
ATOM 2291 C C . ARG A 1 295 ? 19.172 -9.016 -8.797 1 98.25 295 ARG A C 1
ATOM 2293 O O . ARG A 1 295 ? 19.75 -9.648 -7.906 1 98.25 295 ARG A O 1
ATOM 2300 N N . VAL A 1 296 ? 19.219 -7.688 -8.812 1 98.44 296 VAL A N 1
ATOM 2301 C CA . VAL A 1 296 ? 19.938 -6.898 -7.82 1 98.44 296 VAL A CA 1
ATOM 2302 C C . VAL A 1 296 ? 19.234 -7.004 -6.469 1 98.44 296 VAL A C 1
ATOM 2304 O O . VAL A 1 296 ? 19.875 -7.234 -5.445 1 98.44 296 VAL A O 1
ATOM 2307 N N . SER A 1 297 ? 17.906 -6.922 -6.449 1 98.25 297 SER A N 1
ATOM 2308 C CA . SER A 1 297 ? 17.109 -6.977 -5.23 1 98.25 297 SER A CA 1
ATOM 2309 C C . SER A 1 297 ? 17.344 -8.281 -4.473 1 98.25 297 SER A C 1
ATOM 2311 O O . SER A 1 297 ? 17.281 -8.305 -3.242 1 98.25 297 SER A O 1
ATOM 2313 N N . PHE A 1 298 ? 17.641 -9.281 -5.211 1 98.12 298 PHE A N 1
ATOM 2314 C CA . PHE A 1 298 ? 17.719 -10.586 -4.551 1 98.12 298 PHE A CA 1
ATOM 2315 C C . PHE A 1 298 ? 19.125 -11.133 -4.605 1 98.12 298 PHE A C 1
ATOM 2317 O O . PHE A 1 298 ? 19.359 -12.312 -4.328 1 98.12 298 PHE A O 1
ATOM 2324 N N . GLY A 1 299 ? 20.078 -10.328 -5.074 1 97.44 299 GLY A N 1
ATOM 2325 C CA . GLY A 1 299 ? 21.484 -10.57 -4.812 1 97.44 299 GLY A CA 1
ATOM 2326 C C . GLY A 1 299 ? 22.156 -11.422 -5.879 1 97.44 299 GLY A C 1
ATOM 2327 O O . GLY A 1 299 ? 23.125 -12.109 -5.602 1 97.44 299 GLY A O 1
ATOM 2328 N N . PHE A 1 300 ? 21.703 -11.414 -7.078 1 98.38 300 PHE A N 1
ATOM 2329 C CA . PHE A 1 300 ? 22.344 -12.18 -8.141 1 98.38 300 PHE A CA 1
ATOM 2330 C C . PHE A 1 300 ? 23.281 -11.305 -8.953 1 98.38 300 PHE A C 1
ATOM 2332 O O . PHE A 1 300 ? 23 -10.117 -9.172 1 98.38 300 PHE A O 1
ATOM 2339 N N . LYS A 1 301 ? 24.312 -11.875 -9.5 1 97.62 301 LYS A N 1
ATOM 2340 C CA . LYS A 1 301 ? 25.328 -11.141 -10.227 1 97.62 301 LYS A CA 1
ATOM 2341 C C . LYS A 1 301 ? 24.875 -10.805 -11.641 1 97.62 301 LYS A C 1
ATOM 2343 O O . LYS A 1 301 ? 25.297 -9.797 -12.219 1 97.62 301 LYS A O 1
ATOM 2348 N N . SER A 1 302 ? 24.094 -11.688 -12.195 1 98.06 302 SER A N 1
ATOM 2349 C CA . SER A 1 302 ? 23.578 -11.492 -13.547 1 98.06 302 SER A CA 1
ATOM 2350 C C . SER A 1 302 ? 22.156 -12.039 -13.688 1 98.06 302 SER A C 1
ATOM 2352 O O . SER A 1 302 ? 21.703 -12.82 -12.852 1 98.06 302 SER A O 1
ATOM 2354 N N . VAL A 1 303 ? 21.516 -11.547 -14.625 1 97.62 303 VAL A N 1
ATOM 2355 C CA . VAL A 1 303 ? 20.156 -12.023 -14.891 1 97.62 303 VAL A CA 1
ATOM 2356 C C . VAL A 1 303 ? 20.203 -13.508 -15.242 1 97.62 303 VAL A C 1
ATOM 2358 O O . VAL A 1 303 ? 19.297 -14.266 -14.883 1 97.62 303 VAL A O 1
ATOM 2361 N N . ASP A 1 304 ? 21.25 -13.984 -15.961 1 97.56 304 ASP A N 1
ATOM 2362 C CA . ASP A 1 304 ? 21.422 -15.398 -16.266 1 97.56 304 ASP A CA 1
ATOM 2363 C C . ASP A 1 304 ? 21.531 -16.234 -15 1 97.56 304 ASP A C 1
ATOM 2365 O O . ASP A 1 304 ? 20.953 -17.312 -14.898 1 97.56 304 ASP A O 1
ATOM 2369 N N . GLU A 1 305 ? 22.344 -15.758 -14.094 1 98.06 305 GLU A N 1
ATOM 2370 C CA . GLU A 1 305 ? 22.469 -16.438 -12.812 1 98.06 305 GLU A CA 1
ATOM 2371 C C . GLU A 1 305 ? 21.125 -16.484 -12.078 1 98.06 305 GLU A C 1
ATOM 2373 O O . GLU A 1 305 ? 20.781 -17.5 -11.469 1 98.06 305 GLU A O 1
ATOM 2378 N N . TYR A 1 306 ? 20.438 -15.352 -12.141 1 98.5 306 TYR A N 1
ATOM 2379 C CA . TYR A 1 306 ? 19.125 -15.289 -11.539 1 98.5 306 TYR A CA 1
ATOM 2380 C C . TYR A 1 306 ? 18.203 -16.344 -12.133 1 98.5 306 TYR A C 1
ATOM 2382 O O . TYR A 1 306 ? 17.578 -17.109 -11.398 1 98.5 306 TYR A O 1
ATOM 2390 N N . TYR A 1 307 ? 18.078 -16.422 -13.414 1 98.06 307 TYR A N 1
ATOM 2391 C CA . TYR A 1 307 ? 17.188 -17.375 -14.078 1 98.06 307 TYR A CA 1
ATOM 2392 C C . TYR A 1 307 ? 17.594 -18.812 -13.766 1 98.06 307 TYR A C 1
ATOM 2394 O O . TYR A 1 307 ? 16.75 -19.656 -13.469 1 98.06 307 TYR A O 1
ATOM 2402 N N . SER A 1 308 ? 18.875 -19.094 -13.805 1 97.5 308 SER A N 1
ATOM 2403 C CA . SER A 1 308 ? 19.359 -20.453 -13.594 1 97.5 308 SER A CA 1
ATOM 2404 C C . SER A 1 308 ? 19.078 -20.938 -12.172 1 97.5 308 SER A C 1
ATOM 2406 O O . SER A 1 308 ? 18.797 -22.109 -11.953 1 97.5 308 SER A O 1
ATOM 2408 N N . ASN A 1 309 ? 19.078 -19.953 -11.242 1 97.88 309 ASN A N 1
ATOM 2409 C CA . ASN A 1 309 ? 18.922 -20.328 -9.844 1 97.88 309 ASN A CA 1
ATOM 2410 C C . ASN A 1 309 ? 17.469 -20.188 -9.391 1 97.88 309 ASN A C 1
ATOM 2412 O O . ASN A 1 309 ? 17.172 -20.312 -8.195 1 97.88 309 ASN A O 1
ATOM 2416 N N . SER A 1 310 ? 16.562 -19.922 -10.289 1 98.25 310 SER A N 1
ATOM 2417 C CA . SER A 1 310 ? 15.18 -19.688 -9.922 1 98.25 310 SER A CA 1
ATOM 2418 C C . SER A 1 310 ? 14.234 -20.641 -10.641 1 98.25 310 SER A C 1
ATOM 2420 O O . SER A 1 310 ? 13.023 -20.438 -10.656 1 98.25 310 SER A O 1
ATOM 2422 N N . SER A 1 311 ? 14.758 -21.656 -11.266 1 97.56 311 SER A N 1
ATOM 2423 C CA . SER A 1 311 ? 14 -22.609 -12.062 1 97.56 311 SER A CA 1
ATOM 2424 C C . SER A 1 311 ? 13.453 -23.734 -11.188 1 97.56 311 SER A C 1
ATOM 2426 O O . SER A 1 311 ? 14.188 -24.312 -10.375 1 97.56 311 SER A O 1
ATOM 2428 N N . SER A 1 312 ? 12.195 -24.047 -11.383 1 96.62 312 SER A N 1
ATOM 2429 C CA . SER A 1 312 ? 11.594 -25.109 -10.594 1 96.62 312 SER A CA 1
ATOM 2430 C C . SER A 1 312 ? 12.016 -26.484 -11.117 1 96.62 312 SER A C 1
ATOM 2432 O O . SER A 1 312 ? 11.82 -27.5 -10.445 1 96.62 312 SER A O 1
ATOM 2434 N N . SER A 1 313 ? 12.617 -26.531 -12.281 1 94 313 SER A N 1
ATOM 2435 C CA . SER A 1 313 ? 13.141 -27.797 -12.812 1 94 313 SER A CA 1
ATOM 2436 C C . SER A 1 313 ? 14.164 -28.406 -11.867 1 94 313 SER A C 1
ATOM 2438 O O . SER A 1 313 ? 14.297 -29.625 -11.789 1 94 313 SER A O 1
ATOM 2440 N N . ASP A 1 314 ? 14.844 -27.547 -11.109 1 93.5 314 ASP A N 1
ATOM 2441 C CA . ASP A 1 314 ? 15.875 -28.031 -10.203 1 93.5 314 ASP A CA 1
ATOM 2442 C C . ASP A 1 314 ? 15.281 -28.438 -8.859 1 93.5 314 ASP A C 1
ATOM 2444 O O . ASP A 1 314 ? 15.922 -29.141 -8.078 1 93.5 314 ASP A O 1
ATOM 2448 N N . SER A 1 315 ? 14.078 -28.047 -8.625 1 93.5 315 SER A N 1
ATOM 2449 C CA . SER A 1 315 ? 13.484 -28.281 -7.316 1 93.5 315 SER A CA 1
ATOM 2450 C C . SER A 1 315 ? 12.453 -29.406 -7.371 1 93.5 315 SER A C 1
ATOM 2452 O O . SER A 1 315 ? 12.125 -30 -6.344 1 93.5 315 SER A O 1
ATOM 2454 N N . ILE A 1 316 ? 11.961 -29.703 -8.523 1 91.56 316 ILE A N 1
ATOM 2455 C CA . ILE A 1 316 ? 10.82 -30.594 -8.68 1 91.56 316 ILE A CA 1
ATOM 2456 C C . ILE A 1 316 ? 11.18 -31.984 -8.188 1 91.56 316 ILE A C 1
ATOM 2458 O O . ILE A 1 316 ? 10.32 -32.719 -7.691 1 91.56 316 ILE A O 1
ATOM 2462 N N . LYS A 1 317 ? 12.406 -32.438 -8.273 1 88.5 317 LYS A N 1
ATOM 2463 C CA . LYS A 1 317 ? 12.844 -33.75 -7.863 1 88.5 317 LYS A CA 1
ATOM 2464 C C . LYS A 1 317 ? 12.711 -33.938 -6.355 1 88.5 317 LYS A C 1
ATOM 2466 O O . LYS A 1 317 ? 12.688 -35.062 -5.863 1 88.5 317 LYS A O 1
ATOM 2471 N N . HIS A 1 318 ? 12.609 -32.844 -5.656 1 91.62 318 HIS A N 1
ATOM 2472 C CA . HIS A 1 318 ? 12.562 -32.906 -4.203 1 91.62 318 HIS A CA 1
ATOM 2473 C C . HIS A 1 318 ? 11.133 -32.781 -3.686 1 91.62 318 HIS A C 1
ATOM 2475 O O . HIS A 1 318 ? 10.898 -32.812 -2.477 1 91.62 318 HIS A O 1
ATOM 2481 N N . VAL A 1 319 ? 10.172 -32.625 -4.523 1 91.88 319 VAL A N 1
ATOM 2482 C CA . VAL A 1 319 ? 8.773 -32.438 -4.125 1 91.88 319 VAL A CA 1
ATOM 2483 C C . VAL A 1 319 ? 8.25 -33.75 -3.535 1 91.88 319 VAL A C 1
ATOM 2485 O O . VAL A 1 319 ? 8.469 -34.844 -4.102 1 91.88 319 VAL A O 1
ATOM 2488 N N . ARG A 1 320 ? 7.551 -33.656 -2.404 1 89.19 320 ARG A N 1
ATOM 2489 C CA . ARG A 1 320 ? 6.984 -34.812 -1.742 1 89.19 320 ARG A CA 1
ATOM 2490 C C . ARG A 1 320 ? 5.48 -34.656 -1.549 1 89.19 320 ARG A C 1
ATOM 2492 O O . ARG A 1 320 ? 4.809 -35.594 -1.108 1 89.19 320 ARG A O 1
ATOM 2499 N N . THR A 1 321 ? 4.977 -33.531 -1.862 1 89.81 321 THR A N 1
ATOM 2500 C CA . THR A 1 321 ? 3.547 -33.25 -1.838 1 89.81 321 THR A CA 1
ATOM 2501 C C . THR A 1 321 ? 2.891 -33.688 -3.15 1 89.81 321 THR A C 1
ATOM 2503 O O . THR A 1 321 ? 3.457 -33.469 -4.227 1 89.81 321 THR A O 1
ATOM 2506 N N . PRO A 1 322 ? 1.641 -34.344 -3.102 1 85.56 322 PRO A N 1
ATOM 2507 C CA . PRO A 1 322 ? 0.956 -34.625 -4.363 1 85.56 322 PRO A CA 1
ATOM 2508 C C . PRO A 1 322 ? 0.864 -33.406 -5.273 1 85.56 322 PRO A C 1
ATOM 2510 O O . PRO A 1 322 ? 0.432 -32.312 -4.836 1 85.56 322 PRO A O 1
ATOM 2513 N N . LEU A 1 323 ? 1.375 -33.562 -6.508 1 88.75 323 LEU A N 1
ATOM 2514 C CA . LEU A 1 323 ? 1.477 -32.438 -7.422 1 88.75 323 LEU A CA 1
ATOM 2515 C C . LEU A 1 323 ? 0.984 -32.812 -8.812 1 88.75 323 LEU A C 1
ATOM 2517 O O . LEU A 1 323 ? 1.403 -33.844 -9.367 1 88.75 323 LEU A O 1
ATOM 2521 N N . LEU A 1 324 ? 0.029 -32.062 -9.336 1 84.19 324 LEU A N 1
ATOM 2522 C CA . LEU A 1 324 ? -0.412 -32.188 -10.719 1 84.19 324 LEU A CA 1
ATOM 2523 C C . LEU A 1 324 ? 0.156 -31.047 -11.57 1 84.19 324 LEU A C 1
ATOM 2525 O O . LEU A 1 324 ? 0.002 -29.875 -11.234 1 84.19 324 LEU A O 1
ATOM 2529 N N . CYS A 1 325 ? 0.884 -31.422 -12.562 1 85.69 325 CYS A N 1
ATOM 2530 C CA . CYS A 1 325 ? 1.402 -30.438 -13.508 1 85.69 325 CYS A CA 1
ATOM 2531 C C . CYS A 1 325 ? 0.667 -30.516 -14.836 1 85.69 325 CYS A C 1
ATOM 2533 O O . CYS A 1 325 ? 0.566 -31.594 -15.438 1 85.69 325 CYS A O 1
ATOM 2535 N N . ILE A 1 326 ? 0.145 -29.375 -15.258 1 80.06 326 ILE A N 1
ATOM 2536 C CA . ILE A 1 326 ? -0.54 -29.312 -16.547 1 80.06 326 ILE A CA 1
ATOM 2537 C C . ILE A 1 326 ? 0.182 -28.312 -17.453 1 80.06 326 ILE A C 1
ATOM 2539 O O . ILE A 1 326 ? 0.376 -27.156 -17.094 1 80.06 326 ILE A O 1
ATOM 2543 N N . GLN A 1 327 ? 0.609 -28.891 -18.609 1 80.25 327 GLN A N 1
ATOM 2544 C CA . GLN A 1 327 ? 1.354 -28.094 -19.578 1 80.25 327 GLN A CA 1
ATOM 2545 C C . GLN A 1 327 ? 0.758 -28.219 -20.969 1 80.25 327 GLN A C 1
ATOM 2547 O O . GLN A 1 327 ? 0.26 -29.281 -21.344 1 80.25 327 GLN A O 1
ATOM 2552 N N . ALA A 1 328 ? 0.788 -27.078 -21.656 1 71.31 328 ALA A N 1
ATOM 2553 C CA . ALA A 1 328 ? 0.5 -27.156 -23.094 1 71.31 328 ALA A CA 1
ATOM 2554 C C . ALA A 1 328 ? 1.785 -27.266 -23.906 1 71.31 328 ALA A C 1
ATOM 2556 O O . ALA A 1 328 ? 2.768 -26.578 -23.625 1 71.31 328 ALA A O 1
ATOM 2557 N N . ALA A 1 329 ? 1.789 -28.125 -24.859 1 67.94 329 ALA A N 1
ATOM 2558 C CA . ALA A 1 329 ? 2.984 -28.375 -25.672 1 67.94 329 ALA A CA 1
ATOM 2559 C C . ALA A 1 329 ? 3.393 -27.125 -26.453 1 67.94 329 ALA A C 1
ATOM 2561 O O . ALA A 1 329 ? 4.578 -26.906 -26.688 1 67.94 329 ALA A O 1
ATOM 2562 N N . ASN A 1 330 ? 2.502 -26.344 -26.812 1 69.31 330 ASN A N 1
ATOM 2563 C CA . ASN A 1 330 ? 2.801 -25.188 -27.641 1 69.31 330 ASN A CA 1
ATOM 2564 C C . ASN A 1 330 ? 2.723 -23.891 -26.844 1 69.31 330 ASN A C 1
ATOM 2566 O O . ASN A 1 330 ? 2.488 -22.812 -27.406 1 69.31 330 ASN A O 1
ATOM 2570 N N . ASP A 1 331 ? 2.908 -24.031 -25.609 1 73.94 331 ASP A N 1
ATOM 2571 C CA . ASP A 1 331 ? 2.896 -22.828 -24.781 1 73.94 331 ASP A CA 1
ATOM 2572 C C . ASP A 1 331 ? 4.098 -21.938 -25.078 1 73.94 331 ASP A C 1
ATOM 2574 O O . ASP A 1 331 ? 5.246 -22.375 -24.984 1 73.94 331 ASP A O 1
ATOM 2578 N N . PRO A 1 332 ? 3.828 -20.766 -25.5 1 70.25 332 PRO A N 1
ATOM 2579 C CA . PRO A 1 332 ? 4.934 -19.859 -25.859 1 70.25 332 PRO A CA 1
ATOM 2580 C C . PRO A 1 332 ? 5.746 -19.438 -24.641 1 70.25 332 PRO A C 1
ATOM 2582 O O . PRO A 1 332 ? 6.918 -19.062 -24.766 1 70.25 332 PRO A O 1
ATOM 2585 N N . ILE A 1 333 ? 5.152 -19.438 -23.469 1 73.88 333 ILE A N 1
ATOM 2586 C CA . ILE A 1 333 ? 5.793 -18.922 -22.266 1 73.88 333 ILE A CA 1
ATOM 2587 C C . ILE A 1 333 ? 6.438 -20.062 -21.484 1 73.88 333 ILE A C 1
ATOM 2589 O O . ILE A 1 333 ? 7.504 -19.891 -20.891 1 73.88 333 ILE A O 1
ATOM 2593 N N . ALA A 1 334 ? 5.746 -21.188 -21.547 1 75.69 334 ALA A N 1
ATOM 2594 C CA . ALA A 1 334 ? 6.25 -22.406 -20.891 1 75.69 334 ALA A CA 1
ATOM 2595 C C . ALA A 1 334 ? 6.613 -23.469 -21.922 1 75.69 334 ALA A C 1
ATOM 2597 O O . ALA A 1 334 ? 5.836 -24.391 -22.156 1 75.69 334 ALA A O 1
ATOM 2598 N N . PRO A 1 335 ? 7.867 -23.375 -22.375 1 75.38 335 PRO A N 1
ATOM 2599 C CA . PRO A 1 335 ? 8.242 -24.234 -23.516 1 75.38 335 PRO A CA 1
ATOM 2600 C C . PRO A 1 335 ? 8.328 -25.703 -23.125 1 75.38 335 PRO A C 1
ATOM 2602 O O . PRO A 1 335 ? 8.766 -26.031 -22.016 1 75.38 335 PRO A O 1
ATOM 2605 N N . ASN A 1 336 ? 7.992 -26.484 -24.078 1 79.19 336 ASN A N 1
ATOM 2606 C CA . ASN A 1 336 ? 8.023 -27.938 -23.922 1 79.19 336 ASN A CA 1
ATOM 2607 C C . ASN A 1 336 ? 9.43 -28.438 -23.609 1 79.19 336 ASN A C 1
ATOM 2609 O O . ASN A 1 336 ? 9.602 -29.375 -22.828 1 79.19 336 ASN A O 1
ATOM 2613 N N . ARG A 1 337 ? 10.43 -27.828 -24.172 1 82.62 337 ARG A N 1
ATOM 2614 C CA . ARG A 1 337 ? 11.82 -28.25 -24 1 82.62 337 ARG A CA 1
ATOM 2615 C C . ARG A 1 337 ? 12.289 -28.016 -22.562 1 82.62 337 ARG A C 1
ATOM 2617 O O . ARG A 1 337 ? 13.273 -28.609 -22.125 1 82.62 337 ARG A O 1
ATOM 2624 N N . GLY A 1 338 ? 11.633 -27.156 -21.875 1 86.94 338 GLY A N 1
ATOM 2625 C CA . GLY A 1 338 ? 12.039 -26.828 -20.516 1 86.94 338 GLY A CA 1
ATOM 2626 C C . GLY A 1 338 ? 11.422 -27.734 -19.469 1 86.94 338 GLY A C 1
ATOM 2627 O O . GLY A 1 338 ? 11.758 -27.641 -18.281 1 86.94 338 GLY A O 1
ATOM 2628 N N . ILE A 1 339 ? 10.586 -28.656 -19.844 1 86.12 339 ILE A N 1
ATOM 2629 C CA . ILE A 1 339 ? 9.914 -29.562 -18.906 1 86.12 339 ILE A CA 1
ATOM 2630 C C . ILE A 1 339 ? 10.898 -30.609 -18.422 1 86.12 339 ILE A C 1
ATOM 2632 O O . ILE A 1 339 ? 11.523 -31.312 -19.219 1 86.12 339 ILE A O 1
ATOM 2636 N N . PRO A 1 340 ? 11.102 -30.688 -17.125 1 89.31 340 PRO A N 1
ATOM 2637 C CA . PRO A 1 340 ? 12 -31.703 -16.594 1 89.31 340 PRO A CA 1
ATOM 2638 C C . PRO A 1 340 ? 11.375 -33.094 -16.578 1 89.31 340 PRO A C 1
ATOM 2640 O O . PRO A 1 340 ? 11.109 -33.656 -15.508 1 89.31 340 PRO A O 1
ATOM 2643 N N . ARG A 1 341 ? 11.234 -33.75 -17.672 1 83.69 341 ARG A N 1
ATOM 2644 C CA . ARG A 1 341 ? 10.508 -35 -17.859 1 83.69 341 ARG A CA 1
ATOM 2645 C C . ARG A 1 341 ? 11.117 -36.125 -17.031 1 83.69 341 ARG A C 1
ATOM 2647 O O . ARG A 1 341 ? 10.391 -36.875 -16.375 1 83.69 341 ARG A O 1
ATOM 2654 N N . GLU A 1 342 ? 12.406 -36.25 -17.031 1 83.94 342 GLU A N 1
ATOM 2655 C CA . GLU A 1 342 ? 13.07 -37.344 -16.297 1 83.94 342 GLU A CA 1
ATOM 2656 C C . GLU A 1 342 ? 12.828 -37.219 -14.797 1 83.94 342 GLU A C 1
ATOM 2658 O O . GLU A 1 342 ? 12.539 -38.219 -14.133 1 83.94 342 GLU A O 1
ATOM 2663 N N . ASP A 1 343 ? 12.969 -36 -14.352 1 85.5 343 ASP A N 1
ATOM 2664 C CA . ASP A 1 343 ? 12.773 -35.781 -12.93 1 85.5 343 ASP A CA 1
ATOM 2665 C C . ASP A 1 343 ? 11.312 -36 -12.531 1 85.5 343 ASP A C 1
ATOM 2667 O O . ASP A 1 343 ? 11.039 -36.5 -11.438 1 85.5 343 ASP A O 1
ATOM 2671 N N . ILE A 1 344 ? 10.383 -35.594 -13.367 1 82.56 344 ILE A N 1
ATOM 2672 C CA . ILE A 1 344 ? 8.961 -35.812 -13.109 1 82.56 344 ILE A CA 1
ATOM 2673 C C . ILE A 1 344 ? 8.648 -37.281 -13.086 1 82.56 344 ILE A C 1
ATOM 2675 O O . ILE A 1 344 ? 7.855 -37.75 -12.266 1 82.56 344 ILE A O 1
ATOM 2679 N N . GLU A 1 345 ? 9.297 -38.062 -13.93 1 76.38 345 GLU A N 1
ATOM 2680 C CA . GLU A 1 345 ? 9.055 -39.5 -14.047 1 76.38 345 GLU A CA 1
ATOM 2681 C C . GLU A 1 345 ? 9.562 -40.25 -12.82 1 76.38 345 GLU A C 1
ATOM 2683 O O . GLU A 1 345 ? 8.953 -41.219 -12.391 1 76.38 345 GLU A O 1
ATOM 2688 N N . VAL A 1 346 ? 10.586 -39.812 -12.289 1 72.5 346 VAL A N 1
ATOM 2689 C CA . VAL A 1 346 ? 11.227 -40.562 -11.203 1 72.5 346 VAL A CA 1
ATOM 2690 C C . VAL A 1 346 ? 10.578 -40.188 -9.875 1 72.5 346 VAL A C 1
ATOM 2692 O O . VAL A 1 346 ? 10.633 -40.969 -8.914 1 72.5 346 VAL A O 1
ATOM 2695 N N . CYS A 1 347 ? 10.078 -39.094 -9.781 1 68.38 347 CYS A N 1
ATOM 2696 C CA . CYS A 1 347 ? 9.508 -38.656 -8.516 1 68.38 347 CYS A CA 1
ATOM 2697 C C . CYS A 1 347 ? 8.211 -39.406 -8.219 1 68.38 347 CYS A C 1
ATOM 2699 O O . CYS A 1 347 ? 7.27 -39.344 -9.008 1 68.38 347 CYS A O 1
ATOM 2701 N N . ASN A 1 348 ? 8.227 -40.344 -7.289 1 58.06 348 ASN A N 1
ATOM 2702 C CA . ASN A 1 348 ? 7.098 -41.188 -6.906 1 58.06 348 ASN A CA 1
ATOM 2703 C C . ASN A 1 348 ? 5.949 -40.375 -6.332 1 58.06 348 ASN A C 1
ATOM 2705 O O . ASN A 1 348 ? 4.801 -40.812 -6.344 1 58.06 348 ASN A O 1
ATOM 2709 N N . PHE A 1 349 ? 6.258 -39.344 -5.629 1 51.94 349 PHE A N 1
ATOM 2710 C CA . PHE A 1 349 ? 5.238 -38.562 -4.949 1 51.94 349 PHE A CA 1
ATOM 2711 C C . PHE A 1 349 ? 4.645 -37.531 -5.895 1 51.94 349 PHE A C 1
ATOM 2713 O O . PHE A 1 349 ? 3.592 -36.938 -5.613 1 51.94 349 PHE A O 1
ATOM 2720 N N . ILE A 1 350 ? 5.492 -37.094 -6.734 1 53.19 350 ILE A N 1
ATOM 2721 C CA . ILE A 1 350 ? 5.02 -36.125 -7.73 1 53.19 350 ILE A CA 1
ATOM 2722 C C . ILE A 1 350 ? 3.967 -36.781 -8.617 1 53.19 350 ILE A C 1
ATOM 2724 O O . ILE A 1 350 ? 4.25 -37.781 -9.297 1 53.19 350 ILE A O 1
ATOM 2728 N N . LEU A 1 351 ? 2.779 -36.812 -8.039 1 50.53 351 LEU A N 1
ATOM 2729 C CA . LEU A 1 351 ? 1.771 -37.406 -8.906 1 50.53 351 LEU A CA 1
ATOM 2730 C C . LEU A 1 351 ? 2.004 -37 -10.359 1 50.53 351 LEU A C 1
ATOM 2732 O O . LEU A 1 351 ? 2.795 -36.094 -10.648 1 50.53 351 LEU A O 1
ATOM 2736 N N . ARG A 1 352 ? 0.859 -36.562 -11.117 1 48.62 352 ARG A N 1
ATOM 2737 C CA . ARG A 1 352 ? 0.424 -36.656 -12.508 1 48.62 352 ARG A CA 1
ATOM 2738 C C . ARG A 1 352 ? 0.797 -35.406 -13.289 1 48.62 352 ARG A C 1
ATOM 2740 O O . ARG A 1 352 ? 0.228 -34.344 -13.062 1 48.62 352 ARG A O 1
ATOM 2747 N N . GLY A 1 353 ? 2.232 -35.312 -13.422 1 49.94 353 GLY A N 1
ATOM 2748 C CA . GLY A 1 353 ? 2.383 -34.281 -14.453 1 49.94 353 GLY A CA 1
ATOM 2749 C C . GLY A 1 353 ? 1.607 -34.594 -15.719 1 49.94 353 GLY A C 1
ATOM 2750 O O . GLY A 1 353 ? 1.727 -35.719 -16.266 1 49.94 353 GLY A O 1
ATOM 2751 N N . VAL A 1 354 ? 0.319 -34.281 -15.875 1 49.69 354 VAL A N 1
ATOM 2752 C CA . VAL A 1 354 ? -0.355 -34.406 -17.172 1 49.69 354 VAL A CA 1
ATOM 2753 C C . VAL A 1 354 ? 0.137 -33.344 -18.125 1 49.69 354 VAL A C 1
ATOM 2755 O O . VAL A 1 354 ? 0.017 -32.125 -17.828 1 49.69 354 VAL A O 1
ATOM 2758 N N . ILE A 1 355 ? 1.311 -33.656 -18.766 1 46.5 355 ILE A N 1
ATOM 2759 C CA . ILE A 1 355 ? 1.659 -32.781 -19.859 1 46.5 355 ILE A CA 1
ATOM 2760 C C . ILE A 1 355 ? 0.642 -32.906 -21 1 46.5 355 ILE A C 1
ATOM 2762 O O . ILE A 1 355 ? 0.44 -34 -21.531 1 46.5 355 ILE A O 1
ATOM 2766 N N . MET A 1 356 ? -0.437 -32.062 -20.984 1 45.31 356 MET A N 1
ATOM 2767 C CA . MET A 1 356 ? -1.398 -32.125 -22.078 1 45.31 356 MET A CA 1
ATOM 2768 C C . MET A 1 356 ? -0.847 -31.453 -23.344 1 45.31 356 MET A C 1
ATOM 2770 O O . MET A 1 356 ? -0.345 -30.328 -23.266 1 45.31 356 MET A O 1
ATOM 2774 N N . LYS A 1 357 ? -0.27 -32.25 -24.203 1 40.34 357 LYS A N 1
ATOM 2775 C CA . LYS A 1 357 ? 0.088 -31.719 -25.516 1 40.34 357 LYS A CA 1
ATOM 2776 C C . LYS A 1 357 ? -1.108 -31.047 -26.188 1 40.34 357 LYS A C 1
ATOM 2778 O O . LYS A 1 357 ? -1.892 -31.703 -26.875 1 40.34 357 LYS A O 1
ATOM 2783 N N . PHE A 1 358 ? -1.956 -30.438 -25.547 1 37.09 358 PHE A N 1
ATOM 2784 C CA . PHE A 1 358 ? -2.98 -29.828 -26.391 1 37.09 358 PHE A CA 1
ATOM 2785 C C . PHE A 1 358 ? -2.391 -28.734 -27.25 1 37.09 358 PHE A C 1
ATOM 2787 O O . PHE A 1 358 ? -1.414 -28.078 -26.859 1 37.09 358 PHE A O 1
ATOM 2794 N N . SER A 1 359 ? -2.32 -29.109 -28.625 1 34.53 359 SER A N 1
ATOM 2795 C CA . SER A 1 359 ? -2.295 -27.812 -29.281 1 34.53 359 SER A CA 1
ATOM 2796 C C . SER A 1 359 ? -3.123 -26.781 -28.516 1 34.53 359 SER A C 1
ATOM 2798 O O . SER A 1 359 ? -4.352 -26.875 -28.484 1 34.53 359 SER A O 1
ATOM 2800 N N . VAL A 1 360 ? -2.785 -26.672 -27.438 1 34.56 360 VAL A N 1
ATOM 2801 C CA . VAL A 1 360 ? -3.377 -25.891 -26.359 1 34.56 360 VAL A CA 1
ATOM 2802 C C . VAL A 1 360 ? -3.871 -24.547 -26.891 1 34.56 360 VAL A C 1
ATOM 2804 O O . VAL A 1 360 ? -3.07 -23.672 -27.234 1 34.56 360 VAL A O 1
ATOM 2807 N N . THR A 1 361 ? -4.77 -24.547 -27.875 1 30.47 361 THR A N 1
ATOM 2808 C CA . THR A 1 361 ? -5.48 -23.297 -27.609 1 30.47 361 THR A CA 1
ATOM 2809 C C . THR A 1 361 ? -5.773 -23.141 -26.125 1 30.47 361 THR A C 1
ATOM 2811 O O . THR A 1 361 ? -6.309 -24.062 -25.484 1 30.47 361 THR A O 1
ATOM 2814 N N . ILE A 1 362 ? -4.941 -22.812 -25.375 1 33.5 362 ILE A N 1
ATOM 2815 C CA . ILE A 1 362 ? -5.238 -22.672 -23.953 1 33.5 362 ILE A CA 1
ATOM 2816 C C . ILE A 1 362 ? -6.75 -22.703 -23.734 1 33.5 362 ILE A C 1
ATOM 2818 O O . ILE A 1 362 ? -7.453 -21.734 -24.078 1 33.5 362 ILE A O 1
ATOM 2822 N N . PRO A 1 363 ? -7.434 -23.828 -23.922 1 32.75 363 PRO A N 1
ATOM 2823 C CA . PRO A 1 363 ? -8.844 -23.953 -23.562 1 32.75 363 PRO A CA 1
ATOM 2824 C C . PRO A 1 363 ? -9.211 -23.172 -22.297 1 32.75 363 PRO A C 1
ATOM 2826 O O . PRO A 1 363 ? -10.383 -23.094 -21.938 1 32.75 363 PRO A O 1
ATOM 2829 N N . PHE A 1 364 ? -8.297 -23.047 -21.453 1 33.81 364 PHE A N 1
ATOM 2830 C CA . PHE A 1 364 ? -8.672 -22.266 -20.297 1 33.81 364 PHE A CA 1
ATOM 2831 C C . PHE A 1 364 ? -9.453 -21.016 -20.703 1 33.81 364 PHE A C 1
ATOM 2833 O O . PHE A 1 364 ? -10.391 -20.609 -20.031 1 33.81 364 PHE A O 1
ATOM 2840 N N . LEU A 1 365 ? -8.953 -20.328 -21.812 1 31.92 365 LEU A N 1
ATOM 2841 C CA . LEU A 1 365 ? -9.508 -19.094 -22.375 1 31.92 365 LEU A CA 1
ATOM 2842 C C . LEU A 1 365 ? -10.656 -19.406 -23.328 1 31.92 365 LEU A C 1
ATOM 2844 O O . LEU A 1 365 ? -11.539 -18.562 -23.531 1 31.92 365 LEU A O 1
ATOM 2848 N N . THR A 1 366 ? -10.625 -20.422 -24.031 1 30.92 366 THR A N 1
ATOM 2849 C CA . THR A 1 366 ? -11.648 -20.609 -25.047 1 30.92 366 THR A CA 1
ATOM 2850 C C . THR A 1 366 ? -12.992 -20.938 -24.406 1 30.92 366 THR A C 1
ATOM 2852 O O . THR A 1 366 ? -14.039 -20.516 -24.891 1 30.92 366 THR A O 1
ATOM 2855 N N . ASN A 1 367 ? -13.047 -21.891 -23.562 1 32.56 367 ASN A N 1
ATOM 2856 C CA . ASN A 1 367 ? -14.391 -22.188 -23.062 1 32.56 367 ASN A CA 1
ATOM 2857 C C . ASN A 1 367 ? -14.984 -21 -22.328 1 32.56 367 ASN A C 1
ATOM 2859 O O . ASN A 1 367 ? -16.094 -21.078 -21.797 1 32.56 367 ASN A O 1
ATOM 2863 N N . MET A 1 368 ? -14.281 -20.062 -21.953 1 31.02 368 MET A N 1
ATOM 2864 C CA . MET A 1 368 ? -14.797 -18.812 -21.391 1 31.02 368 MET A CA 1
ATOM 2865 C C . MET A 1 368 ? -15.594 -18.047 -22.453 1 31.02 368 MET A C 1
ATOM 2867 O O . MET A 1 368 ? -16.484 -17.25 -22.109 1 31.02 368 MET A O 1
ATOM 2871 N N . PHE A 1 369 ? -15.211 -18.062 -23.703 1 30.05 369 PHE A N 1
ATOM 2872 C CA . PHE A 1 369 ? -15.898 -17.328 -24.75 1 30.05 369 PHE A CA 1
ATOM 2873 C C . PHE A 1 369 ? -17.219 -17.984 -25.094 1 30.05 369 PHE A C 1
ATOM 2875 O O . PHE A 1 369 ? -18.141 -17.328 -25.594 1 30.05 369 PHE A O 1
ATOM 2882 N N . ASP A 1 370 ? -17.266 -19.219 -25.109 1 29.48 370 ASP A N 1
ATOM 2883 C CA . ASP A 1 370 ? -18.438 -19.719 -25.797 1 29.48 370 ASP A CA 1
ATOM 2884 C C . ASP A 1 370 ? -19.719 -19.344 -25.062 1 29.48 370 ASP A C 1
ATOM 2886 O O . ASP A 1 370 ? -20.812 -19.469 -25.609 1 29.48 370 ASP A O 1
ATOM 2890 N N . ASN A 1 371 ? -19.609 -19.125 -23.672 1 30.41 371 ASN A N 1
ATOM 2891 C CA . ASN A 1 371 ? -21.016 -19.031 -23.281 1 30.41 371 ASN A CA 1
ATOM 2892 C C . ASN A 1 371 ? -21.609 -17.672 -23.656 1 30.41 371 ASN A C 1
ATOM 2894 O O . ASN A 1 371 ? -22.797 -17.438 -23.438 1 30.41 371 ASN A O 1
ATOM 2898 N N . GLY A 1 372 ? -20.875 -16.625 -23.75 1 29.02 372 GLY A N 1
ATOM 2899 C CA . GLY A 1 372 ? -21.688 -15.461 -24.047 1 29.02 372 GLY A CA 1
ATOM 2900 C C . GLY A 1 372 ? -22.312 -15.5 -25.422 1 29.02 372 GLY A C 1
ATOM 2901 O O . GLY A 1 372 ? -22.969 -14.539 -25.844 1 29.02 372 GLY A O 1
ATOM 2902 N N . LEU A 1 373 ? -21.766 -15.891 -26.391 1 27.11 373 LEU A N 1
ATOM 2903 C CA . LEU A 1 373 ? -22.625 -15.656 -27.547 1 27.11 373 LEU A CA 1
ATOM 2904 C C . LEU A 1 373 ? -24.047 -16.156 -27.281 1 27.11 373 LEU A C 1
ATOM 2906 O O . LEU A 1 373 ? -25.016 -15.406 -27.453 1 27.11 373 LEU A O 1
ATOM 2910 N N . ARG A 1 374 ? -24.516 -17.125 -28.203 1 26.31 374 ARG A N 1
ATOM 2911 C CA . ARG A 1 374 ? -25.844 -17.625 -28.594 1 26.31 374 ARG A CA 1
ATOM 2912 C C . ARG A 1 374 ? -26.438 -18.516 -27.516 1 26.31 374 ARG A C 1
ATOM 2914 O O . ARG A 1 374 ? -26.016 -19.672 -27.375 1 26.31 374 ARG A O 1
ATOM 2921 N N . GLU A 1 375 ? -26.438 -18.359 -26.281 1 27.72 375 GLU A N 1
ATOM 2922 C CA . GLU A 1 375 ? -27.625 -19.062 -25.766 1 27.72 375 GLU A CA 1
ATOM 2923 C C . GLU A 1 375 ? -28.859 -18.75 -26.609 1 27.72 375 GLU A C 1
ATOM 2925 O O . GLU A 1 375 ? -29.797 -19.547 -26.656 1 27.72 375 GLU A O 1
ATOM 2930 N N . MET A 1 376 ? -29.031 -17.422 -26.906 1 26.62 376 MET A N 1
ATOM 2931 C CA . MET A 1 376 ? -30.375 -16.984 -27.281 1 26.62 376 MET A CA 1
ATOM 2932 C C . MET A 1 376 ? -30.797 -17.594 -28.625 1 26.62 376 MET A C 1
ATOM 2934 O O . MET A 1 376 ? -31.938 -17.453 -29.047 1 26.62 376 MET A O 1
ATOM 2938 N N . LYS A 1 377 ? -30.141 -17.422 -29.672 1 27.81 377 LYS A N 1
ATOM 2939 C CA . LYS A 1 377 ? -31.172 -17.875 -30.609 1 27.81 377 LYS A CA 1
ATOM 2940 C C . LYS A 1 377 ? -31.594 -19.312 -30.312 1 27.81 377 LYS A C 1
ATOM 2942 O O . LYS A 1 377 ? -32.781 -19.609 -30.234 1 27.81 377 LYS A O 1
ATOM 2947 N N . ASN A 1 378 ? -31.312 -20.375 -31.203 1 24.94 378 ASN A N 1
ATOM 2948 C CA . ASN A 1 378 ? -32.062 -21.609 -31.141 1 24.94 378 ASN A CA 1
ATOM 2949 C C . ASN A 1 378 ? -31.641 -22.469 -29.938 1 24.94 378 ASN A C 1
ATOM 2951 O O . ASN A 1 378 ? -30.641 -22.172 -29.281 1 24.94 378 ASN A O 1
ATOM 2955 N N . GLY A 1 379 ? -31.469 -23.719 -30.016 1 24.25 379 GLY A N 1
ATOM 2956 C CA . GLY A 1 379 ? -31.641 -24.969 -29.312 1 24.25 379 GLY A CA 1
ATOM 2957 C C . GLY A 1 379 ? -30.609 -25.203 -28.234 1 24.25 379 GLY A C 1
ATOM 2958 O O . GLY A 1 379 ? -29.625 -24.484 -28.141 1 24.25 379 GLY A O 1
ATOM 2959 N N . LYS A 1 380 ? -30.203 -26.531 -27.594 1 28.53 380 LYS A N 1
ATOM 2960 C CA . LYS A 1 380 ? -30 -27.453 -26.484 1 28.53 380 LYS A CA 1
ATOM 2961 C C . LYS A 1 380 ? -28.516 -27.641 -26.188 1 28.53 380 LYS A C 1
ATOM 2963 O O . LYS A 1 380 ? -28.156 -28.172 -25.125 1 28.53 380 LYS A O 1
ATOM 2968 N N . GLY A 1 381 ? -27.422 -27.781 -27.016 1 25.48 381 GLY A N 1
ATOM 2969 C CA . GLY A 1 381 ? -26.422 -28.797 -26.75 1 25.48 381 GLY A CA 1
ATOM 2970 C C . GLY A 1 381 ? -25.25 -28.281 -25.938 1 25.48 381 GLY A C 1
ATOM 2971 O O . GLY A 1 381 ? -25.062 -28.656 -24.781 1 25.48 381 GLY A O 1
ATOM 2972 N N . ARG A 1 382 ? -23.719 -27.906 -26.516 1 28.89 382 ARG A N 1
ATOM 2973 C CA . ARG A 1 382 ? -22.391 -28.406 -26.172 1 28.89 382 ARG A CA 1
ATOM 2974 C C . ARG A 1 382 ? -21.672 -27.422 -25.266 1 28.89 382 ARG A C 1
ATOM 2976 O O . ARG A 1 382 ? -21.016 -26.484 -25.75 1 28.89 382 ARG A O 1
ATOM 2983 N N . MET A 1 383 ? -22.047 -26.844 -24.234 1 31.72 383 MET A N 1
ATOM 2984 C CA . MET A 1 383 ? -21.438 -26.031 -23.203 1 31.72 383 MET A CA 1
ATOM 2985 C C . MET A 1 383 ? -20.25 -26.75 -22.562 1 31.72 383 MET A C 1
ATOM 2987 O O . MET A 1 383 ? -19.703 -26.297 -21.562 1 31.72 383 MET A O 1
ATOM 2991 N N . ASP A 1 384 ? -19.672 -27.984 -22.766 1 29.94 384 ASP A N 1
ATOM 2992 C CA . ASP A 1 384 ? -18.922 -28.891 -21.891 1 29.94 384 ASP A CA 1
ATOM 2993 C C . ASP A 1 384 ? -17.453 -28.5 -21.828 1 29.94 384 ASP A C 1
ATOM 2995 O O . ASP A 1 384 ? -16.672 -29.125 -21.109 1 29.94 384 ASP A O 1
ATOM 2999 N N . ARG A 1 385 ? -16.75 -27.578 -22.609 1 32.91 385 ARG A N 1
ATOM 3000 C CA . ARG A 1 385 ? -15.312 -27.688 -22.859 1 32.91 385 ARG A CA 1
ATOM 3001 C C . ARG A 1 385 ? -14.508 -26.969 -21.781 1 32.91 385 ARG A C 1
ATOM 3003 O O . ARG A 1 385 ? -13.406 -27.391 -21.438 1 32.91 385 ARG A O 1
ATOM 3010 N N . GLY A 1 386 ? -14.602 -25.625 -21.438 1 38.62 386 GLY A N 1
ATOM 3011 C CA . GLY A 1 386 ? -13.852 -24.844 -20.453 1 38.62 386 GLY A CA 1
ATOM 3012 C C . GLY A 1 386 ? -13.844 -25.469 -19.078 1 38.62 386 GLY A C 1
ATOM 3013 O O . GLY A 1 386 ? -13.18 -24.969 -18.172 1 38.62 386 GLY A O 1
ATOM 3014 N N . ARG A 1 387 ? -14.703 -26.25 -18.797 1 43.81 387 ARG A N 1
ATOM 3015 C CA . ARG A 1 387 ? -15.094 -27.016 -17.609 1 43.81 387 ARG A CA 1
ATOM 3016 C C . ARG A 1 387 ? -14.039 -28.047 -17.25 1 43.81 387 ARG A C 1
ATOM 3018 O O . ARG A 1 387 ? -13.945 -28.469 -16.094 1 43.81 387 ARG A O 1
ATOM 3025 N N . ASN A 1 388 ? -12.68 -27.922 -18.219 1 57.5 388 ASN A N 1
ATOM 3026 C CA . ASN A 1 388 ? -11.945 -29.172 -18.062 1 57.5 388 ASN A CA 1
ATOM 3027 C C . ASN A 1 388 ? -10.742 -29 -17.141 1 57.5 388 ASN A C 1
ATOM 3029 O O . ASN A 1 388 ? -10.609 -29.734 -16.156 1 57.5 388 ASN A O 1
ATOM 3033 N N . ILE A 1 389 ? -9.891 -27.734 -17.328 1 62.34 389 ILE A N 1
ATOM 3034 C CA . ILE A 1 389 ? -8.68 -27.672 -16.5 1 62.34 389 ILE A CA 1
ATOM 3035 C C . ILE A 1 389 ? -9.055 -27.391 -15.055 1 62.34 389 ILE A C 1
ATOM 3037 O O . ILE A 1 389 ? -8.484 -27.969 -14.133 1 62.34 389 ILE A O 1
ATOM 3041 N N . SER A 1 390 ? -9.961 -26.406 -14.93 1 69.06 390 SER A N 1
ATOM 3042 C CA . SER A 1 390 ? -10.414 -26.109 -13.578 1 69.06 390 SER A CA 1
ATOM 3043 C C . SER A 1 390 ? -11.023 -27.344 -12.922 1 69.06 390 SER A C 1
ATOM 3045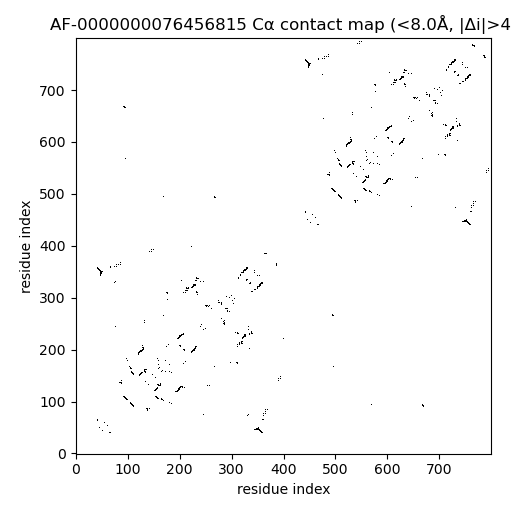 O O . SER A 1 390 ? -10.758 -27.625 -11.75 1 69.06 390 SER A O 1
ATOM 3047 N N . ASP A 1 391 ? -11.766 -28.016 -13.742 1 68.75 391 ASP A N 1
ATOM 3048 C CA . ASP A 1 391 ? -12.398 -29.203 -13.203 1 68.75 391 ASP A CA 1
ATOM 3049 C C . ASP A 1 391 ? -11.359 -30.266 -12.852 1 68.75 391 ASP A C 1
ATOM 3051 O O . ASP A 1 391 ? -11.453 -30.922 -11.812 1 68.75 391 ASP A O 1
ATOM 3055 N N . LEU A 1 392 ? -10.367 -30.328 -13.766 1 66.06 392 LEU A N 1
ATOM 3056 C CA . LEU A 1 392 ? -9.297 -31.281 -13.531 1 66.06 392 LEU A CA 1
ATOM 3057 C C . LEU A 1 392 ? -8.508 -30.906 -12.281 1 66.06 392 LEU A C 1
ATOM 3059 O O . LEU A 1 392 ? -8.211 -31.766 -11.445 1 66.06 392 LEU A O 1
ATOM 3063 N N . SER A 1 393 ? -8.18 -29.719 -12.148 1 71.12 393 SER A N 1
ATOM 3064 C CA . SER A 1 393 ? -7.41 -29.234 -11.008 1 71.12 393 SER A CA 1
ATOM 3065 C C . SER A 1 393 ? -8.172 -29.438 -9.695 1 71.12 393 SER A C 1
ATOM 3067 O O . SER A 1 393 ? -7.609 -29.938 -8.719 1 71.12 393 SER A O 1
ATOM 3069 N N . ILE A 1 394 ? -9.422 -29.141 -9.773 1 72.31 394 ILE A N 1
ATOM 3070 C CA . ILE A 1 394 ? -10.234 -29.219 -8.562 1 72.31 394 ILE A CA 1
ATOM 3071 C C . ILE A 1 394 ? -10.484 -30.688 -8.211 1 72.31 394 ILE A C 1
ATOM 3073 O O . ILE A 1 394 ? -10.469 -31.062 -7.035 1 72.31 394 ILE A O 1
ATOM 3077 N N . SER A 1 395 ? -10.75 -31.469 -9.25 1 70 395 SER A N 1
ATOM 3078 C CA . SER A 1 395 ? -10.93 -32.906 -9.008 1 70 395 SER A CA 1
ATOM 3079 C C . SER A 1 395 ? -9.695 -33.5 -8.359 1 70 395 SER A C 1
ATOM 3081 O O . SER A 1 395 ? -9.805 -34.375 -7.477 1 70 395 SER A O 1
ATOM 3083 N N . PHE A 1 396 ? -8.578 -33.094 -8.875 1 69.19 396 PHE A N 1
ATOM 3084 C CA . PHE A 1 396 ? -7.328 -33.594 -8.297 1 69.19 396 PHE A CA 1
ATOM 3085 C C . PHE A 1 396 ? -7.246 -33.219 -6.816 1 69.19 396 PHE A C 1
ATOM 3087 O O . PHE A 1 396 ? -6.91 -34.062 -5.98 1 69.19 396 PHE A O 1
ATOM 3094 N N . ILE A 1 397 ? -7.57 -32.031 -6.414 1 73 397 ILE A N 1
ATOM 3095 C CA . ILE A 1 397 ? -7.477 -31.516 -5.047 1 73 397 ILE A CA 1
ATOM 3096 C C . ILE A 1 397 ? -8.461 -32.281 -4.156 1 73 397 ILE A C 1
ATOM 3098 O O . ILE A 1 397 ? -8.164 -32.562 -2.998 1 73 397 ILE A O 1
ATOM 3102 N N . ASN A 1 398 ? -9.531 -32.625 -4.68 1 69.62 398 ASN A N 1
ATOM 3103 C CA . ASN A 1 398 ? -10.57 -33.312 -3.898 1 69.62 398 ASN A CA 1
ATOM 3104 C C . ASN A 1 398 ? -10.242 -34.781 -3.65 1 69.62 398 ASN A C 1
ATOM 3106 O O . ASN A 1 398 ? -10.938 -35.438 -2.893 1 69.62 398 ASN A O 1
ATOM 3110 N N . THR A 1 399 ? -9.234 -35.25 -4.297 1 66.88 399 THR A N 1
ATOM 3111 C CA . THR A 1 399 ? -8.836 -36.656 -4.125 1 66.88 399 THR A CA 1
ATOM 3112 C C . THR A 1 399 ? -7.949 -36.812 -2.895 1 66.88 399 THR A C 1
ATOM 3114 O O . THR A 1 399 ? -7.727 -37.938 -2.424 1 66.88 399 THR A O 1
ATOM 3117 N N . TRP A 1 400 ? -7.527 -35.812 -2.414 1 66.75 400 TRP A N 1
ATOM 3118 C CA . TRP A 1 400 ? -6.59 -35.875 -1.297 1 66.75 400 TRP A CA 1
ATOM 3119 C C . TRP A 1 400 ? -7.219 -35.312 -0.026 1 66.75 400 TRP A C 1
ATOM 3121 O O . TRP A 1 400 ? -7.98 -34.344 -0.081 1 66.75 400 TRP A O 1
ATOM 3131 N N . MET B 1 1 ? -47.312 -1.434 -57.25 1 18.36 1 MET B N 1
ATOM 3132 C CA . MET B 1 1 ? -47.344 -0.147 -57.938 1 18.36 1 MET B CA 1
ATOM 3133 C C . MET B 1 1 ? -46.375 0.841 -57.312 1 18.36 1 MET B C 1
ATOM 3135 O O . MET B 1 1 ? -46.625 1.416 -56.25 1 18.36 1 MET B O 1
ATOM 3139 N N . ALA B 1 2 ? -45.031 0.572 -57.438 1 19.45 2 ALA B N 1
ATOM 3140 C CA . ALA B 1 2 ? -43.75 0.83 -56.812 1 19.45 2 ALA B CA 1
ATOM 3141 C C . ALA B 1 2 ? -43.219 2.211 -57.188 1 19.45 2 ALA B C 1
ATOM 3143 O O . ALA B 1 2 ? -42.531 2.365 -58.219 1 19.45 2 ALA B O 1
ATOM 3144 N N . ARG B 1 3 ? -44.156 3.199 -56.875 1 19.52 3 ARG B N 1
ATOM 3145 C CA . ARG B 1 3 ? -44.188 4.531 -57.469 1 19.52 3 ARG B CA 1
ATOM 3146 C C . ARG B 1 3 ? -42.969 5.336 -57 1 19.52 3 ARG B C 1
ATOM 3148 O O . ARG B 1 3 ? -42.625 5.355 -55.812 1 19.52 3 ARG B O 1
ATOM 3155 N N . SER B 1 4 ? -42 5.637 -57.844 1 21.3 4 SER B N 1
ATOM 3156 C CA . SER B 1 4 ? -40.625 6.082 -57.906 1 21.3 4 SER B CA 1
ATOM 3157 C C . SER B 1 4 ? -40.5 7.551 -57.531 1 21.3 4 SER B C 1
ATOM 3159 O O . SER B 1 4 ? -39.438 8.148 -57.719 1 21.3 4 SER B O 1
ATOM 3161 N N . VAL B 1 5 ? -41.312 8.008 -56.562 1 21.33 5 VAL B N 1
ATOM 3162 C CA . VAL B 1 5 ? -41.688 9.414 -56.594 1 21.33 5 VAL B CA 1
ATOM 3163 C C . VAL B 1 5 ? -40.469 10.281 -56.219 1 21.33 5 VAL B C 1
ATOM 3165 O O . VAL B 1 5 ? -40.031 10.25 -55.094 1 21.33 5 VAL B O 1
ATOM 3168 N N . VAL B 1 6 ? -39.438 10.367 -57.094 1 24.81 6 VAL B N 1
ATOM 3169 C CA . VAL B 1 6 ? -38.094 10.883 -56.938 1 24.81 6 VAL B CA 1
ATOM 3170 C C . VAL B 1 6 ? -38.125 12.398 -56.781 1 24.81 6 VAL B C 1
ATOM 3172 O O . VAL B 1 6 ? -38.312 13.109 -57.781 1 24.81 6 VAL B O 1
ATOM 3175 N N . GLY B 1 7 ? -39.062 12.875 -55.906 1 21.73 7 GLY B N 1
ATOM 3176 C CA . GLY B 1 7 ? -39.469 14.273 -56.031 1 21.73 7 GLY B CA 1
ATOM 3177 C C . GLY B 1 7 ? -38.312 15.234 -55.875 1 21.73 7 GLY B C 1
ATOM 3178 O O . GLY B 1 7 ? -37.281 14.883 -55.312 1 21.73 7 GLY B O 1
ATOM 3179 N N . SER B 1 8 ? -38.188 16.188 -56.781 1 22.3 8 SER B N 1
ATOM 3180 C CA . SER B 1 8 ? -37.312 17.219 -57.281 1 22.3 8 SER B CA 1
ATOM 3181 C C . SER B 1 8 ? -36.969 18.234 -56.219 1 22.3 8 SER B C 1
ATOM 3183 O O . SER B 1 8 ? -37.875 18.75 -55.531 1 22.3 8 SER B O 1
ATOM 3185 N N . LEU B 1 9 ? -35.812 18.094 -55.562 1 23.58 9 LEU B N 1
ATOM 3186 C CA . LEU B 1 9 ? -35.219 18.703 -54.375 1 23.58 9 LEU B CA 1
ATOM 3187 C C . LEU B 1 9 ? -34.969 20.188 -54.594 1 23.58 9 LEU B C 1
ATOM 3189 O O . LEU B 1 9 ? -34.188 20.594 -55.438 1 23.58 9 LEU B O 1
ATOM 3193 N N . PRO B 1 10 ? -36.125 20.984 -54.656 1 23.52 10 PRO B N 1
ATOM 3194 C CA . PRO B 1 10 ? -35.938 22.344 -55.156 1 23.52 10 PRO B CA 1
ATOM 3195 C C . PRO B 1 10 ? -34.938 23.125 -54.312 1 23.52 10 PRO B C 1
ATOM 3197 O O . PRO B 1 10 ? -34.844 22.922 -53.094 1 23.52 10 PRO B O 1
ATOM 3200 N N . LEU B 1 11 ? -33.781 23.484 -54.812 1 24.16 11 LEU B N 1
ATOM 3201 C CA . LEU B 1 11 ? -32.562 24.125 -54.375 1 24.16 11 LEU B CA 1
ATOM 3202 C C . LEU B 1 11 ? -32.812 25.547 -53.906 1 24.16 11 LEU B C 1
ATOM 3204 O O . LEU B 1 11 ? -33.125 26.438 -54.688 1 24.16 11 LEU B O 1
ATOM 3208 N N . PHE B 1 12 ? -33.812 25.734 -52.844 1 22.73 12 PHE B N 1
ATOM 3209 C CA . PHE B 1 12 ? -34.281 27.078 -52.531 1 22.73 12 PHE B CA 1
ATOM 3210 C C . PHE B 1 12 ? -33.094 27.969 -52.125 1 22.73 12 PHE B C 1
ATOM 3212 O O . PHE B 1 12 ? -32.219 27.531 -51.375 1 22.73 12 PHE B O 1
ATOM 3219 N N . SER B 1 13 ? -32.719 28.906 -53.031 1 21.02 13 SER B N 1
ATOM 3220 C CA . SER B 1 13 ? -31.719 29.969 -53.094 1 21.02 13 SER B CA 1
ATOM 3221 C C . SER B 1 13 ? -31.875 30.938 -51.906 1 21.02 13 SER B C 1
ATOM 3223 O O . SER B 1 13 ? -32.906 31.609 -51.781 1 21.02 13 SER B O 1
ATOM 3225 N N . ARG B 1 14 ? -31.516 30.5 -50.719 1 22.86 14 ARG B N 1
ATOM 3226 C CA . ARG B 1 14 ? -31.719 31.234 -49.469 1 22.86 14 ARG B CA 1
ATOM 3227 C C . ARG B 1 14 ? -31.031 32.594 -49.531 1 22.86 14 ARG B C 1
ATOM 3229 O O . ARG B 1 14 ? -29.812 32.656 -49.75 1 22.86 14 ARG B O 1
ATOM 3236 N N . PRO B 1 15 ? -31.828 33.688 -49.906 1 21.77 15 PRO B N 1
ATOM 3237 C CA . PRO B 1 15 ? -31.25 35.031 -50.062 1 21.77 15 PRO B CA 1
ATOM 3238 C C . PRO B 1 15 ? -30.562 35.531 -48.781 1 21.77 15 PRO B C 1
ATOM 3240 O O . PRO B 1 15 ? -31.031 35.25 -47.688 1 21.77 15 PRO B O 1
ATOM 3243 N N . TYR B 1 16 ? -29.234 35.531 -48.688 1 23.09 16 TYR B N 1
ATOM 3244 C CA . TYR B 1 16 ? -28.25 35.906 -47.656 1 23.09 16 TYR B CA 1
ATOM 3245 C C . TYR B 1 16 ? -28.406 37.344 -47.25 1 23.09 16 TYR B C 1
ATOM 3247 O O . TYR B 1 16 ? -27.812 38.25 -47.844 1 23.09 16 TYR B O 1
ATOM 3255 N N . ASN B 1 17 ? -29.734 37.812 -47.062 1 21.69 17 ASN B N 1
ATOM 3256 C CA . ASN B 1 17 ? -29.781 39.25 -46.844 1 21.69 17 ASN B CA 1
ATOM 3257 C C . ASN B 1 17 ? -28.938 39.688 -45.625 1 21.69 17 ASN B C 1
ATOM 3259 O O . ASN B 1 17 ? -29.188 39.219 -44.5 1 21.69 17 ASN B O 1
ATOM 3263 N N . ASN B 1 18 ? -27.703 40.094 -45.75 1 21.94 18 ASN B N 1
ATOM 3264 C CA . ASN B 1 18 ? -26.531 40.469 -45 1 21.94 18 ASN B CA 1
ATOM 3265 C C . ASN B 1 18 ? -26.797 41.656 -44.094 1 21.94 18 ASN B C 1
ATOM 3267 O O . ASN B 1 18 ? -25.906 42.188 -43.438 1 21.94 18 ASN B O 1
ATOM 3271 N N . ASN B 1 19 ? -27.844 42.5 -44.344 1 22.86 19 ASN B N 1
ATOM 3272 C CA . ASN B 1 19 ? -27.578 43.875 -44 1 22.86 19 ASN B CA 1
ATOM 3273 C C . ASN B 1 19 ? -27.672 44.125 -42.5 1 22.86 19 ASN B C 1
ATOM 3275 O O . ASN B 1 19 ? -28.578 44.812 -42.031 1 22.86 19 ASN B O 1
ATOM 3279 N N . VAL B 1 20 ? -27.719 43.156 -41.625 1 23.31 20 VAL B N 1
ATOM 3280 C CA . VAL B 1 20 ? -28.188 43.625 -40.344 1 23.31 20 VAL B CA 1
ATOM 3281 C C . VAL B 1 20 ? -27.281 44.75 -39.812 1 23.31 20 VAL B C 1
ATOM 3283 O O . VAL B 1 20 ? -26.047 44.594 -39.812 1 23.31 20 VAL B O 1
ATOM 3286 N N . LEU B 1 21 ? -27.75 46.062 -39.75 1 21.88 21 LEU B N 1
ATOM 3287 C CA . LEU B 1 21 ? -27.281 47.375 -39.312 1 21.88 21 LEU B CA 1
ATOM 3288 C C . LEU B 1 21 ? -26.828 47.312 -37.875 1 21.88 21 LEU B C 1
ATOM 3290 O O . LEU B 1 21 ? -27.625 47.062 -36.969 1 21.88 21 LEU B O 1
ATOM 3294 N N . PHE B 1 22 ? -25.703 46.688 -37.5 1 23.69 22 PHE B N 1
ATOM 3295 C CA . PHE B 1 22 ? -25.219 46.656 -36.125 1 23.69 22 PHE B CA 1
ATOM 3296 C C . PHE B 1 22 ? -24.953 48.062 -35.594 1 23.69 22 PHE B C 1
ATOM 3298 O O . PHE B 1 22 ? -24.141 48.812 -36.188 1 23.69 22 PHE B O 1
ATOM 3305 N N . THR B 1 23 ? -26.031 48.781 -35.188 1 24.17 23 THR B N 1
ATOM 3306 C CA . THR B 1 23 ? -25.844 50.094 -34.594 1 24.17 23 THR B CA 1
ATOM 3307 C C . THR B 1 23 ? -24.875 50.031 -33.406 1 24.17 23 THR B C 1
ATOM 3309 O O . THR B 1 23 ? -25.031 49.188 -32.531 1 24.17 23 THR B O 1
ATOM 3312 N N . PRO B 1 24 ? -23.688 50.562 -33.594 1 24.34 24 PRO B N 1
ATOM 3313 C CA . PRO B 1 24 ? -22.641 50.531 -32.562 1 24.34 24 PRO B CA 1
ATOM 3314 C C . PRO B 1 24 ? -23.062 51.219 -31.266 1 24.34 24 PRO B C 1
ATOM 3316 O O . PRO B 1 24 ? -23.453 52.406 -31.297 1 24.34 24 PRO B O 1
ATOM 3319 N N . LEU B 1 25 ? -23.875 50.562 -30.422 1 24.69 25 LEU B N 1
ATOM 3320 C CA . LEU B 1 25 ? -24.219 51.188 -29.141 1 24.69 25 LEU B CA 1
ATOM 3321 C C . LEU B 1 25 ? -22.969 51.719 -28.438 1 24.69 25 LEU B C 1
ATOM 3323 O O . LEU B 1 25 ? -22.016 50.938 -28.234 1 24.69 25 LEU B O 1
ATOM 3327 N N . HIS B 1 26 ? -22.672 52.969 -28.594 1 24.34 26 HIS B N 1
ATOM 3328 C CA . HIS B 1 26 ? -21.641 53.75 -27.922 1 24.34 26 HIS B CA 1
ATOM 3329 C C . HIS B 1 26 ? -21.781 53.656 -26.406 1 24.34 26 HIS B C 1
ATOM 3331 O O . HIS B 1 26 ? -22.703 54.25 -25.828 1 24.34 26 HIS B O 1
ATOM 3337 N N . LEU B 1 27 ? -21.594 52.5 -25.844 1 22.64 27 LEU B N 1
ATOM 3338 C CA . LEU B 1 27 ? -21.625 52.406 -24.375 1 22.64 27 LEU B CA 1
ATOM 3339 C C . LEU B 1 27 ? -20.578 53.344 -23.766 1 22.64 27 LEU B C 1
ATOM 3341 O O . LEU B 1 27 ? -19.391 53.219 -24.078 1 22.64 27 LEU B O 1
ATOM 3345 N N . SER B 1 28 ? -20.953 54.594 -23.547 1 23.62 28 SER B N 1
ATOM 3346 C CA . SER B 1 28 ? -20.188 55.594 -22.797 1 23.62 28 SER B CA 1
ATOM 3347 C C . SER B 1 28 ? -19.734 55.031 -21.453 1 23.62 28 SER B C 1
ATOM 3349 O O . SER B 1 28 ? -20.547 54.719 -20.594 1 23.62 28 SER B O 1
ATOM 3351 N N . PHE B 1 29 ? -18.703 54.281 -21.5 1 22.97 29 PHE B N 1
ATOM 3352 C CA . PHE B 1 29 ? -18.109 53.812 -20.266 1 22.97 29 PHE B CA 1
ATOM 3353 C C . PHE B 1 29 ? -17.625 55 -19.422 1 22.97 29 PHE B C 1
ATOM 3355 O O . PHE B 1 29 ? -16.719 55.719 -19.828 1 22.97 29 PHE B O 1
ATOM 3362 N N . SER B 1 30 ? -18.562 55.781 -18.859 1 23.97 30 SER B N 1
ATOM 3363 C CA . SER B 1 30 ? -18.078 56.781 -17.906 1 23.97 30 SER B CA 1
ATOM 3364 C C . SER B 1 30 ? -17.031 56.188 -16.969 1 23.97 30 SER B C 1
ATOM 3366 O O . SER B 1 30 ? -17.25 55.125 -16.359 1 23.97 30 SER B O 1
ATOM 3368 N N . ALA B 1 31 ? -15.852 56.469 -17.156 1 26.61 31 ALA B N 1
ATOM 3369 C CA . ALA B 1 31 ? -14.703 56.219 -16.297 1 26.61 31 ALA B CA 1
ATOM 3370 C C . ALA B 1 31 ? -14.984 56.688 -14.867 1 26.61 31 ALA B C 1
ATOM 3372 O O . ALA B 1 31 ? -14.906 57.875 -14.547 1 26.61 31 ALA B O 1
ATOM 3373 N N . ARG B 1 32 ? -16.141 56.219 -14.336 1 26.19 32 ARG B N 1
ATOM 3374 C CA . ARG B 1 32 ? -16.188 56.562 -12.914 1 26.19 32 ARG B CA 1
ATOM 3375 C C . ARG B 1 32 ? -14.836 56.344 -12.258 1 26.19 32 ARG B C 1
ATOM 3377 O O . ARG B 1 32 ? -14.195 55.312 -12.469 1 26.19 32 ARG B O 1
ATOM 3384 N N . HIS B 1 33 ? -14.211 57.5 -12.086 1 25.16 33 HIS B N 1
ATOM 3385 C CA . HIS B 1 33 ? -13.023 57.562 -11.242 1 25.16 33 HIS B CA 1
ATOM 3386 C C . HIS B 1 33 ? -13.148 56.656 -10.031 1 25.16 33 HIS B C 1
ATOM 3388 O O . HIS B 1 33 ? -14.031 56.844 -9.188 1 25.16 33 HIS B O 1
ATOM 3394 N N . VAL B 1 34 ? -13.172 55.375 -10.281 1 28.45 34 VAL B N 1
ATOM 3395 C CA . VAL B 1 34 ? -13.031 54.531 -9.109 1 28.45 34 VAL B CA 1
ATOM 3396 C C . VAL B 1 34 ? -12 55.125 -8.156 1 28.45 34 VAL B C 1
ATOM 3398 O O . VAL B 1 34 ? -10.82 55.25 -8.508 1 28.45 34 VAL B O 1
ATOM 3401 N N . THR B 1 35 ? -12.406 56.219 -7.398 1 27.39 35 THR B N 1
ATOM 3402 C CA . THR B 1 35 ? -11.617 56.594 -6.234 1 27.39 35 THR B CA 1
ATOM 3403 C C . THR B 1 35 ? -10.891 55.375 -5.648 1 27.39 35 THR B C 1
ATOM 3405 O O . THR B 1 35 ? -11.469 54.312 -5.555 1 27.39 35 THR B O 1
ATOM 3408 N N . SER B 1 36 ? -9.633 55.406 -5.859 1 29.77 36 SER B N 1
ATOM 3409 C CA . SER B 1 36 ? -8.656 54.531 -5.234 1 29.77 36 SER B CA 1
ATOM 3410 C C . SER B 1 36 ? -9.016 54.25 -3.779 1 29.77 36 SER B C 1
ATOM 3412 O O . SER B 1 36 ? -8.914 55.125 -2.924 1 29.77 36 SER B O 1
ATOM 3414 N N . SER B 1 37 ? -10.289 53.812 -3.566 1 30.28 37 SER B N 1
ATOM 3415 C CA . SER B 1 37 ? -10.516 53.375 -2.188 1 30.28 37 SER B CA 1
ATOM 3416 C C . SER B 1 37 ? -9.234 52.875 -1.549 1 30.28 37 SER B C 1
ATOM 3418 O O . SER B 1 37 ? -8.445 52.156 -2.199 1 30.28 37 SER B O 1
ATOM 3420 N N . ALA B 1 38 ? -8.734 53.562 -0.565 1 31.62 38 ALA B N 1
ATOM 3421 C CA . ALA B 1 38 ? -7.621 53.281 0.333 1 31.62 38 ALA B CA 1
ATOM 3422 C C . ALA B 1 38 ? -7.461 51.781 0.535 1 31.62 38 ALA B C 1
ATOM 3424 O O . ALA B 1 38 ? -8.414 51.094 0.911 1 31.62 38 ALA B O 1
ATOM 3425 N N . VAL B 1 39 ? -6.734 51.219 -0.271 1 33.84 39 VAL B N 1
ATOM 3426 C CA . VAL B 1 39 ? -6.223 49.875 -0.009 1 33.84 39 VAL B CA 1
ATOM 3427 C C . VAL B 1 39 ? -6.012 49.688 1.491 1 33.84 39 VAL B C 1
ATOM 3429 O O . VAL B 1 39 ? -5.156 50.344 2.09 1 33.84 39 VAL B O 1
ATOM 3432 N N . THR B 1 40 ? -7.105 49.656 2.316 1 32.72 40 THR B N 1
ATOM 3433 C CA . THR B 1 40 ? -6.98 49.312 3.723 1 32.72 40 THR B CA 1
ATOM 3434 C C . THR B 1 40 ? -5.871 48.281 3.916 1 32.72 40 THR B C 1
ATOM 3436 O O . THR B 1 40 ? -5.75 47.312 3.135 1 32.72 40 THR B O 1
ATOM 3439 N N . MET B 1 41 ? -4.734 48.625 4.457 1 35.22 41 MET B N 1
ATOM 3440 C CA . MET B 1 41 ? -3.598 47.844 4.902 1 35.22 41 MET B CA 1
ATOM 3441 C C . MET B 1 41 ? -4.062 46.5 5.473 1 35.22 41 MET B C 1
ATOM 3443 O O . MET B 1 41 ? -5.035 46.438 6.23 1 35.22 41 MET B O 1
ATOM 3447 N N . PRO B 1 42 ? -3.832 45.438 4.77 1 42.66 42 PRO B N 1
ATOM 3448 C CA . PRO B 1 42 ? -4.18 44.156 5.422 1 42.66 42 PRO B CA 1
ATOM 3449 C C . PRO B 1 42 ? -3.861 44.156 6.914 1 42.66 42 PRO B C 1
ATOM 3451 O O . PRO B 1 42 ? -2.814 44.656 7.328 1 42.66 42 PRO B O 1
ATOM 3454 N N . SER B 1 43 ? -4.758 44.531 7.84 1 48.78 43 SER B N 1
ATOM 3455 C CA . SER B 1 43 ? -4.645 44.594 9.297 1 48.78 43 SER B CA 1
ATOM 3456 C C . SER B 1 43 ? -4.297 43.219 9.875 1 48.78 43 SER B C 1
ATOM 3458 O O . SER B 1 43 ? -4.844 42.188 9.445 1 48.78 43 SER B O 1
ATOM 3460 N N . PHE B 1 44 ? -2.979 43.062 10.25 1 58.34 44 PHE B N 1
ATOM 3461 C CA . PHE B 1 44 ? -2.514 41.875 10.992 1 58.34 44 PHE B CA 1
ATOM 3462 C C . PHE B 1 44 ? -2.969 41.969 12.445 1 58.34 44 PHE B C 1
ATOM 3464 O O . PHE B 1 44 ? -2.92 43.031 13.062 1 58.34 44 PHE B O 1
ATOM 3471 N N . GLU B 1 45 ? -3.77 40.969 12.766 1 66.25 45 GLU B N 1
ATOM 3472 C CA . GLU B 1 45 ? -4.035 40.812 14.195 1 66.25 45 GLU B CA 1
ATOM 3473 C C . GLU B 1 45 ? -3.041 39.844 14.828 1 66.25 45 GLU B C 1
ATOM 3475 O O . GLU B 1 45 ? -2.85 38.719 14.336 1 66.25 45 GLU B O 1
ATOM 3480 N N . VAL B 1 46 ? -2.199 40.312 15.695 1 68.44 46 VAL B N 1
ATOM 3481 C CA . VAL B 1 46 ? -1.242 39.469 16.391 1 68.44 46 VAL B CA 1
ATOM 3482 C C . VAL B 1 46 ? -1.768 39.125 17.797 1 68.44 46 VAL B C 1
ATOM 3484 O O . VAL B 1 46 ? -2.111 40.031 18.562 1 68.44 46 VAL B O 1
ATOM 3487 N N . LEU B 1 47 ? -1.979 37.844 17.953 1 69.44 47 LEU B N 1
ATOM 3488 C CA . LEU B 1 47 ? -2.422 37.375 19.25 1 69.44 47 LEU B CA 1
ATOM 3489 C C . LEU B 1 47 ? -1.311 36.594 19.953 1 69.44 47 LEU B C 1
ATOM 3491 O O . LEU B 1 47 ? -0.361 36.125 19.297 1 69.44 47 LEU B O 1
ATOM 3495 N N . GLY B 1 48 ? -1.354 36.562 21.328 1 66.62 48 GLY B N 1
ATOM 3496 C CA . GLY B 1 48 ? -0.496 35.656 22.078 1 66.62 48 GLY B CA 1
ATOM 3497 C C . GLY B 1 48 ? 0.53 36.375 22.938 1 66.62 48 GLY B C 1
ATOM 3498 O O . GLY B 1 48 ? 0.694 37.594 22.828 1 66.62 48 GLY B O 1
ATOM 3499 N N . GLY B 1 49 ? 1.05 35.688 23.875 1 59 49 GLY B N 1
ATOM 3500 C CA . GLY B 1 49 ? 1.89 36.219 24.922 1 59 49 GLY B CA 1
ATOM 3501 C C . GLY B 1 49 ? 3.244 36.688 24.422 1 59 49 GLY B C 1
ATOM 3502 O O . GLY B 1 49 ? 3.809 37.656 24.953 1 59 49 GLY B O 1
ATOM 3503 N N . ALA B 1 50 ? 4.02 36.062 23.578 1 55.66 50 ALA B N 1
ATOM 3504 C CA . ALA B 1 50 ? 5.41 36.375 23.297 1 55.66 50 ALA B CA 1
ATOM 3505 C C . ALA B 1 50 ? 5.508 37.438 22.188 1 55.66 50 ALA B C 1
ATOM 3507 O O . ALA B 1 50 ? 6.477 37.438 21.422 1 55.66 50 ALA B O 1
ATOM 3508 N N . ARG B 1 51 ? 4.52 38.25 22.094 1 55.94 51 ARG B N 1
ATOM 3509 C CA . ARG B 1 51 ? 4.465 39.281 21.078 1 55.94 51 ARG B CA 1
ATOM 3510 C C . ARG B 1 51 ? 5.734 40.125 21.094 1 55.94 51 ARG B C 1
ATOM 3512 O O . ARG B 1 51 ? 6.266 40.469 20.047 1 55.94 51 ARG B O 1
ATOM 3519 N N . ASP B 1 52 ? 6.117 40.375 22.219 1 53.94 52 ASP B N 1
ATOM 3520 C CA . ASP B 1 52 ? 7.238 41.312 22.328 1 53.94 52 ASP B CA 1
ATOM 3521 C C . ASP B 1 52 ? 8.547 40.656 21.906 1 53.94 52 ASP B C 1
ATOM 3523 O O . ASP B 1 52 ? 9.453 41.312 21.406 1 53.94 52 ASP B O 1
ATOM 3527 N N . ARG B 1 53 ? 8.641 39.438 22.062 1 53.28 53 ARG B N 1
ATOM 3528 C CA . ARG B 1 53 ? 9.914 38.781 21.781 1 53.28 53 ARG B CA 1
ATOM 3529 C C . ARG B 1 53 ? 10.086 38.531 20.281 1 53.28 53 ARG B C 1
ATOM 3531 O O . ARG B 1 53 ? 11.203 38.562 19.766 1 53.28 53 ARG B O 1
ATOM 3538 N N . PHE B 1 54 ? 9.055 38.312 19.609 1 50.94 54 PHE B N 1
ATOM 3539 C CA . PHE B 1 54 ? 9.242 37.844 18.234 1 50.94 54 PHE B CA 1
ATOM 3540 C C . PHE B 1 54 ? 8.906 38.969 17.234 1 50.94 54 PHE B C 1
ATOM 3542 O O . PHE B 1 54 ? 9.398 38.938 16.109 1 50.94 54 PHE B O 1
ATOM 3549 N N . LEU B 1 55 ? 8.094 39.906 17.719 1 52.34 55 LEU B N 1
ATOM 3550 C CA . LEU B 1 55 ? 7.734 40.938 16.781 1 52.34 55 LEU B CA 1
ATOM 3551 C C . LEU B 1 55 ? 8.984 41.594 16.188 1 52.34 55 LEU B C 1
ATOM 3553 O O . LEU B 1 55 ? 9.031 41.875 14.992 1 52.34 55 LEU B O 1
ATOM 3557 N N . PRO B 1 56 ? 9.883 41.75 16.984 1 48.41 56 PRO B N 1
ATOM 3558 C CA . PRO B 1 56 ? 11.031 42.438 16.375 1 48.41 56 PRO B CA 1
ATOM 3559 C C . PRO B 1 56 ? 11.742 41.562 15.344 1 48.41 56 PRO B C 1
ATOM 3561 O O . PRO B 1 56 ? 12.422 42.062 14.453 1 48.41 56 PRO B O 1
ATOM 3564 N N . VAL B 1 57 ? 11.594 40.375 15.516 1 46.88 57 VAL B N 1
ATOM 3565 C CA . VAL B 1 57 ? 12.375 39.5 14.633 1 46.88 57 VAL B CA 1
ATOM 3566 C C . VAL B 1 57 ? 11.633 39.281 13.32 1 46.88 57 VAL B C 1
ATOM 3568 O O . VAL B 1 57 ? 12.203 38.781 12.344 1 46.88 57 VAL B O 1
ATOM 3571 N N . LEU B 1 58 ? 10.375 39.594 13.438 1 48.91 58 LEU B N 1
ATOM 3572 C CA . LEU B 1 58 ? 9.688 39.344 12.172 1 48.91 58 LEU B CA 1
ATOM 3573 C C . LEU B 1 58 ? 9.734 40.594 11.289 1 48.91 58 LEU B C 1
ATOM 3575 O O . LEU B 1 58 ? 8.891 41.5 11.422 1 48.91 58 LEU B O 1
ATOM 3579 N N . PRO B 1 59 ? 10.859 41 10.883 1 44.75 59 PRO B N 1
ATOM 3580 C CA . PRO B 1 59 ? 10.945 42.188 10.039 1 44.75 59 PRO B CA 1
ATOM 3581 C C . PRO B 1 59 ? 9.797 42.281 9.031 1 44.75 59 PRO B C 1
ATOM 3583 O O . PRO B 1 59 ? 9.391 43.375 8.656 1 44.75 59 PRO B O 1
ATOM 3586 N N . HIS B 1 60 ? 9.375 41.062 8.625 1 46.75 60 HIS B N 1
ATOM 3587 C CA . HIS B 1 60 ? 8.539 41.062 7.43 1 46.75 60 HIS B CA 1
ATOM 3588 C C . HIS B 1 60 ? 7.098 41.438 7.773 1 46.75 60 HIS B C 1
ATOM 3590 O O . HIS B 1 60 ? 6.293 41.688 6.875 1 46.75 60 HIS B O 1
ATOM 3596 N N . LEU B 1 61 ? 6.848 41.469 9.055 1 46.38 61 LEU B N 1
ATOM 3597 C CA . LEU B 1 61 ? 5.469 41.812 9.383 1 46.38 61 LEU B CA 1
ATOM 3598 C C . LEU B 1 61 ? 5.219 43.281 9.203 1 46.38 61 LEU B C 1
ATOM 3600 O O . LEU B 1 61 ? 4.066 43.719 9.086 1 46.38 61 LEU B O 1
ATOM 3604 N N . SER B 1 62 ? 6.312 44.062 9.227 1 42.03 62 SER B N 1
ATOM 3605 C CA . SER B 1 62 ? 6.086 45.5 9.148 1 42.03 62 SER B CA 1
ATOM 3606 C C . SER B 1 62 ? 5.867 45.938 7.707 1 42.03 62 SER B C 1
ATOM 3608 O O . SER B 1 62 ? 5.547 47.125 7.453 1 42.03 62 SER B O 1
ATOM 3610 N N . ARG B 1 63 ? 6.215 45.062 6.816 1 39.75 63 ARG B N 1
ATOM 3611 C CA . ARG B 1 63 ? 6.031 45.625 5.48 1 39.75 63 ARG B CA 1
ATOM 3612 C C . ARG B 1 63 ? 4.586 45.469 5.016 1 39.75 63 ARG B C 1
ATOM 3614 O O . ARG B 1 63 ? 3.969 44.438 5.219 1 39.75 63 ARG B O 1
ATOM 3621 N N . PRO B 1 64 ? 3.953 46.625 4.641 1 35.72 64 PRO B N 1
ATOM 3622 C CA . PRO B 1 64 ? 2.564 46.625 4.176 1 35.72 64 PRO B CA 1
ATOM 3623 C C . PRO B 1 64 ? 2.316 45.656 3.025 1 35.72 64 PRO B C 1
ATOM 3625 O O . PRO B 1 64 ? 3.178 45.469 2.156 1 35.72 64 PRO B O 1
ATOM 3628 N N . TYR B 1 65 ? 1.648 44.562 3.201 1 36.22 65 TYR B N 1
ATOM 3629 C CA . TYR B 1 65 ? 1.204 43.625 2.174 1 36.22 65 TYR B CA 1
ATOM 3630 C C . TYR B 1 65 ? 0.33 44.344 1.141 1 36.22 65 TYR B C 1
ATOM 3632 O O . TYR B 1 65 ? -0.633 45 1.494 1 36.22 65 TYR B O 1
ATOM 3640 N N . HIS B 1 66 ? 0.855 44.75 0.014 1 32.12 66 HIS B N 1
ATOM 3641 C CA . HIS B 1 66 ? -0.02 45.25 -1.036 1 32.12 66 HIS B CA 1
ATOM 3642 C C . HIS B 1 66 ? -0.836 44.156 -1.665 1 32.12 66 HIS B C 1
ATOM 3644 O O . HIS B 1 66 ? -0.275 43.219 -2.268 1 32.12 66 HIS B O 1
ATOM 3650 N N . ALA B 1 67 ? -1.979 43.875 -1.194 1 33.62 67 ALA B N 1
ATOM 3651 C CA . ALA B 1 67 ? -2.932 42.938 -1.775 1 33.62 67 ALA B CA 1
ATOM 3652 C C . ALA B 1 67 ? -3.068 43.156 -3.279 1 33.62 67 ALA B C 1
ATOM 3654 O O . ALA B 1 67 ? -3.041 44.281 -3.756 1 33.62 67 ALA B O 1
ATOM 3655 N N . PHE B 1 68 ? -2.584 42.281 -4.098 1 29.86 68 PHE B N 1
ATOM 3656 C CA . PHE B 1 68 ? -2.867 42.5 -5.516 1 29.86 68 PHE B CA 1
ATOM 3657 C C . PHE B 1 68 ? -4.34 42.812 -5.734 1 29.86 68 PHE B C 1
ATOM 3659 O O . PHE B 1 68 ? -5.215 42.125 -5.188 1 29.86 68 PHE B O 1
ATOM 3666 N N . PRO B 1 69 ? -4.715 43.938 -6.227 1 29.8 69 PRO B N 1
ATOM 3667 C CA . PRO B 1 69 ? -6.066 44.438 -6.484 1 29.8 69 PRO B CA 1
ATOM 3668 C C . PRO B 1 69 ? -6.895 43.5 -7.348 1 29.8 69 PRO B C 1
ATOM 3670 O O . PRO B 1 69 ? -8.062 43.781 -7.633 1 29.8 69 PRO B O 1
ATOM 3673 N N . LEU B 1 70 ? -6.164 42.75 -8.25 1 30.53 70 LEU B N 1
ATOM 3674 C CA . LEU B 1 70 ? -7.117 42.438 -9.305 1 30.53 70 LEU B CA 1
ATOM 3675 C C . LEU B 1 70 ? -8.367 41.781 -8.742 1 30.53 70 LEU B C 1
ATOM 3677 O O . LEU B 1 70 ? -9.484 42.219 -9.008 1 30.53 70 LEU B O 1
ATOM 3681 N N . LEU B 1 71 ? -8.508 40.312 -9.148 1 29.77 71 LEU B N 1
ATOM 3682 C CA . LEU B 1 71 ? -9.82 39.719 -9.062 1 29.77 71 LEU B CA 1
ATOM 3683 C C . LEU B 1 71 ? -10.266 39.562 -7.609 1 29.77 71 LEU B C 1
ATOM 3685 O O . LEU B 1 71 ? -9.914 38.594 -6.938 1 29.77 71 LEU B O 1
ATOM 3689 N N . ALA B 1 72 ? -10.18 40.438 -6.801 1 32.59 72 ALA B N 1
ATOM 3690 C CA . ALA B 1 72 ? -10.562 40.75 -5.422 1 32.59 72 ALA B CA 1
ATOM 3691 C C . ALA B 1 72 ? -11.922 40.125 -5.086 1 32.59 72 ALA B C 1
ATOM 3693 O O . ALA B 1 72 ? -12.203 39.844 -3.926 1 32.59 72 ALA B O 1
ATOM 3694 N N . ALA B 1 73 ? -12.883 40.469 -5.949 1 33.34 73 ALA B N 1
ATOM 3695 C CA . ALA B 1 73 ? -14.289 40.281 -5.586 1 33.34 73 ALA B CA 1
ATOM 3696 C C . ALA B 1 73 ? -14.594 38.812 -5.316 1 33.34 73 ALA B C 1
ATOM 3698 O O . ALA B 1 73 ? -15.523 38.5 -4.566 1 33.34 73 ALA B O 1
ATOM 3699 N N . ASN B 1 74 ? -14.32 37.844 -6.395 1 31.03 74 ASN B N 1
ATOM 3700 C CA . ASN B 1 74 ? -14.836 36.5 -6.184 1 31.03 74 ASN B CA 1
ATOM 3701 C C . ASN B 1 74 ? -13.891 35.656 -5.316 1 31.03 74 ASN B C 1
ATOM 3703 O O . ASN B 1 74 ? -12.773 35.344 -5.734 1 31.03 74 ASN B O 1
ATOM 3707 N N . ARG B 1 75 ? -13.867 35.75 -4.004 1 38.41 75 ARG B N 1
ATOM 3708 C CA . ARG B 1 75 ? -13.305 35.094 -2.838 1 38.41 75 ARG B CA 1
ATOM 3709 C C . ARG B 1 75 ? -12.891 33.656 -3.174 1 38.41 75 ARG B C 1
ATOM 3711 O O . ARG B 1 75 ? -12.023 33.094 -2.51 1 38.41 75 ARG B O 1
ATOM 3718 N N . HIS B 1 76 ? -13.664 33 -4.055 1 35.72 76 HIS B N 1
ATOM 3719 C CA . HIS B 1 76 ? -13.742 31.562 -4.211 1 35.72 76 HIS B CA 1
ATOM 3720 C C . HIS B 1 76 ? -12.594 31.047 -5.074 1 35.72 76 HIS B C 1
ATOM 3722 O O . HIS B 1 76 ? -12.133 29.922 -4.879 1 35.72 76 HIS B O 1
ATOM 3728 N N . ILE B 1 77 ? -12.383 31.781 -6.141 1 33.38 77 ILE B N 1
ATOM 3729 C CA . ILE B 1 77 ? -11.57 31.141 -7.168 1 33.38 77 ILE B CA 1
ATOM 3730 C C . ILE B 1 77 ? -10.125 31.031 -6.695 1 33.38 77 ILE B C 1
ATOM 3732 O O . ILE B 1 77 ? -9.375 30.156 -7.16 1 33.38 77 ILE B O 1
ATOM 3736 N N . GLU B 1 78 ? -9.805 31.922 -5.75 1 33.97 78 GLU B N 1
ATOM 3737 C CA . GLU B 1 78 ? -8.367 32 -5.5 1 33.97 78 GLU B CA 1
ATOM 3738 C C . GLU B 1 78 ? -7.859 30.75 -4.789 1 33.97 78 GLU B C 1
ATOM 3740 O O . GLU B 1 78 ? -6.75 30.281 -5.059 1 33.97 78 GLU B O 1
ATOM 3745 N N . THR B 1 79 ? -8.641 30.281 -3.838 1 35.88 79 THR B N 1
ATOM 3746 C CA . THR B 1 79 ? -8.141 29.234 -2.957 1 35.88 79 THR B CA 1
ATOM 3747 C C . THR B 1 79 ? -7.914 27.938 -3.73 1 35.88 79 THR B C 1
ATOM 3749 O O . THR B 1 79 ? -6.887 27.281 -3.559 1 35.88 79 THR B O 1
ATOM 3752 N N . ILE B 1 80 ? -9.156 27.469 -4.414 1 35.31 80 ILE B N 1
ATOM 3753 C CA . ILE B 1 80 ? -9.148 26.094 -4.871 1 35.31 80 ILE B CA 1
ATOM 3754 C C . ILE B 1 80 ? -8.055 25.891 -5.914 1 35.31 80 ILE B C 1
ATOM 3756 O O . ILE B 1 80 ? -7.328 24.891 -5.891 1 35.31 80 ILE B O 1
ATOM 3760 N N . PHE B 1 81 ? -8.039 26.797 -6.922 1 34.81 81 PHE B N 1
ATOM 3761 C CA . PHE B 1 81 ? -7.406 26.531 -8.203 1 34.81 81 PHE B CA 1
ATOM 3762 C C . PHE B 1 81 ? -5.898 26.734 -8.109 1 34.81 81 PHE B C 1
ATOM 3764 O O . PHE B 1 81 ? -5.156 26.344 -9.016 1 34.81 81 PHE B O 1
ATOM 3771 N N . ALA B 1 82 ? -5.52 27.484 -7.168 1 36.09 82 ALA B N 1
ATOM 3772 C CA . ALA B 1 82 ? -4.082 27.734 -7.16 1 36.09 82 ALA B CA 1
ATOM 3773 C C . ALA B 1 82 ? -3.301 26.438 -6.906 1 36.09 82 ALA B C 1
ATOM 3775 O O . ALA B 1 82 ? -2.154 26.312 -7.344 1 36.09 82 ALA B O 1
ATOM 3776 N N . SER B 1 83 ? -3.875 25.547 -6.16 1 39.19 83 SER B N 1
ATOM 3777 C CA . SER B 1 83 ? -3.201 24.281 -5.883 1 39.19 83 SER B CA 1
ATOM 3778 C C . SER B 1 83 ? -2.859 23.547 -7.168 1 39.19 83 SER B C 1
ATOM 3780 O O . SER B 1 83 ? -1.854 22.844 -7.238 1 39.19 83 SER B O 1
ATOM 3782 N N . PHE B 1 84 ? -3.785 23.672 -8.141 1 39 84 PHE B N 1
ATOM 3783 C CA . PHE B 1 84 ? -3.666 22.891 -9.367 1 39 84 PHE B CA 1
ATOM 3784 C C . PHE B 1 84 ? -2.674 23.531 -10.328 1 39 84 PHE B C 1
ATOM 3786 O O . PHE B 1 84 ? -2.176 22.875 -11.242 1 39 84 PHE B O 1
ATOM 3793 N N . PHE B 1 85 ? -2.455 24.875 -10.164 1 37.75 85 PHE B N 1
ATOM 3794 C CA . PHE B 1 85 ? -1.857 25.422 -11.375 1 37.75 85 PHE B CA 1
ATOM 3795 C C . PHE B 1 85 ? -0.411 25.828 -11.125 1 37.75 85 PHE B C 1
ATOM 3797 O O . PHE B 1 85 ? 0.194 26.516 -11.945 1 37.75 85 PHE B O 1
ATOM 3804 N N . ARG B 1 86 ? 0.176 25.859 -9.844 1 45.84 86 ARG B N 1
ATOM 3805 C CA . ARG B 1 86 ? 1.582 26.234 -9.758 1 45.84 86 ARG B CA 1
ATOM 3806 C C . ARG B 1 86 ? 2.48 25.141 -10.32 1 45.84 86 ARG B C 1
ATOM 3808 O O . ARG B 1 86 ? 2.102 23.969 -10.344 1 45.84 86 ARG B O 1
ATOM 3815 N N . SER B 1 87 ? 3.531 25.656 -10.992 1 58.72 87 SER B N 1
ATOM 3816 C CA . SER B 1 87 ? 4.555 24.703 -11.375 1 58.72 87 SER B CA 1
ATOM 3817 C C . SER B 1 87 ? 5.102 23.953 -10.156 1 58.72 87 SER B C 1
ATOM 3819 O O . SER B 1 87 ? 5.383 24.578 -9.125 1 58.72 87 SER B O 1
ATOM 3821 N N . VAL B 1 88 ? 4.848 22.906 -9.93 1 72.38 88 VAL B N 1
ATOM 3822 C CA . VAL B 1 88 ? 5.371 22.016 -8.891 1 72.38 88 VAL B CA 1
ATOM 3823 C C . VAL B 1 88 ? 6.883 21.875 -9.055 1 72.38 88 VAL B C 1
ATOM 3825 O O . VAL B 1 88 ? 7.363 21.391 -10.078 1 72.38 88 VAL B O 1
ATOM 3828 N N . PRO B 1 89 ? 7.613 22.625 -7.984 1 83.38 89 PRO B N 1
ATOM 3829 C CA . PRO B 1 89 ? 9.062 22.406 -8.07 1 83.38 89 PRO B CA 1
ATOM 3830 C C . PRO B 1 89 ? 9.414 20.922 -8.234 1 83.38 89 PRO B C 1
ATOM 3832 O O . PRO B 1 89 ? 8.727 20.062 -7.688 1 83.38 89 PRO B O 1
ATOM 3835 N N . ASP B 1 90 ? 10.43 20.75 -9 1 86.75 90 ASP B N 1
ATOM 3836 C CA . ASP B 1 90 ? 10.906 19.391 -9.203 1 86.75 90 ASP B CA 1
ATOM 3837 C C . ASP B 1 90 ? 11.906 18.984 -8.125 1 86.75 90 ASP B C 1
ATOM 3839 O O . ASP B 1 90 ? 13.016 19.516 -8.07 1 86.75 90 ASP B O 1
ATOM 3843 N N . VAL B 1 91 ? 11.477 18.328 -7.176 1 92.38 91 VAL B N 1
ATOM 3844 C CA . VAL B 1 91 ? 12.312 17.812 -6.09 1 92.38 91 VAL B CA 1
ATOM 3845 C C . VAL B 1 91 ? 12.32 16.297 -6.117 1 92.38 91 VAL B C 1
ATOM 3847 O O . VAL B 1 91 ? 11.258 15.664 -6.211 1 92.38 91 VAL B O 1
ATOM 3850 N N . ARG B 1 92 ? 13.555 15.734 -6.094 1 94.88 92 ARG B N 1
ATOM 3851 C CA . ARG B 1 92 ? 13.672 14.281 -6.02 1 94.88 92 ARG B CA 1
ATOM 3852 C C . ARG B 1 92 ? 13.445 13.789 -4.594 1 94.88 92 ARG B C 1
ATOM 3854 O O . ARG B 1 92 ? 14.172 14.172 -3.676 1 94.88 92 ARG B O 1
ATOM 3861 N N . LEU B 1 93 ? 12.438 12.922 -4.488 1 97.62 93 LEU B N 1
ATOM 3862 C CA . LEU B 1 93 ? 12.078 12.422 -3.164 1 97.62 93 LEU B CA 1
ATOM 3863 C C . LEU B 1 93 ? 12.375 10.93 -3.053 1 97.62 93 LEU B C 1
ATOM 3865 O O . LEU B 1 93 ? 12.328 10.203 -4.051 1 97.62 93 LEU B O 1
ATOM 3869 N N . ARG B 1 94 ? 12.75 10.555 -1.895 1 97.81 94 ARG B N 1
ATOM 3870 C CA . ARG B 1 94 ? 12.891 9.148 -1.521 1 97.81 94 ARG B CA 1
ATOM 3871 C C . ARG B 1 94 ? 11.875 8.758 -0.455 1 97.81 94 ARG B C 1
ATOM 3873 O O . ARG B 1 94 ? 11.797 9.398 0.598 1 97.81 94 ARG B O 1
ATOM 3880 N N . ARG B 1 95 ? 11.18 7.672 -0.679 1 98.31 95 ARG B N 1
ATOM 3881 C CA . ARG B 1 95 ? 10.109 7.277 0.226 1 98.31 95 ARG B CA 1
ATOM 3882 C C . ARG B 1 95 ? 10.586 6.223 1.217 1 98.31 95 ARG B C 1
ATOM 3884 O O . ARG B 1 95 ? 11.297 5.289 0.842 1 98.31 95 ARG B O 1
ATOM 3891 N N . GLU B 1 96 ? 10.188 6.402 2.395 1 98.25 96 GLU B N 1
ATOM 3892 C CA . GLU B 1 96 ? 10.273 5.426 3.479 1 98.25 96 GLU B CA 1
ATOM 3893 C C . GLU B 1 96 ? 8.891 5.098 4.035 1 98.25 96 GLU B C 1
ATOM 3895 O O . GLU B 1 96 ? 8.172 5.992 4.492 1 98.25 96 GLU B O 1
ATOM 3900 N N . CYS B 1 97 ? 8.508 3.838 3.957 1 98.19 97 CYS B N 1
ATOM 3901 C CA . CYS B 1 97 ? 7.254 3.432 4.582 1 98.19 97 CYS B CA 1
ATOM 3902 C C . CYS B 1 97 ? 7.473 3.025 6.035 1 98.19 97 CYS B C 1
ATOM 3904 O O . CYS B 1 97 ? 8.289 2.146 6.32 1 98.19 97 CYS B O 1
ATOM 3906 N N . LEU B 1 98 ? 6.766 3.666 6.914 1 97.94 98 LEU B N 1
ATOM 3907 C CA . LEU B 1 98 ? 6.848 3.393 8.344 1 97.94 98 LEU B CA 1
ATOM 3908 C C . LEU B 1 98 ? 5.699 2.5 8.797 1 97.94 98 LEU B C 1
ATOM 3910 O O . LEU B 1 98 ? 4.527 2.859 8.633 1 97.94 98 LEU B O 1
ATOM 3914 N N . ARG B 1 99 ? 6.059 1.34 9.328 1 96.62 99 ARG B N 1
ATOM 3915 C CA . ARG B 1 99 ? 5.055 0.452 9.898 1 96.62 99 ARG B CA 1
ATOM 3916 C C . ARG B 1 99 ? 4.609 0.947 11.273 1 96.62 99 ARG B C 1
ATOM 3918 O O . ARG B 1 99 ? 5.438 1.312 12.109 1 96.62 99 ARG B O 1
ATOM 3925 N N . THR B 1 100 ? 3.316 0.975 11.445 1 97.38 100 THR B N 1
ATOM 3926 C CA . THR B 1 100 ? 2.787 1.468 12.711 1 97.38 100 THR B CA 1
ATOM 3927 C C . THR B 1 100 ? 2.383 0.307 13.617 1 97.38 100 THR B C 1
ATOM 3929 O O . THR B 1 100 ? 2.26 -0.831 13.156 1 97.38 100 THR B O 1
ATOM 3932 N N . GLN B 1 101 ? 2.182 0.545 14.859 1 95.88 101 GLN B N 1
ATOM 3933 C CA . GLN B 1 101 ? 1.918 -0.465 15.883 1 95.88 101 GLN B CA 1
ATOM 3934 C C . GLN B 1 101 ? 0.579 -1.155 15.633 1 95.88 101 GLN B C 1
ATOM 3936 O O . GLN B 1 101 ? 0.417 -2.336 15.953 1 95.88 101 GLN B O 1
ATOM 3941 N N . ASP B 1 102 ? -0.364 -0.481 15.055 1 95.94 102 ASP B N 1
ATOM 3942 C CA . ASP B 1 102 ? -1.704 -1.024 14.852 1 95.94 102 ASP B CA 1
ATOM 3943 C C . ASP B 1 102 ? -1.778 -1.847 13.57 1 95.94 102 ASP B C 1
ATOM 3945 O O . ASP B 1 102 ? -2.867 -2.211 13.117 1 95.94 102 ASP B O 1
ATOM 3949 N N . GLY B 1 103 ? -0.709 -2.07 12.969 1 95.62 103 GLY B N 1
ATOM 3950 C CA . GLY B 1 103 ? -0.678 -2.895 11.766 1 95.62 103 GLY B CA 1
ATOM 3951 C C . GLY B 1 103 ? -0.744 -2.086 10.484 1 95.62 103 GLY B C 1
ATOM 3952 O O . GLY B 1 103 ? -0.651 -2.643 9.391 1 95.62 103 GLY B O 1
ATOM 3953 N N . GLY B 1 104 ? -0.872 -0.779 10.617 1 97.25 104 GLY B N 1
ATOM 3954 C CA . GLY B 1 104 ? -0.935 0.095 9.453 1 97.25 104 GLY B CA 1
ATOM 3955 C C . GLY B 1 104 ? 0.43 0.563 8.984 1 97.25 104 GLY B C 1
ATOM 3956 O O . GLY B 1 104 ? 1.446 -0.065 9.289 1 97.25 104 GLY B O 1
ATOM 3957 N N . ALA B 1 105 ? 0.392 1.568 8.078 1 97.56 105 ALA B N 1
ATOM 3958 C CA . ALA B 1 105 ? 1.624 2.162 7.566 1 97.56 105 ALA B CA 1
ATOM 3959 C C . ALA B 1 105 ? 1.389 3.596 7.098 1 97.56 105 ALA B C 1
ATOM 3961 O O . ALA B 1 105 ? 0.289 3.938 6.656 1 97.56 105 ALA B O 1
ATOM 3962 N N . VAL B 1 106 ? 2.402 4.406 7.242 1 98.38 106 VAL B N 1
ATOM 3963 C CA . VAL B 1 106 ? 2.441 5.738 6.648 1 98.38 106 VAL B CA 1
ATOM 3964 C C . VAL B 1 106 ? 3.697 5.887 5.793 1 98.38 106 VAL B C 1
ATOM 3966 O O . VAL B 1 106 ? 4.602 5.051 5.859 1 98.38 106 VAL B O 1
ATOM 3969 N N . ALA B 1 107 ? 3.699 6.898 4.965 1 98.69 107 ALA B N 1
ATOM 3970 C CA . ALA B 1 107 ? 4.859 7.113 4.105 1 98.69 107 ALA B CA 1
ATOM 3971 C C . ALA B 1 107 ? 5.543 8.438 4.43 1 98.69 107 ALA B C 1
ATOM 3973 O O . ALA B 1 107 ? 4.879 9.461 4.613 1 98.69 107 ALA B O 1
ATOM 3974 N N . LEU B 1 108 ? 6.828 8.352 4.562 1 98.81 108 LEU B N 1
ATOM 3975 C CA . LEU B 1 108 ? 7.695 9.516 4.719 1 98.81 108 LEU B CA 1
ATOM 3976 C C . LEU B 1 108 ? 8.516 9.75 3.457 1 98.81 108 LEU B C 1
ATOM 3978 O O . LEU B 1 108 ? 9.25 8.867 3.012 1 98.81 108 LEU B O 1
ATOM 3982 N N . ASP B 1 109 ? 8.344 10.906 2.895 1 98.69 109 ASP B N 1
ATOM 3983 C CA . ASP B 1 109 ? 9.133 11.266 1.719 1 98.69 109 ASP B CA 1
ATOM 3984 C C . ASP B 1 109 ? 10.258 12.227 2.086 1 98.69 109 ASP B C 1
ATOM 3986 O O . ASP B 1 109 ? 10 13.367 2.48 1 98.69 109 ASP B O 1
ATOM 3990 N N . TRP B 1 110 ? 11.453 11.773 1.914 1 98.44 110 TRP B N 1
ATOM 3991 C CA . TRP B 1 110 ? 12.664 12.539 2.184 1 98.44 110 TRP B CA 1
ATOM 3992 C C . TRP B 1 110 ? 13.234 13.125 0.896 1 98.44 110 TRP B C 1
ATOM 3994 O O . TRP B 1 110 ? 13.031 12.57 -0.188 1 98.44 110 TRP B O 1
ATOM 4004 N N . VAL B 1 111 ? 13.883 14.266 1.078 1 97.31 111 VAL B N 1
ATOM 4005 C CA . VAL B 1 111 ? 14.594 14.781 -0.085 1 97.31 111 VAL B CA 1
ATOM 4006 C C . VAL B 1 111 ? 15.812 13.898 -0.369 1 97.31 111 VAL B C 1
ATOM 4008 O O . VAL B 1 111 ? 16.672 13.703 0.502 1 97.31 111 VAL B O 1
ATOM 4011 N N . SER B 1 112 ? 15.883 13.453 -1.586 1 95.69 112 SER B N 1
ATOM 4012 C CA . SER B 1 112 ? 16.938 12.523 -1.974 1 95.69 112 SER B CA 1
ATOM 4013 C C . SER B 1 112 ? 18.328 13.156 -1.818 1 95.69 112 SER B C 1
ATOM 4015 O O . SER B 1 112 ? 18.547 14.281 -2.26 1 95.69 112 SER B O 1
ATOM 4017 N N . GLY B 1 113 ? 19.234 12.422 -1.139 1 94.12 113 GLY B N 1
ATOM 4018 C CA . GLY B 1 113 ? 20.625 12.844 -1.025 1 94.12 113 GLY B CA 1
ATOM 4019 C C . GLY B 1 113 ? 20.891 13.695 0.205 1 94.12 113 GLY B C 1
ATOM 4020 O O . GLY B 1 113 ? 22.047 13.891 0.588 1 94.12 113 GLY B O 1
ATOM 4021 N N . ASP B 1 114 ? 19.891 14.156 0.893 1 95.12 114 ASP B N 1
ATOM 4022 C CA . ASP B 1 114 ? 20.094 15.094 1.996 1 95.12 114 ASP B CA 1
ATOM 4023 C C . ASP B 1 114 ? 20.641 14.375 3.229 1 95.12 114 ASP B C 1
ATOM 4025 O O . ASP B 1 114 ? 21.219 15.016 4.117 1 95.12 114 ASP B O 1
ATOM 4029 N N . ASP B 1 115 ? 20.469 13.102 3.287 1 92.62 115 ASP B N 1
ATOM 4030 C CA . ASP B 1 115 ? 21.047 12.336 4.383 1 92.62 115 ASP B CA 1
ATOM 4031 C C . ASP B 1 115 ? 22.578 12.344 4.312 1 92.62 115 ASP B C 1
ATOM 4033 O O . ASP B 1 115 ? 23.25 12.211 5.336 1 92.62 115 ASP B O 1
ATOM 4037 N N . ARG B 1 116 ? 23.141 12.477 3.119 1 92.56 116 ARG B N 1
ATOM 4038 C CA . ARG B 1 116 ? 24.578 12.508 2.922 1 92.56 116 ARG B CA 1
ATOM 4039 C C . ARG B 1 116 ? 25.094 13.945 2.898 1 92.56 116 ARG B C 1
ATOM 4041 O O . ARG B 1 116 ? 26.203 14.219 3.359 1 92.56 116 ARG B O 1
ATOM 4048 N N . ARG B 1 117 ? 24.344 14.805 2.473 1 94.38 117 ARG B N 1
ATOM 4049 C CA . ARG B 1 117 ? 24.781 16.188 2.238 1 94.38 117 ARG B CA 1
ATOM 4050 C C . ARG B 1 117 ? 24.703 17 3.518 1 94.38 117 ARG B C 1
ATOM 4052 O O . ARG B 1 117 ? 25.594 17.828 3.789 1 94.38 117 ARG B O 1
ATOM 4059 N N . LEU B 1 118 ? 23.672 16.828 4.297 1 96.69 118 LEU B N 1
ATOM 4060 C CA . LEU B 1 118 ? 23.438 17.656 5.477 1 96.69 118 LEU B CA 1
ATOM 4061 C C . LEU B 1 118 ? 24 16.984 6.727 1 96.69 118 LEU B C 1
ATOM 4063 O O . LEU B 1 118 ? 23.906 15.766 6.879 1 96.69 118 LEU B O 1
ATOM 4067 N N . PRO B 1 119 ? 24.562 17.734 7.641 1 96.25 119 PRO B N 1
ATOM 4068 C CA . PRO B 1 119 ? 25.016 17.172 8.922 1 96.25 119 PRO B CA 1
ATOM 4069 C C . PRO B 1 119 ? 23.875 16.594 9.75 1 96.25 119 PRO B C 1
ATOM 4071 O O . PRO B 1 119 ? 22.719 17.016 9.594 1 96.25 119 PRO B O 1
ATOM 4074 N N . PRO B 1 120 ? 24.172 15.703 10.617 1 95.5 120 PRO B N 1
ATOM 4075 C CA . PRO B 1 120 ? 23.141 15.031 11.414 1 95.5 120 PRO B CA 1
ATOM 4076 C C . PRO B 1 120 ? 22.406 15.992 12.344 1 95.5 120 PRO B C 1
ATOM 4078 O O . PRO B 1 120 ? 21.297 15.695 12.789 1 95.5 120 PRO B O 1
ATOM 4081 N N . ASP B 1 121 ? 22.984 17.125 12.656 1 95.69 121 ASP B N 1
ATOM 4082 C CA . ASP B 1 121 ? 22.375 18.047 13.602 1 95.69 121 ASP B CA 1
ATOM 4083 C C . ASP B 1 121 ? 21.656 19.188 12.875 1 95.69 121 ASP B C 1
ATOM 4085 O O . ASP B 1 121 ? 21.219 20.156 13.5 1 95.69 121 ASP B O 1
ATOM 4089 N N . SER B 1 122 ? 21.547 19.047 11.516 1 96.06 122 SER B N 1
ATOM 4090 C CA . SER B 1 122 ? 20.766 20.047 10.789 1 96.06 122 SER B CA 1
ATOM 4091 C C . SER B 1 122 ? 19.328 20.094 11.281 1 96.06 122 SER B C 1
ATOM 4093 O O . SER B 1 122 ? 18.734 19.047 11.562 1 96.06 122 SER B O 1
ATOM 4095 N N . PRO B 1 123 ? 18.766 21.344 11.375 1 96.12 123 PRO B N 1
ATOM 4096 C CA . PRO B 1 123 ? 17.344 21.406 11.727 1 96.12 123 PRO B CA 1
ATOM 4097 C C . PRO B 1 123 ? 16.469 20.562 10.805 1 96.12 123 PRO B C 1
ATOM 4099 O O . PRO B 1 123 ? 16.734 20.5 9.594 1 96.12 123 PRO B O 1
ATOM 4102 N N . LEU B 1 124 ? 15.555 19.906 11.406 1 97.81 124 LEU B N 1
ATOM 4103 C CA . LEU B 1 124 ? 14.711 18.984 10.648 1 97.81 124 LEU B CA 1
ATOM 4104 C C . LEU B 1 124 ? 13.25 19.422 10.703 1 97.81 124 LEU B C 1
ATOM 4106 O O . LEU B 1 124 ? 12.742 19.766 11.773 1 97.81 124 LEU B O 1
ATOM 4110 N N . LEU B 1 125 ? 12.609 19.453 9.523 1 97.88 125 LEU B N 1
ATOM 4111 C CA . LEU B 1 125 ? 11.242 19.938 9.406 1 97.88 125 LEU B CA 1
ATOM 4112 C C . LEU B 1 125 ? 10.312 18.828 8.891 1 97.88 125 LEU B C 1
ATOM 4114 O O . LEU B 1 125 ? 10.523 18.297 7.801 1 97.88 125 LEU B O 1
ATOM 4118 N N . ILE B 1 126 ? 9.32 18.484 9.656 1 98.69 126 ILE B N 1
ATOM 4119 C CA . ILE B 1 126 ? 8.25 17.578 9.234 1 98.69 126 ILE B CA 1
ATOM 4120 C C . ILE B 1 126 ? 7.105 18.391 8.633 1 98.69 126 ILE B C 1
ATOM 4122 O O . ILE B 1 126 ? 6.574 19.297 9.273 1 98.69 126 ILE B O 1
ATOM 4126 N N . LEU B 1 127 ? 6.734 18.094 7.422 1 98.38 127 LEU B N 1
ATOM 4127 C CA . LEU B 1 127 ? 5.605 18.75 6.77 1 98.38 127 LEU B CA 1
ATOM 4128 C C . LEU B 1 127 ? 4.371 17.859 6.793 1 98.38 127 LEU B C 1
ATOM 4130 O O . LEU B 1 127 ? 4.43 16.703 6.344 1 98.38 127 LEU B O 1
ATOM 4134 N N . LEU B 1 128 ? 3.299 18.344 7.32 1 98.31 128 LEU B N 1
ATOM 4135 C CA . LEU B 1 128 ? 2.035 17.609 7.41 1 98.31 128 LEU B CA 1
ATOM 4136 C C . LEU B 1 128 ? 0.986 18.234 6.496 1 98.31 128 LEU B C 1
ATOM 4138 O O . LEU B 1 128 ? 0.357 19.234 6.859 1 98.31 128 LEU B O 1
ATOM 4142 N N . PRO B 1 129 ? 0.705 17.625 5.332 1 97.19 129 PRO B N 1
ATOM 4143 C CA . PRO B 1 129 ? -0.29 18.156 4.395 1 97.19 129 PRO B CA 1
ATOM 4144 C C . PRO B 1 129 ? -1.713 18.078 4.941 1 97.19 129 PRO B C 1
ATOM 4146 O O . PRO B 1 129 ? -1.957 17.406 5.949 1 97.19 129 PRO B O 1
ATOM 4149 N N . GLY B 1 130 ? -2.594 18.812 4.285 1 95.12 130 GLY B N 1
ATOM 4150 C CA . GLY B 1 130 ? -4 18.797 4.652 1 95.12 130 GLY B CA 1
ATOM 4151 C C . GLY B 1 130 ? -4.719 17.531 4.215 1 95.12 130 GLY B C 1
ATOM 4152 O O . GLY B 1 130 ? -4.082 16.562 3.783 1 95.12 130 GLY B O 1
ATOM 4153 N N . LEU B 1 131 ? -6.047 17.625 4.344 1 95.19 131 LEU B N 1
ATOM 4154 C CA . LEU B 1 131 ? -6.891 16.469 4.012 1 95.19 131 LEU B CA 1
ATOM 4155 C C . LEU B 1 131 ? -6.641 16.016 2.58 1 95.19 131 LEU B C 1
ATOM 4157 O O . LEU B 1 131 ? -6.727 16.812 1.645 1 95.19 131 LEU B O 1
ATOM 4161 N N . THR B 1 132 ? -6.262 14.758 2.402 1 95.75 132 THR B N 1
ATOM 4162 C CA . THR B 1 132 ? -6.055 14.047 1.143 1 95.75 132 THR B CA 1
ATOM 4163 C C . THR B 1 132 ? -4.773 14.516 0.463 1 95.75 132 THR B C 1
ATOM 4165 O O . THR B 1 132 ? -4.418 14.031 -0.612 1 95.75 132 THR B O 1
ATOM 4168 N N . GLY B 1 133 ? -4.082 15.539 1.007 1 95.25 133 GLY B N 1
ATOM 4169 C CA . GLY B 1 133 ? -2.855 16.047 0.416 1 95.25 133 GLY B CA 1
ATOM 4170 C C . GLY B 1 133 ? -1.657 15.148 0.657 1 95.25 133 GLY B C 1
ATOM 4171 O O . GLY B 1 133 ? -1.736 14.195 1.433 1 95.25 133 GLY B O 1
ATOM 4172 N N . GLY B 1 134 ? -0.551 15.508 -0.057 1 96.31 134 GLY B N 1
ATOM 4173 C CA . GLY B 1 134 ? 0.681 14.742 0.045 1 96.31 134 GLY B CA 1
ATOM 4174 C C . GLY B 1 134 ? 1.886 15.469 -0.52 1 96.31 134 GLY B C 1
ATOM 4175 O O . GLY B 1 134 ? 1.812 16.672 -0.816 1 96.31 134 GLY B O 1
ATOM 4176 N N . SER B 1 135 ? 2.967 14.75 -0.626 1 96.94 135 SER B N 1
ATOM 4177 C CA . SER B 1 135 ? 4.258 15.312 -1.012 1 96.94 135 SER B CA 1
ATOM 4178 C C . SER B 1 135 ? 4.223 15.836 -2.443 1 96.94 135 SER B C 1
ATOM 4180 O O . SER B 1 135 ? 5.113 16.578 -2.855 1 96.94 135 SER B O 1
ATOM 4182 N N . GLY B 1 136 ? 3.244 15.508 -3.191 1 93.25 136 GLY B N 1
ATOM 4183 C CA . GLY B 1 136 ? 3.146 15.961 -4.57 1 93.25 136 GLY B CA 1
ATOM 4184 C C . GLY B 1 136 ? 2.455 17.297 -4.711 1 93.25 136 GLY B C 1
ATOM 4185 O O . GLY B 1 136 ? 2.475 17.906 -5.785 1 93.25 136 GLY B O 1
ATOM 4186 N N . ASP B 1 137 ? 1.905 17.797 -3.686 1 91.12 137 ASP B N 1
ATOM 4187 C CA . ASP B 1 137 ? 1.168 19.047 -3.746 1 91.12 137 ASP B CA 1
ATOM 4188 C C . ASP B 1 137 ? 2.117 20.234 -3.893 1 91.12 137 ASP B C 1
ATOM 4190 O O . ASP B 1 137 ? 3.18 20.266 -3.27 1 91.12 137 ASP B O 1
ATOM 4194 N N . ALA B 1 138 ? 1.72 21.219 -4.602 1 86.94 138 ALA B N 1
ATOM 4195 C CA . ALA B 1 138 ? 2.549 22.375 -4.906 1 86.94 138 ALA B CA 1
ATOM 4196 C C . ALA B 1 138 ? 2.92 23.141 -3.633 1 86.94 138 ALA B C 1
ATOM 4198 O O . ALA B 1 138 ? 4.078 23.516 -3.441 1 86.94 138 ALA B O 1
ATOM 4199 N N . TYR B 1 139 ? 1.929 23.438 -2.74 1 84.19 139 TYR B N 1
ATOM 4200 C CA . TYR B 1 139 ? 2.195 24.219 -1.538 1 84.19 139 TYR B CA 1
ATOM 4201 C C . TYR B 1 139 ? 3.188 23.516 -0.631 1 84.19 139 TYR B C 1
ATOM 4203 O O . TYR B 1 139 ? 4.039 24.141 -0.005 1 84.19 139 TYR B O 1
ATOM 4211 N N . VAL B 1 140 ? 3.125 22.188 -0.603 1 93.06 140 VAL B N 1
ATOM 4212 C CA . VAL B 1 140 ? 4.047 21.391 0.197 1 93.06 140 VAL B CA 1
ATOM 4213 C C . VAL B 1 140 ? 5.453 21.484 -0.394 1 93.06 140 VAL B C 1
ATOM 4215 O O . VAL B 1 140 ? 6.422 21.734 0.329 1 93.06 140 VAL B O 1
ATOM 4218 N N . ARG B 1 141 ? 5.551 21.375 -1.662 1 93 141 ARG B N 1
ATOM 4219 C CA . ARG B 1 141 ? 6.852 21.359 -2.322 1 93 141 ARG B CA 1
ATOM 4220 C C . ARG B 1 141 ? 7.508 22.734 -2.27 1 93 141 ARG B C 1
ATOM 4222 O O . ARG B 1 141 ? 8.734 22.844 -2.17 1 93 141 ARG B O 1
ATOM 4229 N N . HIS B 1 142 ? 6.719 23.75 -2.373 1 87.25 142 HIS B N 1
ATOM 4230 C CA . HIS B 1 142 ? 7.277 25.094 -2.242 1 87.25 142 HIS B CA 1
ATOM 4231 C C . HIS B 1 142 ? 7.863 25.312 -0.852 1 87.25 142 HIS B C 1
ATOM 4233 O O . HIS B 1 142 ? 8.945 25.891 -0.713 1 87.25 142 HIS B O 1
ATOM 4239 N N . MET B 1 143 ? 7.141 24.922 0.126 1 90.06 143 MET B N 1
ATOM 4240 C CA . MET B 1 143 ? 7.66 25.016 1.487 1 90.06 143 MET B CA 1
ATOM 4241 C C . MET B 1 143 ? 8.93 24.188 1.648 1 90.06 143 MET B C 1
ATOM 4243 O O . MET B 1 143 ? 9.891 24.625 2.268 1 90.06 143 MET B O 1
ATOM 4247 N N . LEU B 1 144 ? 8.867 23.016 1.09 1 94.12 144 LEU B N 1
ATOM 4248 C CA . LEU B 1 144 ? 10.008 22.109 1.136 1 94.12 144 LEU B CA 1
ATOM 4249 C C . LEU B 1 144 ? 11.258 22.75 0.558 1 94.12 144 LEU B C 1
ATOM 4251 O O . LEU B 1 144 ? 12.305 22.781 1.202 1 94.12 144 LEU B O 1
ATOM 4255 N N . VAL B 1 145 ? 11.141 23.344 -0.596 1 91.62 145 VAL B N 1
ATOM 4256 C CA . VAL B 1 145 ? 12.266 23.953 -1.289 1 91.62 145 VAL B CA 1
ATOM 4257 C C . VAL B 1 145 ? 12.781 25.156 -0.49 1 91.62 145 VAL B C 1
ATOM 4259 O O . VAL B 1 145 ? 13.992 25.344 -0.357 1 91.62 145 VAL B O 1
ATOM 4262 N N . ARG B 1 146 ? 11.867 25.906 0.024 1 87.06 146 ARG B N 1
ATOM 4263 C CA . ARG B 1 146 ? 12.258 27.078 0.811 1 87.06 146 ARG B CA 1
ATOM 4264 C C . ARG B 1 146 ? 13.008 26.656 2.074 1 87.06 146 ARG B C 1
ATOM 4266 O O . ARG B 1 146 ? 14.047 27.234 2.406 1 87.06 146 ARG B O 1
ATOM 4273 N N . ALA B 1 147 ? 12.5 25.703 2.793 1 92.12 147 ALA B N 1
ATOM 4274 C CA . ALA B 1 147 ? 13.148 25.219 4.004 1 92.12 147 ALA B CA 1
ATOM 4275 C C . ALA B 1 147 ? 14.531 24.641 3.693 1 92.12 147 ALA B C 1
ATOM 4277 O O . ALA B 1 147 ? 15.492 24.891 4.43 1 92.12 147 ALA B O 1
ATOM 4278 N N . ARG B 1 148 ? 14.617 23.906 2.648 1 92.62 148 ARG B N 1
ATOM 4279 C CA . ARG B 1 148 ? 15.883 23.312 2.23 1 92.62 148 ARG B CA 1
ATOM 4280 C C . ARG B 1 148 ? 16.922 24.406 1.936 1 92.62 148 ARG B C 1
ATOM 4282 O O . ARG B 1 148 ? 18.094 24.234 2.256 1 92.62 148 ARG B O 1
ATOM 4289 N N . SER B 1 149 ? 16.469 25.484 1.293 1 89.19 149 SER B N 1
ATOM 4290 C CA . SER B 1 149 ? 17.375 26.578 0.949 1 89.19 149 SER B CA 1
ATOM 4291 C C . SER B 1 149 ? 17.938 27.234 2.199 1 89.19 149 SER B C 1
ATOM 4293 O O . SER B 1 149 ? 18.969 27.922 2.137 1 89.19 149 SER B O 1
ATOM 4295 N N . LYS B 1 150 ? 17.297 27 3.314 1 88.38 150 LYS B N 1
ATOM 4296 C CA . LYS B 1 150 ? 17.766 27.578 4.574 1 88.38 150 LYS B CA 1
ATOM 4297 C C . LYS B 1 150 ? 18.516 26.547 5.41 1 88.38 150 LYS B C 1
ATOM 4299 O O . LYS B 1 150 ? 18.734 26.734 6.605 1 88.38 150 LYS B O 1
ATOM 4304 N N . GLY B 1 151 ? 18.797 25.359 4.84 1 91.75 151 GLY B N 1
ATOM 4305 C CA . GLY B 1 151 ? 19.656 24.359 5.477 1 91.75 151 GLY B CA 1
ATOM 4306 C C . GLY B 1 151 ? 18.891 23.344 6.289 1 91.75 151 GLY B C 1
ATOM 4307 O O . GLY B 1 151 ? 19.484 22.562 7.035 1 91.75 151 GLY B O 1
ATOM 4308 N N . CYS B 1 152 ? 17.609 23.297 6.121 1 95.25 152 CYS B N 1
ATOM 4309 C CA . CYS B 1 152 ? 16.781 22.359 6.863 1 95.25 152 CYS B CA 1
ATOM 4310 C C . CYS B 1 152 ? 16.719 21.016 6.137 1 95.25 152 CYS B C 1
ATOM 4312 O O . CYS B 1 152 ? 16.609 20.969 4.91 1 95.25 152 CYS B O 1
ATOM 4314 N N . ARG B 1 153 ? 16.859 19.984 6.91 1 97.5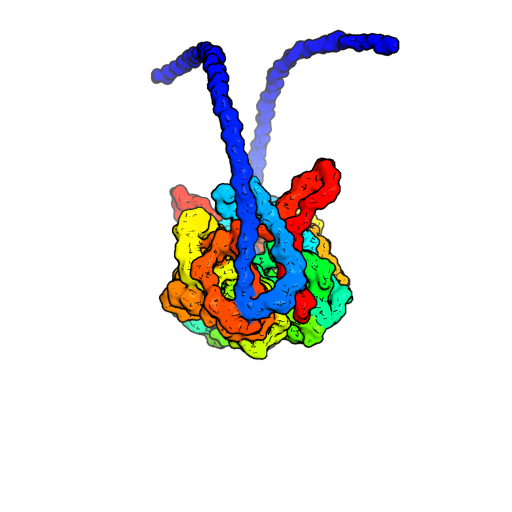 153 ARG B N 1
ATOM 4315 C CA . ARG B 1 153 ? 16.391 18.688 6.426 1 97.5 153 ARG B CA 1
ATOM 4316 C C . ARG B 1 153 ? 14.875 18.594 6.461 1 97.5 153 ARG B C 1
ATOM 4318 O O . ARG B 1 153 ? 14.242 19.016 7.434 1 97.5 153 ARG B O 1
ATOM 4325 N N . VAL B 1 154 ? 14.273 18.094 5.348 1 98.12 154 VAL B N 1
ATOM 4326 C CA . VAL B 1 154 ? 12.82 18.141 5.273 1 98.12 154 VAL B CA 1
ATOM 4327 C C . VAL B 1 154 ? 12.281 16.734 5.004 1 98.12 154 VAL B C 1
ATOM 4329 O O . VAL B 1 154 ? 12.852 15.984 4.207 1 98.12 154 VAL B O 1
ATOM 4332 N N . VAL B 1 155 ? 11.242 16.359 5.668 1 98.75 155 VAL B N 1
ATOM 4333 C CA . VAL B 1 155 ? 10.508 15.117 5.422 1 98.75 155 VAL B CA 1
ATOM 4334 C C . VAL B 1 155 ? 9.008 15.414 5.352 1 98.75 155 VAL B C 1
ATOM 4336 O O . VAL B 1 155 ? 8.484 16.203 6.145 1 98.75 155 VAL B O 1
ATOM 4339 N N . VAL B 1 156 ? 8.344 14.906 4.301 1 98.81 156 VAL B N 1
ATOM 4340 C CA . VAL B 1 156 ? 6.891 15.039 4.176 1 98.81 156 VAL B CA 1
ATOM 4341 C C . VAL B 1 156 ? 6.211 13.797 4.742 1 98.81 156 VAL B C 1
ATOM 4343 O O . VAL B 1 156 ? 6.531 12.672 4.355 1 98.81 156 VAL B O 1
ATOM 4346 N N . PHE B 1 157 ? 5.352 14.023 5.672 1 98.81 157 PHE B N 1
ATOM 4347 C CA . PHE B 1 157 ? 4.543 12.969 6.281 1 98.81 157 PHE B CA 1
ATOM 4348 C C . PHE B 1 157 ? 3.254 12.758 5.496 1 98.81 157 PHE B C 1
ATOM 4350 O O . PHE B 1 157 ? 2.33 13.57 5.578 1 98.81 157 PHE B O 1
ATOM 4357 N N . ASN B 1 158 ? 3.172 11.68 4.715 1 98.75 158 ASN B N 1
ATOM 4358 C CA . ASN B 1 158 ? 1.956 11.305 4 1 98.75 158 ASN B CA 1
ATOM 4359 C C . ASN B 1 158 ? 1.071 10.391 4.836 1 98.75 158 ASN B C 1
ATOM 4361 O O . ASN B 1 158 ? 1.466 9.266 5.16 1 98.75 158 ASN B O 1
ATOM 4365 N N . SER B 1 159 ? -0.111 10.883 5.145 1 98.44 159 SER B N 1
ATOM 4366 C CA . SER B 1 159 ? -1.056 10.078 5.91 1 98.44 159 SER B CA 1
ATOM 4367 C C . SER B 1 159 ? -1.491 8.844 5.125 1 98.44 159 SER B C 1
ATOM 4369 O O . SER B 1 159 ? -1.269 8.758 3.916 1 98.44 159 SER B O 1
ATOM 4371 N N . ARG B 1 160 ? -2.076 7.918 5.824 1 98.5 160 ARG B N 1
ATOM 4372 C CA . ARG B 1 160 ? -2.488 6.652 5.227 1 98.5 160 ARG B CA 1
ATOM 4373 C C . ARG B 1 160 ? -3.35 6.883 3.988 1 98.5 160 ARG B C 1
ATOM 4375 O O . ARG B 1 160 ? -4.391 7.539 4.066 1 98.5 160 ARG B O 1
ATOM 4382 N N . GLY B 1 161 ? -2.859 6.363 2.832 1 97.44 161 GLY B N 1
ATOM 4383 C CA . GLY B 1 161 ? -3.59 6.484 1.58 1 97.44 161 GLY B CA 1
ATOM 4384 C C . GLY B 1 161 ? -3.229 7.73 0.797 1 97.44 161 GLY B C 1
ATOM 4385 O O . GLY B 1 161 ? -3.473 7.805 -0.409 1 97.44 161 GLY B O 1
ATOM 4386 N N . CYS B 1 162 ? -2.697 8.742 1.427 1 97.62 162 CYS B N 1
ATOM 4387 C CA . CYS B 1 162 ? -2.342 9.984 0.757 1 97.62 162 CYS B CA 1
ATOM 4388 C C . CYS B 1 162 ? -0.974 9.883 0.094 1 97.62 162 CYS B C 1
ATOM 4390 O O . CYS B 1 162 ? -0.122 9.109 0.539 1 97.62 162 CYS B O 1
ATOM 4392 N N . GLY B 1 163 ? -0.801 10.656 -1.012 1 95.62 163 GLY B N 1
ATOM 4393 C CA . GLY B 1 163 ? 0.461 10.586 -1.729 1 95.62 163 GLY B CA 1
ATOM 4394 C C . GLY B 1 163 ? 0.793 9.18 -2.205 1 95.62 163 GLY B C 1
ATOM 4395 O O . GLY B 1 163 ? 1.959 8.781 -2.201 1 95.62 163 GLY B O 1
ATOM 4396 N N . ASP B 1 164 ? -0.201 8.375 -2.387 1 94.19 164 ASP B N 1
ATOM 4397 C CA . ASP B 1 164 ? -0.071 6.984 -2.818 1 94.19 164 ASP B CA 1
ATOM 4398 C C . ASP B 1 164 ? 0.637 6.145 -1.758 1 94.19 164 ASP B C 1
ATOM 4400 O O . ASP B 1 164 ? 1.415 5.246 -2.086 1 94.19 164 ASP B O 1
ATOM 4404 N N . SER B 1 165 ? 0.464 6.562 -0.578 1 96.5 165 SER B N 1
ATOM 4405 C CA . SER B 1 165 ? 1.003 5.762 0.518 1 96.5 165 SER B CA 1
ATOM 4406 C C . SER B 1 165 ? 0.213 4.469 0.699 1 96.5 165 SER B C 1
ATOM 4408 O O . SER B 1 165 ? -0.954 4.387 0.31 1 96.5 165 SER B O 1
ATOM 4410 N N . PRO B 1 166 ? 0.864 3.498 1.245 1 96.25 166 PRO B N 1
ATOM 4411 C CA . PRO B 1 166 ? 0.187 2.209 1.414 1 96.25 166 PRO B CA 1
ATOM 4412 C C . PRO B 1 166 ? -0.886 2.244 2.5 1 96.25 166 PRO B C 1
ATOM 4414 O O . PRO B 1 166 ? -0.785 3.027 3.449 1 96.25 166 PRO B O 1
ATOM 4417 N N . VAL B 1 167 ? -1.939 1.466 2.311 1 98.06 167 VAL B N 1
ATOM 4418 C CA . VAL B 1 167 ? -2.955 1.169 3.316 1 98.06 167 VAL B CA 1
ATOM 4419 C C . VAL B 1 167 ? -3.039 -0.34 3.535 1 98.06 167 VAL B C 1
ATOM 4421 O O . VAL B 1 167 ? -3.408 -1.086 2.627 1 98.06 167 VAL B O 1
ATOM 4424 N N . THR B 1 168 ? -2.67 -0.776 4.762 1 97.81 168 THR B N 1
ATOM 4425 C CA . THR B 1 168 ? -2.539 -2.209 4.996 1 97.81 168 THR B CA 1
ATOM 4426 C C . THR B 1 168 ? -3.592 -2.693 5.988 1 97.81 168 THR B C 1
ATOM 4428 O O . THR B 1 168 ? -3.688 -3.891 6.266 1 97.81 168 THR B O 1
ATOM 4431 N N . THR B 1 169 ? -4.34 -1.847 6.613 1 97.69 169 THR B N 1
ATOM 4432 C CA . THR B 1 169 ? -5.465 -2.121 7.5 1 97.69 169 THR B CA 1
ATOM 4433 C C . THR B 1 169 ? -6.703 -1.351 7.055 1 97.69 169 THR B C 1
ATOM 4435 O O . THR B 1 169 ? -6.602 -0.371 6.316 1 97.69 169 THR B O 1
ATOM 4438 N N . PRO B 1 170 ? -7.906 -1.807 7.453 1 97.56 170 PRO B N 1
ATOM 4439 C CA . PRO B 1 170 ? -9.109 -1.036 7.129 1 97.56 170 PRO B CA 1
ATOM 4440 C C . PRO B 1 170 ? -9.266 0.203 8.008 1 97.56 170 PRO B C 1
ATOM 4442 O O . PRO B 1 170 ? -10.266 0.331 8.719 1 97.56 170 PRO B O 1
ATOM 4445 N N . GLN B 1 171 ? -8.312 1.022 7.941 1 97.81 171 GLN B N 1
ATOM 4446 C CA . GLN B 1 171 ? -8.297 2.266 8.703 1 97.81 171 GLN B CA 1
ATOM 4447 C C . GLN B 1 171 ? -7.453 3.328 8.016 1 97.81 171 GLN B C 1
ATOM 4449 O O . GLN B 1 171 ? -6.285 3.092 7.699 1 97.81 171 GLN B O 1
ATOM 4454 N N . PHE B 1 172 ? -8.07 4.391 7.723 1 98.12 172 PHE B N 1
ATOM 4455 C CA . PHE B 1 172 ? -7.332 5.547 7.223 1 98.12 172 PHE B CA 1
ATOM 4456 C C . PHE B 1 172 ? -6.887 6.445 8.367 1 98.12 172 PHE B C 1
ATOM 4458 O O . PHE B 1 172 ? -6.555 5.957 9.453 1 98.12 172 PHE B O 1
ATOM 4465 N N . TYR B 1 173 ? -6.641 7.703 8.133 1 98.12 173 TYR B N 1
ATOM 4466 C CA . TYR B 1 173 ? -6.34 8.703 9.148 1 98.12 173 TYR B CA 1
ATOM 4467 C C . TYR B 1 173 ? -7.551 9.594 9.422 1 98.12 173 TYR B C 1
ATOM 4469 O O . TYR B 1 173 ? -8.586 9.453 8.766 1 98.12 173 TYR B O 1
ATOM 4477 N N . SER B 1 174 ? -7.508 10.383 10.5 1 98.19 174 SER B N 1
ATOM 4478 C CA . SER B 1 174 ? -8.594 11.289 10.852 1 98.19 174 SER B CA 1
ATOM 4479 C C . SER B 1 174 ? -8.102 12.445 11.711 1 98.19 174 SER B C 1
ATOM 4481 O O . SER B 1 174 ? -6.949 12.445 12.156 1 98.19 174 SER B O 1
ATOM 4483 N N . ALA B 1 175 ? -8.984 13.375 11.867 1 98.06 175 ALA B N 1
ATOM 4484 C CA . ALA B 1 175 ? -8.688 14.508 12.742 1 98.06 175 ALA B CA 1
ATOM 4485 C C . ALA B 1 175 ? -8.516 14.055 14.188 1 98.06 175 ALA B C 1
ATOM 4487 O O . ALA B 1 175 ? -7.824 14.711 14.969 1 98.06 175 ALA B O 1
ATOM 4488 N N . SER B 1 176 ? -9.07 12.953 14.531 1 97.5 176 SER B N 1
ATOM 4489 C CA . SER B 1 176 ? -9.07 12.508 15.922 1 97.5 176 SER B CA 1
ATOM 4490 C C . SER B 1 176 ? -7.852 11.641 16.219 1 97.5 176 SER B C 1
ATOM 4492 O O . SER B 1 176 ? -7.422 11.539 17.375 1 97.5 176 SER B O 1
ATOM 4494 N N . PHE B 1 177 ? -7.34 10.992 15.266 1 98 177 PHE B N 1
ATOM 4495 C CA . PHE B 1 177 ? -6.336 9.961 15.484 1 98 177 PHE B CA 1
ATOM 4496 C C . PHE B 1 177 ? -4.938 10.562 15.492 1 98 177 PHE B C 1
ATOM 4498 O O . PHE B 1 177 ? -4.473 11.094 14.484 1 98 177 PHE B O 1
ATOM 4505 N N . LEU B 1 178 ? -4.234 10.422 16.594 1 98.19 178 LEU B N 1
ATOM 4506 C CA . LEU B 1 178 ? -2.918 11.031 16.75 1 98.19 178 LEU B CA 1
ATOM 4507 C C . LEU B 1 178 ? -1.824 9.969 16.734 1 98.19 178 LEU B C 1
ATOM 4509 O O . LEU B 1 178 ? -0.637 10.289 16.797 1 98.19 178 LEU B O 1
ATOM 4513 N N . GLY B 1 179 ? -2.215 8.695 16.594 1 98.06 179 GLY B N 1
ATOM 4514 C CA . GLY B 1 179 ? -1.266 7.594 16.641 1 98.06 179 GLY B CA 1
ATOM 4515 C C . GLY B 1 179 ? -0.179 7.695 15.586 1 98.06 179 GLY B C 1
ATOM 4516 O O . GLY B 1 179 ? 1 7.484 15.875 1 98.06 179 GLY B O 1
ATOM 4517 N N . ASP B 1 180 ? -0.521 8.016 14.383 1 98.56 180 ASP B N 1
ATOM 4518 C CA . ASP B 1 180 ? 0.448 8.117 13.297 1 98.56 180 ASP B CA 1
ATOM 4519 C C . ASP B 1 180 ? 1.435 9.25 13.547 1 98.56 180 ASP B C 1
ATOM 4521 O O . ASP B 1 180 ? 2.635 9.102 13.312 1 98.56 180 ASP B O 1
ATOM 4525 N N . MET B 1 181 ? 0.884 10.406 13.984 1 98.56 181 MET B N 1
ATOM 4526 C CA . MET B 1 181 ? 1.74 11.547 14.289 1 98.56 181 MET B CA 1
ATOM 4527 C C . MET B 1 181 ? 2.779 11.18 15.344 1 98.56 181 MET B C 1
ATOM 4529 O O . MET B 1 181 ? 3.957 11.523 15.203 1 98.56 181 MET B O 1
ATOM 4533 N N . ARG B 1 182 ? 2.396 10.516 16.391 1 98.31 182 ARG B N 1
ATOM 4534 C CA . ARG B 1 182 ? 3.299 10.102 17.469 1 98.31 182 ARG B CA 1
ATOM 4535 C C . ARG B 1 182 ? 4.402 9.195 16.922 1 98.31 182 ARG B C 1
ATOM 4537 O O . ARG B 1 182 ? 5.574 9.367 17.266 1 98.31 182 ARG B O 1
ATOM 4544 N N . GLU B 1 183 ? 4.008 8.289 16.062 1 98.31 183 GLU B N 1
ATOM 4545 C CA . GLU B 1 183 ? 4.973 7.348 15.508 1 98.31 183 GLU B CA 1
ATOM 4546 C C . GLU B 1 183 ? 5.969 8.062 14.594 1 98.31 183 GLU B C 1
ATOM 4548 O O . GLU B 1 183 ? 7.168 7.762 14.617 1 98.31 183 GLU B O 1
ATOM 4553 N N . VAL B 1 184 ? 5.508 8.938 13.773 1 98.81 184 VAL B N 1
ATOM 4554 C CA . VAL B 1 184 ? 6.371 9.656 12.836 1 98.81 184 VAL B CA 1
ATOM 4555 C C . VAL B 1 184 ? 7.363 10.516 13.617 1 98.81 184 VAL B C 1
ATOM 4557 O O . VAL B 1 184 ? 8.562 10.492 13.336 1 98.81 184 VAL B O 1
ATOM 4560 N N . VAL B 1 185 ? 6.863 11.305 14.617 1 98.75 185 VAL B N 1
ATOM 4561 C CA . VAL B 1 185 ? 7.734 12.164 15.398 1 98.75 185 VAL B CA 1
ATOM 4562 C C . VAL B 1 185 ? 8.781 11.32 16.125 1 98.75 185 VAL B C 1
ATOM 4564 O O . VAL B 1 185 ? 9.969 11.664 16.141 1 98.75 185 VAL B O 1
ATOM 4567 N N . SER B 1 186 ? 8.359 10.234 16.734 1 98.56 186 SER B N 1
ATOM 4568 C CA . SER B 1 186 ? 9.281 9.344 17.422 1 98.56 186 SER B CA 1
ATOM 4569 C C . SER B 1 186 ? 10.344 8.797 16.469 1 98.56 186 SER B C 1
ATOM 4571 O O . SER B 1 186 ? 11.523 8.758 16.812 1 98.56 186 SER B O 1
ATOM 4573 N N . HIS B 1 187 ? 9.914 8.414 15.32 1 98.69 187 HIS B N 1
ATOM 4574 C CA . HIS B 1 187 ? 10.82 7.859 14.328 1 98.69 187 HIS B CA 1
ATOM 4575 C C . HIS B 1 187 ? 11.852 8.891 13.883 1 98.69 187 HIS B C 1
ATOM 4577 O O . HIS B 1 187 ? 13.047 8.602 13.828 1 98.69 187 HIS B O 1
ATOM 4583 N N . VAL B 1 188 ? 11.414 10.055 13.578 1 98.56 188 VAL B N 1
ATOM 4584 C CA . VAL B 1 188 ? 12.266 11.109 13.039 1 98.56 188 VAL B CA 1
ATOM 4585 C C . VAL B 1 188 ? 13.234 11.586 14.117 1 98.56 188 VAL B C 1
ATOM 4587 O O . VAL B 1 188 ? 14.43 11.75 13.859 1 98.56 188 VAL B O 1
ATOM 4590 N N . THR B 1 189 ? 12.766 11.781 15.328 1 98.19 189 THR B N 1
ATOM 4591 C CA . THR B 1 189 ? 13.625 12.234 16.422 1 98.19 189 THR B CA 1
ATOM 4592 C C . THR B 1 189 ? 14.617 11.141 16.812 1 98.19 189 THR B C 1
ATOM 4594 O O . THR B 1 189 ? 15.734 11.438 17.234 1 98.19 189 THR B O 1
ATOM 4597 N N . GLY B 1 190 ? 14.25 9.875 16.703 1 98.12 190 GLY B N 1
ATOM 4598 C CA . GLY B 1 190 ? 15.164 8.766 16.953 1 98.12 190 GLY B CA 1
ATOM 4599 C C . GLY B 1 190 ? 16.266 8.672 15.914 1 98.12 190 GLY B C 1
ATOM 4600 O O . GLY B 1 190 ? 17.406 8.359 16.25 1 98.12 190 GLY B O 1
ATOM 4601 N N . ARG B 1 191 ? 15.945 8.977 14.711 1 97.56 191 ARG B N 1
ATOM 4602 C CA . ARG B 1 191 ? 16.906 8.906 13.602 1 97.56 191 ARG B CA 1
ATOM 4603 C C . ARG B 1 191 ? 17.906 10.039 13.688 1 97.56 191 ARG B C 1
ATOM 4605 O O . ARG B 1 191 ? 19.078 9.859 13.344 1 97.56 191 ARG B O 1
ATOM 4612 N N . TYR B 1 192 ? 17.438 11.172 14.086 1 97.69 192 TYR B N 1
ATOM 4613 C CA . TYR B 1 192 ? 18.312 12.336 14.227 1 97.69 192 TYR B CA 1
ATOM 4614 C C . TYR B 1 192 ? 18.234 12.898 15.641 1 97.69 192 TYR B C 1
ATOM 4616 O O . TYR B 1 192 ? 17.688 13.984 15.852 1 97.69 192 TYR B O 1
ATOM 4624 N N . PRO B 1 193 ? 18.875 12.281 16.547 1 96.81 193 PRO B N 1
ATOM 4625 C CA . PRO B 1 193 ? 18.734 12.633 17.969 1 96.81 193 PRO B CA 1
ATOM 4626 C C . PRO B 1 193 ? 19.328 13.992 18.297 1 96.81 193 PRO B C 1
ATOM 4628 O O . PRO B 1 193 ? 18.953 14.617 19.281 1 96.81 193 PRO B O 1
ATOM 4631 N N . ASN B 1 194 ? 20.234 14.492 17.453 1 96 194 ASN B N 1
ATOM 4632 C CA . ASN B 1 194 ? 20.922 15.75 17.75 1 96 194 ASN B CA 1
ATOM 4633 C C . ASN B 1 194 ? 20.297 16.922 16.984 1 96 194 ASN B C 1
ATOM 4635 O O . ASN B 1 194 ? 20.75 18.062 17.125 1 96 194 ASN B O 1
ATOM 4639 N N . ALA B 1 195 ? 19.344 16.656 16.203 1 96.81 195 ALA B N 1
ATOM 4640 C CA . ALA B 1 195 ? 18.703 17.703 15.422 1 96.81 195 ALA B CA 1
ATOM 4641 C C . ALA B 1 195 ? 17.516 18.312 16.172 1 96.81 195 ALA B C 1
ATOM 4643 O O . ALA B 1 195 ? 16.781 17.594 16.859 1 96.81 195 ALA B O 1
ATOM 4644 N N . ASN B 1 196 ? 17.359 19.641 16.047 1 95.62 196 ASN B N 1
ATOM 4645 C CA . ASN B 1 196 ? 16.078 20.234 16.422 1 95.62 196 ASN B CA 1
ATOM 4646 C C . ASN B 1 196 ? 15 19.891 15.406 1 95.62 196 ASN B C 1
ATOM 4648 O O . ASN B 1 196 ? 15.117 20.203 14.227 1 95.62 196 ASN B O 1
ATOM 4652 N N . VAL B 1 197 ? 13.969 19.266 15.883 1 97.44 197 VAL B N 1
ATOM 4653 C CA . VAL B 1 197 ? 12.906 18.828 14.984 1 97.44 197 VAL B CA 1
ATOM 4654 C C . VAL B 1 197 ? 11.711 19.781 15.102 1 97.44 197 VAL B C 1
ATOM 4656 O O . VAL B 1 197 ? 11.273 20.094 16.203 1 97.44 197 VAL B O 1
ATOM 4659 N N . TYR B 1 198 ? 11.227 20.266 13.953 1 96.25 198 TYR B N 1
ATOM 4660 C CA . TYR B 1 198 ? 10.07 21.141 13.836 1 96.25 198 TYR B CA 1
ATOM 4661 C C . TYR B 1 198 ? 8.992 20.516 12.969 1 96.25 198 TYR B C 1
ATOM 4663 O O . TYR B 1 198 ? 9.242 19.516 12.281 1 96.25 198 TYR B O 1
ATOM 4671 N N . ALA B 1 199 ? 7.785 21.094 13.062 1 97.75 199 ALA B N 1
ATOM 4672 C CA . ALA B 1 199 ? 6.703 20.594 12.219 1 97.75 199 ALA B CA 1
ATOM 4673 C C . ALA B 1 199 ? 5.844 21.75 11.703 1 97.75 199 ALA B C 1
ATOM 4675 O O . ALA B 1 199 ? 5.625 22.734 12.414 1 97.75 199 ALA B O 1
ATOM 4676 N N . ILE B 1 200 ? 5.406 21.641 10.469 1 95.94 200 ILE B N 1
ATOM 4677 C CA . ILE B 1 200 ? 4.441 22.547 9.859 1 95.94 200 ILE B CA 1
ATOM 4678 C C . ILE B 1 200 ? 3.234 21.75 9.352 1 95.94 200 ILE B C 1
ATOM 4680 O O . ILE B 1 200 ? 3.391 20.75 8.656 1 95.94 200 ILE B O 1
ATOM 4684 N N . GLY B 1 201 ? 2.09 22.156 9.695 1 96.38 201 GLY B N 1
ATOM 4685 C CA . GLY B 1 201 ? 0.862 21.531 9.234 1 96.38 201 GLY B CA 1
ATOM 4686 C C . GLY B 1 201 ? -0.07 22.5 8.531 1 96.38 201 GLY B C 1
ATOM 4687 O O . GLY B 1 201 ? -0.137 23.672 8.891 1 96.38 201 GLY B O 1
ATOM 4688 N N . TRP B 1 202 ? -0.79 21.984 7.516 1 92.94 202 TRP B N 1
ATOM 4689 C CA . TRP B 1 202 ? -1.794 22.766 6.801 1 92.94 202 TRP B CA 1
ATOM 4690 C C . TRP B 1 202 ? -3.193 22.219 7.047 1 92.94 202 TRP B C 1
ATOM 4692 O O . TRP B 1 202 ? -3.396 21 7.016 1 92.94 202 TRP B O 1
ATOM 4702 N N . SER B 1 203 ? -4.152 23.094 7.238 1 94.31 203 SER B N 1
ATOM 4703 C CA . SER B 1 203 ? -5.555 22.703 7.301 1 94.31 203 SER B CA 1
ATOM 4704 C C . SER B 1 203 ? -5.758 21.531 8.258 1 94.31 203 SER B C 1
ATOM 4706 O O . SER B 1 203 ? -5.379 21.609 9.43 1 94.31 203 SER B O 1
ATOM 4708 N N . LEU B 1 204 ? -6.199 20.375 7.773 1 96.81 204 LEU B N 1
ATOM 4709 C CA . LEU B 1 204 ? -6.375 19.219 8.656 1 96.81 204 LEU B CA 1
ATOM 4710 C C . LEU B 1 204 ? -5.055 18.812 9.297 1 96.81 204 LEU B C 1
ATOM 4712 O O . LEU B 1 204 ? -5.027 18.406 10.461 1 96.81 204 LEU B O 1
ATOM 4716 N N . GLY B 1 205 ? -3.977 18.875 8.516 1 97.88 205 GLY B N 1
ATOM 4717 C CA . GLY B 1 205 ? -2.66 18.625 9.078 1 97.88 205 GLY B CA 1
ATOM 4718 C C . GLY B 1 205 ? -2.305 19.531 10.234 1 97.88 205 GLY B C 1
ATOM 4719 O O . GLY B 1 205 ? -1.687 19.094 11.203 1 97.88 205 GLY B O 1
ATOM 4720 N N . ALA B 1 206 ? -2.703 20.781 10.102 1 96.44 206 ALA B N 1
ATOM 4721 C CA . ALA B 1 206 ? -2.49 21.734 11.188 1 96.44 206 ALA B CA 1
ATOM 4722 C C . ALA B 1 206 ? -3.322 21.359 12.414 1 96.44 206 ALA B C 1
ATOM 4724 O O . ALA B 1 206 ? -2.842 21.438 13.547 1 96.44 206 ALA B O 1
ATOM 4725 N N . ASN B 1 207 ? -4.578 20.984 12.18 1 97.75 207 ASN B N 1
ATOM 4726 C CA . ASN B 1 207 ? -5.438 20.562 13.281 1 97.75 207 ASN B CA 1
ATOM 4727 C C . ASN B 1 207 ? -4.84 19.375 14.031 1 97.75 207 ASN B C 1
ATOM 4729 O O . ASN B 1 207 ? -4.773 19.375 15.258 1 97.75 207 ASN B O 1
ATOM 4733 N N . ILE B 1 208 ? -4.379 18.359 13.328 1 98.75 208 ILE B N 1
ATOM 4734 C CA . ILE B 1 208 ? -3.768 17.172 13.914 1 98.75 208 ILE B CA 1
ATOM 4735 C C . ILE B 1 208 ? -2.512 17.562 14.688 1 98.75 208 ILE B C 1
ATOM 4737 O O . ILE B 1 208 ? -2.295 17.109 15.812 1 98.75 208 ILE B O 1
ATOM 4741 N N . LEU B 1 209 ? -1.719 18.422 14.109 1 98.25 209 LEU B N 1
ATOM 4742 C CA . LEU B 1 209 ? -0.464 18.844 14.719 1 98.25 209 LEU B CA 1
ATOM 4743 C C . LEU B 1 209 ? -0.715 19.547 16.047 1 98.25 209 LEU B C 1
ATOM 4745 O O . LEU B 1 209 ? -0.09 19.203 17.062 1 98.25 209 LEU B O 1
ATOM 4749 N N . VAL B 1 210 ? -1.642 20.484 16.062 1 96.19 210 VAL B N 1
ATOM 4750 C CA . VAL B 1 210 ? -1.91 21.25 17.281 1 96.19 210 VAL B CA 1
ATOM 4751 C C . VAL B 1 210 ? -2.506 20.328 18.344 1 96.19 210 VAL B C 1
ATOM 4753 O O . VAL B 1 210 ? -2.186 20.453 19.531 1 96.19 210 VAL B O 1
ATOM 4756 N N . ARG B 1 211 ? -3.352 19.422 17.938 1 98.12 211 ARG B N 1
ATOM 4757 C CA . ARG B 1 211 ? -3.877 18.469 18.906 1 98.12 211 ARG B CA 1
ATOM 4758 C C . ARG B 1 211 ? -2.758 17.609 19.5 1 98.12 211 ARG B C 1
ATOM 4760 O O . ARG B 1 211 ? -2.746 17.359 20.703 1 98.12 211 ARG B O 1
ATOM 4767 N N . TYR B 1 212 ? -1.87 17.188 18.672 1 98.44 212 TYR B N 1
ATOM 4768 C CA . TYR B 1 212 ? -0.717 16.406 19.125 1 98.44 212 TYR B CA 1
ATOM 4769 C C . TYR B 1 212 ? 0.11 17.219 20.125 1 98.44 212 TYR B C 1
ATOM 4771 O O . TYR B 1 212 ? 0.49 16.703 21.172 1 98.44 212 TYR B O 1
ATOM 4779 N N . LEU B 1 213 ? 0.395 18.438 19.828 1 95.88 213 LEU B N 1
ATOM 4780 C CA . LEU B 1 213 ? 1.164 19.297 20.719 1 95.88 213 LEU B CA 1
ATOM 4781 C C . LEU B 1 213 ? 0.47 19.453 22.078 1 95.88 213 LEU B C 1
ATOM 4783 O O . LEU B 1 213 ? 1.122 19.406 23.109 1 95.88 213 LEU B O 1
ATOM 4787 N N . GLY B 1 214 ? -0.819 19.688 21.984 1 94.94 214 GLY B N 1
ATOM 4788 C CA . GLY B 1 214 ? -1.575 19.828 23.219 1 94.94 214 GLY B CA 1
ATOM 4789 C C . GLY B 1 214 ? -1.589 18.562 24.062 1 94.94 214 GLY B C 1
ATOM 4790 O O . GLY B 1 214 ? -1.487 18.625 25.281 1 94.94 214 GLY B O 1
ATOM 4791 N N . GLN B 1 215 ? -1.732 17.453 23.406 1 96.5 215 GLN B N 1
ATOM 4792 C CA . GLN B 1 215 ? -1.781 16.188 24.109 1 96.5 215 GLN B CA 1
ATOM 4793 C C . GLN B 1 215 ? -0.436 15.867 24.766 1 96.5 215 GLN B C 1
ATOM 4795 O O . GLN B 1 215 ? -0.383 15.43 25.922 1 96.5 215 GLN B O 1
ATOM 4800 N N . GLU B 1 216 ? 0.59 16.062 24 1 96 216 GLU B N 1
ATOM 4801 C CA . GLU B 1 216 ? 1.922 15.781 24.516 1 96 216 GLU B CA 1
ATOM 4802 C C . GLU B 1 216 ? 2.348 16.828 25.547 1 96 216 GLU B C 1
ATOM 4804 O O . GLU B 1 216 ? 3.082 16.516 26.484 1 96 216 GLU B O 1
ATOM 4809 N N . SER B 1 217 ? 1.923 18.047 25.297 1 92.44 217 SER B N 1
ATOM 4810 C CA . SER B 1 217 ? 2.186 19.172 26.188 1 92.44 217 SER B CA 1
ATOM 4811 C C . SER B 1 217 ? 3.668 19.266 26.531 1 92.44 217 SER B C 1
ATOM 4813 O O . SER B 1 217 ? 4.52 19.297 25.641 1 92.44 217 SER B O 1
ATOM 4815 N N . HIS B 1 218 ? 4.059 19 27.797 1 90.56 218 HIS B N 1
ATOM 4816 C CA . HIS B 1 218 ? 5.426 19.188 28.25 1 90.56 218 HIS B CA 1
ATOM 4817 C C . HIS B 1 218 ? 6.336 18.062 27.766 1 90.56 218 HIS B C 1
ATOM 4819 O O . HIS B 1 218 ? 7.562 18.203 27.781 1 90.56 218 HIS B O 1
ATOM 4825 N N . ASN B 1 219 ? 5.793 17.016 27.25 1 94.38 219 ASN B N 1
ATOM 4826 C CA . ASN B 1 219 ? 6.578 15.867 26.844 1 94.38 219 ASN B CA 1
ATOM 4827 C C . ASN B 1 219 ? 6.824 15.867 25.328 1 94.38 219 ASN B C 1
ATOM 4829 O O . ASN B 1 219 ? 7.422 14.93 24.797 1 94.38 219 ASN B O 1
ATOM 4833 N N . CYS B 1 220 ? 6.367 16.906 24.703 1 95.12 220 CYS B N 1
ATOM 4834 C CA . CYS B 1 220 ? 6.512 16.938 23.25 1 95.12 220 CYS B CA 1
ATOM 4835 C C . CYS B 1 220 ? 7.973 17.094 22.844 1 95.12 220 CYS B C 1
ATOM 4837 O O . CYS B 1 220 ? 8.656 18 23.297 1 95.12 220 CYS B O 1
ATOM 4839 N N . PRO B 1 221 ? 8.445 16.25 21.953 1 96.5 221 PRO B N 1
ATOM 4840 C CA . PRO B 1 221 ? 9.859 16.297 21.578 1 96.5 221 PRO B CA 1
ATOM 4841 C C . PRO B 1 221 ? 10.141 17.359 20.516 1 96.5 221 PRO B C 1
ATOM 4843 O O . PRO B 1 221 ? 11.305 17.656 20.219 1 96.5 221 PRO B O 1
ATOM 4846 N N . LEU B 1 222 ? 9.156 18 19.953 1 95.94 222 LEU B N 1
ATOM 4847 C CA . LEU B 1 222 ? 9.352 19 18.922 1 95.94 222 LEU B CA 1
ATOM 4848 C C . LEU B 1 222 ? 9.867 20.312 19.531 1 95.94 222 LEU B C 1
ATOM 4850 O O . LEU B 1 222 ? 9.43 20.703 20.609 1 95.94 222 LEU B O 1
ATOM 4854 N N . SER B 1 223 ? 10.75 20.984 18.781 1 93 223 SER B N 1
ATOM 4855 C CA . SER B 1 223 ? 11.32 22.25 19.219 1 93 223 SER B CA 1
ATOM 4856 C C . SER B 1 223 ? 10.398 23.422 18.875 1 93 223 SER B C 1
ATOM 4858 O O . SER B 1 223 ? 10.516 24.5 19.469 1 93 223 SER B O 1
ATOM 4860 N N . GLY B 1 224 ? 9.523 23.281 17.969 1 90.56 224 GLY B N 1
ATOM 4861 C CA . GLY B 1 224 ? 8.562 24.281 17.516 1 90.56 224 GLY B CA 1
ATOM 4862 C C . GLY B 1 224 ? 7.656 23.781 16.406 1 90.56 224 GLY B C 1
ATOM 4863 O O . GLY B 1 224 ? 7.914 22.734 15.82 1 90.56 224 GLY B O 1
ATOM 4864 N N . ALA B 1 225 ? 6.621 24.531 16.156 1 93.38 225 ALA B N 1
ATOM 4865 C CA . ALA B 1 225 ? 5.668 24.141 15.133 1 93.38 225 ALA B CA 1
ATOM 4866 C C . ALA B 1 225 ? 4.977 25.344 14.523 1 93.38 225 ALA B C 1
ATOM 4868 O O . ALA B 1 225 ? 4.949 26.422 15.125 1 93.38 225 ALA B O 1
ATOM 4869 N N . VAL B 1 226 ? 4.488 25.172 13.305 1 89.94 226 VAL B N 1
ATOM 4870 C CA . VAL B 1 226 ? 3.713 26.203 12.609 1 89.94 226 VAL B CA 1
ATOM 4871 C C . VAL B 1 226 ? 2.389 25.609 12.133 1 89.94 226 VAL B C 1
ATOM 4873 O O . VAL B 1 226 ? 2.369 24.547 11.5 1 89.94 226 VAL B O 1
ATOM 4876 N N . SER B 1 227 ? 1.366 26.234 12.508 1 91.69 227 SER B N 1
ATOM 4877 C CA . SER B 1 227 ? 0.015 25.859 12.094 1 91.69 227 SER B CA 1
ATOM 4878 C C . SER B 1 227 ? -0.518 26.828 11.039 1 91.69 227 SER B C 1
ATOM 4880 O O . SER B 1 227 ? -0.672 28.016 11.297 1 91.69 227 SER B O 1
ATOM 4882 N N . LEU B 1 228 ? -0.829 26.266 9.859 1 87.56 228 LEU B N 1
ATOM 4883 C CA . LEU B 1 228 ? -1.262 27.109 8.75 1 87.56 228 LEU B CA 1
ATOM 4884 C C . LEU B 1 228 ? -2.703 26.797 8.359 1 87.56 228 LEU B C 1
ATOM 4886 O O . LEU B 1 228 ? -3.041 25.641 8.086 1 87.56 228 LEU B O 1
ATOM 4890 N N . CYS B 1 229 ? -3.57 27.812 8.32 1 86.94 229 CYS B N 1
ATOM 4891 C CA . CYS B 1 229 ? -4.957 27.703 7.887 1 86.94 229 CYS B CA 1
ATOM 4892 C C . CYS B 1 229 ? -5.688 26.594 8.625 1 86.94 229 CYS B C 1
ATOM 4894 O O . CYS B 1 229 ? -6.324 25.734 8.008 1 86.94 229 CYS B O 1
ATOM 4896 N N . ASN B 1 230 ? -5.586 26.594 9.914 1 92.75 230 ASN B N 1
ATOM 4897 C CA . ASN B 1 230 ? -6.086 25.531 10.789 1 92.75 230 ASN B CA 1
ATOM 4898 C C . ASN B 1 230 ? -7.582 25.688 11.055 1 92.75 230 ASN B C 1
ATOM 4900 O O . ASN B 1 230 ? -8.016 26.719 11.594 1 92.75 230 ASN B O 1
ATOM 4904 N N . PRO B 1 231 ? -8.367 24.719 10.648 1 94.06 231 PRO B N 1
ATOM 4905 C CA . PRO B 1 231 ? -9.742 24.719 11.141 1 94.06 231 PRO B CA 1
ATOM 4906 C C . PRO B 1 231 ? -9.852 24.297 12.602 1 94.06 231 PRO B C 1
ATOM 4908 O O . PRO B 1 231 ? -10.266 23.188 12.906 1 94.06 231 PRO B O 1
ATOM 4911 N N . PHE B 1 232 ? -9.594 25.234 13.531 1 94.31 232 PHE B N 1
ATOM 4912 C CA . PHE B 1 232 ? -9.477 24.969 14.961 1 94.31 232 PHE B CA 1
ATOM 4913 C C . PHE B 1 232 ? -10.734 24.312 15.5 1 94.31 232 PHE B C 1
ATOM 4915 O O . PHE B 1 232 ? -10.664 23.438 16.375 1 94.31 232 PHE B O 1
ATOM 4922 N N . ASN B 1 233 ? -11.82 24.781 15.062 1 95.75 233 ASN B N 1
ATOM 4923 C CA . ASN B 1 233 ? -13.117 24.234 15.438 1 95.75 233 ASN B CA 1
ATOM 4924 C C . ASN B 1 233 ? -13.805 23.547 14.25 1 95.75 233 ASN B C 1
ATOM 4926 O O . ASN B 1 233 ? -14.375 24.219 13.391 1 95.75 233 ASN B O 1
ATOM 4930 N N . LEU B 1 234 ? -13.875 22.234 14.328 1 96.5 234 LEU B N 1
ATOM 4931 C CA . LEU B 1 234 ? -14.328 21.469 13.172 1 96.5 234 LEU B CA 1
ATOM 4932 C C . LEU B 1 234 ? -15.844 21.547 13.023 1 96.5 234 LEU B C 1
ATOM 4934 O O . LEU B 1 234 ? -16.375 21.359 11.93 1 96.5 234 LEU B O 1
ATOM 4938 N N . VAL B 1 235 ? -16.578 21.766 14.086 1 95.56 235 VAL B N 1
ATOM 4939 C CA . VAL B 1 235 ? -18.016 21.953 14 1 95.56 235 VAL B CA 1
ATOM 4940 C C . VAL B 1 235 ? -18.344 23.188 13.172 1 95.56 235 VAL B C 1
ATOM 4942 O O . VAL B 1 235 ? -19.172 23.141 12.258 1 95.56 235 VAL B O 1
ATOM 4945 N N . VAL B 1 236 ? -17.609 24.281 13.492 1 92.94 236 VAL B N 1
ATOM 4946 C CA . VAL B 1 236 ? -17.812 25.547 12.789 1 92.94 236 VAL B CA 1
ATOM 4947 C C . VAL B 1 236 ? -17.375 25.406 11.336 1 92.94 236 VAL B C 1
ATOM 4949 O O . VAL B 1 236 ? -18.031 25.906 10.422 1 92.94 236 VAL B O 1
ATOM 4952 N N . ALA B 1 237 ? -16.234 24.734 11.141 1 91.56 237 ALA B N 1
ATOM 4953 C CA . ALA B 1 237 ? -15.727 24.531 9.781 1 91.56 237 ALA B CA 1
ATOM 4954 C C . ALA B 1 237 ? -16.734 23.734 8.945 1 91.56 237 ALA B C 1
ATOM 4956 O O . ALA B 1 237 ? -16.969 24.062 7.777 1 91.56 237 ALA B O 1
ATOM 4957 N N . ASP B 1 238 ? -17.312 22.688 9.5 1 92.88 238 ASP B N 1
ATOM 4958 C CA . ASP B 1 238 ? -18.328 21.875 8.828 1 92.88 238 ASP B CA 1
ATOM 4959 C C . ASP B 1 238 ? -19.531 22.719 8.43 1 92.88 238 ASP B C 1
ATOM 4961 O O . ASP B 1 238 ? -20.078 22.547 7.34 1 92.88 238 ASP B O 1
ATOM 4965 N N . GLU B 1 239 ? -19.984 23.594 9.289 1 89.81 239 GLU B N 1
ATOM 4966 C CA . GLU B 1 239 ? -21.109 24.484 9 1 89.81 239 GLU B CA 1
ATOM 4967 C C . GLU B 1 239 ? -20.797 25.391 7.809 1 89.81 239 GLU B C 1
ATOM 4969 O O . GLU B 1 239 ? -21.656 25.594 6.945 1 89.81 239 GLU B O 1
ATOM 4974 N N . ASP B 1 240 ? -19.609 25.891 7.754 1 85.44 240 ASP B N 1
ATOM 4975 C CA . ASP B 1 240 ? -19.25 26.828 6.707 1 85.44 240 ASP B CA 1
ATOM 4976 C C . ASP B 1 240 ? -19.047 26.125 5.371 1 85.44 240 ASP B C 1
ATOM 4978 O O . ASP B 1 240 ? -19.203 26.734 4.309 1 85.44 240 ASP B O 1
ATOM 4982 N N . PHE B 1 241 ? -18.609 24.844 5.406 1 82.69 241 PHE B N 1
ATOM 4983 C CA . PHE B 1 241 ? -18.438 24.047 4.199 1 82.69 241 PHE B CA 1
ATOM 4984 C C . PHE B 1 241 ? -19.734 23.922 3.428 1 82.69 241 PHE B C 1
ATOM 4986 O O . PHE B 1 241 ? -19.734 23.75 2.207 1 82.69 241 PHE B O 1
ATOM 4993 N N . ARG B 1 242 ? -20.812 24.047 4.07 1 82.56 242 ARG B N 1
ATOM 4994 C CA . ARG B 1 242 ? -22.109 23.797 3.457 1 82.56 242 ARG B CA 1
ATOM 4995 C C . ARG B 1 242 ? -22.734 25.078 2.943 1 82.56 242 ARG B C 1
ATOM 4997 O O . ARG B 1 242 ? -23.844 25.078 2.416 1 82.56 242 ARG B O 1
ATOM 5004 N N . LYS B 1 243 ? -21.984 26.109 3.055 1 80.25 243 LYS B N 1
ATOM 5005 C CA . LYS B 1 243 ? -22.578 27.391 2.709 1 80.25 243 LYS B CA 1
ATOM 5006 C C . LYS B 1 243 ? -21.938 27.969 1.45 1 80.25 243 LYS B C 1
ATOM 5008 O O . LYS B 1 243 ? -20.703 27.969 1.314 1 80.25 243 LYS B O 1
ATOM 5013 N N . GLY B 1 244 ? -22.781 28.406 0.595 1 76.94 244 GLY B N 1
ATOM 5014 C CA . GLY B 1 244 ? -22.359 29.234 -0.523 1 76.94 244 GLY B CA 1
ATOM 5015 C C . GLY B 1 244 ? -21.297 28.578 -1.383 1 76.94 244 GLY B C 1
ATOM 5016 O O . GLY B 1 244 ? -21.438 27.422 -1.791 1 76.94 244 GLY B O 1
ATOM 5017 N N . PHE B 1 245 ? -20.266 29.406 -1.63 1 70.38 245 PHE B N 1
ATOM 5018 C CA . PHE B 1 245 ? -19.188 29.016 -2.549 1 70.38 245 PHE B CA 1
ATOM 5019 C C . PHE B 1 245 ? -18.281 27.969 -1.916 1 70.38 245 PHE B C 1
ATOM 5021 O O . PHE B 1 245 ? -17.562 27.25 -2.621 1 70.38 245 PHE B O 1
ATOM 5028 N N . ASN B 1 246 ? -18.422 27.828 -0.647 1 77.5 246 ASN B N 1
ATOM 5029 C CA . ASN B 1 246 ? -17.562 26.875 0.058 1 77.5 246 ASN B CA 1
ATOM 5030 C C . ASN B 1 246 ? -17.906 25.438 -0.3 1 77.5 246 ASN B C 1
ATOM 5032 O O . ASN B 1 246 ? -17.109 24.531 -0.067 1 77.5 246 ASN B O 1
ATOM 5036 N N . ILE B 1 247 ? -18.984 25.203 -0.943 1 81.75 247 ILE B N 1
ATOM 5037 C CA . ILE B 1 247 ? -19.469 23.875 -1.31 1 81.75 247 ILE B CA 1
ATOM 5038 C C . ILE B 1 247 ? -18.531 23.25 -2.34 1 81.75 247 ILE B C 1
ATOM 5040 O O . ILE B 1 247 ? -18.375 22.031 -2.383 1 81.75 247 ILE B O 1
ATOM 5044 N N . ILE B 1 248 ? -17.922 24.125 -3.041 1 82.75 248 ILE B N 1
ATOM 5045 C CA . ILE B 1 248 ? -17.031 23.625 -4.082 1 82.75 248 ILE B CA 1
ATOM 5046 C C . ILE B 1 248 ? -15.844 22.906 -3.447 1 82.75 248 ILE B C 1
ATOM 5048 O O . ILE B 1 248 ? -15.383 21.875 -3.963 1 82.75 248 ILE B O 1
ATOM 5052 N N . TYR B 1 249 ? -15.375 23.406 -2.314 1 84.25 249 TYR B N 1
ATOM 5053 C CA . TYR B 1 249 ? -14.281 22.75 -1.604 1 84.25 249 TYR B CA 1
ATOM 5054 C C . TYR B 1 249 ? -14.734 21.438 -0.987 1 84.25 249 TYR B C 1
ATOM 5056 O O . TYR B 1 249 ? -14 20.438 -1.017 1 84.25 249 TYR B O 1
ATOM 5064 N N . ASP B 1 250 ? -15.891 21.438 -0.512 1 90.5 250 ASP B N 1
ATOM 5065 C CA . ASP B 1 250 ? -16.469 20.219 0.056 1 90.5 250 ASP B CA 1
ATOM 5066 C C . ASP B 1 250 ? -16.562 19.125 -0.996 1 90.5 250 ASP B C 1
ATOM 5068 O O . ASP B 1 250 ? -16.188 17.984 -0.739 1 90.5 250 ASP B O 1
ATOM 5072 N N . LYS B 1 251 ? -17.016 19.516 -2.141 1 90.62 251 LYS B N 1
ATOM 5073 C CA . LYS B 1 251 ? -17.172 18.547 -3.23 1 90.62 251 LYS B CA 1
ATOM 5074 C C . LYS B 1 251 ? -15.812 18.031 -3.703 1 90.62 251 LYS B C 1
ATOM 5076 O O . LYS B 1 251 ? -15.664 16.828 -3.959 1 90.62 251 LYS B O 1
ATOM 5081 N N . ALA B 1 252 ? -14.898 18.922 -3.779 1 89.44 252 ALA B N 1
ATOM 5082 C CA . ALA B 1 252 ? -13.562 18.531 -4.227 1 89.44 252 ALA B CA 1
ATOM 5083 C C . ALA B 1 252 ? -12.906 17.578 -3.227 1 89.44 252 ALA B C 1
ATOM 5085 O O . ALA B 1 252 ? -12.328 16.562 -3.615 1 89.44 252 ALA B O 1
ATOM 5086 N N . LEU B 1 253 ? -13.039 17.938 -2.004 1 93.31 253 LEU B N 1
ATOM 5087 C CA . LEU B 1 253 ? -12.43 17.109 -0.962 1 93.31 253 LEU B CA 1
ATOM 5088 C C . LEU B 1 253 ? -13.125 15.758 -0.87 1 93.31 253 LEU B C 1
ATOM 5090 O O . LEU B 1 253 ? -12.469 14.734 -0.688 1 93.31 253 LEU B O 1
ATOM 5094 N N . SER B 1 254 ? -14.406 15.758 -0.968 1 96 254 SER B N 1
ATOM 5095 C CA . SER B 1 254 ? -15.141 14.5 -0.922 1 96 254 SER B CA 1
ATOM 5096 C C . SER B 1 254 ? -14.766 13.602 -2.098 1 96 254 SER B C 1
ATOM 5098 O O . SER B 1 254 ? -14.648 12.383 -1.945 1 96 254 SER B O 1
ATOM 5100 N N . LYS B 1 255 ? -14.633 14.195 -3.232 1 96.38 255 LYS B N 1
ATOM 5101 C CA . LYS B 1 255 ? -14.203 13.445 -4.402 1 96.38 255 LYS B CA 1
ATOM 5102 C C . LYS B 1 255 ? -12.828 12.812 -4.18 1 96.38 255 LYS B C 1
ATOM 5104 O O . LYS B 1 255 ? -12.609 11.648 -4.523 1 96.38 255 LYS B O 1
ATOM 5109 N N . ALA B 1 256 ? -11.922 13.609 -3.641 1 96.19 256 ALA B N 1
ATOM 5110 C CA . ALA B 1 256 ? -10.578 13.109 -3.354 1 96.19 256 ALA B CA 1
ATOM 5111 C C . ALA B 1 256 ? -10.617 11.984 -2.326 1 96.19 256 ALA B C 1
ATOM 5113 O O . ALA B 1 256 ? -9.906 10.984 -2.465 1 96.19 256 ALA B O 1
ATOM 5114 N N . LEU B 1 257 ? -11.445 12.086 -1.352 1 97.94 257 LEU B N 1
ATOM 5115 C CA . LEU B 1 257 ? -11.602 11.055 -0.333 1 97.94 257 LEU B CA 1
ATOM 5116 C C . LEU B 1 257 ? -12.133 9.766 -0.948 1 97.94 257 LEU B C 1
ATOM 5118 O O . LEU B 1 257 ? -11.625 8.68 -0.654 1 97.94 257 LEU B O 1
ATOM 5122 N N . ARG B 1 258 ? -13.086 9.883 -1.793 1 98.19 258 ARG B N 1
ATOM 5123 C CA . ARG B 1 258 ? -13.664 8.719 -2.453 1 98.19 258 ARG B CA 1
ATOM 5124 C C . ARG B 1 258 ? -12.625 8 -3.307 1 98.19 258 ARG B C 1
ATOM 5126 O O . ARG B 1 258 ? -12.594 6.77 -3.352 1 98.19 258 ARG B O 1
ATOM 5133 N N . LYS B 1 259 ? -11.875 8.797 -3.986 1 97.38 259 LYS B N 1
ATOM 5134 C CA . LYS B 1 259 ? -10.836 8.203 -4.828 1 97.38 259 LYS B CA 1
ATOM 5135 C C . LYS B 1 259 ? -9.883 7.348 -4.008 1 97.38 259 LYS B C 1
ATOM 5137 O O . LYS B 1 259 ? -9.57 6.215 -4.387 1 97.38 259 LYS B O 1
ATOM 5142 N N . ILE B 1 260 ? -9.422 7.867 -2.896 1 97.56 260 ILE B N 1
ATOM 5143 C CA . ILE B 1 260 ? -8.531 7.129 -2.014 1 97.56 260 ILE B CA 1
ATOM 5144 C C . ILE B 1 260 ? -9.242 5.895 -1.468 1 97.56 260 ILE B C 1
ATOM 5146 O O . ILE B 1 260 ? -8.695 4.793 -1.476 1 97.56 260 ILE B O 1
ATOM 5150 N N . PHE B 1 261 ? -10.5 6.066 -1.009 1 98.44 261 PHE B N 1
ATOM 5151 C CA . PHE B 1 261 ? -11.273 4.984 -0.414 1 98.44 261 PHE B CA 1
ATOM 5152 C C . PHE B 1 261 ? -11.484 3.857 -1.418 1 98.44 261 PHE B C 1
ATOM 5154 O O . PHE B 1 261 ? -11.273 2.686 -1.099 1 98.44 261 PHE B O 1
ATOM 5161 N N . ASN B 1 262 ? -11.859 4.234 -2.623 1 97.62 262 ASN B N 1
ATOM 5162 C CA . ASN B 1 262 ? -12.227 3.236 -3.623 1 97.62 262 ASN B CA 1
ATOM 5163 C C . ASN B 1 262 ? -11.023 2.414 -4.062 1 97.62 262 ASN B C 1
ATOM 5165 O O . ASN B 1 262 ? -11.156 1.241 -4.414 1 97.62 262 ASN B O 1
ATOM 5169 N N . LYS B 1 263 ? -9.898 2.99 -4.004 1 96.12 263 LYS B N 1
ATOM 5170 C CA . LYS B 1 263 ? -8.672 2.25 -4.293 1 96.12 263 LYS B CA 1
ATOM 5171 C C . LYS B 1 263 ? -8.438 1.148 -3.262 1 96.12 263 LYS B C 1
ATOM 5173 O O . LYS B 1 263 ? -7.777 0.15 -3.553 1 96.12 263 LYS B O 1
ATOM 5178 N N . HIS B 1 264 ? -8.953 1.267 -2.104 1 97.62 264 HIS B N 1
ATOM 5179 C CA . HIS B 1 264 ? -8.672 0.349 -1.006 1 97.62 264 HIS B CA 1
ATOM 5180 C C . HIS B 1 264 ? -9.953 -0.288 -0.476 1 97.62 264 HIS B C 1
ATOM 5182 O O . HIS B 1 264 ? -9.984 -0.779 0.654 1 97.62 264 HIS B O 1
ATOM 5188 N N . VAL B 1 265 ? -11.016 -0.267 -1.207 1 97.06 265 VAL B N 1
ATOM 5189 C CA . VAL B 1 265 ? -12.359 -0.633 -0.77 1 97.06 265 VAL B CA 1
ATOM 5190 C C . VAL B 1 265 ? -12.375 -2.094 -0.328 1 97.06 265 VAL B C 1
ATOM 5192 O O . VAL B 1 265 ? -13.117 -2.465 0.583 1 97.06 265 VAL B O 1
ATOM 5195 N N . LEU B 1 266 ? -11.5 -2.971 -0.889 1 97.06 266 LEU B N 1
ATOM 5196 C CA . LEU B 1 266 ? -11.5 -4.398 -0.587 1 97.06 266 LEU B CA 1
ATOM 5197 C C . LEU B 1 266 ? -11.148 -4.645 0.876 1 97.06 266 LEU B C 1
ATOM 5199 O O . LEU B 1 266 ? -11.555 -5.652 1.456 1 97.06 266 LEU B O 1
ATOM 5203 N N . LEU B 1 267 ? -10.391 -3.771 1.49 1 97.88 267 LEU B N 1
ATOM 5204 C CA . LEU B 1 267 ? -10.023 -3.895 2.898 1 97.88 267 LEU B CA 1
ATOM 5205 C C . LEU B 1 267 ? -11.258 -3.76 3.789 1 97.88 267 LEU B C 1
ATOM 5207 O O . LEU B 1 267 ? -11.258 -4.219 4.934 1 97.88 267 LEU B O 1
ATOM 5211 N N . PHE B 1 268 ? -12.289 -3.117 3.234 1 97.69 268 PHE B N 1
ATOM 5212 C CA . PHE B 1 268 ? -13.445 -2.773 4.055 1 97.69 268 PHE B CA 1
ATOM 5213 C C . PHE B 1 268 ? -14.633 -3.672 3.721 1 97.69 268 PHE B C 1
ATOM 5215 O O . PHE B 1 268 ? -15.695 -3.557 4.332 1 97.69 268 PHE B O 1
ATOM 5222 N N . GLU B 1 269 ? -14.414 -4.547 2.744 1 95.19 269 GLU B N 1
ATOM 5223 C CA . GLU B 1 269 ? -15.492 -5.449 2.352 1 95.19 269 GLU B CA 1
ATOM 5224 C C . GLU B 1 269 ? -15.914 -6.344 3.514 1 95.19 269 GLU B C 1
ATOM 5226 O O . GLU B 1 269 ? -15.07 -6.977 4.156 1 95.19 269 GLU B O 1
ATOM 5231 N N . ASP B 1 270 ? -17.156 -6.379 3.859 1 92.56 270 ASP B N 1
ATOM 5232 C CA . ASP B 1 270 ? -17.766 -7.215 4.891 1 92.56 270 ASP B CA 1
ATOM 5233 C C . ASP B 1 270 ? -17.219 -6.867 6.273 1 92.56 270 ASP B C 1
ATOM 5235 O O . ASP B 1 270 ? -17.125 -7.734 7.145 1 92.56 270 ASP B O 1
ATOM 5239 N N . ILE B 1 271 ? -16.797 -5.707 6.422 1 93.62 271 ILE B N 1
ATOM 5240 C CA . ILE B 1 271 ? -16.203 -5.285 7.688 1 93.62 271 ILE B CA 1
ATOM 5241 C C . ILE B 1 271 ? -17.266 -5.285 8.781 1 93.62 271 ILE B C 1
ATOM 5243 O O . ILE B 1 271 ? -16.953 -5.43 9.969 1 93.62 271 ILE B O 1
ATOM 5247 N N . GLY B 1 272 ? -18.531 -5.156 8.391 1 92.19 272 GLY B N 1
ATOM 5248 C CA . GLY B 1 272 ? -19.625 -5.172 9.359 1 92.19 272 GLY B CA 1
ATOM 5249 C C . GLY B 1 272 ? -19.703 -3.91 10.195 1 92.19 272 GLY B C 1
ATOM 5250 O O . GLY B 1 272 ? -19.188 -2.863 9.797 1 92.19 272 GLY B O 1
ATOM 5251 N N . GLY B 1 273 ? -20.578 -3.941 11.211 1 94 273 GLY B N 1
ATOM 5252 C CA . GLY B 1 273 ? -20.734 -2.795 12.094 1 94 273 GLY B CA 1
ATOM 5253 C C . GLY B 1 273 ? -21.578 -1.688 11.484 1 94 273 GLY B C 1
ATOM 5254 O O . GLY B 1 273 ? -22.5 -1.956 10.695 1 94 273 GLY B O 1
ATOM 5255 N N . GLU B 1 274 ? -21.203 -0.427 11.953 1 96.69 274 GLU B N 1
ATOM 5256 C CA . GLU B 1 274 ? -22 0.723 11.547 1 96.69 274 GLU B CA 1
ATOM 5257 C C . GLU B 1 274 ? -21.484 1.331 10.25 1 96.69 274 GLU B C 1
ATOM 5259 O O . GLU B 1 274 ? -21.984 2.363 9.797 1 96.69 274 GLU B O 1
ATOM 5264 N N . TYR B 1 275 ? -20.516 0.68 9.688 1 97.81 275 TYR B N 1
ATOM 5265 C CA . TYR B 1 275 ? -19.969 1.185 8.43 1 97.81 275 TYR B CA 1
ATOM 5266 C C . TYR B 1 275 ? -21.016 1.187 7.336 1 97.81 275 TYR B C 1
ATOM 5268 O O . TYR B 1 275 ? -21.828 0.258 7.238 1 97.81 275 TYR B O 1
ATOM 5276 N N . ASN B 1 276 ? -21.062 2.23 6.57 1 97.81 276 ASN B N 1
ATOM 5277 C CA . ASN B 1 276 ? -21.844 2.309 5.348 1 97.81 276 ASN B CA 1
ATOM 5278 C C . ASN B 1 276 ? -20.953 2.441 4.113 1 97.81 276 ASN B C 1
ATOM 5280 O O . ASN B 1 276 ? -20.719 3.549 3.629 1 97.81 276 ASN B O 1
ATOM 5284 N N . ILE B 1 277 ? -20.531 1.268 3.604 1 97.25 277 ILE B N 1
ATOM 5285 C CA . ILE B 1 277 ? -19.469 1.211 2.594 1 97.25 277 ILE B CA 1
ATOM 5286 C C . ILE B 1 277 ? -20 1.789 1.278 1 97.25 277 ILE B C 1
ATOM 5288 O O . ILE B 1 277 ? -19.328 2.609 0.646 1 97.25 277 ILE B O 1
ATOM 5292 N N . PRO B 1 278 ? -21.219 1.479 0.833 1 96.5 278 PRO B N 1
ATOM 5293 C CA . PRO B 1 278 ? -21.719 2.096 -0.399 1 96.5 278 PRO B CA 1
ATOM 5294 C C . PRO B 1 278 ? -21.797 3.617 -0.305 1 96.5 278 PRO B C 1
ATOM 5296 O O . PRO B 1 278 ? -21.469 4.316 -1.265 1 96.5 278 PRO B O 1
ATOM 5299 N N . LEU B 1 279 ? -22.234 4.129 0.816 1 97.5 279 LEU B N 1
ATOM 5300 C CA . LEU B 1 279 ? -22.328 5.57 1.004 1 97.5 279 LEU B CA 1
ATOM 5301 C C . LEU B 1 279 ? -20.938 6.211 0.986 1 97.5 279 LEU B C 1
ATOM 5303 O O . LEU B 1 279 ? -20.766 7.285 0.413 1 97.5 279 LEU B O 1
ATOM 5307 N N . ALA B 1 280 ? -19.969 5.602 1.628 1 98.19 280 ALA B N 1
ATOM 5308 C CA . ALA B 1 280 ? -18.594 6.113 1.618 1 98.19 280 ALA B CA 1
ATOM 5309 C C . ALA B 1 280 ? -18.031 6.16 0.199 1 98.19 280 ALA B C 1
ATOM 5311 O O . ALA B 1 280 ? -17.406 7.145 -0.196 1 98.19 280 ALA B O 1
ATOM 5312 N N . ALA B 1 281 ? -18.297 5.094 -0.591 1 97.88 281 ALA B N 1
ATOM 5313 C CA . ALA B 1 281 ? -17.781 4.957 -1.946 1 97.88 281 ALA B CA 1
ATOM 5314 C C . ALA B 1 281 ? -18.359 6.016 -2.875 1 97.88 281 ALA B C 1
ATOM 5316 O O . ALA B 1 281 ? -17.781 6.34 -3.906 1 97.88 281 ALA B O 1
ATOM 5317 N N . ASN B 1 282 ? -19.5 6.605 -2.465 1 97.81 282 ASN B N 1
ATOM 5318 C CA . ASN B 1 282 ? -20.188 7.559 -3.322 1 97.81 282 ASN B CA 1
ATOM 5319 C C . ASN B 1 282 ? -20.516 8.852 -2.576 1 97.81 282 ASN B C 1
ATOM 5321 O O . ASN B 1 282 ? -21.453 9.555 -2.936 1 97.81 282 ASN B O 1
ATOM 5325 N N . ALA B 1 283 ? -19.797 9.156 -1.532 1 97.88 283 ALA B N 1
ATOM 5326 C CA . ALA B 1 283 ? -20.094 10.297 -0.671 1 97.88 283 ALA B CA 1
ATOM 5327 C C . ALA B 1 283 ? -20.047 11.602 -1.458 1 97.88 283 ALA B C 1
ATOM 5329 O O . ALA B 1 283 ? -19.141 11.82 -2.27 1 97.88 283 ALA B O 1
ATOM 5330 N N . LYS B 1 284 ? -20.938 12.508 -1.209 1 95.5 284 LYS B N 1
ATOM 5331 C CA . LYS B 1 284 ? -21.047 13.766 -1.943 1 95.5 284 LYS B CA 1
ATOM 5332 C C . LYS B 1 284 ? -20.484 14.93 -1.121 1 95.5 284 LYS B C 1
ATOM 5334 O O . LYS B 1 284 ? -20.359 16.047 -1.625 1 95.5 284 LYS B O 1
ATOM 5339 N N . SER B 1 285 ? -20.234 14.703 0.079 1 95.94 285 SER B N 1
ATOM 5340 C CA . SER B 1 285 ? -19.641 15.688 0.979 1 95.94 285 SER B CA 1
ATOM 5341 C C . SER B 1 285 ? -18.672 15.023 1.952 1 95.94 285 SER B C 1
ATOM 5343 O O . SER B 1 285 ? -18.703 13.812 2.15 1 95.94 285 SER B O 1
ATOM 5345 N N . VAL B 1 286 ? -17.797 15.82 2.498 1 96.81 286 VAL B N 1
ATOM 5346 C CA . VAL B 1 286 ? -16.875 15.32 3.51 1 96.81 286 VAL B CA 1
ATOM 5347 C C . VAL B 1 286 ? -17.656 14.766 4.699 1 96.81 286 VAL B C 1
ATOM 5349 O O . VAL B 1 286 ? -17.312 13.703 5.227 1 96.81 286 VAL B O 1
ATOM 5352 N N . ARG B 1 287 ? -18.719 15.438 5.078 1 97.38 287 ARG B N 1
ATOM 5353 C CA . ARG B 1 287 ? -19.547 15.008 6.203 1 97.38 287 ARG B CA 1
ATOM 5354 C C . ARG B 1 287 ? -20.141 13.625 5.953 1 97.38 287 ARG B C 1
ATOM 5356 O O . ARG B 1 287 ? -20.141 12.773 6.84 1 97.38 287 ARG B O 1
ATOM 5363 N N . GLU B 1 288 ? -20.656 13.43 4.785 1 97.69 288 GLU B N 1
ATOM 5364 C CA . GLU B 1 288 ? -21.219 12.133 4.43 1 97.69 288 GLU B CA 1
ATOM 5365 C C . GLU B 1 288 ? -20.156 11.031 4.52 1 97.69 288 GLU B C 1
ATOM 5367 O O . GLU B 1 288 ? -20.422 9.938 5.016 1 97.69 288 GLU B O 1
ATOM 5372 N N . PHE B 1 289 ? -19 11.281 4.043 1 98.44 289 PHE B N 1
ATOM 5373 C CA . PHE B 1 289 ? -17.906 1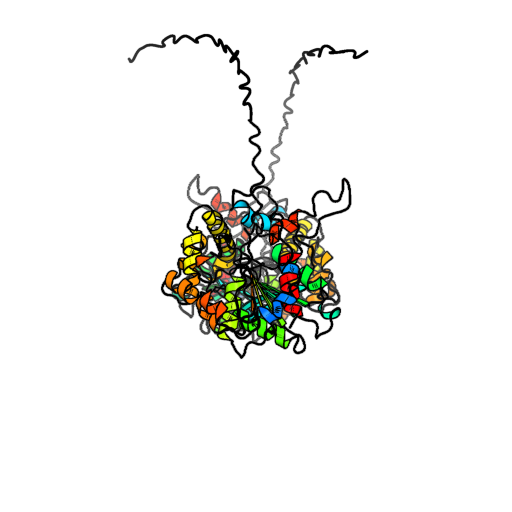0.328 4.117 1 98.44 289 PHE B CA 1
ATOM 5374 C C . PHE B 1 289 ? -17.562 10.016 5.57 1 98.44 289 PHE B C 1
ATOM 5376 O O . PHE B 1 289 ? -17.391 8.852 5.934 1 98.44 289 PHE B O 1
ATOM 5383 N N . ASP B 1 290 ? -17.453 11.07 6.34 1 98.56 290 ASP B N 1
ATOM 5384 C CA . ASP B 1 290 ? -17.109 10.898 7.75 1 98.56 290 ASP B CA 1
ATOM 5385 C C . ASP B 1 290 ? -18.188 10.117 8.484 1 98.56 290 ASP B C 1
ATOM 5387 O O . ASP B 1 290 ? -17.891 9.32 9.375 1 98.56 290 ASP B O 1
ATOM 5391 N N . ASP B 1 291 ? -19.375 10.359 8.117 1 98.44 291 ASP B N 1
ATOM 5392 C CA . ASP B 1 291 ? -20.469 9.648 8.75 1 98.44 291 ASP B CA 1
ATOM 5393 C C . ASP B 1 291 ? -20.453 8.164 8.359 1 98.44 291 ASP B C 1
ATOM 5395 O O . ASP B 1 291 ? -20.734 7.301 9.195 1 98.44 291 ASP B O 1
ATOM 5399 N N . ALA B 1 292 ? -20.156 7.934 7.176 1 98.44 292 ALA B N 1
ATOM 5400 C CA . ALA B 1 292 ? -20.234 6.582 6.629 1 98.44 292 ALA B CA 1
ATOM 5401 C C . ALA B 1 292 ? -19.031 5.75 7.062 1 98.44 292 ALA B C 1
ATOM 5403 O O . ALA B 1 292 ? -19.125 4.527 7.199 1 98.44 292 ALA B O 1
ATOM 5404 N N . LEU B 1 293 ? -17.891 6.398 7.305 1 98.62 293 LEU B N 1
ATOM 5405 C CA . LEU B 1 293 ? -16.672 5.613 7.453 1 98.62 293 LEU B CA 1
ATOM 5406 C C . LEU B 1 293 ? -15.852 6.105 8.641 1 98.62 293 LEU B C 1
ATOM 5408 O O . LEU B 1 293 ? -15.57 5.34 9.562 1 98.62 293 LEU B O 1
ATOM 5412 N N . THR B 1 294 ? -15.406 7.375 8.68 1 98.62 294 THR B N 1
ATOM 5413 C CA . THR B 1 294 ? -14.367 7.887 9.578 1 98.62 294 THR B CA 1
ATOM 5414 C C . THR B 1 294 ? -14.812 7.781 11.031 1 98.62 294 THR B C 1
ATOM 5416 O O . THR B 1 294 ? -14.086 7.238 11.867 1 98.62 294 THR B O 1
ATOM 5419 N N . ARG B 1 295 ? -16.016 8.32 11.266 1 98.19 295 ARG B N 1
ATOM 5420 C CA . ARG B 1 295 ? -16.453 8.297 12.656 1 98.19 295 ARG B CA 1
ATOM 5421 C C . ARG B 1 295 ? -16.594 6.863 13.164 1 98.19 295 ARG B C 1
ATOM 5423 O O . ARG B 1 295 ? -16.297 6.582 14.328 1 98.19 295 ARG B O 1
ATOM 5430 N N . VAL B 1 296 ? -16.984 5.918 12.32 1 98.44 296 VAL B N 1
ATOM 5431 C CA . VAL B 1 296 ? -17.125 4.516 12.711 1 98.44 296 VAL B CA 1
ATOM 5432 C C . VAL B 1 296 ? -15.75 3.91 12.969 1 98.44 296 VAL B C 1
ATOM 5434 O O . VAL B 1 296 ? -15.539 3.238 13.984 1 98.44 296 VAL B O 1
ATOM 5437 N N . SER B 1 297 ? -14.773 4.195 12.133 1 98.19 297 SER B N 1
ATOM 5438 C CA . SER B 1 297 ? -13.422 3.662 12.242 1 98.19 297 SER B CA 1
ATOM 5439 C C . SER B 1 297 ? -12.781 4.039 13.57 1 98.19 297 SER B C 1
ATOM 5441 O O . SER B 1 297 ? -11.977 3.287 14.117 1 98.19 297 SER B O 1
ATOM 5443 N N . PHE B 1 298 ? -13.18 5.156 14.047 1 98.12 298 PHE B N 1
ATOM 5444 C CA . PHE B 1 298 ? -12.484 5.641 15.234 1 98.12 298 PHE B CA 1
ATOM 5445 C C . PHE B 1 298 ? -13.422 5.68 16.438 1 98.12 298 PHE B C 1
ATOM 5447 O O . PHE B 1 298 ? -13.102 6.285 17.453 1 98.12 298 PHE B O 1
ATOM 5454 N N . GLY B 1 299 ? -14.625 5.148 16.281 1 97.38 299 GLY B N 1
ATOM 5455 C CA . GLY B 1 299 ? -15.453 4.773 17.406 1 97.38 299 GLY B CA 1
ATOM 5456 C C . GLY B 1 299 ? -16.375 5.887 17.875 1 97.38 299 GLY B C 1
ATOM 5457 O O . GLY B 1 299 ? -16.75 5.938 19.047 1 97.38 299 GLY B O 1
ATOM 5458 N N . PHE B 1 300 ? -16.766 6.777 17.047 1 98.38 300 PHE B N 1
ATOM 5459 C CA . PHE B 1 300 ? -17.688 7.84 17.438 1 98.38 300 PHE B CA 1
ATOM 5460 C C . PHE B 1 300 ? -19.125 7.473 17.078 1 98.38 300 PHE B C 1
ATOM 5462 O O . PHE B 1 300 ? -19.375 6.844 16.047 1 98.38 300 PHE B O 1
ATOM 5469 N N . LYS B 1 301 ? -20.062 7.965 17.812 1 97.62 301 LYS B N 1
ATOM 5470 C CA . LYS B 1 301 ? -21.469 7.629 17.625 1 97.62 301 LYS B CA 1
ATOM 5471 C C . LYS B 1 301 ? -22.078 8.43 16.484 1 97.62 301 LYS B C 1
ATOM 5473 O O . LYS B 1 301 ? -23.016 7.973 15.828 1 97.62 301 LYS B O 1
ATOM 5478 N N . SER B 1 302 ? -21.594 9.633 16.328 1 98.06 302 SER B N 1
ATOM 5479 C CA . SER B 1 302 ? -22.094 10.5 15.273 1 98.06 302 SER B CA 1
ATOM 5480 C C . SER B 1 302 ? -20.984 11.375 14.695 1 98.06 302 SER B C 1
ATOM 5482 O O . SER B 1 302 ? -19.922 11.516 15.312 1 98.06 302 SER B O 1
ATOM 5484 N N . VAL B 1 303 ? -21.203 11.797 13.547 1 97.56 303 VAL B N 1
ATOM 5485 C CA . VAL B 1 303 ? -20.219 12.672 12.906 1 97.56 303 VAL B CA 1
ATOM 5486 C C . VAL B 1 303 ? -20.062 13.953 13.727 1 97.56 303 VAL B C 1
ATOM 5488 O O . VAL B 1 303 ? -18.969 14.508 13.828 1 97.56 303 VAL B O 1
ATOM 5491 N N . ASP B 1 304 ? -21.156 14.484 14.336 1 97.56 304 ASP B N 1
ATOM 5492 C CA . ASP B 1 304 ? -21.094 15.648 15.211 1 97.56 304 ASP B CA 1
ATOM 5493 C C . ASP B 1 304 ? -20.188 15.391 16.406 1 97.56 304 ASP B C 1
ATOM 5495 O O . ASP B 1 304 ? -19.391 16.25 16.797 1 97.56 304 ASP B O 1
ATOM 5499 N N . GLU B 1 305 ? -20.359 14.242 17.016 1 98.06 305 GLU B N 1
ATOM 5500 C CA . GLU B 1 305 ? -19.5 13.867 18.125 1 98.06 305 GLU B CA 1
ATOM 5501 C C . GLU B 1 305 ? -18.031 13.781 17.688 1 98.06 305 GLU B C 1
ATOM 5503 O O . GLU B 1 305 ? -17.141 14.219 18.406 1 98.06 305 GLU B O 1
ATOM 5508 N N . TYR B 1 306 ? -17.875 13.203 16.5 1 98.44 306 TYR B N 1
ATOM 5509 C CA . TYR B 1 306 ? -16.531 13.125 15.922 1 98.44 306 TYR B CA 1
ATOM 5510 C C . TYR B 1 306 ? -15.922 14.516 15.773 1 98.44 306 TYR B C 1
ATOM 5512 O O . TYR B 1 306 ? -14.805 14.758 16.234 1 98.44 306 TYR B O 1
ATOM 5520 N N . TYR B 1 307 ? -16.594 15.445 15.164 1 98 307 TYR B N 1
ATOM 5521 C CA . TYR B 1 307 ? -16.078 16.797 14.93 1 98 307 TYR B CA 1
ATOM 5522 C C . TYR B 1 307 ? -15.812 17.5 16.25 1 98 307 TYR B C 1
ATOM 5524 O O . TYR B 1 307 ? -14.766 18.141 16.422 1 98 307 TYR B O 1
ATOM 5532 N N . SER B 1 308 ? -16.703 17.391 17.188 1 97.44 308 SER B N 1
ATOM 5533 C CA . SER B 1 308 ? -16.578 18.078 18.469 1 97.44 308 SER B CA 1
ATOM 5534 C C . SER B 1 308 ? -15.367 17.578 19.25 1 97.44 308 SER B C 1
ATOM 5536 O O . SER B 1 308 ? -14.711 18.359 19.953 1 97.44 308 SER B O 1
ATOM 5538 N N . ASN B 1 309 ? -15.062 16.281 19.047 1 97.81 309 ASN B N 1
ATOM 5539 C CA . ASN B 1 309 ? -13.984 15.688 19.828 1 97.81 309 ASN B CA 1
ATOM 5540 C C . ASN B 1 309 ? -12.664 15.688 19.062 1 97.81 309 ASN B C 1
ATOM 5542 O O . ASN B 1 309 ? -11.688 15.07 19.5 1 97.81 309 ASN B O 1
ATOM 5546 N N . SER B 1 310 ? -12.617 16.328 17.922 1 98.25 310 SER B N 1
ATOM 5547 C CA . SER B 1 310 ? -11.422 16.297 17.094 1 98.25 310 SER B CA 1
ATOM 5548 C C . SER B 1 310 ? -10.906 17.703 16.812 1 98.25 310 SER B C 1
ATOM 5550 O O . SER B 1 310 ? -10.062 17.891 15.93 1 98.25 310 SER B O 1
ATOM 5552 N N . SER B 1 311 ? -11.398 18.688 17.484 1 97.62 311 SER B N 1
ATOM 5553 C CA . SER B 1 311 ? -11.047 20.094 17.281 1 97.62 311 SER B CA 1
ATOM 5554 C C . SER B 1 311 ? -9.812 20.484 18.078 1 97.62 311 SER B C 1
ATOM 5556 O O . SER B 1 311 ? -9.711 20.172 19.266 1 97.62 311 SER B O 1
ATOM 5558 N N . SER B 1 312 ? -8.914 21.156 17.422 1 96.56 312 SER B N 1
ATOM 5559 C CA . SER B 1 312 ? -7.695 21.578 18.109 1 96.56 312 SER B CA 1
ATOM 5560 C C . SER B 1 312 ? -7.957 22.781 19.016 1 96.56 312 SER B C 1
ATOM 5562 O O . SER B 1 312 ? -7.121 23.125 19.859 1 96.56 312 SER B O 1
ATOM 5564 N N . SER B 1 313 ? -9.094 23.406 18.875 1 93.88 313 SER B N 1
ATOM 5565 C CA . SER B 1 313 ? -9.461 24.5 19.766 1 93.88 313 SER B CA 1
ATOM 5566 C C . SER B 1 313 ? -9.484 24.047 21.219 1 93.88 313 SER B C 1
ATOM 5568 O O . SER B 1 313 ? -9.211 24.828 22.125 1 93.88 313 SER B O 1
ATOM 5570 N N . ASP B 1 314 ? -9.773 22.766 21.422 1 93.5 314 ASP B N 1
ATOM 5571 C CA . ASP B 1 314 ? -9.859 22.234 22.781 1 93.5 314 ASP B CA 1
ATOM 5572 C C . ASP B 1 314 ? -8.484 21.828 23.297 1 93.5 314 ASP B C 1
ATOM 5574 O O . ASP B 1 314 ? -8.297 21.656 24.5 1 93.5 314 ASP B O 1
ATOM 5578 N N . SER B 1 315 ? -7.551 21.734 22.422 1 93.31 315 SER B N 1
ATOM 5579 C CA . SER B 1 315 ? -6.242 21.219 22.812 1 93.31 315 SER B CA 1
ATOM 5580 C C . SER B 1 315 ? -5.207 22.328 22.875 1 93.31 315 SER B C 1
ATOM 5582 O O . SER B 1 315 ? -4.168 22.188 23.531 1 93.31 315 SER B O 1
ATOM 5584 N N . ILE B 1 316 ? -5.469 23.422 22.234 1 91.31 316 ILE B N 1
ATOM 5585 C CA . ILE B 1 316 ? -4.473 24.469 22.047 1 91.31 316 ILE B CA 1
ATOM 5586 C C . ILE B 1 316 ? -4.055 25.047 23.391 1 91.31 316 ILE B C 1
ATOM 5588 O O . ILE B 1 316 ? -2.914 25.484 23.562 1 91.31 316 ILE B O 1
ATOM 5592 N N . LYS B 1 317 ? -4.898 25.078 24.391 1 88.12 317 LYS B N 1
ATOM 5593 C CA . LYS B 1 317 ? -4.613 25.656 25.703 1 88.12 317 LYS B CA 1
ATOM 5594 C C . LYS B 1 317 ? -3.545 24.844 26.438 1 88.12 317 LYS B C 1
ATOM 5596 O O . LYS B 1 317 ? -2.92 25.344 27.375 1 88.12 317 LYS B O 1
ATOM 5601 N N . HIS B 1 318 ? -3.346 23.641 25.969 1 91.38 318 HIS B N 1
ATOM 5602 C CA . HIS B 1 318 ? -2.408 22.75 26.656 1 91.38 318 HIS B CA 1
ATOM 5603 C C . HIS B 1 318 ? -1.064 22.719 25.938 1 91.38 318 HIS B C 1
ATOM 5605 O O . HIS B 1 318 ? -0.139 22.031 26.391 1 91.38 318 HIS B O 1
ATOM 5611 N N . VAL B 1 319 ? -0.897 23.391 24.859 1 91.5 319 VAL B N 1
ATOM 5612 C CA . VAL B 1 319 ? 0.342 23.391 24.094 1 91.5 319 VAL B CA 1
ATOM 5613 C C . VAL B 1 319 ? 1.443 24.094 24.891 1 91.5 319 VAL B C 1
ATOM 5615 O O . VAL B 1 319 ? 1.224 25.172 25.453 1 91.5 319 VAL B O 1
ATOM 5618 N N . ARG B 1 320 ? 2.625 23.484 24.906 1 88.75 320 ARG B N 1
ATOM 5619 C CA . ARG B 1 320 ? 3.768 24.047 25.609 1 88.75 320 ARG B CA 1
ATOM 5620 C C . ARG B 1 320 ? 4.969 24.203 24.688 1 88.75 320 ARG B C 1
ATOM 5622 O O . ARG B 1 320 ? 6.008 24.734 25.094 1 88.75 320 ARG B O 1
ATOM 5629 N N . THR B 1 321 ? 4.84 23.766 23.5 1 89.12 321 THR B N 1
ATOM 5630 C CA . THR B 1 321 ? 5.844 23.922 22.453 1 89.12 321 THR B CA 1
ATOM 5631 C C . THR B 1 321 ? 5.645 25.25 21.719 1 89.12 321 THR B C 1
ATOM 5633 O O . THR B 1 321 ? 4.516 25.641 21.438 1 89.12 321 THR B O 1
ATOM 5636 N N . PRO B 1 322 ? 6.801 26.016 21.406 1 84.75 322 PRO B N 1
ATOM 5637 C CA . PRO B 1 322 ? 6.617 27.219 20.594 1 84.75 322 PRO B CA 1
ATOM 5638 C C . PRO B 1 322 ? 5.801 26.953 19.328 1 84.75 322 PRO B C 1
ATOM 5640 O O . PRO B 1 322 ? 6.105 26.031 18.578 1 84.75 322 PRO B O 1
ATOM 5643 N N . LEU B 1 323 ? 4.707 27.734 19.203 1 88.12 323 LEU B N 1
ATOM 5644 C CA . LEU B 1 323 ? 3.766 27.484 18.109 1 88.12 323 LEU B CA 1
ATOM 5645 C C . LEU B 1 323 ? 3.385 28.797 17.422 1 88.12 323 LEU B C 1
ATOM 5647 O O . LEU B 1 323 ? 3.004 29.766 18.078 1 88.12 323 LEU B O 1
ATOM 5651 N N . LEU B 1 324 ? 3.57 28.844 16.094 1 83.19 324 LEU B N 1
ATOM 5652 C CA . LEU B 1 324 ? 3.092 29.938 15.266 1 83.19 324 LEU B CA 1
ATOM 5653 C C . LEU B 1 324 ? 1.837 29.531 14.5 1 83.19 324 LEU B C 1
ATOM 5655 O O . LEU B 1 324 ? 1.83 28.516 13.805 1 83.19 324 LEU B O 1
ATOM 5659 N N . CYS B 1 325 ? 0.791 30.25 14.734 1 85.12 325 CYS B N 1
ATOM 5660 C CA . CYS B 1 325 ? -0.442 30.016 13.992 1 85.12 325 CYS B CA 1
ATOM 5661 C C . CYS B 1 325 ? -0.689 31.125 12.977 1 85.12 325 CYS B C 1
ATOM 5663 O O . CYS B 1 325 ? -0.701 32.312 13.336 1 85.12 325 CYS B O 1
ATOM 5665 N N . ILE B 1 326 ? -0.851 30.719 11.734 1 79.12 326 ILE B N 1
ATOM 5666 C CA . ILE B 1 326 ? -1.145 31.672 10.68 1 79.12 326 ILE B CA 1
ATOM 5667 C C . ILE B 1 326 ? -2.508 31.359 10.062 1 79.12 326 ILE B C 1
ATOM 5669 O O . ILE B 1 326 ? -2.75 30.25 9.609 1 79.12 326 ILE B O 1
ATOM 5673 N N . GLN B 1 327 ? -3.361 32.406 10.164 1 79.62 327 GLN B N 1
ATOM 5674 C CA . GLN B 1 327 ? -4.723 32.25 9.664 1 79.62 327 GLN B CA 1
ATOM 5675 C C . GLN B 1 327 ? -5.086 33.406 8.719 1 79.62 327 GLN B C 1
ATOM 5677 O O . GLN B 1 327 ? -4.633 34.531 8.906 1 79.62 327 GLN B O 1
ATOM 5682 N N . ALA B 1 328 ? -5.855 33.031 7.707 1 70.5 328 ALA B N 1
ATOM 5683 C CA . ALA B 1 328 ? -6.492 34.094 6.91 1 70.5 328 ALA B CA 1
ATOM 5684 C C . ALA B 1 328 ? -7.918 34.344 7.395 1 70.5 328 ALA B C 1
ATOM 5686 O O . ALA B 1 328 ? -8.672 33.406 7.664 1 70.5 328 ALA B O 1
ATOM 5687 N N . ALA B 1 329 ? -8.273 35.562 7.504 1 67.06 329 ALA B N 1
ATOM 5688 C CA . ALA B 1 329 ? -9.578 35.938 8.031 1 67.06 329 ALA B CA 1
ATOM 5689 C C . ALA B 1 329 ? -10.695 35.469 7.113 1 67.06 329 ALA B C 1
ATOM 5691 O O . ALA B 1 329 ? -11.797 35.125 7.578 1 67.06 329 ALA B O 1
ATOM 5692 N N . ASN B 1 330 ? -10.469 35.375 5.891 1 69 330 ASN B N 1
ATOM 5693 C CA . ASN B 1 330 ? -11.508 35 4.938 1 69 330 ASN B CA 1
ATOM 5694 C C . ASN B 1 330 ? -11.305 33.562 4.418 1 69 330 ASN B C 1
ATOM 5696 O O . ASN B 1 330 ? -11.766 33.25 3.326 1 69 330 ASN B O 1
ATOM 5700 N N . ASP B 1 331 ? -10.648 32.844 5.188 1 73.69 331 ASP B N 1
ATOM 5701 C CA . ASP B 1 331 ? -10.461 31.438 4.789 1 73.69 331 ASP B CA 1
ATOM 5702 C C . ASP B 1 331 ? -11.781 30.672 4.801 1 73.69 331 ASP B C 1
ATOM 5704 O O . ASP B 1 331 ? -12.461 30.609 5.832 1 73.69 331 ASP B O 1
ATOM 5708 N N . PRO B 1 332 ? -12.164 30.188 3.688 1 70.38 332 PRO B N 1
ATOM 5709 C CA . PRO B 1 332 ? -13.438 29.469 3.625 1 70.38 332 PRO B CA 1
ATOM 5710 C C . PRO B 1 332 ? -13.414 28.156 4.402 1 70.38 332 PRO B C 1
ATOM 5712 O O . PRO B 1 332 ? -14.469 27.656 4.812 1 70.38 332 PRO B O 1
ATOM 5715 N N . ILE B 1 333 ? -12.25 27.562 4.578 1 74.38 333 ILE B N 1
ATOM 5716 C CA . ILE B 1 333 ? -12.125 26.234 5.188 1 74.38 333 ILE B CA 1
ATOM 5717 C C . ILE B 1 333 ? -11.828 26.375 6.676 1 74.38 333 ILE B C 1
ATOM 5719 O O . ILE B 1 333 ? -12.305 25.578 7.488 1 74.38 333 ILE B O 1
ATOM 5723 N N . ALA B 1 334 ? -11.055 27.422 6.977 1 75.94 334 ALA B N 1
ATOM 5724 C CA . ALA B 1 334 ? -10.711 27.719 8.367 1 75.94 334 ALA B CA 1
ATOM 5725 C C . ALA B 1 334 ? -11.328 29.047 8.797 1 75.94 334 ALA B C 1
ATOM 5727 O O . ALA B 1 334 ? -10.648 30.078 8.805 1 75.94 334 ALA B O 1
ATOM 5728 N N . PRO B 1 335 ? -12.57 28.938 9.289 1 75.44 335 PRO B N 1
ATOM 5729 C CA . PRO B 1 335 ? -13.305 30.172 9.555 1 75.44 335 PRO B CA 1
ATOM 5730 C C . PRO B 1 335 ? -12.734 30.953 10.734 1 75.44 335 PRO B C 1
ATOM 5732 O O . PRO B 1 335 ? -12.297 30.359 11.719 1 75.44 335 PRO B O 1
ATOM 5735 N N . ASN B 1 336 ? -12.859 32.25 10.594 1 78.94 336 ASN B N 1
ATOM 5736 C CA . ASN B 1 336 ? -12.391 33.156 11.617 1 78.94 336 ASN B CA 1
ATOM 5737 C C . ASN B 1 336 ? -13.109 32.938 12.945 1 78.94 336 ASN B C 1
ATOM 5739 O O . ASN B 1 336 ? -12.5 33.062 14.008 1 78.94 336 ASN B O 1
ATOM 5743 N N . ARG B 1 337 ? -14.359 32.594 12.914 1 82.69 337 ARG B N 1
ATOM 5744 C CA . ARG B 1 337 ? -15.18 32.438 14.102 1 82.69 337 ARG B CA 1
ATOM 5745 C C . ARG B 1 337 ? -14.727 31.203 14.898 1 82.69 337 ARG B C 1
ATOM 5747 O O . ARG B 1 337 ? -15.039 31.094 16.094 1 82.69 337 ARG B O 1
ATOM 5754 N N . GLY B 1 338 ? -14.039 30.312 14.273 1 87 338 GLY B N 1
ATOM 5755 C CA . GLY B 1 338 ? -13.609 29.094 14.938 1 87 338 GLY B CA 1
ATOM 5756 C C . GLY B 1 338 ? -12.266 29.219 15.617 1 87 338 GLY B C 1
ATOM 5757 O O . GLY B 1 338 ? -11.82 28.297 16.312 1 87 338 GLY B O 1
ATOM 5758 N N . ILE B 1 339 ? -11.633 30.344 15.523 1 85.69 339 ILE B N 1
ATOM 5759 C CA . ILE B 1 339 ? -10.312 30.562 16.109 1 85.69 339 ILE B CA 1
ATOM 5760 C C . ILE B 1 339 ? -10.461 30.734 17.625 1 85.69 339 ILE B C 1
ATOM 5762 O O . ILE B 1 339 ? -11.227 31.578 18.094 1 85.69 339 ILE B O 1
ATOM 5766 N N . PRO B 1 340 ? -9.805 29.906 18.391 1 89.06 340 PRO B N 1
ATOM 5767 C CA . PRO B 1 340 ? -9.867 30.047 19.844 1 89.06 340 PRO B CA 1
ATOM 5768 C C . PRO B 1 340 ? -9.016 31.203 20.375 1 89.06 340 PRO B C 1
ATOM 5770 O O . PRO B 1 340 ? -8.016 30.969 21.047 1 89.06 340 PRO B O 1
ATOM 5773 N N . ARG B 1 341 ? -9.43 32.406 20.188 1 83.12 341 ARG B N 1
ATOM 5774 C CA . ARG B 1 341 ? -8.664 33.625 20.469 1 83.12 341 ARG B CA 1
ATOM 5775 C C . ARG B 1 341 ? -8.305 33.719 21.953 1 83.12 341 ARG B C 1
ATOM 5777 O O . ARG B 1 341 ? -7.16 34.031 22.297 1 83.12 341 ARG B O 1
ATOM 5784 N N . GLU B 1 342 ? -9.219 33.469 22.828 1 83.62 342 GLU B N 1
ATOM 5785 C CA . GLU B 1 342 ? -8.977 33.594 24.266 1 83.62 342 GLU B CA 1
ATOM 5786 C C . GLU B 1 342 ? -7.914 32.594 24.719 1 83.62 342 GLU B C 1
ATOM 5788 O O . GLU B 1 342 ? -7.023 32.969 25.5 1 83.62 342 GLU B O 1
ATOM 5793 N N . ASP B 1 343 ? -8.078 31.391 24.234 1 85 343 ASP B N 1
ATOM 5794 C CA . ASP B 1 343 ? -7.113 30.375 24.625 1 85 343 ASP B CA 1
ATOM 5795 C C . ASP B 1 343 ? -5.727 30.688 24.062 1 85 343 ASP B C 1
ATOM 5797 O O . ASP B 1 343 ? -4.715 30.406 24.719 1 85 343 ASP B O 1
ATOM 5801 N N . ILE B 1 344 ? -5.664 31.172 22.844 1 81.69 344 ILE B N 1
ATOM 5802 C CA . ILE B 1 344 ? -4.395 31.531 22.219 1 81.69 344 ILE B CA 1
ATOM 5803 C C . ILE B 1 344 ? -3.738 32.656 23 1 81.69 344 ILE B C 1
ATOM 5805 O O . ILE B 1 344 ? -2.52 32.688 23.188 1 81.69 344 ILE B O 1
ATOM 5809 N N . GLU B 1 345 ? -4.52 33.562 23.484 1 75.69 345 GLU B N 1
ATOM 5810 C CA . GLU B 1 345 ? -4.016 34.75 24.203 1 75.69 345 GLU B CA 1
ATOM 5811 C C . GLU B 1 345 ? -3.434 34.344 25.562 1 75.69 345 GLU B C 1
ATOM 5813 O O . GLU B 1 345 ? -2.453 34.938 26.016 1 75.69 345 GLU B O 1
ATOM 5818 N N . VAL B 1 346 ? -3.982 33.438 26.172 1 71.62 346 VAL B N 1
ATOM 5819 C CA . VAL B 1 346 ? -3.582 33.062 27.531 1 71.62 346 VAL B CA 1
ATOM 5820 C C . VAL B 1 346 ? -2.393 32.125 27.5 1 71.62 346 VAL B C 1
ATOM 5822 O O . VAL B 1 346 ? -1.636 32.031 28.469 1 71.62 346 VAL B O 1
ATOM 5825 N N . CYS B 1 347 ? -2.289 31.375 26.5 1 67.19 347 CYS B N 1
ATOM 5826 C CA . CYS B 1 347 ? -1.196 30.406 26.438 1 67.19 347 CYS B CA 1
ATOM 5827 C C . CYS B 1 347 ? 0.146 31.109 26.281 1 67.19 347 CYS B C 1
ATOM 5829 O O . CYS B 1 347 ? 0.341 31.906 25.359 1 67.19 347 CYS B O 1
ATOM 5831 N N . ASN B 1 348 ? 0.927 31.188 27.359 1 56.88 348 ASN B N 1
ATOM 5832 C CA . ASN B 1 348 ? 2.227 31.859 27.406 1 56.88 348 ASN B CA 1
ATOM 5833 C C . ASN B 1 348 ? 3.207 31.219 26.422 1 56.88 348 ASN B C 1
ATOM 5835 O O . ASN B 1 348 ? 4.184 31.859 26.016 1 56.88 348 ASN B O 1
ATOM 5839 N N . PHE B 1 349 ? 3.08 29.906 26.281 1 52.03 349 PHE B N 1
ATOM 5840 C CA . PHE B 1 349 ? 4.035 29.203 25.422 1 52.03 349 PHE B CA 1
ATOM 5841 C C . PHE B 1 349 ? 3.633 29.312 23.953 1 52.03 349 PHE B C 1
ATOM 5843 O O . PHE B 1 349 ? 4.434 29.016 23.062 1 52.03 349 PHE B O 1
ATOM 5850 N N . ILE B 1 350 ? 2.277 29.359 23.844 1 52.84 350 ILE B N 1
ATOM 5851 C CA . ILE B 1 350 ? 1.715 29.391 22.484 1 52.84 350 ILE B CA 1
ATOM 5852 C C . ILE B 1 350 ? 2.172 30.656 21.766 1 52.84 350 ILE B C 1
ATOM 5854 O O . ILE B 1 350 ? 1.672 31.75 22.031 1 52.84 350 ILE B O 1
ATOM 5858 N N . LEU B 1 351 ? 3.338 30.922 21.938 1 47.44 351 LEU B N 1
ATOM 5859 C CA . LEU B 1 351 ? 3.721 32.281 21.562 1 47.44 351 LEU B CA 1
ATOM 5860 C C . LEU B 1 351 ? 2.912 32.75 20.359 1 47.44 351 LEU B C 1
ATOM 5862 O O . LEU B 1 351 ? 2.311 33.844 20.391 1 47.44 351 LEU B O 1
ATOM 5866 N N . ARG B 1 352 ? 3.369 32.688 18.938 1 47.06 352 ARG B N 1
ATOM 5867 C CA . ARG B 1 352 ? 3.338 33.688 17.859 1 47.06 352 ARG B CA 1
ATOM 5868 C C . ARG B 1 352 ? 2.148 33.438 16.938 1 47.06 352 ARG B C 1
ATOM 5870 O O . ARG B 1 352 ? 2.275 32.781 15.914 1 47.06 352 ARG B O 1
ATOM 5877 N N . GLY B 1 353 ? 0.93 33.188 17.625 1 48.12 353 GLY B N 1
ATOM 5878 C CA . GLY B 1 353 ? -0.122 33.062 16.625 1 48.12 353 GLY B CA 1
ATOM 5879 C C . GLY B 1 353 ? -0.326 34.344 15.805 1 48.12 353 GLY B C 1
ATOM 5880 O O . GLY B 1 353 ? -0.511 35.406 16.359 1 48.12 353 GLY B O 1
ATOM 5881 N N . VAL B 1 354 ? 0.422 34.625 14.789 1 49.12 354 VAL B N 1
ATOM 5882 C CA . VAL B 1 354 ? 0.089 35.719 13.883 1 49.12 354 VAL B CA 1
ATOM 5883 C C . VAL B 1 354 ? -1.17 35.375 13.094 1 49.12 354 VAL B C 1
ATOM 5885 O O . VAL B 1 354 ? -1.211 34.375 12.391 1 49.12 354 VAL B O 1
ATOM 5888 N N . ILE B 1 355 ? -2.422 35.656 13.734 1 46.31 355 ILE B N 1
ATOM 5889 C CA . ILE B 1 355 ? -3.609 35.562 12.891 1 46.31 355 ILE B CA 1
ATOM 5890 C C . ILE B 1 355 ? -3.578 36.688 11.852 1 46.31 355 ILE B C 1
ATOM 5892 O O . ILE B 1 355 ? -3.516 37.875 12.203 1 46.31 355 ILE B O 1
ATOM 5896 N N . MET B 1 356 ? -2.977 36.438 10.656 1 45.56 356 MET B N 1
ATOM 5897 C CA . MET B 1 356 ? -2.959 37.469 9.625 1 45.56 356 MET B CA 1
ATOM 5898 C C . MET B 1 356 ? -4.336 37.625 8.984 1 45.56 356 MET B C 1
ATOM 5900 O O . MET B 1 356 ? -4.969 36.625 8.609 1 45.56 356 MET B O 1
ATOM 5904 N N . LYS B 1 357 ? -5.129 38.562 9.445 1 40.38 357 LYS B N 1
ATOM 5905 C CA . LYS B 1 357 ? -6.359 38.938 8.742 1 40.38 357 LYS B CA 1
ATOM 5906 C C . LYS B 1 357 ? -6.086 39.219 7.27 1 40.38 357 LYS B C 1
ATOM 5908 O O . LYS B 1 357 ? -5.805 40.375 6.902 1 40.38 357 LYS B O 1
ATOM 5913 N N . PHE B 1 358 ? -5.211 38.656 6.633 1 37.31 358 PHE B N 1
ATOM 5914 C CA . PHE B 1 358 ? -5.141 39.062 5.234 1 37.31 358 PHE B CA 1
ATOM 5915 C C . PHE B 1 358 ? -6.395 38.656 4.48 1 37.31 358 PHE B C 1
ATOM 5917 O O . PHE B 1 358 ? -7.039 37.656 4.844 1 37.31 358 PHE B O 1
ATOM 5924 N N . SER B 1 359 ? -7.18 39.781 4.066 1 34.44 359 SER B N 1
ATOM 5925 C CA . SER B 1 359 ? -7.957 39.219 2.957 1 34.44 359 SER B CA 1
ATOM 5926 C C . SER B 1 359 ? -7.164 38.188 2.189 1 34.44 359 SER B C 1
ATOM 5928 O O . SER B 1 359 ? -6.133 38.5 1.59 1 34.44 359 SER B O 1
ATOM 5930 N N . VAL B 1 360 ? -6.977 37.219 2.818 1 35.44 360 VAL B N 1
ATOM 5931 C CA . VAL B 1 360 ? -6.156 36.062 2.525 1 35.44 360 VAL B CA 1
ATOM 5932 C C . VAL B 1 360 ? -6.262 35.688 1.041 1 35.44 360 VAL B C 1
ATOM 5934 O O . VAL B 1 360 ? -7.266 35.156 0.597 1 35.44 360 VAL B O 1
ATOM 5937 N N . THR B 1 361 ? -6.082 36.688 0.117 1 30.45 361 THR B N 1
ATOM 5938 C CA . THR B 1 361 ? -5.637 35.875 -1.021 1 30.45 361 THR B CA 1
ATOM 5939 C C . THR B 1 361 ? -4.555 34.875 -0.598 1 30.45 361 THR B C 1
ATOM 5941 O O . THR B 1 361 ? -3.553 35.281 0.004 1 30.45 361 THR B O 1
ATOM 5944 N N . ILE B 1 362 ? -4.797 33.938 0.045 1 33.81 362 ILE B N 1
ATOM 5945 C CA . ILE B 1 362 ? -3.73 33 0.384 1 33.81 362 ILE B CA 1
ATOM 5946 C C . ILE B 1 362 ? -2.496 33.312 -0.463 1 33.81 362 ILE B C 1
ATOM 5948 O O . ILE B 1 362 ? -2.49 33.062 -1.672 1 33.81 362 ILE B O 1
ATOM 5952 N N . PRO B 1 363 ? -1.776 34.406 -0.208 1 33.06 363 PRO B N 1
ATOM 5953 C CA . PRO B 1 363 ? -0.491 34.656 -0.865 1 33.06 363 PRO B CA 1
ATOM 5954 C C . PRO B 1 363 ? 0.291 33.375 -1.141 1 33.06 363 PRO B C 1
ATOM 5956 O O . PRO B 1 363 ? 1.311 33.406 -1.834 1 33.06 363 PRO B O 1
ATOM 5959 N N . PHE B 1 364 ? 0.119 32.438 -0.332 1 33.91 364 PHE B N 1
ATOM 5960 C CA . PHE B 1 364 ? 0.835 31.219 -0.676 1 33.91 364 PHE B CA 1
ATOM 5961 C C . PHE B 1 364 ? 0.682 30.906 -2.158 1 33.91 364 PHE B C 1
ATOM 5963 O O . PHE B 1 364 ? 1.619 30.406 -2.793 1 33.91 364 PHE B O 1
ATOM 5970 N N . LEU B 1 365 ? -0.578 31.141 -2.693 1 31.86 365 LEU B N 1
ATOM 5971 C CA . LEU B 1 365 ? -0.957 30.859 -4.074 1 31.86 365 LEU B CA 1
ATOM 5972 C C . LEU B 1 365 ? -0.561 32.031 -4.984 1 31.86 365 LEU B C 1
ATOM 5974 O O . LEU B 1 365 ? -0.312 31.828 -6.176 1 31.86 365 LEU B O 1
ATOM 5978 N N . THR B 1 366 ? -0.657 33.188 -4.559 1 31.02 366 THR B N 1
ATOM 5979 C CA . THR B 1 366 ? -0.443 34.281 -5.496 1 31.02 366 THR B CA 1
ATOM 5980 C C . THR B 1 366 ? 1.03 34.406 -5.879 1 31.02 366 THR B C 1
ATOM 5982 O O . THR B 1 366 ? 1.358 34.719 -7.023 1 31.02 366 THR B O 1
ATOM 5985 N N . ASN B 1 367 ? 1.903 34.469 -4.934 1 32.59 367 ASN B N 1
ATOM 5986 C CA . ASN B 1 367 ? 3.275 34.656 -5.395 1 32.59 367 ASN B CA 1
ATOM 5987 C C . ASN B 1 367 ? 3.742 33.469 -6.246 1 32.59 367 ASN B C 1
ATOM 5989 O O . ASN B 1 367 ? 4.891 33.438 -6.691 1 32.59 367 ASN B O 1
ATOM 5993 N N . MET B 1 368 ? 3.074 32.438 -6.25 1 31.2 368 MET B N 1
ATOM 5994 C CA . MET B 1 368 ? 3.318 31.328 -7.176 1 31.2 368 MET B CA 1
ATOM 5995 C C . MET B 1 368 ? 3.062 31.766 -8.617 1 31.2 368 MET B C 1
ATOM 5997 O O . MET B 1 368 ? 3.705 31.266 -9.539 1 31.2 368 MET B O 1
ATOM 6001 N N . PHE B 1 369 ? 2.045 32.562 -8.859 1 30.06 369 PHE B N 1
ATOM 6002 C CA . PHE B 1 369 ? 1.686 32.969 -10.219 1 30.06 369 PHE B CA 1
ATOM 6003 C C . PHE B 1 369 ? 2.67 34.031 -10.742 1 30.06 369 PHE B C 1
ATOM 6005 O O . PHE B 1 369 ? 2.885 34.125 -11.953 1 30.06 369 PHE B O 1
ATOM 6012 N N . ASP B 1 370 ? 3.023 34.875 -9.938 1 29.56 370 ASP B N 1
ATOM 6013 C CA . ASP B 1 370 ? 3.613 36.031 -10.625 1 29.56 370 ASP B CA 1
ATOM 6014 C C . ASP B 1 370 ? 4.898 35.625 -11.352 1 29.56 370 ASP B C 1
ATOM 6016 O O . ASP B 1 370 ? 5.363 36.344 -12.234 1 29.56 370 ASP B O 1
ATOM 6020 N N . ASN B 1 371 ? 5.594 34.531 -10.805 1 30.61 371 ASN B N 1
ATOM 6021 C CA . ASN B 1 371 ? 6.836 34.594 -11.57 1 30.61 371 ASN B CA 1
ATOM 6022 C C . ASN B 1 371 ? 6.652 34.031 -12.984 1 30.61 371 ASN B C 1
ATOM 6024 O O . ASN B 1 371 ? 7.578 34.094 -13.797 1 30.61 371 ASN B O 1
ATOM 6028 N N . GLY B 1 372 ? 5.695 33.125 -13.227 1 29.23 372 GLY B N 1
ATOM 6029 C CA . GLY B 1 372 ? 5.77 32.719 -14.617 1 29.23 372 GLY B CA 1
ATOM 6030 C C . GLY B 1 372 ? 5.418 33.844 -15.594 1 29.23 372 GLY B C 1
ATOM 6031 O O . GLY B 1 372 ? 5.586 33.688 -16.812 1 29.23 372 GLY B O 1
ATOM 6032 N N . LEU B 1 373 ? 4.418 34.531 -15.43 1 27.78 373 LEU B N 1
ATOM 6033 C CA . LEU B 1 373 ? 4.254 35.344 -16.625 1 27.78 373 LEU B CA 1
ATOM 6034 C C . LEU B 1 373 ? 5.555 36.062 -17 1 27.78 373 LEU B C 1
ATOM 6036 O O . LEU B 1 373 ? 5.988 36.031 -18.141 1 27.78 373 LEU B O 1
ATOM 6040 N N . ARG B 1 374 ? 5.602 37.344 -16.406 1 27.14 374 ARG B N 1
ATOM 6041 C CA . ARG B 1 374 ? 6.348 38.438 -17.016 1 27.14 374 ARG B CA 1
ATOM 6042 C C . ARG B 1 374 ? 7.848 38.281 -16.781 1 27.14 374 ARG B C 1
ATOM 6044 O O . ARG B 1 374 ? 8.633 39.156 -17.109 1 27.14 374 ARG B O 1
ATOM 6051 N N . GLU B 1 375 ? 8.398 37.219 -16.094 1 28.67 375 GLU B N 1
ATOM 6052 C CA . GLU B 1 375 ? 9.828 37.406 -16.281 1 28.67 375 GLU B CA 1
ATOM 6053 C C . GLU B 1 375 ? 10.195 37.406 -17.766 1 28.67 375 GLU B C 1
ATOM 6055 O O . GLU B 1 375 ? 11.344 37.656 -18.125 1 28.67 375 GLU B O 1
ATOM 6060 N N . MET B 1 376 ? 9.398 36.688 -18.578 1 26.98 376 MET B N 1
ATOM 6061 C CA . MET B 1 376 ? 9.977 36.844 -19.906 1 26.98 376 MET B CA 1
ATOM 6062 C C . MET B 1 376 ? 10.055 38.312 -20.281 1 26.98 376 MET B C 1
ATOM 6064 O O . MET B 1 376 ? 10.875 38.688 -21.125 1 26.98 376 MET B O 1
ATOM 6068 N N . LYS B 1 377 ? 8.828 38.906 -20.469 1 27.64 377 LYS B N 1
ATOM 6069 C CA . LYS B 1 377 ? 9.188 40.094 -21.266 1 27.64 377 LYS B CA 1
ATOM 6070 C C . LYS B 1 377 ? 10.18 40.969 -20.531 1 27.64 377 LYS B C 1
ATOM 6072 O O . LYS B 1 377 ? 11.188 41.406 -21.109 1 27.64 377 LYS B O 1
ATOM 6077 N N . ASN B 1 378 ? 9.656 42.188 -19.938 1 25.09 378 ASN B N 1
ATOM 6078 C CA . ASN B 1 378 ? 10.562 43.281 -19.625 1 25.09 378 ASN B CA 1
ATOM 6079 C C . ASN B 1 378 ? 11.414 42.969 -18.391 1 25.09 378 ASN B C 1
ATOM 6081 O O . ASN B 1 378 ? 11.102 42.062 -17.625 1 25.09 378 ASN B O 1
ATOM 6085 N N . GLY B 1 379 ? 12.164 43.812 -17.797 1 25.17 379 GLY B N 1
ATOM 6086 C CA . GLY B 1 379 ? 13.289 44.062 -16.906 1 25.17 379 GLY B CA 1
ATOM 6087 C C . GLY B 1 379 ? 13.125 43.438 -15.539 1 25.17 379 GLY B C 1
ATOM 6088 O O . GLY B 1 379 ? 12.094 42.812 -15.258 1 25.17 379 GLY B O 1
ATOM 6089 N N . LYS B 1 380 ? 13.352 44.125 -14.234 1 27.75 380 LYS B N 1
ATOM 6090 C CA . LYS B 1 380 ? 14.102 44.125 -12.992 1 27.75 380 LYS B CA 1
ATOM 6091 C C . LYS B 1 380 ? 13.242 43.656 -11.82 1 27.75 380 LYS B C 1
ATOM 6093 O O . LYS B 1 380 ? 13.766 43.219 -10.797 1 27.75 380 LYS B O 1
ATOM 6098 N N . GLY B 1 381 ? 12 44.062 -11.484 1 25.41 381 GLY B N 1
ATOM 6099 C CA . GLY B 1 381 ? 11.688 44.344 -10.102 1 25.41 381 GLY B CA 1
ATOM 6100 C C . GLY B 1 381 ? 11.148 43.156 -9.328 1 25.41 381 GLY B C 1
ATOM 6101 O O . GLY B 1 381 ? 11.766 42.719 -8.367 1 25.41 381 GLY B O 1
ATOM 6102 N N . ARG B 1 382 ? 9.594 42.906 -9.008 1 30.28 382 ARG B N 1
ATOM 6103 C CA . ARG B 1 382 ? 8.891 42.688 -7.746 1 30.28 382 ARG B CA 1
ATOM 6104 C C . ARG B 1 382 ? 8.641 41.219 -7.484 1 30.28 382 ARG B C 1
ATOM 6106 O O . ARG B 1 382 ? 7.602 40.688 -7.883 1 30.28 382 ARG B O 1
ATOM 6113 N N . MET B 1 383 ? 9.406 40.25 -7.652 1 32.06 383 MET B N 1
ATOM 6114 C CA . MET B 1 383 ? 9.336 38.844 -7.297 1 32.06 383 MET B CA 1
ATOM 6115 C C . MET B 1 383 ? 9.047 38.656 -5.809 1 32.06 383 MET B C 1
ATOM 6117 O O . MET B 1 383 ? 9.125 37.531 -5.285 1 32.06 383 MET B O 1
ATOM 6121 N N . ASP B 1 384 ? 8.852 39.562 -4.805 1 29.8 384 ASP B N 1
ATOM 6122 C CA . ASP B 1 384 ? 9.086 39.469 -3.369 1 29.8 384 ASP B CA 1
ATOM 6123 C C . ASP B 1 384 ? 7.914 38.781 -2.666 1 29.8 384 ASP B C 1
ATOM 6125 O O . ASP B 1 384 ? 7.949 38.562 -1.453 1 29.8 384 ASP B O 1
ATOM 6129 N N . ARG B 1 385 ? 6.672 38.469 -3.18 1 33.06 385 ARG B N 1
ATOM 6130 C CA . ARG B 1 385 ? 5.469 38.312 -2.365 1 33.06 385 ARG B CA 1
ATOM 6131 C C . ARG B 1 385 ? 5.328 36.906 -1.82 1 33.06 385 ARG B C 1
ATOM 6133 O O . ARG B 1 385 ? 4.879 36.719 -0.689 1 33.06 385 ARG B O 1
ATOM 6140 N N . GLY B 1 386 ? 5.242 35.75 -2.562 1 38.84 386 GLY B N 1
ATOM 6141 C CA . GLY B 1 386 ? 5.102 34.344 -2.135 1 38.84 386 GLY B CA 1
ATOM 6142 C C . GLY B 1 386 ? 6.129 33.938 -1.099 1 38.84 386 GLY B C 1
ATOM 6143 O O . GLY B 1 386 ? 6.059 32.844 -0.55 1 38.84 386 GLY B O 1
ATOM 6144 N N . ARG B 1 387 ? 7.164 34.594 -1.039 1 43.88 387 ARG B N 1
ATOM 6145 C CA . ARG B 1 387 ? 8.398 34.5 -0.26 1 43.88 387 ARG B CA 1
ATOM 6146 C C . ARG B 1 387 ? 8.125 34.75 1.219 1 43.88 387 ARG B C 1
ATOM 6148 O O . ARG B 1 387 ? 8.859 34.281 2.082 1 43.88 387 ARG B O 1
ATOM 6155 N N . ASN B 1 388 ? 6.504 35 1.529 1 57.09 388 ASN B N 1
ATOM 6156 C CA . ASN B 1 388 ? 6.406 35.594 2.854 1 57.09 388 ASN B CA 1
ATOM 6157 C C . ASN B 1 388 ? 6.02 34.562 3.912 1 57.09 388 ASN B C 1
ATOM 6159 O O . ASN B 1 388 ? 6.699 34.438 4.93 1 57.09 388 ASN B O 1
ATOM 6163 N N . ILE B 1 389 ? 4.914 33.562 3.543 1 62.34 389 ILE B N 1
ATOM 6164 C CA . ILE B 1 389 ? 4.5 32.656 4.625 1 62.34 389 ILE B CA 1
ATOM 6165 C C . ILE B 1 389 ? 5.582 31.625 4.875 1 62.34 389 ILE B C 1
ATOM 6167 O O . ILE B 1 389 ? 5.879 31.281 6.027 1 62.34 389 ILE B O 1
ATOM 6171 N N . SER B 1 390 ? 6.074 31.109 3.756 1 69.12 390 SER B N 1
ATOM 6172 C CA . SER B 1 390 ? 7.16 30.141 3.906 1 69.12 390 SER B CA 1
ATOM 6173 C C . SER B 1 390 ? 8.352 30.766 4.633 1 69.12 390 SER B C 1
ATOM 6175 O O . SER B 1 390 ? 8.938 30.141 5.52 1 69.12 390 SER B O 1
ATOM 6177 N N . ASP B 1 391 ? 8.586 31.953 4.238 1 68.69 391 ASP B N 1
ATOM 6178 C CA . ASP B 1 391 ? 9.719 32.625 4.875 1 68.69 391 ASP B CA 1
ATOM 6179 C C . ASP B 1 391 ? 9.438 32.875 6.355 1 68.69 391 ASP B C 1
ATOM 6181 O O . ASP B 1 391 ? 10.328 32.719 7.195 1 68.69 391 ASP B O 1
ATOM 6185 N N . LEU B 1 392 ? 8.156 33.25 6.562 1 65.81 392 LEU B N 1
ATOM 6186 C CA . LEU B 1 392 ? 7.766 33.5 7.945 1 65.81 392 LEU B CA 1
ATOM 6187 C C . LEU B 1 392 ? 7.836 32.219 8.766 1 65.81 392 LEU B C 1
ATOM 6189 O O . LEU B 1 392 ? 8.359 32.219 9.883 1 65.81 392 LEU B O 1
ATOM 6193 N N . SER B 1 393 ? 7.355 31.188 8.266 1 70.81 393 SER B N 1
ATOM 6194 C CA . SER B 1 393 ? 7.348 29.906 8.953 1 70.81 393 SER B CA 1
ATOM 6195 C C . SER B 1 393 ? 8.766 29.406 9.219 1 70.81 393 SER B C 1
ATOM 6197 O O . SER B 1 393 ? 9.078 28.984 10.328 1 70.81 393 SER B O 1
ATOM 6199 N N . ILE B 1 394 ? 9.562 29.578 8.234 1 72.5 394 ILE B N 1
ATOM 6200 C CA . ILE B 1 394 ? 10.93 29.062 8.344 1 72.5 394 ILE B CA 1
ATOM 6201 C C . ILE B 1 394 ? 11.734 29.953 9.297 1 72.5 394 ILE B C 1
ATOM 6203 O O . ILE B 1 394 ? 12.539 29.453 10.086 1 72.5 394 ILE B O 1
ATOM 6207 N N . SER B 1 395 ? 11.516 31.266 9.156 1 70 395 SER B N 1
ATOM 6208 C CA . SER B 1 395 ? 12.18 32.188 10.07 1 70 395 SER B CA 1
ATOM 6209 C C . SER B 1 395 ? 11.828 31.875 11.523 1 70 395 SER B C 1
ATOM 6211 O O . SER B 1 395 ? 12.688 31.938 12.406 1 70 395 SER B O 1
ATOM 6213 N N . PHE B 1 396 ? 10.594 31.609 11.719 1 69.94 396 PHE B N 1
ATOM 6214 C CA . PHE B 1 396 ? 10.148 31.234 13.062 1 69.94 396 PHE B CA 1
ATOM 6215 C C . PHE B 1 396 ? 10.891 30 13.555 1 69.94 396 PHE B C 1
ATOM 6217 O O . PHE B 1 396 ? 11.383 29.984 14.688 1 69.94 396 PHE B O 1
ATOM 6224 N N . ILE B 1 397 ? 11.031 28.969 12.734 1 72.75 397 ILE B N 1
ATOM 6225 C CA . ILE B 1 397 ? 11.664 27.703 13.102 1 72.75 397 ILE B CA 1
ATOM 6226 C C . ILE B 1 397 ? 13.148 27.938 13.383 1 72.75 397 ILE B C 1
ATOM 6228 O O . ILE B 1 397 ? 13.711 27.312 14.289 1 72.75 397 ILE B O 1
ATOM 6232 N N . ASN B 1 398 ? 13.719 28.828 12.742 1 69.62 398 ASN B N 1
ATOM 6233 C CA . ASN B 1 398 ? 15.148 29.078 12.891 1 69.62 398 ASN B CA 1
ATOM 6234 C C . ASN B 1 398 ? 15.453 29.891 14.148 1 69.62 398 ASN B C 1
ATOM 6236 O O . ASN B 1 398 ? 16.609 30.078 14.508 1 69.62 398 ASN B O 1
ATOM 6240 N N . THR B 1 399 ? 14.445 30.391 14.789 1 66.62 399 THR B N 1
ATOM 6241 C CA . THR B 1 399 ? 14.633 31.156 16.016 1 66.62 399 THR B CA 1
ATOM 6242 C C . THR B 1 399 ? 14.773 30.234 17.219 1 66.62 399 THR B C 1
ATOM 6244 O O . THR B 1 399 ? 15.211 30.672 18.281 1 66.62 399 THR B O 1
ATOM 6247 N N . TRP B 1 400 ? 14.469 29.094 17.047 1 65.94 400 TRP B N 1
ATOM 6248 C CA . TRP B 1 400 ? 14.469 28.172 18.172 1 65.94 400 TRP B CA 1
ATOM 6249 C C . TRP B 1 400 ? 15.547 27.094 17.984 1 65.94 400 TRP B C 1
ATOM 6251 O O . TRP B 1 400 ? 15.789 26.625 16.875 1 65.94 400 TRP B O 1
#

Secondary structure (DSSP, 8-state):
-------------------------------------------EEEESTTHHHHGGG-GGGGS------TT-S-TTHHHHHHHHHS------EEEEEEEPTTS-EEEEEEETTHHHHS-TTS-EEEEE--TT--TTSHHHHHHHHHHHHTT-EEEEEEPTTGGG----SS----SS--HHHHHHHHHHHHH-TTSPEEEEEETHHHHHHHHHHHHHGGG---SEEEEES--S-HHHHHHHHTSGGGHHHHHHHHHHHHHHHHHTGGGGTT--TT--HHHHHT-SSHHHHIIIIIHHHTT-SSHHHHHHTT-GGGTGGG--S-EEEEEETT-SSS-GGG--HHHHHH-SSS--EEEE------HHHHHHHTTTSTTSSS------STHHHHHHHHHHHTT-/-------------------------------------------EEEESTTHHHHGGG-GGGGS------TT-S-TTHHHHHHHHHS------EEEEEEEPTTS-EEEEEEETTHHHHS-TTS-EEEEE--TT--TTSHHHHHHHHHHHHTT-EEEEEEPTTGGG----SS----SS--HHHHHHHHHHHHH-TTSPEEEEEETHHHHHHHHHHHHHGGG---SEEEEES--S-HHHHHHHHTSGGGHHHHHHHHHHHHHHHHHTGGGGTT--TT--HHHHHT-SSHHHHIIIIIHHHTT-SSHHHHHHTT-GGGTGGG--S-EEEEE-TT-SSS-GGG--HHHHHH-SSS-EEEEE------HHHHHHHHHHHHTSSS-S----STHHHHHHHHHHHTT-

pLDDT: mean 74.05, std 28.37, range [16.92, 98.88]

Foldseek 3Di:
DDDDDPDDPDPDDDPPVVPPPPPPPPPPPPPPVPPPPPQPQQDWDKFFACCVVCVVVQVPVPDGANDPPPPLPPLQPLPPCLQPDFDADDFDWDWDWDQFPVRWIWIKIWGPPCVPVADLAFAEEEEEEAQLEWCRTRLNRVLVVLLVVVRYTYIYIGWDLHPNHHTGALDTDDLQDQRSVVRVQVVVCVSRVNYQYEYEYEASGLLSVLLNLLVCQPVDSHQEYEREAYQQQQLVLVVLCPDDSSVVVFQVSLVSQLVSCVVVVVNCVPVDDQADSVQLNVPRGPLSVCQRGVCVSVPHPHSSRVRRNSGSLVRNLRHQHAYEYEHACSDSNRHPVSDNRVSNNPRNRPPIPRDRPPSPSVLCSVLSPPPPDPPPDDDDDDSCNNCRVSVVRSSSSVVD/DPDPCVDDPPPPPPPPPPDPPPPPPPPPPPPPVPPPPPQPQLDWDWFAACCPVCVVVQVVVPPGPRDPPDPLPPLQPLPPCLQPDFDADDFDWDWDWDQFPVRWIWIKIWGPPCVVVADLAFAEEEEEEAQLEWCRTRLNRVLVVLLVVVRYTYIYIGWDLHPNHHTGALDTDDLQDQRSVVRVQVVSCVSRVNYQYEYEYEASGLLSVLLNLLVCQPNDSHQEYEREAYQQQQLVLVVLCPDDSSVVVFQVSLVSQLVSCVVVVVNCVPVDDQADSVQLNVPRGPLSVCQRGVCVNVPHPHSSRVRRNSGSLVRNLRHQHAYEYEHACSDSNRHPVSDNRVSNNPRNRPGTPRDRPGSCSVLCSVLSPPPPPPVPDDDDDDSCGNCRVSVVRSSSSVVD

Organism: Glycine soja (NCBI:txid3848)